Protein AF-0000000085742448 (afdb_homodimer)

pLDDT: mean 96.45, std 6.92, range [28.45, 98.94]

Sequence (992 aa):
MAQSTNNAQYIYDQFNDPERDAFINGTFPEEFAWGCATAAYQVEGGHDADGKGEGAWDTFSHSDGKIFNDHTGDVACDSYNKMDEDVQLLKNLGVSHYRFSLSWARILPTGFVNEVNQAGVQYYHKLLDALAVANIKPMVTIHHFDLPKSLDNLGGWHNELMAVYFNMFADFCFREFGSKVKLWITINEPTVFAIYGYEFGKFPPGWTHLGSGAYRAVCIMLKAHAMAYRTYDTKYRKSQGGLVSIALNSFWDEPKTDSDADKAAAERFQQFELGSVAKPIFVDGDTPDVVKKYVDRKSRQLGLLCSRIPSFNEDERQLLKGTADYFALNYYSTRIVNHKDYDPQSLLVPNIFSDYDLEESWDKNFPRAFSEWLYSAPWGFRKLLNWIKKNYGDVPIYITENGFSEKDGPMRLNDTERVKYYKSHINEMLKARLLDGVNVQGYFAWSLMDNFEWAEGYNERFGLHHVDFNDPERPRRAKASSKVYAKIIKDNGFPAMAQSTNNAQYIYDQFNDPERDAFINGTFPEEFAWGCATAAYQVEGGHDADGKGEGAWDTFSHSDGKIFNDHTGDVACDSYNKMDEDVQLLKNLGVSHYRFSLSWARILPTGFVNEVNQAGVQYYHKLLDALAVANIKPMVTIHHFDLPKSLDNLGGWHNELMAVYFNMFADFCFREFGSKVKLWITINEPTVFAIYGYEFGKFPPGWTHLGSGAYRAVCIMLKAHAMAYRTYDTKYRKSQGGLVSIALNSFWDEPKTDSDADKAAAERFQQFELGSVAKPIFVDGDTPDVVKKYVDRKSRQLGLLCSRIPSFNEDERQLLKGTADYFALNYYSTRIVNHKDYDPQSLLVPNIFSDYDLEESWDKNFPRAFSEWLYSAPWGFRKLLNWIKKNYGDVPIYITENGFSEKDGPMRLNDTERVKYYKSHINEMLKARLLDGVNVQGYFAWSLMDNFEWAEGYNERFGLHHVDFNDPERPRRAKASSKVYAKIIKDNGFPA

Nearest PDB structures (foldseek):
  5cg0-assembly3_E  TM=9.720E-01  e=1.314E-55  Spodoptera frugiperda
  5cg0-assembly3_F  TM=9.675E-01  e=1.320E-53  Spodoptera frugiperda
  3ahv-assembly2_B  TM=9.349E-01  e=2.212E-51  Oryza sativa Japonica Group
  5okb-assembly2_D  TM=9.231E-01  e=4.594E-42  Geobacillus stearothermophilus
  4ze5-assembly1_D  TM=9.164E-01  e=3.005E-41  Geobacillus stearothermophilus

Secondary structure (DSSP, 8-state):
-----SS---SSTT---TTTT----EE--TT-EEEEE--HHHHT--TTSTTPPPBHHHHHHTSTTSSGGG--SSSTT-TTT-HHHHHHHHHHHT-SEEEEE--HHHH-TTSSTTS--HHHHHHHHHHHHHHHHTT-EEEEEEESS--BHHHHHTTGGGSTTHHHHHHHHHHHHHHHHTTT--EEEEEE-HHHHHIIIIIS-SSTT----TTTHHHHHHHHHHHHHHHHHHHHHHHTHHHH--EEEEEEEEEEEEESSS-HHHHHHHHHHHIIIIIHHHHHHHTSSS--HHHHHHHHHHHHHTT-SS-SSPPP-HHHHHHHTT--SSEEEEEEEEEEEEE----GGGSSS--GGGGG-EEEE--TTSPB-SSTT-B--HHHHHHHHHHHHHHH-S--EEEEE----EE--S-----HHHHHHHHHHHHHHHHHHHTS---EEEEEEE-SS----GGGTTSEE--SEEE-TTSTT--EEE-HHHHHHHHHHHHTEE--/-----SS---SSSS---TTTT----EE--TT-EEEEE--HHHHT--TTSTTPPPBHHHHHHTSTTSSGGG--SSSTT-TTT-HHHHHHHHHHHT-SEEEEE--HHHH-TTSSTTS--HHHHHHHHHHHHHHHHTT-EEEEEEESS--BHHHHHTTGGGSTTHHHHHHHHHHHHHHHHTTT--EEEEEE-HHHHHIIIIIS-SSTT----TTTHHHHHHHHHHHHHHHHHHHHHHHTHHHH--EEEEEEEEEEEEESSS-HHHHHHHHHHHIIIIIHHHHHHHTSSS--HHHHHHHHHHHHHTT-SS-SSPPP-HHHHHHHTT--SSEEEEEEEEEEEEE----GGGSSS--GGGGG-EEEE--TTSPB-SSTT-B--HHHHHHHHHHHHHHH-S--EEEEE----EE--S-----HHHHHHHHHHHHHHHHHHHTS---EEEEEEE-SS----GGGTTSEE--SEEE-TTSTT--EEE-HHHHHHHHHHHHTEE--

Foldseek 3Di:
DFDQDPDFDALDPLDDDSVQGGFTFDFDDPQFFEAFEDECLWAAACCPPQQFAHKLQQVQLCDPPLFAVSFGSNCWLNCNVVVLVLLVLRLVLVGQEYEYEADQRLQPVLLAPVRGRVVSLVSVVVNLVSCVVSNHAYAYEHEELMGRVNCLVVVNLLDLCVLVSLLRSLLVCCVSCLLRHAHYAHYEALQVSQCCDQCQQSGPPRHNPFLFRSLSSLLSVLSSLLSNLVSCVPPPCVPRVHFYAHAHEDAQEAFQDPDPQSVVLNVLVRLVRGVQNVCLAQPFNWRDPSLQVLQQVLCVLVVDPDGSRDTDDPVNSVSRYNRGQAHHYAYFYYKYKGAAQARQVVDPTHHPVNSSRIDIDDDPSFDDAPPRVGTQDLSSLLVVLLVCCVPRNQGEYEHAEYWGKHFDDDDDQAPSVRLSRCQSNVSSVVCSCPVVVRNYRYYYYPHQWQTQDRSHGSGIGTHQWYFDPVDPNRDTHGGPSSVSSSVCVVVSHGHD/DFDQDPDFDALDPLDDDSVQGGFTFDFDDPQFFEAFEDECLWAAACCPPQQFAHKLQQVQLCDPPLFAVSFGSNCWLNCNVVVLVLLVLRLVLVGQEYEYEADQRLQPVLLAPVRGRVVSLVSVVVNLVSCVVSNHAYAYEHEELMGRVNCLVVVNLLDLCVLVSLLRSLLVCCVSCLLRHAHYAHYEALQVSQCCDQCQQSGPPRHNPFLFRSLSSLLSVLSSLLSNLVSCVPPPCVPRVHFYAHAHEDAQEAEQDPDPQSVVLNVLVRLVRGVQNVCLAQPFNWRDPSLQVLQQVLCVLVVDPDGSRDTDDPVNSVSRYNRGQAHHYAYFYYKYKGAAQARQVVDPTHHPVNSSRIDIDDDPSFDDAPPRVGTQDLSSLLVVLLVCCVPRNQGEYAHAEYWGKHFDDDDDQAPSVRLSRCQSNVSSVVCSCPVVVRNYRYYYYPHCWQTQDRSHGSGIGTHQWYFDPVDPNRDTHGGPSSVSSSVCVVVSHGHD

Radius of gyration: 32.61 Å; Cα contacts (8 Å, |Δi|>4): 2227; chains: 2; bounding box: 59×101×74 Å

Solvent-accessible surface area (backbone atoms only — not comparable to full-atom values): 49245 Å² total; per-residue (Å²): 127,89,77,81,63,91,79,69,45,54,88,47,87,84,43,72,46,73,83,73,38,43,60,71,60,40,61,61,63,92,81,50,38,37,27,32,18,60,43,32,65,27,27,24,24,52,52,70,45,72,65,23,21,55,29,32,55,59,56,43,27,70,35,86,82,51,14,45,92,54,33,60,45,48,47,46,47,33,34,69,84,33,48,68,60,53,53,47,53,44,56,72,36,57,40,46,29,40,34,37,32,48,50,46,10,32,33,16,30,67,52,41,88,90,44,72,26,62,59,32,49,48,51,52,50,51,51,54,50,52,30,51,74,66,63,28,44,46,30,42,28,54,34,66,85,55,43,15,32,63,45,45,50,33,44,31,55,71,26,74,61,40,25,48,51,46,22,51,50,44,50,51,47,47,70,73,46,24,88,72,37,45,36,38,25,45,40,49,29,53,63,62,47,16,39,31,8,26,24,65,29,58,32,60,88,40,34,36,16,50,48,36,29,27,45,45,23,33,54,36,48,50,50,16,41,19,48,30,39,52,48,40,59,73,72,38,31,89,83,44,65,43,43,44,21,48,31,40,45,44,62,22,53,39,43,66,51,92,45,68,59,13,44,50,28,11,52,49,47,42,34,57,58,37,31,47,69,42,33,18,26,68,69,69,16,43,64,45,65,69,54,52,50,41,38,33,52,51,24,44,72,63,70,42,86,56,49,57,57,76,79,72,52,73,65,49,16,61,51,24,37,64,43,48,70,40,46,30,35,30,43,59,30,43,35,30,18,35,55,36,88,56,64,59,77,78,38,96,68,48,40,63,69,58,51,66,31,46,45,80,48,70,63,89,79,39,54,67,39,56,50,87,84,36,27,55,42,39,63,34,54,28,52,40,50,50,49,47,36,74,75,58,40,85,48,43,27,32,36,55,29,37,55,50,36,36,67,54,69,76,93,66,46,75,40,60,68,45,36,50,48,53,54,44,36,53,44,26,48,46,44,28,34,74,74,69,62,40,44,66,42,32,43,18,39,30,22,58,39,34,34,41,45,69,48,42,13,68,49,45,32,37,29,31,16,48,50,39,84,87,41,96,80,35,56,74,42,74,23,47,35,32,54,51,50,23,48,32,50,76,52,38,46,36,62,125,127,89,76,82,63,91,80,69,44,55,88,46,86,84,43,70,46,74,84,73,37,42,61,72,63,41,62,61,64,93,83,49,38,36,27,33,18,59,44,32,66,27,28,24,23,52,53,71,44,73,65,24,20,56,28,31,55,59,58,42,28,71,35,87,82,51,16,45,91,54,34,60,45,48,47,46,47,33,35,69,83,34,48,68,58,51,53,47,52,43,57,72,37,58,40,45,29,40,34,38,31,48,49,46,11,31,34,16,29,67,52,40,87,91,44,72,26,63,58,31,48,46,51,52,51,50,50,53,49,52,30,52,76,66,64,27,44,46,30,43,27,54,34,66,85,54,44,15,32,63,44,46,52,34,43,31,54,71,27,76,61,41,24,48,51,46,23,52,51,44,50,50,48,46,70,72,46,25,88,74,38,46,35,39,26,44,40,49,30,54,63,62,48,17,39,32,9,26,23,66,29,58,32,60,88,41,35,36,16,48,48,36,29,27,45,45,23,33,54,36,49,50,50,15,41,18,48,32,38,52,49,41,58,73,73,36,31,87,82,45,64,43,42,44,22,47,31,40,44,44,62,21,52,38,42,65,52,92,45,69,58,14,45,49,30,12,52,50,48,43,34,58,58,34,32,47,70,43,32,18,25,70,69,68,16,42,65,44,66,70,54,54,51,40,38,33,52,51,22,43,72,64,68,43,87,55,49,55,56,77,80,71,52,73,66,48,15,60,51,24,36,65,44,47,69,40,46,30,34,31,45,59,30,43,34,30,17,34,54,36,88,56,64,60,74,76,38,97,70,47,41,62,70,56,51,67,31,47,46,80,47,70,62,88,78,38,54,68,41,55,50,89,85,36,27,55,43,39,62,33,54,29,51,42,51,49,50,47,33,73,75,60,41,85,49,45,26,31,35,55,29,36,55,49,36,36,66,56,67,76,94,67,46,76,42,61,69,43,35,50,49,52,54,43,37,52,45,25,48,46,44,28,36,75,74,68,63,39,43,69,43,32,43,16,39,30,23,59,38,32,34,40,46,69,45,43,12,67,50,45,32,36,29,30,16,48,51,39,84,89,41,96,77,35,56,75,43,76,23,48,37,32,54,51,51,22,49,31,50,76,52,39,46,35,62,125

Organism: Holothuria leucospilota (NCBI:txid206669)

InterPro domains:
  IPR001360 Glycoside hydrolase family 1 [PF00232] (26-494)
  IPR001360 Glycoside hydrolase family 1 [PR00131] (323-337)
  IPR001360 Glycoside hydrolase family 1 [PR00131] (397-405)
  IPR001360 Glycoside hydrolase family 1 [PR00131] (415-426)
  IPR001360 Glycoside hydrolase family 1 [PR00131] (437-454)
  IPR001360 Glycoside hydrolase family 1 [PR00131] (461-473)
  IPR001360 Glycoside hydrolase family 1 [PTHR10353] (28-494)
  IPR017853 Glycoside hydrolase superfamily [SSF51445] (27-493)
  IPR018120 Glycoside hydrolase family 1, active site [PS00572] (397-405)
  IPR033132 Glycosyl hydrolases family 1, N-terminal conserved site [PS00653] (32-46)

Structure (mmCIF, N/CA/C/O backbone):
data_AF-0000000085742448-model_v1
#
loop_
_entity.id
_entity.type
_entity.pdbx_description
1 polymer 'Lactase-phlorizin hydrolase'
#
loop_
_atom_site.group_PDB
_atom_site.id
_atom_site.type_symbol
_atom_site.label_atom_id
_atom_site.label_alt_id
_atom_site.label_comp_id
_atom_site.label_asym_id
_atom_site.label_entity_id
_atom_site.label_seq_id
_atom_site.pdbx_PDB_ins_code
_atom_site.Cartn_x
_atom_site.Cartn_y
_atom_site.Cartn_z
_atom_site.occupancy
_atom_site.B_iso_or_equiv
_atom_site.auth_seq_id
_atom_site.auth_comp_id
_atom_site.auth_asym_id
_atom_site.auth_atom_id
_atom_site.pdbx_PDB_model_num
ATOM 1 N N . MET A 1 1 ? 9.523 -52.75 -9.484 1 28.92 1 MET A N 1
ATOM 2 C CA . MET A 1 1 ? 10.945 -53 -9.281 1 28.92 1 MET A CA 1
ATOM 3 C C . MET A 1 1 ? 11.781 -52.312 -10.336 1 28.92 1 MET A C 1
ATOM 5 O O . MET A 1 1 ? 11.461 -52.375 -11.531 1 28.92 1 MET A O 1
ATOM 9 N N . ALA A 1 2 ? 12.594 -51.219 -9.711 1 52.25 2 ALA A N 1
ATOM 10 C CA . ALA A 1 2 ? 13.555 -50.562 -10.578 1 52.25 2 ALA A CA 1
ATOM 11 C C . ALA A 1 2 ? 14.539 -51.531 -11.188 1 52.25 2 ALA A C 1
ATOM 13 O O . ALA A 1 2 ? 15.109 -52.375 -10.477 1 52.25 2 ALA A O 1
ATOM 14 N N . GLN A 1 3 ? 14.352 -52.094 -12.477 1 38.75 3 GLN A N 1
ATOM 15 C CA . GLN A 1 3 ? 15.312 -53 -13.078 1 38.75 3 GLN A CA 1
ATOM 16 C C . GLN A 1 3 ? 16.594 -52.281 -13.492 1 38.75 3 GLN A C 1
ATOM 18 O O . GLN A 1 3 ? 16.531 -51.219 -14.141 1 38.75 3 GLN A O 1
ATOM 23 N N . SER A 1 4 ? 17.656 -52.531 -12.875 1 40.78 4 SER A N 1
ATOM 24 C CA . SER A 1 4 ? 18.984 -51.969 -13.109 1 40.78 4 SER A CA 1
ATOM 25 C C . SER A 1 4 ? 19.594 -52.469 -14.406 1 40.78 4 SER A C 1
ATOM 27 O O . SER A 1 4 ? 19.875 -53.656 -14.531 1 40.78 4 SER A O 1
ATOM 29 N N . THR A 1 5 ? 19.234 -52.156 -15.508 1 43.25 5 THR A N 1
ATOM 30 C CA . THR A 1 5 ? 19.969 -52.625 -16.656 1 43.25 5 THR A CA 1
ATOM 31 C C . THR A 1 5 ? 21.328 -51.938 -16.781 1 43.25 5 THR A C 1
ATOM 33 O O . THR A 1 5 ? 21.469 -50.781 -16.328 1 43.25 5 THR A O 1
ATOM 36 N N . ASN A 1 6 ? 22.469 -52.688 -16.953 1 49.25 6 ASN A N 1
ATOM 37 C CA . ASN A 1 6 ? 23.891 -52.406 -17.172 1 49.25 6 ASN A CA 1
ATOM 38 C C . ASN A 1 6 ? 24.078 -51.188 -18.078 1 49.25 6 ASN A C 1
ATOM 40 O O . ASN A 1 6 ? 25.125 -50.5 -18.016 1 49.25 6 ASN A O 1
ATOM 44 N N . ASN A 1 7 ? 23.391 -51 -19.219 1 60.16 7 ASN A N 1
ATOM 45 C CA . ASN A 1 7 ? 23.656 -49.844 -20.062 1 60.16 7 ASN A CA 1
ATOM 46 C C . ASN A 1 7 ? 22.703 -48.688 -19.766 1 60.16 7 ASN A C 1
ATOM 48 O O . ASN A 1 7 ? 21.656 -48.562 -20.422 1 60.16 7 ASN A O 1
ATOM 52 N N . ALA A 1 8 ? 23.016 -47.812 -18.734 1 72.75 8 ALA A N 1
ATOM 53 C CA . ALA A 1 8 ? 22.156 -46.719 -18.297 1 72.75 8 ALA A CA 1
ATOM 54 C C . ALA A 1 8 ? 21.938 -45.719 -19.422 1 72.75 8 ALA A C 1
ATOM 56 O O . ALA A 1 8 ? 22.875 -45.344 -20.141 1 72.75 8 ALA A O 1
ATOM 57 N N . GLN A 1 9 ? 20.719 -45.438 -19.719 1 87.38 9 GLN A N 1
ATOM 58 C CA . GLN A 1 9 ? 20.328 -44.406 -20.672 1 87.38 9 GLN A CA 1
ATOM 59 C C . GLN A 1 9 ? 20.219 -43.062 -19.984 1 87.38 9 GLN A C 1
ATOM 61 O O . GLN A 1 9 ? 19.766 -42.969 -18.844 1 87.38 9 GLN A O 1
ATOM 66 N N . TYR A 1 10 ? 20.797 -42.094 -20.688 1 92.44 10 TYR A N 1
ATOM 67 C CA . TYR A 1 10 ? 20.75 -40.719 -20.203 1 92.44 10 TYR A CA 1
ATOM 68 C C . TYR A 1 10 ? 20.094 -39.812 -21.234 1 92.44 10 TYR A C 1
ATOM 70 O O . TYR A 1 10 ? 20.297 -39.969 -22.438 1 92.44 10 TYR A O 1
ATOM 78 N N . ILE A 1 11 ? 19.312 -38.906 -20.766 1 93.25 11 ILE A N 1
ATOM 79 C CA . ILE A 1 11 ? 18.656 -37.969 -21.672 1 93.25 11 ILE A CA 1
ATOM 80 C C . ILE A 1 11 ? 19.625 -36.875 -22.062 1 93.25 11 ILE A C 1
ATOM 82 O O . ILE A 1 11 ? 19.672 -36.469 -23.234 1 93.25 11 ILE A O 1
ATOM 86 N N . TYR A 1 12 ? 20.312 -36.344 -21.031 1 93.94 12 TYR A N 1
ATOM 87 C CA . TYR A 1 12 ? 21.328 -35.312 -21.266 1 93.94 12 TYR A CA 1
ATOM 88 C C . TYR A 1 12 ? 22.719 -35.906 -21.234 1 93.94 12 TYR A C 1
ATOM 90 O O . TYR A 1 12 ? 23.016 -36.781 -20.406 1 93.94 12 TYR A O 1
ATOM 98 N N . ASP A 1 13 ? 23.547 -35.344 -22.062 1 91.44 13 ASP A N 1
ATOM 99 C CA . ASP A 1 13 ? 24.922 -35.812 -22.109 1 91.44 13 ASP A CA 1
ATOM 100 C C . ASP A 1 13 ? 25.719 -35.344 -20.891 1 91.44 13 ASP A C 1
ATOM 102 O O . ASP A 1 13 ? 26.641 -36.031 -20.438 1 91.44 13 ASP A O 1
ATOM 106 N N . GLN A 1 14 ? 25.297 -34.281 -20.422 1 91.38 14 GLN A N 1
ATOM 107 C CA . GLN A 1 14 ? 26.078 -33.688 -19.344 1 91.38 14 GLN A CA 1
ATOM 108 C C . GLN A 1 14 ? 25.641 -34.219 -17.984 1 91.38 14 GLN A C 1
ATOM 110 O O . GLN A 1 14 ? 26.297 -33.938 -16.969 1 91.38 14 GLN A O 1
ATOM 115 N N . PHE A 1 15 ? 24.562 -34.969 -17.906 1 92.31 15 PHE A N 1
ATOM 116 C CA . PHE A 1 15 ? 24.078 -35.594 -16.688 1 92.31 15 PHE A CA 1
ATOM 117 C C . PHE A 1 15 ? 24.172 -37.094 -16.781 1 92.31 15 PHE A C 1
ATOM 119 O O . PHE A 1 15 ? 23.203 -37.75 -17.188 1 92.31 15 PHE A O 1
ATOM 126 N N . ASN A 1 16 ? 25.328 -37.688 -16.234 1 91.31 16 ASN A N 1
ATOM 127 C CA . ASN A 1 16 ? 25.562 -39.094 -16.469 1 91.31 16 ASN A CA 1
ATOM 128 C C . ASN A 1 16 ? 25.891 -39.844 -15.156 1 91.31 16 ASN A C 1
ATOM 130 O O . ASN A 1 16 ? 26.547 -40.875 -15.164 1 91.31 16 ASN A O 1
ATOM 134 N N . ASP A 1 17 ? 25.453 -39.281 -14.125 1 91.75 17 ASP A N 1
ATOM 135 C CA . ASP A 1 17 ? 25.578 -40 -12.867 1 91.75 17 ASP A CA 1
ATOM 136 C C . ASP A 1 17 ? 24.672 -41.219 -12.859 1 91.75 17 ASP A C 1
ATOM 138 O O . ASP A 1 17 ? 23.453 -41.094 -12.938 1 91.75 17 ASP A O 1
ATOM 142 N N . PRO A 1 18 ? 25.188 -42.375 -12.742 1 91.19 18 PRO A N 1
ATOM 143 C CA . PRO A 1 18 ? 24.391 -43.594 -12.914 1 91.19 18 PRO A CA 1
ATOM 144 C C . PRO A 1 18 ? 23.328 -43.75 -11.844 1 91.19 18 PRO A C 1
ATOM 146 O O . PRO A 1 18 ? 22.297 -44.406 -12.086 1 91.19 18 PRO A O 1
ATOM 149 N N . GLU A 1 19 ? 23.594 -43.188 -10.75 1 88.31 19 GLU A N 1
ATOM 150 C CA . GLU A 1 19 ? 22.594 -43.312 -9.68 1 88.31 19 GLU A CA 1
ATOM 151 C C . GLU A 1 19 ? 21.578 -42.188 -9.766 1 88.31 19 GLU A C 1
ATOM 153 O O . GLU A 1 19 ? 20.375 -42.406 -9.625 1 88.31 19 GLU A O 1
ATOM 158 N N . ARG A 1 20 ? 22.031 -41.031 -10.125 1 91.88 20 ARG A N 1
ATOM 159 C CA . ARG A 1 20 ? 21.188 -39.844 -10.078 1 91.88 20 ARG A CA 1
ATOM 160 C C . ARG A 1 20 ? 20.453 -39.625 -11.398 1 91.88 20 ARG A C 1
ATOM 162 O O . ARG A 1 20 ? 19.266 -39.312 -11.406 1 91.88 20 ARG A O 1
ATOM 169 N N . ASP A 1 21 ? 21.172 -39.875 -12.539 1 94 21 ASP A N 1
ATOM 170 C CA . ASP A 1 21 ? 20.703 -39.344 -13.82 1 94 21 ASP A CA 1
ATOM 171 C C . ASP A 1 21 ? 20.125 -40.469 -14.688 1 94 21 ASP A C 1
ATOM 173 O O . ASP A 1 21 ? 19.562 -40.219 -15.75 1 94 21 ASP A O 1
ATOM 177 N N . ALA A 1 22 ? 20.25 -41.688 -14.281 1 94.5 22 ALA A N 1
ATOM 178 C CA . ALA A 1 22 ? 19.844 -42.812 -15.117 1 94.5 22 ALA A CA 1
ATOM 179 C C . ALA A 1 22 ? 18.344 -42.781 -15.391 1 94.5 22 ALA A C 1
ATOM 181 O O . ALA A 1 22 ? 17.547 -42.5 -14.484 1 94.5 22 ALA A O 1
ATOM 182 N N . PHE A 1 23 ? 18.031 -43.031 -16.672 1 96.31 23 PHE A N 1
ATOM 183 C CA . PHE A 1 23 ? 16.641 -43.125 -17.109 1 96.31 23 PHE A CA 1
ATOM 184 C C . PHE A 1 23 ? 16.031 -44.469 -16.688 1 96.31 23 PHE A C 1
ATOM 186 O O . PHE A 1 23 ? 16.656 -45.5 -16.875 1 96.31 23 PHE A O 1
ATOM 193 N N . ILE A 1 24 ? 14.836 -44.438 -16.125 1 96.12 24 ILE A N 1
ATOM 194 C CA . ILE A 1 24 ? 14.234 -45.688 -15.711 1 96.12 24 ILE A CA 1
ATOM 195 C C . ILE A 1 24 ? 12.969 -45.969 -16.531 1 96.12 24 ILE A C 1
ATOM 197 O O . ILE A 1 24 ? 12.32 -45.031 -17 1 96.12 24 ILE A O 1
ATOM 201 N N . ASN A 1 25 ? 12.633 -47.219 -16.672 1 96.81 25 ASN A N 1
ATOM 202 C CA . ASN A 1 25 ? 11.352 -47.625 -17.234 1 96.81 25 ASN A CA 1
ATOM 203 C C . ASN A 1 25 ? 10.328 -47.938 -16.141 1 96.81 25 ASN A C 1
ATOM 205 O O . ASN A 1 25 ? 10.68 -48.5 -15.102 1 96.81 25 ASN A O 1
ATOM 209 N N . GLY A 1 26 ? 9.195 -47.438 -16.297 1 97.06 26 GLY A N 1
ATOM 210 C CA . GLY A 1 26 ? 8.102 -47.688 -15.367 1 97.06 26 GLY A CA 1
ATOM 211 C C . GLY A 1 26 ? 6.863 -46.875 -15.695 1 97.06 26 GLY A C 1
ATOM 212 O O . GLY A 1 26 ? 6.871 -46.062 -16.625 1 97.06 26 GLY A O 1
ATOM 213 N N . THR A 1 27 ? 5.82 -47.219 -14.984 1 98 27 THR A N 1
ATOM 214 C CA . THR A 1 27 ? 4.566 -46.5 -15.188 1 98 27 THR A CA 1
ATOM 215 C C . THR A 1 27 ? 4.047 -45.906 -13.883 1 98 27 THR A C 1
ATOM 217 O O . THR A 1 27 ? 4.441 -46.375 -12.797 1 98 27 THR A O 1
ATOM 220 N N . PHE A 1 28 ? 3.303 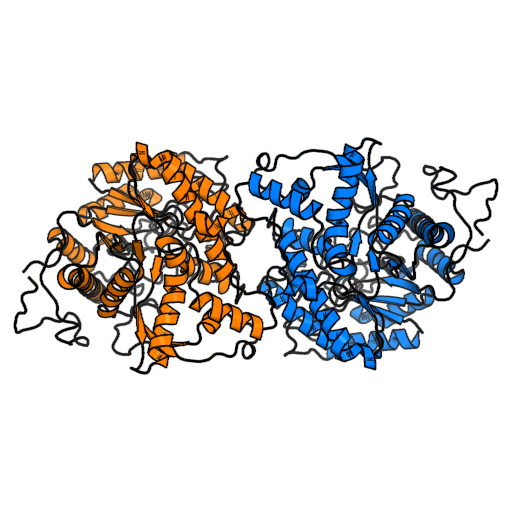-44.938 -14.016 1 98.06 28 PHE A N 1
ATOM 221 C CA . PHE A 1 28 ? 2.623 -44.344 -12.867 1 98.06 28 PHE A CA 1
ATOM 222 C C . PHE A 1 28 ? 1.412 -45.188 -12.469 1 98.06 28 PHE A C 1
ATOM 224 O O . PHE A 1 28 ? 1.023 -46.125 -13.188 1 98.06 28 PHE A O 1
ATOM 231 N N . PRO A 1 29 ? 0.836 -44.906 -11.352 1 95.06 29 PRO A N 1
ATOM 232 C CA . PRO A 1 29 ? -0.371 -45.625 -10.953 1 95.06 29 PRO A CA 1
ATOM 233 C C . PRO A 1 29 ? -1.536 -45.406 -11.914 1 95.06 29 PRO A C 1
ATOM 235 O O . PRO A 1 29 ? -1.583 -44.406 -12.609 1 95.06 29 PRO A O 1
ATOM 238 N N . GLU A 1 30 ? -2.49 -46.344 -12.07 1 89.12 30 GLU A N 1
ATOM 239 C CA . GLU A 1 30 ? -3.598 -46.312 -13.023 1 89.12 30 GLU A CA 1
ATOM 240 C C . GLU A 1 30 ? -4.414 -45.031 -12.891 1 89.12 30 GLU A C 1
ATOM 242 O O . GLU A 1 30 ? -4.875 -44.469 -13.891 1 89.12 30 GLU A O 1
ATOM 247 N N . GLU A 1 31 ? -4.543 -44.344 -11.711 1 91.5 31 GLU A N 1
ATOM 248 C CA . GLU A 1 31 ? -5.391 -43.156 -11.531 1 91.5 31 GLU A CA 1
ATOM 249 C C . GLU A 1 31 ? -4.562 -41.875 -11.523 1 91.5 31 GLU A C 1
ATOM 251 O O . GLU A 1 31 ? -5.012 -40.844 -11.023 1 91.5 31 GLU A O 1
ATOM 256 N N . PHE A 1 32 ? -3.432 -42.031 -12.203 1 97.94 32 PHE A N 1
ATOM 257 C CA . PHE A 1 32 ? -2.572 -40.875 -12.281 1 97.94 32 PHE A CA 1
ATOM 258 C C . PHE A 1 32 ? -3.184 -39.812 -13.195 1 97.94 32 PHE A C 1
ATOM 260 O O . PHE A 1 32 ? -3.648 -40.125 -14.297 1 97.94 32 PHE A O 1
ATOM 267 N N . ALA A 1 33 ? -3.24 -38.562 -12.797 1 98.69 33 ALA A N 1
ATOM 268 C CA . ALA A 1 33 ? -3.826 -37.469 -13.57 1 98.69 33 ALA A CA 1
ATOM 269 C C . ALA A 1 33 ? -2.814 -36.906 -14.555 1 98.69 33 ALA A C 1
ATOM 271 O O . ALA A 1 33 ? -1.787 -36.344 -14.148 1 98.69 33 ALA A O 1
ATOM 272 N N . TRP A 1 34 ? -3.016 -37.062 -15.82 1 98.81 34 TRP A N 1
ATOM 273 C CA . TRP A 1 34 ? -2.236 -36.406 -16.875 1 98.81 34 TRP A CA 1
ATOM 274 C C . TRP A 1 34 ? -2.977 -35.188 -17.438 1 98.81 34 TRP A C 1
ATOM 276 O O . TRP A 1 34 ? -4.109 -35.312 -17.906 1 98.81 34 TRP A O 1
ATOM 286 N N . GLY A 1 35 ? -2.398 -34.031 -17.328 1 98.75 35 GLY A N 1
ATOM 287 C CA . GLY A 1 35 ? -3.115 -32.844 -17.781 1 98.75 35 GLY A CA 1
ATOM 288 C C . GLY A 1 35 ? -2.219 -31.828 -18.469 1 98.75 35 GLY A C 1
ATOM 289 O O . GLY A 1 35 ? -1.017 -32.062 -18.625 1 98.75 35 GLY A O 1
ATOM 290 N N . CYS A 1 36 ? -2.789 -30.812 -18.984 1 98.62 36 CYS A N 1
ATOM 291 C CA . CYS A 1 36 ? -2.172 -29.594 -19.484 1 98.62 36 CYS A CA 1
ATOM 292 C C . CYS A 1 36 ? -2.783 -28.359 -18.812 1 98.62 36 CYS A C 1
ATOM 294 O O . CYS A 1 36 ? -3.914 -28.406 -18.328 1 98.62 36 CYS A O 1
ATOM 296 N N . ALA A 1 37 ? -1.959 -27.312 -18.781 1 98.88 37 ALA A N 1
ATOM 297 C CA . ALA A 1 37 ? -2.418 -26.141 -18.062 1 98.88 37 ALA A CA 1
ATOM 298 C C . ALA A 1 37 ? -2.379 -24.891 -18.938 1 98.88 37 ALA A C 1
ATOM 300 O O . ALA A 1 37 ? -1.562 -24.812 -19.859 1 98.88 37 ALA A O 1
ATOM 301 N N . THR A 1 38 ? -3.26 -24 -18.75 1 98.81 38 THR A N 1
ATOM 302 C CA . THR A 1 38 ? -3.303 -22.641 -19.266 1 98.81 38 THR A CA 1
ATOM 303 C C . THR A 1 38 ? -3.781 -21.656 -18.188 1 98.81 38 THR A C 1
ATOM 305 O O . THR A 1 38 ? -3.998 -22.047 -17.047 1 98.81 38 THR A O 1
ATOM 308 N N . ALA A 1 39 ? -3.848 -20.406 -18.531 1 98.69 39 ALA A N 1
ATOM 309 C CA . ALA A 1 39 ? -4.406 -19.359 -17.688 1 98.69 39 ALA A CA 1
ATOM 310 C C . ALA A 1 39 ? -5.266 -18.391 -18.5 1 98.69 39 ALA A C 1
ATOM 312 O O . ALA A 1 39 ? -4.922 -18.062 -19.641 1 98.69 39 ALA A O 1
ATOM 313 N N . ALA A 1 40 ? -6.293 -17.953 -17.922 1 98.81 40 ALA A N 1
ATOM 314 C CA . ALA A 1 40 ? -7.332 -17.188 -18.609 1 98.81 40 ALA A CA 1
ATOM 315 C C . ALA A 1 40 ? -6.738 -15.992 -19.359 1 98.81 40 ALA A C 1
ATOM 317 O O . ALA A 1 40 ? -6.906 -15.859 -20.562 1 98.81 40 ALA A O 1
ATOM 318 N N . TYR A 1 41 ? -6.031 -15.18 -18.688 1 98.69 41 TYR A N 1
ATOM 319 C CA . TYR A 1 41 ? -5.543 -13.961 -19.312 1 98.69 41 TYR A CA 1
ATOM 320 C C . TYR A 1 41 ? -4.559 -14.273 -20.438 1 98.69 41 TYR A C 1
ATOM 322 O O . TYR A 1 41 ? -4.484 -13.547 -21.422 1 98.69 41 TYR A O 1
ATOM 330 N N . GLN A 1 42 ? -3.867 -15.328 -20.297 1 98.75 42 GLN A N 1
ATOM 331 C CA . GLN A 1 42 ? -2.789 -15.633 -21.234 1 98.75 42 GLN A CA 1
ATOM 332 C C . GLN A 1 42 ? -3.334 -16.234 -22.516 1 98.75 42 GLN A C 1
ATOM 334 O O . GLN A 1 42 ? -2.672 -16.188 -23.562 1 98.75 42 GLN A O 1
ATOM 339 N N . VAL A 1 43 ? -4.613 -16.797 -22.531 1 98.88 43 VAL A N 1
ATOM 340 C CA . VAL A 1 43 ? -5.008 -17.531 -23.719 1 98.88 43 VAL A CA 1
ATOM 341 C C . VAL A 1 43 ? -6.355 -17.031 -24.219 1 98.88 43 VAL A C 1
ATOM 343 O O . VAL A 1 43 ? -6.66 -17.125 -25.422 1 98.88 43 VAL A O 1
ATOM 346 N N . GLU A 1 44 ? -7.219 -16.484 -23.328 1 98.75 44 GLU A N 1
ATOM 347 C CA . GLU A 1 44 ? -8.617 -16.281 -23.688 1 98.75 44 GLU A CA 1
ATOM 348 C C . GLU A 1 44 ? -8.789 -15.102 -24.625 1 98.75 44 GLU A C 1
ATOM 350 O O . GLU A 1 44 ? -9.508 -15.188 -25.609 1 98.75 44 GLU A O 1
ATOM 355 N N . GLY A 1 45 ? -8.094 -14.016 -24.297 1 98.5 45 GLY A N 1
ATOM 356 C CA . GLY A 1 45 ? -8.414 -12.773 -24.984 1 98.5 45 GLY A CA 1
ATOM 357 C C . GLY A 1 45 ? -9.812 -12.266 -24.672 1 98.5 45 GLY A C 1
ATOM 358 O O . GLY A 1 45 ? -10.281 -12.391 -23.531 1 98.5 45 GLY A O 1
ATOM 359 N N . GLY A 1 46 ? -10.469 -11.586 -25.703 1 98.19 46 GLY A N 1
ATOM 360 C CA . GLY A 1 46 ? -11.781 -11.023 -25.438 1 98.19 46 GLY A CA 1
ATOM 361 C C . GLY A 1 46 ? -11.758 -10 -24.312 1 98.19 46 GLY A C 1
ATOM 362 O O . GLY A 1 46 ? -12.609 -10.047 -23.406 1 98.19 46 GLY A O 1
ATOM 363 N N . HIS A 1 47 ? -10.789 -9.086 -24.328 1 97.31 47 HIS A N 1
ATOM 364 C CA . HIS A 1 47 ? -10.531 -8.211 -23.203 1 97.31 47 HIS A CA 1
ATOM 365 C C . HIS A 1 47 ? -11.719 -7.301 -22.922 1 97.31 47 HIS A C 1
ATOM 367 O O . HIS A 1 47 ? -11.898 -6.832 -21.797 1 97.31 47 HIS A O 1
ATOM 373 N N . ASP A 1 48 ? -12.578 -7.078 -23.906 1 96.44 48 ASP A N 1
ATOM 374 C CA . ASP A 1 48 ? -13.766 -6.25 -23.719 1 96.44 48 ASP A CA 1
ATOM 375 C C . ASP A 1 48 ? -15 -6.93 -24.297 1 96.44 48 ASP A C 1
ATOM 377 O O . ASP A 1 48 ? -15.969 -6.258 -24.672 1 96.44 48 ASP A O 1
ATOM 381 N N . ALA A 1 49 ? -14.945 -8.203 -24.406 1 98.19 49 ALA A N 1
ATOM 382 C CA . ALA A 1 49 ? -16.031 -8.945 -25.047 1 98.19 49 ALA A CA 1
ATOM 383 C C . ALA A 1 49 ? -17.125 -9.281 -24.031 1 98.19 49 ALA A C 1
ATOM 385 O O . ALA A 1 49 ? -16.828 -9.609 -22.875 1 98.19 49 ALA A O 1
ATOM 386 N N . ASP A 1 50 ? -18.344 -9.172 -24.438 1 98.44 50 ASP A N 1
ATOM 387 C CA . ASP A 1 50 ? -19.531 -9.75 -23.812 1 98.44 50 ASP A CA 1
ATOM 388 C C . ASP A 1 50 ? -19.656 -9.297 -22.359 1 98.44 50 ASP A C 1
ATOM 390 O O . ASP A 1 50 ? -19.938 -10.102 -21.469 1 98.44 50 ASP A O 1
ATOM 394 N N . GLY A 1 51 ? -19.312 -8.07 -22.062 1 98.38 51 GLY A N 1
ATOM 395 C CA . GLY A 1 51 ? -19.578 -7.477 -20.766 1 98.38 51 GLY A CA 1
ATOM 396 C C . GLY A 1 51 ? -18.438 -7.641 -19.781 1 98.38 51 GLY A C 1
ATOM 397 O O . GLY A 1 51 ? -18.547 -7.242 -18.625 1 98.38 51 GLY A O 1
ATOM 398 N N . LYS A 1 52 ? -17.312 -8.211 -20.25 1 98.69 52 LYS A N 1
ATOM 399 C CA . LYS A 1 52 ? -16.156 -8.336 -19.359 1 98.69 52 LYS A CA 1
ATOM 400 C C . LYS A 1 52 ? -15.711 -6.965 -18.859 1 98.69 52 LYS A C 1
ATOM 402 O O . LYS A 1 52 ? -15.68 -5.996 -19.609 1 98.69 52 LYS A O 1
ATOM 407 N N . GLY A 1 53 ? -15.477 -6.902 -17.484 1 98.62 53 GLY A N 1
ATOM 408 C CA . GLY A 1 53 ? -14.891 -5.688 -16.938 1 98.62 53 GLY A CA 1
ATOM 409 C C . GLY A 1 53 ? -13.406 -5.562 -17.219 1 98.62 53 GLY A C 1
ATOM 410 O O . GLY A 1 53 ? -12.781 -6.5 -17.719 1 98.62 53 GLY A O 1
ATOM 411 N N . GLU A 1 54 ? -12.883 -4.43 -16.922 1 98.31 54 GLU A N 1
ATOM 412 C CA . GLU A 1 54 ? -11.453 -4.195 -17.109 1 98.31 54 GLU A CA 1
ATOM 413 C C . GLU A 1 54 ? -10.633 -4.914 -16.031 1 98.31 54 GLU A C 1
ATOM 415 O O . GLU A 1 54 ? -10.945 -4.84 -14.844 1 98.31 54 GLU A O 1
ATOM 420 N N . GLY A 1 55 ? -9.617 -5.68 -16.484 1 98.06 55 GLY A N 1
ATOM 421 C CA . GLY A 1 55 ? -8.672 -6.285 -15.57 1 98.06 55 GLY A CA 1
ATOM 422 C C . GLY A 1 55 ? -7.434 -5.438 -15.344 1 98.06 55 GLY A C 1
ATOM 423 O O . GLY A 1 55 ? -7.164 -4.508 -16.109 1 98.06 55 GLY A O 1
ATOM 424 N N . ALA A 1 56 ? -6.754 -5.723 -14.258 1 98.31 56 ALA A N 1
ATOM 425 C CA . ALA A 1 56 ? -5.496 -5.035 -13.977 1 98.31 56 ALA A CA 1
ATOM 426 C C . ALA A 1 56 ? -4.488 -5.238 -15.102 1 98.31 56 ALA A C 1
ATOM 428 O O . ALA A 1 56 ? -3.742 -4.32 -15.453 1 98.31 56 ALA A O 1
ATOM 429 N N . TRP A 1 57 ? -4.441 -6.441 -15.711 1 98.5 57 TRP A N 1
ATOM 430 C CA . TRP A 1 57 ? -3.518 -6.73 -16.797 1 98.5 57 TRP A CA 1
ATOM 431 C C . TRP A 1 57 ? -3.943 -6.012 -18.078 1 98.5 57 TRP A C 1
ATOM 433 O O . TRP A 1 57 ? -3.104 -5.66 -18.906 1 98.5 57 TRP A O 1
ATOM 443 N N . ASP A 1 58 ? -5.293 -5.785 -18.234 1 98.25 58 ASP A N 1
ATOM 444 C CA . ASP A 1 58 ? -5.742 -4.984 -19.375 1 98.25 58 ASP A CA 1
ATOM 445 C C . ASP A 1 58 ? -5.133 -3.586 -19.344 1 98.25 58 ASP A C 1
ATOM 447 O O . ASP A 1 58 ? -4.508 -3.148 -20.312 1 98.25 58 ASP A O 1
ATOM 451 N N . THR A 1 59 ? -5.262 -2.959 -18.172 1 97.38 59 THR A N 1
ATOM 452 C CA . THR A 1 59 ? -4.742 -1.606 -18 1 97.38 59 THR A CA 1
ATOM 453 C C . THR A 1 59 ? -3.221 -1.598 -18.094 1 97.38 59 THR A C 1
ATOM 455 O O . THR A 1 59 ? -2.637 -0.731 -18.75 1 97.38 59 THR A O 1
ATOM 458 N N . PHE A 1 60 ? -2.568 -2.504 -17.5 1 98.25 60 PHE A N 1
ATOM 459 C CA . PHE A 1 60 ? -1.114 -2.572 -17.406 1 98.25 60 PHE A CA 1
ATOM 460 C C . PHE A 1 60 ? -0.49 -2.789 -18.781 1 98.25 60 PHE A C 1
ATOM 462 O O . PHE A 1 60 ? 0.502 -2.145 -19.125 1 98.25 60 PHE A O 1
ATOM 469 N N . SER A 1 61 ? -1.062 -3.691 -19.578 1 98.06 61 SER A N 1
ATOM 470 C CA . SER A 1 61 ? -0.492 -4.012 -20.875 1 98.06 61 SER A CA 1
ATOM 471 C C . SER A 1 61 ? -0.694 -2.865 -21.859 1 98.06 61 SER A C 1
ATOM 473 O O . SER A 1 61 ? -0.01 -2.793 -22.891 1 98.06 61 SER A O 1
ATOM 475 N N . HIS A 1 62 ? -1.616 -1.954 -21.578 1 97.5 62 HIS A N 1
ATOM 476 C CA . HIS A 1 62 ? -1.845 -0.799 -22.438 1 97.5 62 HIS A CA 1
ATOM 477 C C . HIS A 1 62 ? -0.972 0.38 -22.031 1 97.5 62 HIS A C 1
ATOM 479 O O . HIS A 1 62 ? -0.98 1.426 -22.672 1 97.5 62 HIS A O 1
ATOM 485 N N . SER A 1 63 ? -0.292 0.23 -20.938 1 95.12 63 SER A N 1
ATOM 486 C CA . SER A 1 63 ? 0.637 1.267 -20.5 1 95.12 63 SER A CA 1
ATOM 487 C C . SER A 1 63 ? 1.966 1.168 -21.234 1 95.12 63 SER A C 1
ATOM 489 O O . SER A 1 63 ? 2.502 0.072 -21.422 1 95.12 63 SER A O 1
ATOM 491 N N . ASP A 1 64 ? 2.541 2.254 -21.516 1 93.19 64 ASP A N 1
ATOM 492 C CA . ASP A 1 64 ? 3.746 2.303 -22.344 1 93.19 64 ASP A CA 1
ATOM 493 C C . ASP A 1 64 ? 4.938 1.699 -21.594 1 93.19 64 ASP A C 1
ATOM 495 O O . ASP A 1 64 ? 5.188 2.029 -20.438 1 93.19 64 ASP A O 1
ATOM 499 N N . GLY A 1 65 ? 5.621 0.775 -22.281 1 94.88 65 GLY A N 1
ATOM 500 C CA . GLY A 1 65 ? 6.906 0.279 -21.812 1 94.88 65 GLY A CA 1
ATOM 501 C C . GLY A 1 65 ? 6.777 -0.815 -20.766 1 94.88 65 GLY A C 1
ATOM 502 O O . GLY A 1 65 ? 7.777 -1.267 -20.203 1 94.88 65 GLY A O 1
ATOM 503 N N . LYS A 1 66 ? 5.617 -1.274 -20.484 1 96 66 LYS A N 1
ATOM 504 C CA . LYS A 1 66 ? 5.422 -2.256 -19.422 1 96 66 LYS A CA 1
ATOM 505 C C . LYS A 1 66 ? 5.562 -3.68 -19.953 1 96 66 LYS A C 1
ATOM 507 O O . LYS A 1 66 ? 5.949 -4.59 -19.219 1 96 66 LYS A O 1
ATOM 512 N N . ILE A 1 67 ? 5.199 -3.902 -21.234 1 98.25 67 ILE A N 1
ATOM 513 C CA . ILE A 1 67 ? 5.242 -5.23 -21.828 1 98.25 67 ILE A CA 1
ATOM 514 C C . ILE A 1 67 ? 6.191 -5.227 -23.031 1 98.25 67 ILE A C 1
ATOM 516 O O . ILE A 1 67 ? 6.266 -4.242 -23.766 1 98.25 67 ILE A O 1
ATOM 520 N N . PHE A 1 68 ? 6.895 -6.324 -23.203 1 97.62 68 PHE A N 1
ATOM 521 C CA . PHE A 1 68 ? 7.77 -6.48 -24.359 1 97.62 68 PHE A CA 1
ATOM 522 C C . PHE A 1 68 ? 7.039 -6.113 -25.641 1 97.62 68 PHE A C 1
ATOM 524 O O . PHE A 1 68 ? 5.941 -6.609 -25.906 1 97.62 68 PHE A O 1
ATOM 531 N N . ASN A 1 69 ? 7.566 -5.109 -26.391 1 97 69 ASN A N 1
ATOM 532 C CA . ASN A 1 69 ? 7.059 -4.652 -27.688 1 97 69 ASN A CA 1
ATOM 533 C C . ASN A 1 69 ? 5.637 -4.113 -27.562 1 97 69 ASN A C 1
ATOM 535 O O . ASN A 1 69 ? 4.863 -4.18 -28.516 1 97 69 ASN A O 1
ATOM 539 N N . ASP A 1 70 ? 5.203 -3.807 -26.359 1 97.5 70 ASP A N 1
ATOM 540 C CA . ASP A 1 70 ? 3.891 -3.229 -26.094 1 97.5 70 ASP A CA 1
ATOM 541 C C . ASP A 1 70 ? 2.771 -4.184 -26.5 1 97.5 70 ASP A C 1
ATOM 543 O O . ASP A 1 70 ? 1.723 -3.748 -26.984 1 97.5 70 ASP A O 1
ATOM 547 N N . HIS A 1 71 ? 3.115 -5.48 -26.406 1 97.75 71 HIS A N 1
ATOM 548 C CA . HIS A 1 71 ? 2.088 -6.492 -26.641 1 97.75 71 HIS A CA 1
ATOM 549 C C . HIS A 1 71 ? 0.967 -6.387 -25.609 1 97.75 71 HIS A C 1
ATOM 551 O O . HIS A 1 71 ? 1.145 -5.773 -24.547 1 97.75 71 HIS A O 1
ATOM 557 N N . THR A 1 72 ? -0.203 -6.895 -25.969 1 98.19 72 THR A N 1
ATOM 558 C CA . THR A 1 72 ? -1.317 -6.977 -25.031 1 98.19 72 THR A CA 1
ATOM 559 C C . THR A 1 72 ? -1.934 -8.375 -25.047 1 98.19 72 THR A C 1
ATOM 561 O O . THR A 1 72 ? -1.638 -9.18 -25.922 1 98.19 72 THR A O 1
ATOM 564 N N . GLY A 1 73 ? -2.693 -8.688 -24.016 1 98.25 73 GLY A N 1
ATOM 565 C CA . GLY A 1 73 ? -3.479 -9.914 -23.984 1 98.25 73 GLY A CA 1
ATOM 566 C C . GLY A 1 73 ? -4.891 -9.734 -24.5 1 98.25 73 GLY A C 1
ATOM 567 O O . GLY A 1 73 ? -5.785 -10.516 -24.172 1 98.25 73 GLY A O 1
ATOM 568 N N . ASP A 1 74 ? -5.156 -8.703 -25.344 1 98.38 74 ASP A N 1
ATOM 569 C CA . ASP A 1 74 ? -6.5 -8.359 -25.797 1 98.38 74 ASP A CA 1
ATOM 570 C C . ASP A 1 74 ? -7.133 -9.516 -26.562 1 98.38 74 ASP A C 1
ATOM 572 O O . ASP A 1 74 ? -8.32 -9.797 -26.406 1 98.38 74 ASP A O 1
ATOM 576 N N . VAL A 1 75 ? -6.281 -10.094 -27.453 1 98.44 75 VAL A N 1
ATOM 577 C CA . VAL A 1 75 ? -6.742 -11.211 -28.266 1 98.44 75 VAL A CA 1
ATOM 578 C C . VAL A 1 75 ? -6.098 -12.508 -27.766 1 98.44 75 VAL A C 1
ATOM 580 O O . VAL A 1 75 ? -6.723 -13.57 -27.797 1 98.44 75 VAL A O 1
ATOM 583 N N . ALA A 1 76 ? -4.785 -12.391 -27.344 1 98.44 76 ALA A N 1
ATOM 584 C CA . ALA A 1 76 ? -3.99 -13.531 -26.891 1 98.44 76 ALA A CA 1
ATOM 585 C C . ALA A 1 76 ? -4.07 -14.68 -27.891 1 98.44 76 ALA A C 1
ATOM 587 O O . ALA A 1 76 ? -3.801 -14.508 -29.078 1 98.44 76 ALA A O 1
ATOM 588 N N . CYS A 1 77 ? -4.477 -15.852 -27.391 1 98.75 77 CYS A N 1
ATOM 589 C CA . CYS A 1 77 ? -4.602 -17 -28.281 1 98.75 77 CYS A CA 1
ATOM 590 C C . CYS A 1 77 ? -6.008 -17.094 -28.859 1 98.75 77 CYS A C 1
ATOM 592 O O . CYS A 1 77 ? -6.293 -17.969 -29.672 1 98.75 77 CYS A O 1
ATOM 594 N N . ASP A 1 78 ? -6.883 -16.266 -28.438 1 98.75 78 ASP A N 1
ATOM 595 C CA . ASP A 1 78 ? -8.273 -16.188 -28.875 1 98.75 78 ASP A CA 1
ATOM 596 C C . ASP A 1 78 ? -9.055 -17.422 -28.438 1 98.75 78 ASP A C 1
ATOM 598 O O . ASP A 1 78 ? -10.016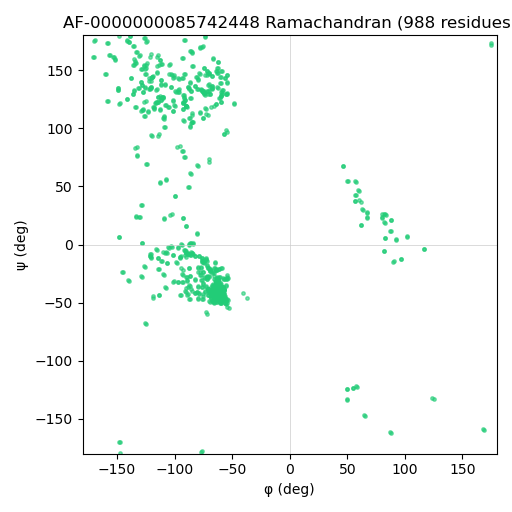 -17.812 -29.109 1 98.75 78 ASP A O 1
ATOM 602 N N . SER A 1 79 ? -8.641 -18.031 -27.375 1 98.81 79 SER A N 1
ATOM 603 C CA . SER A 1 79 ? -9.344 -19.188 -26.859 1 98.81 79 SER A CA 1
ATOM 604 C C . SER A 1 79 ? -10.812 -18.875 -26.594 1 98.81 79 SER A C 1
ATOM 606 O O . SER A 1 79 ? -11.672 -19.75 -26.703 1 98.81 79 SER A O 1
ATOM 608 N N . TYR A 1 80 ? -11.102 -17.609 -26.266 1 98.69 80 TYR A N 1
ATOM 609 C CA . TYR A 1 80 ? -12.469 -17.188 -26 1 98.69 80 TYR A CA 1
ATOM 610 C C . TYR A 1 80 ? -13.383 -17.531 -27.172 1 98.69 80 TYR A C 1
ATOM 612 O O . TYR A 1 80 ? -14.539 -17.922 -26.984 1 98.69 80 TYR A O 1
ATOM 620 N N . ASN A 1 81 ? -12.875 -17.453 -28.391 1 98.31 81 ASN A N 1
ATOM 621 C CA . ASN A 1 81 ? -13.664 -17.719 -29.578 1 98.31 81 ASN A CA 1
ATOM 622 C C . ASN A 1 81 ? -13.297 -19.078 -30.203 1 98.31 81 ASN A C 1
ATOM 624 O O . ASN A 1 81 ? -13.906 -19.484 -31.188 1 98.31 81 ASN A O 1
ATOM 628 N N . LYS A 1 82 ? -12.32 -19.734 -29.609 1 98.62 82 LYS A N 1
ATOM 629 C CA . LYS A 1 82 ? -11.836 -20.969 -30.203 1 98.62 82 LYS A CA 1
ATOM 630 C C . LYS A 1 82 ? -11.812 -22.109 -29.188 1 98.62 82 LYS A C 1
ATOM 632 O O . LYS A 1 82 ? -10.906 -22.938 -29.188 1 98.62 82 LYS A O 1
ATOM 637 N N . MET A 1 83 ? -12.711 -22.062 -28.359 1 98 83 MET A N 1
ATOM 638 C CA . MET A 1 83 ? -12.789 -23.031 -27.25 1 98 83 MET A CA 1
ATOM 639 C C . MET A 1 83 ? -12.852 -24.453 -27.781 1 98 83 MET A C 1
ATOM 641 O O . MET A 1 83 ? -12.148 -25.344 -27.281 1 98 83 MET A O 1
ATOM 645 N N . ASP A 1 84 ? -13.664 -24.688 -28.781 1 98 84 ASP A N 1
ATOM 646 C CA . ASP A 1 84 ? -13.836 -26.031 -29.312 1 98 84 ASP A CA 1
ATOM 647 C C . ASP A 1 84 ? -12.531 -26.562 -29.891 1 98 84 ASP A C 1
ATOM 649 O O . ASP A 1 84 ? -12.203 -27.75 -29.734 1 98 84 ASP A O 1
ATOM 653 N N . GLU A 1 85 ? -11.875 -25.688 -30.531 1 98.44 85 GLU A N 1
ATOM 654 C CA . GLU A 1 85 ? -10.57 -26.078 -31.078 1 98.44 85 GLU A CA 1
ATOM 655 C C . GLU A 1 85 ? -9.602 -26.453 -29.969 1 98.44 85 GLU A C 1
ATOM 657 O O . GLU A 1 85 ? -8.859 -27.438 -30.078 1 98.44 85 GLU A O 1
ATOM 662 N N . ASP A 1 86 ? -9.602 -25.719 -28.953 1 98.81 86 ASP A N 1
ATOM 663 C CA . ASP A 1 86 ? -8.688 -25.969 -27.844 1 98.81 86 ASP A CA 1
ATOM 664 C C . ASP A 1 86 ? -9.031 -27.281 -27.141 1 98.81 86 ASP A C 1
ATOM 666 O O . ASP A 1 86 ? -8.141 -28.031 -26.734 1 98.81 86 ASP A O 1
ATOM 670 N N . VAL A 1 87 ? -10.297 -27.531 -26.953 1 98.81 87 VAL A N 1
ATOM 671 C CA . VAL A 1 87 ? -10.719 -28.797 -26.328 1 98.81 87 VAL A CA 1
ATOM 672 C C . VAL A 1 87 ? -10.312 -29.969 -27.219 1 98.81 87 VAL A C 1
ATOM 674 O O . VAL A 1 87 ? -9.922 -31.016 -26.703 1 98.81 87 VAL A O 1
ATOM 677 N N . GLN A 1 88 ? -10.375 -29.766 -28.531 1 98.62 88 GLN A N 1
ATOM 678 C CA . GLN A 1 88 ? -9.945 -30.828 -29.438 1 98.62 88 GLN A CA 1
ATOM 679 C C . GLN A 1 88 ? -8.453 -31.109 -29.281 1 98.62 88 GLN A C 1
ATOM 681 O O . GLN A 1 88 ? -8.016 -32.25 -29.375 1 98.62 88 GLN A O 1
ATOM 686 N N . LEU A 1 89 ? -7.637 -30.062 -29.078 1 98.81 89 LEU A N 1
ATOM 687 C CA . LEU A 1 89 ? -6.215 -30.25 -28.828 1 98.81 89 LEU A CA 1
ATOM 688 C C . LEU A 1 89 ? -5.996 -31.141 -27.594 1 98.81 89 LEU A C 1
ATOM 690 O O . LEU A 1 89 ? -5.129 -32 -27.609 1 98.81 89 LEU A O 1
ATOM 694 N N . LEU A 1 90 ? -6.762 -30.891 -26.578 1 98.88 90 LEU A N 1
ATOM 695 C CA . LEU A 1 90 ? -6.676 -31.688 -25.344 1 98.88 90 LEU A CA 1
ATOM 696 C C . LEU A 1 90 ? -7.031 -33.156 -25.609 1 98.88 90 LEU A C 1
ATOM 698 O O . LEU A 1 90 ? -6.34 -34.062 -25.141 1 98.88 90 LEU A O 1
ATOM 702 N N . LYS A 1 91 ? -8.055 -33.312 -26.344 1 98.5 91 LYS A N 1
ATOM 703 C CA . LYS A 1 91 ? -8.477 -34.688 -26.703 1 98.5 91 LYS A CA 1
ATOM 704 C C . LYS A 1 91 ? -7.375 -35.406 -27.469 1 98.5 91 LYS A C 1
ATOM 706 O O . LYS A 1 91 ? -7.098 -36.562 -27.203 1 98.5 91 LYS A O 1
ATOM 711 N N . ASN A 1 92 ? -6.82 -34.688 -28.375 1 98.25 92 ASN A N 1
ATOM 712 C CA . ASN A 1 92 ? -5.766 -35.281 -29.188 1 98.25 92 ASN A CA 1
ATOM 713 C C . ASN A 1 92 ? -4.555 -35.656 -28.359 1 98.25 92 ASN A C 1
ATOM 715 O O . ASN A 1 92 ? -3.863 -36.625 -28.656 1 98.25 92 ASN A O 1
ATOM 719 N N . LEU A 1 93 ? -4.277 -34.938 -27.312 1 98.62 93 LEU A N 1
ATOM 720 C CA . LEU A 1 93 ? -3.176 -35.219 -26.406 1 98.62 93 LEU A CA 1
ATOM 721 C C . LEU A 1 93 ? -3.49 -36.469 -25.547 1 98.62 93 LEU A C 1
ATOM 723 O O . LEU A 1 93 ? -2.58 -37.125 -25.047 1 98.62 93 LEU A O 1
ATOM 727 N N . GLY A 1 94 ? -4.762 -36.688 -25.328 1 98.5 94 GLY A N 1
ATOM 728 C CA . GLY A 1 94 ? -5.184 -37.812 -24.5 1 98.5 94 GLY A CA 1
ATOM 729 C C . GLY A 1 94 ? -5.125 -37.531 -23.016 1 98.5 94 GLY A C 1
ATOM 730 O O . GLY A 1 94 ? -4.992 -38.438 -22.188 1 98.5 94 GLY A O 1
ATOM 731 N N . VAL A 1 95 ? -5.242 -36.312 -22.672 1 98.81 95 VAL A N 1
ATOM 732 C CA . VAL A 1 95 ? -5.145 -35.938 -21.266 1 98.81 95 VAL A CA 1
ATOM 733 C C . VAL A 1 95 ? -6.422 -36.344 -20.531 1 98.81 95 VAL A C 1
ATOM 735 O O . VAL A 1 95 ? -7.5 -36.375 -21.125 1 98.81 95 VAL A O 1
ATOM 738 N N . SER A 1 96 ? -6.266 -36.594 -19.266 1 98.69 96 SER A N 1
ATOM 739 C CA . SER A 1 96 ? -7.414 -36.875 -18.406 1 98.69 96 SER A CA 1
ATOM 740 C C . SER A 1 96 ? -7.91 -35.625 -17.703 1 98.69 96 SER A C 1
ATOM 742 O O . SER A 1 96 ? -9.055 -35.562 -17.25 1 98.69 96 SER A O 1
ATOM 744 N N . HIS A 1 97 ? -7.062 -34.594 -17.594 1 98.81 97 HIS A N 1
ATOM 745 C CA . HIS A 1 97 ? -7.379 -33.375 -16.859 1 98.81 97 HIS A CA 1
ATOM 746 C C . HIS A 1 97 ? -6.957 -32.156 -17.641 1 98.81 97 HIS A C 1
ATOM 748 O O . HIS A 1 97 ? -6.051 -32.219 -18.469 1 98.81 97 HIS A O 1
ATOM 754 N N . TYR A 1 98 ? -7.605 -31.016 -17.406 1 98.94 98 TYR A N 1
ATOM 755 C CA . TYR A 1 98 ? -7.238 -29.703 -17.938 1 98.94 98 TYR A CA 1
ATOM 756 C C . TYR A 1 98 ? -7.289 -28.641 -16.844 1 98.94 98 TYR A C 1
ATOM 758 O O . TYR A 1 98 ? -8.32 -28.453 -16.203 1 98.94 98 TYR A O 1
ATOM 766 N N . ARG A 1 99 ? -6.133 -28.031 -16.562 1 98.94 99 ARG A N 1
ATOM 767 C CA . ARG A 1 99 ? -6.078 -26.938 -15.602 1 98.94 99 ARG A CA 1
ATOM 768 C C . ARG A 1 99 ? -6.23 -25.578 -16.297 1 98.94 99 ARG A C 1
ATOM 770 O O . ARG A 1 99 ? -5.422 -25.234 -17.156 1 98.94 99 ARG A O 1
ATOM 777 N N . PHE A 1 100 ? -7.258 -24.891 -15.984 1 98.88 100 PHE A N 1
ATOM 778 C CA . PHE A 1 100 ? -7.457 -23.531 -16.469 1 98.88 100 PHE A CA 1
ATOM 779 C C . PHE A 1 100 ? -7.883 -22.609 -15.336 1 98.88 100 PHE A C 1
ATOM 781 O O . PHE A 1 100 ? -8.117 -23.062 -14.211 1 98.88 100 PHE A O 1
ATOM 788 N N . SER A 1 101 ? -7.801 -21.328 -15.586 1 98.94 101 SER A N 1
ATOM 789 C CA . SER A 1 101 ? -8.219 -20.359 -14.562 1 98.94 101 SER A CA 1
ATOM 790 C C . SER A 1 101 ? -9.438 -19.578 -15.016 1 98.94 101 SER A C 1
ATOM 792 O O . SER A 1 101 ? -9.805 -19.609 -16.188 1 98.94 101 SER A O 1
ATOM 794 N N . LEU A 1 102 ? -10.055 -18.984 -14.07 1 98.88 102 LEU A N 1
ATOM 795 C CA . LEU A 1 102 ? -11.188 -18.109 -14.32 1 98.88 102 LEU A CA 1
ATOM 796 C C . LEU A 1 102 ? -10.734 -16.656 -14.438 1 98.88 102 LEU A C 1
ATOM 798 O O . LEU A 1 102 ? -9.781 -16.25 -13.781 1 98.88 102 LEU A O 1
ATOM 802 N N . SER A 1 103 ? -11.367 -15.961 -15.312 1 98.88 103 SER A N 1
ATOM 803 C CA . SER A 1 103 ? -11.219 -14.516 -15.344 1 98.88 103 SER A CA 1
ATOM 804 C C . SER A 1 103 ? -12.203 -13.828 -14.398 1 98.88 103 SER A C 1
ATOM 806 O O . SER A 1 103 ? -13.406 -13.789 -14.68 1 98.88 103 SER A O 1
ATOM 808 N N . TRP A 1 104 ? -11.672 -13.297 -13.328 1 98.88 104 TRP A N 1
ATOM 809 C CA . TRP A 1 104 ? -12.508 -12.625 -12.336 1 98.88 104 TRP A CA 1
ATOM 810 C C . TRP A 1 104 ? -13.305 -11.492 -12.977 1 98.88 104 TRP A C 1
ATOM 812 O O . TRP A 1 104 ? -14.523 -11.414 -12.812 1 98.88 104 TRP A O 1
ATOM 822 N N . ALA A 1 105 ? -12.766 -10.711 -13.844 1 98.75 105 ALA A N 1
ATOM 823 C CA . ALA A 1 105 ? -13.398 -9.539 -14.445 1 98.75 105 ALA A CA 1
ATOM 824 C C . ALA A 1 105 ? -14.422 -9.953 -15.5 1 98.75 105 ALA A C 1
ATOM 826 O O . ALA A 1 105 ? -15.312 -9.18 -15.844 1 98.75 105 ALA A O 1
ATOM 827 N N . ARG A 1 106 ? -14.211 -11.18 -16.047 1 98.75 106 ARG A N 1
ATOM 828 C CA . ARG A 1 106 ? -15.18 -11.68 -17.031 1 98.75 106 ARG A CA 1
ATOM 829 C C . ARG A 1 106 ? -16.453 -12.148 -16.344 1 98.75 106 ARG A C 1
ATOM 831 O O . ARG A 1 106 ? -17.562 -11.984 -16.875 1 98.75 106 ARG A O 1
ATOM 838 N N . ILE A 1 107 ? -16.328 -12.672 -15.148 1 98.88 107 ILE A N 1
ATOM 839 C CA . ILE A 1 107 ? -17.453 -13.211 -14.391 1 98.88 107 ILE A CA 1
ATOM 840 C C . ILE A 1 107 ? -18.125 -12.102 -13.586 1 98.88 107 ILE A C 1
ATOM 842 O O . ILE A 1 107 ? -19.344 -11.977 -13.562 1 98.88 107 ILE A O 1
ATOM 846 N N . LEU A 1 108 ? -17.281 -11.305 -12.898 1 98.81 108 LEU A N 1
ATOM 847 C CA . LEU A 1 108 ? -17.703 -10.148 -12.117 1 98.81 108 LEU A CA 1
ATOM 848 C C . LEU A 1 108 ? -17.047 -8.875 -12.641 1 98.81 108 LEU A C 1
ATOM 850 O O . LEU A 1 108 ? -15.992 -8.469 -12.148 1 98.81 108 LEU A O 1
ATOM 854 N N . PRO A 1 109 ? -17.719 -8.156 -13.508 1 98.5 109 PRO A N 1
ATOM 855 C CA . PRO A 1 109 ? -17.078 -7.047 -14.219 1 98.5 109 PRO A CA 1
ATOM 856 C C . PRO A 1 109 ? -16.609 -5.934 -13.281 1 98.5 109 PRO A C 1
ATOM 858 O O . PRO A 1 109 ? -15.641 -5.238 -13.578 1 98.5 109 PRO A O 1
ATOM 861 N N . THR A 1 110 ? -17.281 -5.766 -12.117 1 97.44 110 THR A N 1
ATOM 862 C CA . THR A 1 110 ? -16.891 -4.734 -11.156 1 97.44 110 THR A CA 1
ATOM 863 C C . THR A 1 110 ? -16.016 -5.32 -10.055 1 97.44 110 THR A C 1
ATOM 865 O O . THR A 1 110 ? -15.57 -4.602 -9.164 1 97.44 110 THR A O 1
ATOM 868 N N . GLY A 1 111 ? -15.797 -6.598 -10.102 1 97.94 111 GLY A N 1
ATOM 869 C CA . GLY A 1 111 ? -15.031 -7.281 -9.07 1 97.94 111 GLY A CA 1
ATOM 870 C C . GLY A 1 111 ? -15.891 -7.789 -7.922 1 97.94 111 GLY A C 1
ATOM 871 O O . GLY A 1 111 ? -15.453 -8.648 -7.148 1 97.94 111 GLY A O 1
ATOM 872 N N . PHE A 1 112 ? -17.125 -7.285 -7.855 1 97.44 112 PHE A N 1
ATOM 873 C CA . PHE A 1 112 ? -17.984 -7.598 -6.715 1 97.44 112 PHE A CA 1
ATOM 874 C C . PHE A 1 112 ? -19.141 -8.492 -7.137 1 97.44 112 PHE A C 1
ATOM 876 O O . PHE A 1 112 ? -19.547 -8.477 -8.297 1 97.44 112 PHE A O 1
ATOM 883 N N . VAL A 1 113 ? -19.672 -9.242 -6.203 1 96.25 113 VAL A N 1
ATOM 884 C CA . VAL A 1 113 ? -20.625 -10.305 -6.492 1 96.25 113 VAL A CA 1
ATOM 885 C C . VAL A 1 113 ? -22 -9.695 -6.742 1 96.25 113 VAL A C 1
ATOM 887 O O . VAL A 1 113 ? -22.906 -10.383 -7.23 1 96.25 113 VAL A O 1
ATOM 890 N N . ASN A 1 114 ? -22.141 -8.383 -6.457 1 95.06 114 ASN A N 1
ATOM 891 C CA . ASN A 1 114 ? -23.438 -7.758 -6.652 1 95.06 114 ASN A CA 1
ATOM 892 C C . ASN A 1 114 ? -23.734 -7.52 -8.133 1 95.06 114 ASN A C 1
ATOM 894 O O . ASN A 1 114 ? -24.875 -7.27 -8.508 1 95.06 114 ASN A O 1
ATOM 898 N N . GLU A 1 115 ? -22.781 -7.582 -8.961 1 97.06 115 GLU A N 1
ATOM 899 C CA . GLU A 1 115 ? -22.938 -7.477 -10.406 1 97.06 115 GLU A CA 1
ATOM 900 C C . GLU A 1 115 ? -22.312 -8.672 -11.125 1 97.06 115 GLU A C 1
ATOM 902 O O . GLU A 1 115 ? -21.094 -8.781 -11.211 1 97.06 115 GLU A O 1
ATOM 907 N N . VAL A 1 116 ? -23.156 -9.555 -11.719 1 98.56 116 VAL A N 1
ATOM 908 C CA . VAL A 1 116 ? -22.703 -10.773 -12.367 1 98.56 116 VAL A CA 1
ATOM 909 C C . VAL A 1 116 ? -22.891 -10.656 -13.883 1 98.56 116 VAL A C 1
ATOM 911 O O . VAL A 1 116 ? -23.969 -10.25 -14.344 1 98.56 116 VAL A O 1
ATOM 914 N N . ASN A 1 117 ? -21.875 -10.891 -14.641 1 98.75 117 ASN A N 1
ATOM 915 C CA . ASN A 1 117 ? -21.938 -10.984 -16.094 1 98.75 117 ASN A CA 1
ATOM 916 C C . ASN A 1 117 ? -22.281 -12.398 -16.562 1 98.75 117 ASN A C 1
ATOM 918 O O . ASN A 1 117 ? -21.406 -13.25 -16.656 1 98.75 117 ASN A O 1
ATOM 922 N N . GLN A 1 118 ? -23.5 -12.602 -16.938 1 98.69 118 GLN A N 1
ATOM 923 C CA . GLN A 1 118 ? -24.016 -13.938 -17.25 1 98.69 118 GLN A CA 1
ATOM 924 C C . GLN A 1 118 ? -23.297 -14.531 -18.453 1 98.69 118 GLN A C 1
ATOM 926 O O . GLN A 1 118 ? -23.078 -15.742 -18.516 1 98.69 118 GLN A O 1
ATOM 931 N N . ALA A 1 119 ? -22.906 -13.656 -19.359 1 98.75 119 ALA A N 1
ATOM 932 C CA . ALA A 1 119 ? -22.188 -14.156 -20.516 1 98.75 119 ALA A CA 1
ATOM 933 C C . ALA A 1 119 ? -20.844 -14.766 -20.109 1 98.75 119 ALA A C 1
ATOM 935 O O . ALA A 1 119 ? -20.406 -15.773 -20.672 1 98.75 119 ALA A O 1
ATOM 936 N N . GLY A 1 120 ? -20.203 -14.141 -19.188 1 98.69 120 GLY A N 1
ATOM 937 C CA . GLY A 1 120 ? -18.969 -14.688 -18.656 1 98.69 120 GLY A CA 1
ATOM 938 C C . GLY A 1 120 ? -19.156 -16 -17.938 1 98.69 120 GLY A C 1
ATOM 939 O O . GLY A 1 120 ? -18.375 -16.938 -18.109 1 98.69 120 GLY A O 1
ATOM 940 N N . VAL A 1 121 ? -20.172 -16.094 -17.156 1 98.88 121 VAL A N 1
ATOM 941 C CA . VAL A 1 121 ? -20.516 -17.312 -16.453 1 98.88 121 VAL A CA 1
ATOM 942 C C . VAL A 1 121 ? -20.797 -18.438 -17.453 1 98.88 121 VAL A C 1
ATOM 944 O O . VAL A 1 121 ? -20.281 -19.547 -17.297 1 98.88 121 VAL A O 1
ATOM 947 N N . GLN A 1 122 ? -21.547 -18.078 -18.453 1 98.75 122 GLN A N 1
ATOM 948 C CA . GLN A 1 122 ? -21.922 -19.078 -19.453 1 98.75 122 GLN A CA 1
ATOM 949 C C . GLN A 1 122 ? -20.703 -19.562 -20.25 1 98.75 122 GLN A C 1
ATOM 951 O O . GLN A 1 122 ? -20.656 -20.734 -20.641 1 98.75 122 GLN A O 1
ATOM 956 N N . TYR A 1 123 ? -19.812 -18.703 -20.469 1 98.75 123 TYR A N 1
ATOM 957 C CA . TYR A 1 123 ? -18.578 -19.109 -21.156 1 98.75 123 TYR A CA 1
ATOM 958 C C . TYR A 1 123 ? -17.922 -20.281 -20.438 1 98.75 123 TYR A C 1
ATOM 960 O O . TYR A 1 123 ? -17.547 -21.281 -21.062 1 98.75 123 TYR A O 1
ATOM 968 N N . TYR A 1 124 ? -17.812 -20.203 -19.172 1 98.88 124 TYR A N 1
ATOM 969 C CA . TYR A 1 124 ? -17.109 -21.25 -18.422 1 98.88 124 TYR A CA 1
ATOM 970 C C . TYR A 1 124 ? -17.984 -22.484 -18.266 1 98.88 124 TYR A C 1
ATOM 972 O O . TYR A 1 124 ? -17.484 -23.609 -18.219 1 98.88 124 TYR A O 1
ATOM 980 N N . HIS A 1 125 ? -19.328 -22.312 -18.203 1 98.88 125 HIS A N 1
ATOM 981 C CA . HIS A 1 125 ? -20.188 -23.484 -18.281 1 98.88 125 HIS A CA 1
ATOM 982 C C . HIS A 1 125 ? -20 -24.234 -19.578 1 98.88 125 HIS A C 1
ATOM 984 O O . HIS A 1 125 ? -19.953 -25.469 -19.594 1 98.88 125 HIS A O 1
ATOM 990 N N . LYS A 1 126 ? -19.922 -23.469 -20.625 1 98.81 126 LYS A N 1
ATOM 991 C CA . LYS A 1 126 ? -19.703 -24.094 -21.938 1 98.81 126 LYS A CA 1
ATOM 992 C C . LYS A 1 126 ? -18.391 -24.859 -21.969 1 98.81 126 LYS A C 1
ATOM 994 O O . LYS A 1 126 ? -18.312 -25.953 -22.516 1 98.81 126 LYS A O 1
ATOM 999 N N . LEU A 1 127 ? -17.359 -24.266 -21.438 1 98.88 127 LEU A N 1
ATOM 1000 C CA . LEU A 1 127 ? -16.062 -24.938 -21.375 1 98.88 127 LEU A CA 1
ATOM 1001 C C . LEU A 1 127 ? -16.141 -26.203 -20.547 1 98.88 127 LEU A C 1
ATOM 1003 O O . LEU A 1 127 ? -15.648 -27.266 -20.969 1 98.88 127 LEU A O 1
ATOM 1007 N N . LEU A 1 128 ? -16.734 -26.125 -19.375 1 98.94 128 LEU A N 1
ATOM 1008 C CA . LEU A 1 128 ? -16.859 -27.266 -18.484 1 98.94 128 LEU A CA 1
ATOM 1009 C C . LEU A 1 128 ? -17.672 -28.375 -19.141 1 98.94 128 LEU A C 1
ATOM 1011 O O . LEU A 1 128 ? -17.344 -29.562 -19.016 1 98.94 128 LEU A O 1
ATOM 1015 N N . ASP A 1 129 ? -18.719 -28.016 -19.859 1 98.81 129 ASP A N 1
ATOM 1016 C CA . ASP A 1 129 ? -19.547 -29 -20.562 1 98.81 129 ASP A CA 1
ATOM 1017 C C . ASP A 1 129 ? -18.75 -29.656 -21.688 1 98.81 129 ASP A C 1
ATOM 1019 O O . ASP A 1 129 ? -18.844 -30.875 -21.875 1 98.81 129 ASP A O 1
ATOM 1023 N N . ALA A 1 130 ? -18.016 -28.859 -22.422 1 98.81 130 ALA A N 1
ATOM 1024 C CA . ALA A 1 130 ? -17.203 -29.406 -23.5 1 98.81 130 ALA A CA 1
ATOM 1025 C C . ALA A 1 130 ? -16.156 -30.391 -22.969 1 98.81 130 ALA A C 1
ATOM 1027 O O . ALA A 1 130 ? -15.898 -31.422 -23.594 1 98.81 130 ALA A O 1
ATOM 1028 N N . LEU A 1 131 ? -15.562 -30.078 -21.859 1 98.88 131 LEU A N 1
ATOM 1029 C CA . LEU A 1 131 ? -14.602 -30.969 -21.234 1 98.88 131 LEU A CA 1
ATOM 1030 C C . LEU A 1 131 ? -15.266 -32.281 -20.797 1 98.88 131 LEU A C 1
ATOM 1032 O O . LEU A 1 131 ? -14.703 -33.344 -20.953 1 98.88 131 LEU A O 1
ATOM 1036 N N . ALA A 1 132 ? -16.453 -32.125 -20.219 1 98.69 132 ALA A N 1
ATOM 1037 C CA . ALA A 1 132 ? -17.188 -33.312 -19.781 1 98.69 132 ALA A CA 1
ATOM 1038 C C . ALA A 1 132 ? -17.484 -34.25 -20.953 1 98.69 132 ALA A C 1
ATOM 1040 O O . ALA A 1 132 ? -17.328 -35.469 -20.844 1 98.69 132 ALA A O 1
ATOM 1041 N N . VAL A 1 133 ? -17.875 -33.625 -22.047 1 98.38 133 VAL A N 1
ATOM 1042 C CA . VAL A 1 133 ? -18.172 -34.406 -23.25 1 98.38 133 VAL A CA 1
ATOM 1043 C C . VAL A 1 133 ? -16.906 -35.125 -23.734 1 98.38 133 VAL A C 1
ATOM 1045 O O . VAL A 1 133 ? -16.969 -36.25 -24.219 1 98.38 133 VAL A O 1
ATOM 1048 N N . ALA A 1 134 ? -15.805 -34.531 -23.516 1 98.56 134 ALA A N 1
ATOM 1049 C CA . ALA A 1 134 ? -14.523 -35.062 -23.953 1 98.56 134 ALA A CA 1
ATOM 1050 C C . ALA A 1 134 ? -13.945 -36 -22.891 1 98.56 134 ALA A C 1
ATOM 1052 O O . ALA A 1 134 ? -12.867 -36.562 -23.078 1 98.56 134 ALA A O 1
ATOM 1053 N N . ASN A 1 135 ? -14.609 -36.188 -21.797 1 98.06 135 ASN A N 1
ATOM 1054 C CA . ASN A 1 135 ? -14.164 -37 -20.672 1 98.06 135 ASN A CA 1
ATOM 1055 C C . ASN A 1 135 ? -12.859 -36.5 -20.078 1 98.06 135 ASN A C 1
ATOM 1057 O O . ASN A 1 135 ? -11.938 -37.25 -19.812 1 98.06 135 ASN A O 1
ATOM 1061 N N . ILE A 1 136 ? -12.734 -35.219 -20.031 1 98.81 136 ILE A N 1
ATOM 1062 C CA . ILE A 1 136 ? -11.609 -34.531 -19.406 1 98.81 136 ILE A CA 1
ATOM 1063 C C . ILE A 1 136 ? -12.07 -33.812 -18.125 1 98.81 136 ILE A C 1
ATOM 1065 O O . ILE A 1 136 ? -13.055 -33.094 -18.141 1 98.81 136 ILE A O 1
ATOM 1069 N N . LYS A 1 137 ? -11.414 -34.062 -17.016 1 98.75 137 LYS A N 1
ATOM 1070 C CA . LYS A 1 137 ? -11.766 -33.469 -15.727 1 98.75 137 LYS A CA 1
ATOM 1071 C C . LYS A 1 137 ? -11.102 -32.094 -15.555 1 98.75 137 LYS A C 1
ATOM 1073 O O . LYS A 1 137 ? -9.906 -31.953 -15.836 1 98.75 137 LYS A O 1
ATOM 1078 N N . PRO A 1 138 ? -11.891 -31.141 -15.141 1 98.88 138 PRO A N 1
ATOM 1079 C CA . PRO A 1 138 ? -11.312 -29.812 -14.961 1 98.88 138 PRO A CA 1
ATOM 1080 C C . PRO A 1 138 ? -10.594 -29.656 -13.617 1 98.88 138 PRO A C 1
ATOM 1082 O O . PRO A 1 138 ? -11.039 -30.203 -12.609 1 98.88 138 PRO A O 1
ATOM 1085 N N . MET A 1 139 ? -9.445 -29.062 -13.617 1 98.94 139 MET A N 1
ATOM 1086 C CA . MET A 1 139 ? -8.828 -28.391 -12.477 1 98.94 139 MET A CA 1
ATOM 1087 C C . MET A 1 139 ? -8.906 -26.875 -12.617 1 98.94 139 MET A C 1
ATOM 1089 O O . MET A 1 139 ? -8.336 -26.312 -13.555 1 98.94 139 MET A O 1
ATOM 1093 N N . VAL A 1 140 ? -9.594 -26.203 -11.688 1 98.94 140 VAL A N 1
ATOM 1094 C CA . VAL A 1 140 ? -9.914 -24.797 -11.922 1 98.94 140 VAL A CA 1
ATOM 1095 C C . VAL A 1 140 ? -9.18 -23.922 -10.914 1 98.94 140 VAL A C 1
ATOM 1097 O O . VAL A 1 140 ? -9.273 -24.141 -9.703 1 98.94 140 VAL A O 1
ATOM 1100 N N . THR A 1 141 ? -8.391 -23 -11.414 1 98.94 141 THR A N 1
ATOM 1101 C CA . THR A 1 141 ? -7.758 -21.969 -10.609 1 98.94 141 THR A CA 1
ATOM 1102 C C . THR A 1 141 ? -8.625 -20.719 -10.555 1 98.94 141 THR A C 1
ATOM 1104 O O . THR A 1 141 ? -8.969 -20.156 -11.602 1 98.94 141 THR A O 1
ATOM 1107 N N . ILE A 1 142 ? -8.875 -20.25 -9.367 1 98.94 142 ILE A N 1
ATOM 1108 C CA . ILE A 1 142 ? -9.82 -19.156 -9.195 1 98.94 142 ILE A CA 1
ATOM 1109 C C . ILE A 1 142 ? -9.117 -17.812 -9.469 1 98.94 142 ILE A C 1
ATOM 1111 O O . ILE A 1 142 ? -9.68 -16.938 -10.125 1 98.94 142 ILE A O 1
ATOM 1115 N N . HIS A 1 143 ? -7.934 -17.703 -8.992 1 98.69 143 HIS A N 1
ATOM 1116 C CA . HIS A 1 143 ? -7.152 -16.5 -9.25 1 98.69 143 HIS A CA 1
ATOM 1117 C C . HIS A 1 143 ? -5.777 -16.844 -9.812 1 98.69 143 HIS A C 1
ATOM 1119 O O . HIS A 1 143 ? -4.965 -17.484 -9.133 1 98.69 143 HIS A O 1
ATOM 1125 N N . HIS A 1 144 ? -5.523 -16.422 -11.023 1 98.62 144 HIS A N 1
ATOM 1126 C CA . HIS A 1 144 ? -4.242 -16.609 -11.688 1 98.62 144 HIS A CA 1
ATOM 1127 C C . HIS A 1 144 ? -3.668 -15.273 -12.164 1 98.62 144 HIS A C 1
ATOM 1129 O O . HIS A 1 144 ? -3.504 -15.062 -13.367 1 98.62 144 HIS A O 1
ATOM 1135 N N . PHE A 1 145 ? -3.219 -14.328 -11.273 1 97.88 145 PHE A N 1
ATOM 1136 C CA . PHE A 1 145 ? -2.406 -13.125 -11.414 1 97.88 145 PHE A CA 1
ATOM 1137 C C . PHE A 1 145 ? -3.256 -11.953 -11.891 1 97.88 145 PHE A C 1
ATOM 1139 O O . PHE A 1 145 ? -2.781 -10.82 -11.938 1 97.88 145 PHE A O 1
ATOM 1146 N N . ASP A 1 146 ? -4.539 -12.117 -12.227 1 97.75 146 ASP A N 1
ATOM 1147 C CA . ASP A 1 146 ? -5.297 -11.031 -12.844 1 97.75 146 ASP A CA 1
ATOM 1148 C C . ASP A 1 146 ? -6.477 -10.617 -11.969 1 97.75 146 ASP A C 1
ATOM 1150 O O . ASP A 1 146 ? -7.402 -11.406 -11.75 1 97.75 146 ASP A O 1
ATOM 1154 N N . LEU A 1 147 ? -6.445 -9.398 -11.508 1 98.38 147 LEU A N 1
ATOM 1155 C CA . LEU A 1 147 ? -7.508 -8.82 -10.695 1 98.38 147 LEU A CA 1
ATOM 1156 C C . LEU A 1 147 ? -8.375 -7.875 -11.523 1 98.38 147 LEU A C 1
ATOM 1158 O O . LEU A 1 147 ? -7.879 -7.227 -12.445 1 98.38 147 LEU A O 1
ATOM 1162 N N . PRO A 1 148 ? -9.727 -7.824 -11.164 1 98.56 148 PRO A N 1
ATOM 1163 C CA . PRO A 1 148 ? -10.453 -6.664 -11.68 1 98.56 148 PRO A CA 1
ATOM 1164 C C . PRO A 1 148 ? -9.797 -5.34 -11.312 1 98.56 148 PRO A C 1
ATOM 1166 O O . PRO A 1 148 ? -9.312 -5.18 -10.188 1 98.56 148 PRO A O 1
ATOM 1169 N N . LYS A 1 149 ? -9.781 -4.414 -12.266 1 98.25 149 LYS A N 1
ATOM 1170 C CA . LYS A 1 149 ? -9.117 -3.129 -12.055 1 98.25 149 LYS A CA 1
ATOM 1171 C C . LYS A 1 149 ? -9.734 -2.379 -10.875 1 98.25 149 LYS A C 1
ATOM 1173 O O . LYS A 1 149 ? -9.031 -1.689 -10.133 1 98.25 149 LYS A O 1
ATOM 1178 N N . SER A 1 150 ? -11.039 -2.506 -10.641 1 97.44 150 SER A N 1
ATOM 1179 C CA . SER A 1 150 ? -11.734 -1.842 -9.539 1 97.44 150 SER A CA 1
ATOM 1180 C C . SER A 1 150 ? -11.18 -2.279 -8.188 1 97.44 150 SER A C 1
ATOM 1182 O O . SER A 1 150 ? -11.031 -1.462 -7.277 1 97.44 150 SER A O 1
ATOM 1184 N N . LEU A 1 151 ? -10.852 -3.576 -8.047 1 98 151 LEU A N 1
ATOM 1185 C CA . LEU A 1 151 ? -10.273 -4.094 -6.809 1 98 151 LEU A CA 1
ATOM 1186 C C . LEU A 1 151 ? -8.797 -3.711 -6.691 1 98 151 LEU A C 1
ATOM 1188 O O . LEU A 1 151 ? -8.312 -3.43 -5.598 1 98 151 LEU A O 1
ATOM 1192 N N . ASP A 1 152 ? -8.156 -3.734 -7.871 1 97.88 152 ASP A N 1
ATOM 1193 C CA . ASP A 1 152 ? -6.773 -3.264 -7.922 1 97.88 152 ASP A CA 1
ATOM 1194 C C . ASP A 1 152 ? -6.668 -1.82 -7.438 1 97.88 152 ASP A C 1
ATOM 1196 O O . ASP A 1 152 ? -5.723 -1.464 -6.727 1 97.88 152 ASP A O 1
ATOM 1200 N N . ASN A 1 153 ? -7.637 -0.974 -7.719 1 96.62 153 ASN A N 1
ATOM 1201 C CA . ASN A 1 153 ? -7.68 0.433 -7.336 1 96.62 153 ASN A CA 1
ATOM 1202 C C . ASN A 1 153 ? -7.855 0.598 -5.828 1 96.62 153 ASN A C 1
ATOM 1204 O O . ASN A 1 153 ? -7.48 1.627 -5.266 1 96.62 153 ASN A O 1
ATOM 1208 N N . LEU A 1 154 ? -8.367 -0.403 -5.227 1 97 154 LEU A N 1
ATOM 1209 C CA . LEU A 1 154 ? -8.602 -0.354 -3.787 1 97 154 LEU A CA 1
ATOM 1210 C C . LEU A 1 154 ? -7.355 -0.791 -3.023 1 97 154 LEU A C 1
ATOM 1212 O O . LEU A 1 154 ? -7.375 -0.888 -1.794 1 97 154 LEU A O 1
ATOM 1216 N N . GLY A 1 155 ? -6.293 -1.114 -3.725 1 96.62 155 GLY A N 1
ATOM 1217 C CA . GLY A 1 155 ? -5.051 -1.533 -3.092 1 96.62 155 GLY A CA 1
ATOM 1218 C C . GLY A 1 155 ? -4.66 -2.959 -3.436 1 96.62 155 GLY A C 1
ATOM 1219 O O . GLY A 1 155 ? -3.578 -3.416 -3.061 1 96.62 155 GLY A O 1
ATOM 1220 N N . GLY A 1 156 ? -5.547 -3.662 -4.195 1 97.62 156 GLY A N 1
ATOM 1221 C CA . GLY A 1 156 ? -5.254 -5.051 -4.516 1 97.62 156 GLY A CA 1
ATOM 1222 C C . GLY A 1 156 ? -4.879 -5.875 -3.301 1 97.62 156 GLY A C 1
ATOM 1223 O O . GLY A 1 156 ? -5.527 -5.785 -2.256 1 97.62 156 GLY A O 1
ATOM 1224 N N . TRP A 1 157 ? -3.842 -6.621 -3.416 1 98.12 157 TRP A N 1
ATOM 1225 C CA . TRP A 1 157 ? -3.479 -7.57 -2.369 1 98.12 157 TRP A CA 1
ATOM 1226 C C . TRP A 1 157 ? -2.756 -6.871 -1.224 1 98.12 157 TRP A C 1
ATOM 1228 O O . TRP A 1 157 ? -2.221 -7.523 -0.326 1 98.12 157 TRP A O 1
ATOM 1238 N N . HIS A 1 158 ? -2.721 -5.551 -1.195 1 96.69 158 HIS A N 1
ATOM 1239 C CA . HIS A 1 158 ? -2.281 -4.793 -0.028 1 96.69 158 HIS A CA 1
ATOM 1240 C C . HIS A 1 158 ? -3.467 -4.371 0.833 1 96.69 158 HIS A C 1
ATOM 1242 O O . HIS A 1 158 ? -3.285 -3.842 1.932 1 96.69 158 HIS A O 1
ATOM 1248 N N . ASN A 1 159 ? -4.637 -4.539 0.338 1 95.88 159 ASN A N 1
ATOM 1249 C CA . ASN A 1 159 ? -5.871 -4.27 1.068 1 95.88 159 ASN A CA 1
ATOM 1250 C C . ASN A 1 159 ? -6.359 -5.508 1.816 1 95.88 159 ASN A C 1
ATOM 1252 O O . ASN A 1 159 ? -6.746 -6.5 1.196 1 95.88 159 ASN A O 1
ATOM 1256 N N . GLU A 1 160 ? -6.457 -5.438 3.109 1 95.5 160 GLU A N 1
ATOM 1257 C CA . GLU A 1 160 ? -6.859 -6.574 3.932 1 95.5 160 GLU A CA 1
ATOM 1258 C C . GLU A 1 160 ? -8.227 -7.105 3.51 1 95.5 160 GLU A C 1
ATOM 1260 O O . GLU A 1 160 ? -8.492 -8.305 3.609 1 95.5 160 GLU A O 1
ATOM 1265 N N . LEU A 1 161 ? -9.078 -6.289 3.004 1 95.94 161 LEU A N 1
ATOM 1266 C CA . LEU A 1 161 ? -10.43 -6.672 2.631 1 95.94 161 LEU A CA 1
ATOM 1267 C C . LEU A 1 161 ? -10.43 -7.539 1.377 1 95.94 161 LEU A C 1
ATOM 1269 O O . LEU A 1 161 ? -11.43 -8.18 1.055 1 95.94 161 LEU A O 1
ATOM 1273 N N . MET A 1 162 ? -9.289 -7.586 0.724 1 97.5 162 MET A N 1
ATOM 1274 C CA . MET A 1 162 ? -9.203 -8.445 -0.452 1 97.5 162 MET A CA 1
ATOM 1275 C C . MET A 1 162 ? -9.422 -9.906 -0.077 1 97.5 162 MET A C 1
ATOM 1277 O O . MET A 1 162 ? -9.945 -10.688 -0.877 1 97.5 162 MET A O 1
ATOM 1281 N N . ALA A 1 163 ? -9.016 -10.297 1.153 1 97.88 163 ALA A N 1
ATOM 1282 C CA . ALA A 1 163 ? -9.281 -11.664 1.608 1 97.88 163 ALA A CA 1
ATOM 1283 C C . ALA A 1 163 ? -10.781 -11.961 1.602 1 97.88 163 ALA A C 1
ATOM 1285 O O . ALA A 1 163 ? -11.203 -13.039 1.187 1 97.88 163 ALA A O 1
ATOM 1286 N N . VAL A 1 164 ? -11.547 -10.961 1.962 1 97.19 164 VAL A N 1
ATOM 1287 C CA . VAL A 1 164 ? -13 -11.102 2.029 1 97.19 164 VAL A CA 1
ATOM 1288 C C . VAL A 1 164 ? -13.586 -11.086 0.62 1 97.19 164 VAL A C 1
ATOM 1290 O O . VAL A 1 164 ? -14.422 -11.93 0.28 1 97.19 164 VAL A O 1
ATOM 1293 N N . TYR A 1 165 ? -13.141 -10.109 -0.204 1 97.56 165 TYR A N 1
ATOM 1294 C CA . TYR A 1 165 ? -13.648 -10 -1.566 1 97.56 165 TYR A CA 1
ATOM 1295 C C . TYR A 1 165 ? -13.336 -11.258 -2.367 1 97.56 165 TYR A C 1
ATOM 1297 O O . TYR A 1 165 ? -14.18 -11.75 -3.121 1 97.56 165 TYR A O 1
ATOM 1305 N N . PHE A 1 166 ? -12.156 -11.797 -2.15 1 98.75 166 PHE A N 1
ATOM 1306 C CA . PHE A 1 166 ? -11.781 -13.023 -2.848 1 98.75 166 PHE A CA 1
ATOM 1307 C C . PHE A 1 166 ? -12.641 -14.195 -2.381 1 98.75 166 PHE A C 1
ATOM 1309 O O . PHE A 1 166 ? -13.078 -15.016 -3.193 1 98.75 166 PHE A O 1
ATOM 1316 N N . ASN A 1 167 ? -12.82 -14.297 -1.092 1 98.75 167 ASN A N 1
ATOM 1317 C CA . ASN A 1 167 ? -13.672 -15.359 -0.573 1 98.75 167 ASN A CA 1
ATOM 1318 C C . ASN A 1 167 ? -15.078 -15.289 -1.166 1 98.75 167 ASN A C 1
ATOM 1320 O O . ASN A 1 167 ? -15.68 -16.312 -1.466 1 98.75 167 ASN A O 1
ATOM 1324 N N . MET A 1 168 ? -15.578 -14.062 -1.33 1 98.44 168 MET A N 1
ATOM 1325 C CA . MET A 1 168 ? -16.891 -13.898 -1.93 1 98.44 168 MET A CA 1
ATOM 1326 C C . MET A 1 168 ? -16.906 -14.383 -3.375 1 98.44 168 MET A C 1
ATOM 1328 O O . MET A 1 168 ? -17.859 -15.023 -3.814 1 98.44 168 MET A O 1
ATOM 1332 N N . PHE A 1 169 ? -15.875 -14.055 -4.051 1 98.88 169 PHE A N 1
ATOM 1333 C CA . PHE A 1 169 ? -15.758 -14.508 -5.43 1 98.88 169 PHE A CA 1
ATOM 1334 C C . PHE A 1 169 ? -15.617 -16.031 -5.488 1 98.88 169 PHE A C 1
ATOM 1336 O O . PHE A 1 169 ? -16.281 -16.688 -6.297 1 98.88 169 PHE A O 1
ATOM 1343 N N . ALA A 1 170 ? -14.75 -16.594 -4.633 1 98.94 170 ALA A N 1
ATOM 1344 C CA . ALA A 1 170 ? -14.586 -18.047 -4.57 1 98.94 170 ALA A CA 1
ATOM 1345 C C . ALA A 1 170 ? -15.906 -18.734 -4.238 1 98.94 170 ALA A C 1
ATOM 1347 O O . ALA A 1 170 ? -16.266 -19.75 -4.852 1 98.94 170 ALA A O 1
ATOM 1348 N N . ASP A 1 171 ? -16.625 -18.188 -3.27 1 98.88 171 ASP A N 1
ATOM 1349 C CA . ASP A 1 171 ? -17.938 -18.719 -2.883 1 98.88 171 ASP A CA 1
ATOM 1350 C C . ASP A 1 171 ? -18.891 -18.766 -4.078 1 98.88 171 ASP A C 1
ATOM 1352 O O . ASP A 1 171 ? -19.578 -19.766 -4.293 1 98.88 171 ASP A O 1
ATOM 1356 N N . PHE A 1 172 ? -18.906 -17.672 -4.812 1 98.88 172 PHE A N 1
ATOM 1357 C CA . PHE A 1 172 ? -19.719 -17.625 -6.023 1 98.88 172 PHE A CA 1
ATOM 1358 C C . PHE A 1 172 ? -19.328 -18.734 -6.992 1 98.88 172 PHE A C 1
ATOM 1360 O O . PHE A 1 172 ? -20.188 -19.438 -7.527 1 98.88 172 PHE A O 1
ATOM 1367 N N . CYS A 1 173 ? -18.016 -18.922 -7.242 1 98.94 173 CYS A N 1
ATOM 1368 C CA . CYS A 1 173 ? -17.5 -19.906 -8.188 1 98.94 173 CYS A CA 1
ATOM 1369 C C . CYS A 1 173 ? -17.859 -21.328 -7.734 1 98.94 173 CYS A C 1
ATOM 1371 O O . CYS A 1 173 ? -18.25 -22.156 -8.547 1 98.94 173 CYS A O 1
ATOM 1373 N N . PHE A 1 174 ? -17.688 -21.625 -6.43 1 98.94 174 PHE A N 1
ATOM 1374 C CA . PHE A 1 174 ? -18.031 -22.938 -5.895 1 98.94 174 PHE A CA 1
ATOM 1375 C C . PHE A 1 174 ? -19.516 -23.234 -6.129 1 98.94 174 PHE A C 1
ATOM 1377 O O . PHE A 1 174 ? -19.875 -24.328 -6.566 1 98.94 174 PHE A O 1
ATOM 1384 N N . ARG A 1 175 ? -20.297 -22.203 -5.82 1 98.75 175 ARG A N 1
ATOM 1385 C CA . ARG A 1 175 ? -21.734 -22.375 -5.984 1 98.75 175 ARG A CA 1
ATOM 1386 C C . ARG A 1 175 ? -22.094 -22.609 -7.449 1 98.75 175 ARG A C 1
ATOM 1388 O O . ARG A 1 175 ? -22.906 -23.484 -7.766 1 98.75 175 ARG A O 1
ATOM 1395 N N . GLU A 1 176 ? -21.5 -21.891 -8.281 1 98.69 176 GLU A N 1
ATOM 1396 C CA . GLU A 1 176 ? -21.875 -21.859 -9.695 1 98.69 176 GLU A CA 1
ATOM 1397 C C . GLU A 1 176 ? -21.328 -23.062 -10.438 1 98.69 176 GLU A C 1
ATOM 1399 O O . GLU A 1 176 ? -22.016 -23.641 -11.281 1 98.69 176 GLU A O 1
ATOM 1404 N N . PHE A 1 177 ? -20.094 -23.438 -10.18 1 98.81 177 PHE A N 1
ATOM 1405 C CA . PHE A 1 177 ? -19.406 -24.375 -11.039 1 98.81 177 PHE A CA 1
ATOM 1406 C C . PHE A 1 177 ? -19.094 -25.672 -10.289 1 98.81 177 PHE A C 1
ATOM 1408 O O . PHE A 1 177 ? -18.688 -26.672 -10.891 1 98.81 177 PHE A O 1
ATOM 1415 N N . GLY A 1 178 ? -19.359 -25.812 -9.016 1 98.44 178 GLY A N 1
ATOM 1416 C CA . GLY A 1 178 ? -18.828 -26.844 -8.141 1 98.44 178 GLY A CA 1
ATOM 1417 C C . GLY A 1 178 ? -19.406 -28.219 -8.422 1 98.44 178 GLY A C 1
ATOM 1418 O O . GLY A 1 178 ? -18.828 -29.234 -8.023 1 98.44 178 GLY A O 1
ATOM 1419 N N . SER A 1 179 ? -20.531 -28.266 -9.062 1 97.75 179 SER A N 1
ATOM 1420 C CA . SER A 1 179 ? -21.078 -29.562 -9.422 1 97.75 179 SER A CA 1
ATOM 1421 C C . SER A 1 179 ? -20.234 -30.25 -10.5 1 97.75 179 SER A C 1
ATOM 1423 O O . SER A 1 179 ? -20.25 -31.469 -10.617 1 97.75 179 SER A O 1
ATOM 1425 N N . LYS A 1 180 ? -19.438 -29.453 -11.258 1 98.38 180 LYS A N 1
ATOM 1426 C CA . LYS A 1 180 ? -18.672 -29.969 -12.383 1 98.38 180 LYS A CA 1
ATOM 1427 C C . LYS A 1 180 ? -17.172 -29.953 -12.086 1 98.38 180 LYS A C 1
ATOM 1429 O O . LYS A 1 180 ? -16.391 -30.594 -12.789 1 98.38 180 LYS A O 1
ATOM 1434 N N . VAL A 1 181 ? -16.766 -29.281 -11.102 1 98.69 181 VAL A N 1
ATOM 1435 C CA . VAL A 1 181 ? -15.352 -29.109 -10.789 1 98.69 181 VAL A CA 1
ATOM 1436 C C . VAL A 1 181 ? -15.016 -29.844 -9.5 1 98.69 181 VAL A C 1
ATOM 1438 O O . VAL A 1 181 ? -15.594 -29.578 -8.445 1 98.69 181 VAL A O 1
ATOM 1441 N N . LYS A 1 182 ? -14.023 -30.734 -9.57 1 97.56 182 LYS A N 1
ATOM 1442 C CA . LYS A 1 182 ? -13.695 -31.531 -8.398 1 97.56 182 LYS A CA 1
ATOM 1443 C C . LYS A 1 182 ? -12.297 -31.203 -7.875 1 97.56 182 LYS A C 1
ATOM 1445 O O . LYS A 1 182 ? -11.938 -31.594 -6.762 1 97.56 182 LYS A O 1
ATOM 1450 N N . LEU A 1 183 ? -11.492 -30.469 -8.633 1 98.81 183 LEU A N 1
ATOM 1451 C CA . LEU A 1 183 ? -10.188 -29.984 -8.211 1 98.81 183 LEU A CA 1
ATOM 1452 C C . LEU A 1 183 ? -10.102 -28.469 -8.32 1 98.81 183 LEU A C 1
ATOM 1454 O O . LEU A 1 183 ? -10.133 -27.922 -9.43 1 98.81 183 LEU A O 1
ATOM 1458 N N . TRP A 1 184 ? -9.969 -27.812 -7.152 1 98.94 184 TRP A N 1
ATOM 1459 C CA . TRP A 1 184 ? -9.891 -26.359 -7.102 1 98.94 184 TRP A CA 1
ATOM 1460 C C . TRP A 1 184 ? -8.5 -25.906 -6.656 1 98.94 184 TRP A C 1
ATOM 1462 O O . TRP A 1 184 ? -7.906 -26.5 -5.758 1 98.94 184 TRP A O 1
ATOM 1472 N N . ILE A 1 185 ? -8.023 -24.922 -7.316 1 98.94 185 ILE A N 1
ATOM 1473 C CA . ILE A 1 185 ? -6.887 -24.125 -6.859 1 98.94 185 ILE A CA 1
ATOM 1474 C C . ILE A 1 185 ? -7.336 -22.688 -6.594 1 98.94 185 ILE A C 1
ATOM 1476 O O . ILE A 1 185 ? -7.887 -22.031 -7.484 1 98.94 185 ILE A O 1
ATOM 1480 N N . THR A 1 186 ? -7.152 -22.188 -5.402 1 98.94 186 THR A N 1
ATOM 1481 C CA . THR A 1 186 ? -7.621 -20.844 -5.074 1 98.94 186 THR A CA 1
ATOM 1482 C C . THR A 1 186 ? -6.75 -19.781 -5.754 1 98.94 186 THR A C 1
ATOM 1484 O O . THR A 1 186 ? -7.234 -19.016 -6.59 1 98.94 186 THR A O 1
ATOM 1487 N N . ILE A 1 187 ? -5.48 -19.859 -5.438 1 98.94 187 ILE A N 1
ATOM 1488 C CA . ILE A 1 187 ? -4.551 -18.844 -5.926 1 98.94 187 ILE A CA 1
ATOM 1489 C C . ILE A 1 187 ? -3.32 -19.516 -6.527 1 98.94 187 ILE A C 1
ATOM 1491 O O . ILE A 1 187 ? -2.789 -20.484 -5.961 1 98.94 187 ILE A O 1
ATOM 1495 N N . ASN A 1 188 ? -2.945 -18.984 -7.707 1 98.88 188 ASN A N 1
ATOM 1496 C CA . ASN A 1 188 ? -1.739 -19.484 -8.359 1 98.88 188 ASN A CA 1
ATOM 1497 C C . ASN A 1 188 ? -0.507 -18.688 -7.945 1 98.88 188 ASN A C 1
ATOM 1499 O O . ASN A 1 188 ? -0.476 -17.453 -8.094 1 98.88 188 ASN A O 1
ATOM 1503 N N . GLU A 1 189 ? 0.537 -19.297 -7.418 1 98.81 189 GLU A N 1
ATOM 1504 C CA . GLU A 1 189 ? 1.873 -18.766 -7.16 1 98.81 189 GLU A CA 1
ATOM 1505 C C . GLU A 1 189 ? 1.806 -17.406 -6.484 1 98.81 189 GLU A C 1
ATOM 1507 O O . GLU A 1 189 ? 2.322 -16.422 -7.016 1 98.81 189 GLU A O 1
ATOM 1512 N N . PRO A 1 190 ? 1.34 -17.328 -5.242 1 98.69 190 PRO A N 1
ATOM 1513 C CA . PRO A 1 190 ? 1.187 -16.047 -4.559 1 98.69 190 PRO A CA 1
ATOM 1514 C C . PRO A 1 190 ? 2.506 -15.297 -4.422 1 98.69 190 PRO A C 1
ATOM 1516 O O . PRO A 1 190 ? 2.541 -14.07 -4.582 1 98.69 190 PRO A O 1
ATOM 1519 N N . THR A 1 191 ? 3.617 -16 -4.211 1 98.38 191 THR A N 1
ATOM 1520 C CA . THR A 1 191 ? 4.906 -15.352 -3.994 1 98.38 191 THR A CA 1
ATOM 1521 C C . THR A 1 191 ? 5.414 -14.719 -5.285 1 98.38 191 THR A C 1
ATOM 1523 O O . THR A 1 191 ? 5.91 -13.586 -5.277 1 98.38 191 THR A O 1
ATOM 1526 N N . VAL A 1 192 ? 5.293 -15.422 -6.375 1 98.19 192 VAL A N 1
ATOM 1527 C CA . VAL A 1 192 ? 5.758 -14.922 -7.664 1 98.19 192 VAL A CA 1
ATOM 1528 C C . VAL A 1 192 ? 4.992 -13.656 -8.031 1 98.19 192 VAL A C 1
ATOM 1530 O O . VAL A 1 192 ? 5.594 -12.633 -8.383 1 98.19 192 VAL A O 1
ATOM 1533 N N . PHE A 1 193 ? 3.699 -13.734 -7.898 1 98.25 193 PHE A N 1
ATOM 1534 C CA . PHE A 1 193 ? 2.859 -12.586 -8.227 1 98.25 193 PHE A CA 1
ATOM 1535 C C . PHE A 1 193 ? 3.193 -11.398 -7.328 1 98.25 193 PHE A C 1
ATOM 1537 O O . PHE A 1 193 ? 3.279 -10.266 -7.805 1 98.25 193 PHE A O 1
ATOM 1544 N N . ALA A 1 194 ? 3.396 -11.648 -6.066 1 98.56 194 ALA A N 1
ATOM 1545 C CA . ALA A 1 194 ? 3.695 -10.594 -5.102 1 98.56 194 ALA A CA 1
ATOM 1546 C C . ALA A 1 194 ? 5.035 -9.938 -5.41 1 98.56 194 ALA A C 1
ATOM 1548 O O . ALA A 1 194 ? 5.156 -8.711 -5.355 1 98.56 194 ALA A O 1
ATOM 1549 N N . ILE A 1 195 ? 6.055 -10.711 -5.715 1 98.12 195 ILE A N 1
ATOM 1550 C CA . ILE A 1 195 ? 7.395 -10.203 -5.977 1 98.12 195 ILE A CA 1
ATOM 1551 C C . ILE A 1 195 ? 7.379 -9.32 -7.227 1 98.12 195 ILE A C 1
ATOM 1553 O O . ILE A 1 195 ? 7.895 -8.203 -7.215 1 98.12 195 ILE A O 1
ATOM 1557 N N . TYR A 1 196 ? 6.715 -9.758 -8.266 1 98.06 196 TYR A N 1
ATOM 1558 C CA . TYR A 1 196 ? 6.75 -9.039 -9.531 1 98.06 196 TYR A CA 1
ATOM 1559 C C . TYR A 1 196 ? 5.762 -7.883 -9.531 1 98.06 196 TYR A C 1
ATOM 1561 O O . TYR A 1 196 ? 5.984 -6.867 -10.195 1 98.06 196 TYR A O 1
ATOM 1569 N N . GLY A 1 197 ? 4.672 -8.023 -8.789 1 98.25 197 GLY A N 1
ATOM 1570 C CA . GLY A 1 197 ? 3.631 -7.012 -8.836 1 98.25 197 GLY A CA 1
ATOM 1571 C C . GLY A 1 197 ? 3.783 -5.949 -7.762 1 98.25 197 GLY A C 1
ATOM 1572 O O . GLY A 1 197 ? 3.455 -4.781 -7.984 1 98.25 197 GLY A O 1
ATOM 1573 N N . TYR A 1 198 ? 4.32 -6.305 -6.566 1 98 198 TYR A N 1
ATOM 1574 C CA . TYR A 1 198 ? 4.266 -5.414 -5.414 1 98 198 TYR A CA 1
ATOM 1575 C C . TYR A 1 198 ? 5.664 -5.082 -4.91 1 98 198 TYR A C 1
ATOM 1577 O O . TYR A 1 198 ? 5.832 -4.242 -4.023 1 98 198 TYR A O 1
ATOM 1585 N N . GLU A 1 199 ? 6.707 -5.727 -5.43 1 97.44 199 GLU A N 1
ATOM 1586 C CA . GLU A 1 199 ? 8.086 -5.508 -5.008 1 97.44 199 GLU A CA 1
ATOM 1587 C C . GLU A 1 199 ? 8.914 -4.879 -6.125 1 97.44 199 GLU A C 1
ATOM 1589 O O . GLU A 1 199 ? 9.57 -3.859 -5.914 1 97.44 199 GLU A O 1
ATOM 1594 N N . PHE A 1 200 ? 8.742 -5.395 -7.379 1 96.94 200 PHE A N 1
ATOM 1595 C CA . PHE A 1 200 ? 9.648 -4.965 -8.438 1 96.94 200 PHE A CA 1
ATOM 1596 C C . PHE A 1 200 ? 8.883 -4.309 -9.578 1 96.94 200 PHE A C 1
ATOM 1598 O O . PHE A 1 200 ? 9.484 -3.764 -10.508 1 96.94 200 PHE A O 1
ATOM 1605 N N . GLY A 1 201 ? 7.578 -4.398 -9.617 1 97.25 201 GLY A N 1
ATOM 1606 C CA . GLY A 1 201 ? 6.727 -3.602 -10.492 1 97.25 201 GLY A CA 1
ATOM 1607 C C . GLY A 1 201 ? 6.66 -4.137 -11.906 1 97.25 201 GLY A C 1
ATOM 1608 O O . GLY A 1 201 ? 6.352 -3.393 -12.844 1 97.25 201 GLY A O 1
ATOM 1609 N N . LYS A 1 202 ? 6.938 -5.43 -12.07 1 97.5 202 LYS A N 1
ATOM 1610 C CA . LYS A 1 202 ? 6.922 -6.039 -13.391 1 97.5 202 LYS A CA 1
ATOM 1611 C C . LYS A 1 202 ? 5.52 -6.504 -13.766 1 97.5 202 LYS A C 1
ATOM 1613 O O . LYS A 1 202 ? 5.211 -6.672 -14.953 1 97.5 202 LYS A O 1
ATOM 1618 N N . PHE A 1 203 ? 4.695 -6.82 -12.805 1 98.38 203 PHE A N 1
ATOM 1619 C CA . PHE A 1 203 ? 3.289 -7.176 -12.953 1 98.38 203 PHE A CA 1
ATOM 1620 C C . PHE A 1 203 ? 2.393 -6.109 -12.344 1 98.38 203 PHE A C 1
ATOM 1622 O O . PHE A 1 203 ? 2.869 -5.23 -11.625 1 98.38 203 PHE A O 1
ATOM 1629 N N . PRO A 1 204 ? 1.121 -6.09 -12.789 1 97.75 204 PRO A N 1
ATOM 1630 C CA . PRO A 1 204 ? 0.222 -5.18 -12.07 1 97.75 204 PRO A CA 1
ATOM 1631 C C . PRO A 1 204 ? 0.2 -5.434 -10.57 1 97.75 204 PRO A C 1
ATOM 1633 O O . PRO A 1 204 ? 0.373 -6.57 -10.125 1 97.75 204 PRO A O 1
ATOM 1636 N N . PRO A 1 205 ? 0.053 -4.379 -9.891 1 96.62 205 PRO A N 1
ATOM 1637 C CA . PRO A 1 205 ? -0.229 -2.986 -10.25 1 96.62 205 PRO A CA 1
ATOM 1638 C C . PRO A 1 205 ? 1.026 -2.211 -10.641 1 96.62 205 PRO A C 1
ATOM 1640 O O . PRO A 1 205 ? 0.952 -1.015 -10.93 1 96.62 205 PRO A O 1
ATOM 1643 N N . GLY A 1 206 ? 2.152 -2.855 -10.617 1 97.25 206 GLY A N 1
ATOM 1644 C CA . GLY A 1 206 ? 3.383 -2.199 -11.031 1 97.25 206 GLY A CA 1
ATOM 1645 C C . GLY A 1 206 ? 4.078 -1.469 -9.898 1 97.25 206 GLY A C 1
ATOM 1646 O O . GLY A 1 206 ? 4.848 -0.538 -10.133 1 97.25 206 GLY A O 1
ATOM 1647 N N . TRP A 1 207 ? 3.791 -1.828 -8.695 1 97 207 TRP A N 1
ATOM 1648 C CA . TRP A 1 207 ? 4.328 -1.125 -7.531 1 97 207 TRP A CA 1
ATOM 1649 C C . TRP A 1 207 ? 5.758 -1.566 -7.242 1 97 207 TRP A C 1
ATOM 1651 O O . TRP A 1 207 ? 6.109 -2.729 -7.453 1 97 207 TRP A O 1
ATOM 1661 N N . THR A 1 208 ? 6.586 -0.65 -6.844 1 96.81 208 THR A N 1
ATOM 1662 C CA . THR A 1 208 ? 7.973 -0.911 -6.473 1 96.81 208 THR A CA 1
ATOM 1663 C C . THR A 1 208 ? 8.188 -0.674 -4.98 1 96.81 208 THR A C 1
ATOM 1665 O O . THR A 1 208 ? 9.094 0.059 -4.586 1 96.81 208 THR A O 1
ATOM 1668 N N . HIS A 1 209 ? 7.355 -1.317 -4.191 1 96.25 209 HIS A N 1
ATOM 1669 C CA . HIS A 1 209 ? 7.453 -1.22 -2.74 1 96.25 209 HIS A CA 1
ATOM 1670 C C . HIS A 1 209 ? 8.555 -2.131 -2.201 1 96.25 209 HIS A C 1
ATOM 1672 O O . HIS A 1 209 ? 8.273 -3.053 -1.429 1 96.25 209 HIS A O 1
ATOM 1678 N N . LEU A 1 210 ? 9.781 -1.823 -2.494 1 95.12 210 LEU A N 1
ATOM 1679 C CA . LEU A 1 210 ? 10.961 -2.646 -2.229 1 95.12 210 LEU A CA 1
ATOM 1680 C C . LEU A 1 210 ? 11.102 -2.92 -0.735 1 95.12 210 LEU A C 1
ATOM 1682 O O . LEU A 1 210 ? 10.961 -2.01 0.084 1 95.12 210 LEU A O 1
ATOM 1686 N N . GLY A 1 211 ? 11.234 -4.164 -0.439 1 92.69 211 GLY A N 1
ATOM 1687 C CA . GLY A 1 211 ? 11.57 -4.574 0.917 1 92.69 211 GLY A CA 1
ATOM 1688 C C . GLY A 1 211 ? 10.359 -4.965 1.738 1 92.69 211 GLY A C 1
ATOM 1689 O O . GLY A 1 211 ? 10.492 -5.559 2.812 1 92.69 211 GLY A O 1
ATOM 1690 N N . SER A 1 212 ? 9.156 -4.637 1.226 1 92.38 212 SER A N 1
ATOM 1691 C CA . SER A 1 212 ? 8.008 -4.965 2.062 1 92.38 212 SER A CA 1
ATOM 1692 C C . SER A 1 212 ? 6.809 -5.379 1.219 1 92.38 212 SER A C 1
ATOM 1694 O O . SER A 1 212 ? 5.895 -6.043 1.712 1 92.38 212 SER A O 1
ATOM 1696 N N . GLY A 1 213 ? 6.723 -4.988 0.01 1 96.44 213 GLY A N 1
ATOM 1697 C CA . GLY A 1 213 ? 5.539 -5.168 -0.812 1 96.44 213 GLY A CA 1
ATOM 1698 C C . GLY A 1 213 ? 5.129 -6.621 -0.958 1 96.44 213 GLY A C 1
ATOM 1699 O O . GLY A 1 213 ? 3.949 -6.957 -0.825 1 96.44 213 GLY A O 1
ATOM 1700 N N . ALA A 1 214 ? 6.086 -7.453 -1.179 1 97.88 214 ALA A N 1
ATOM 1701 C CA . ALA A 1 214 ? 5.781 -8.859 -1.401 1 97.88 214 ALA A CA 1
ATOM 1702 C C . ALA A 1 214 ? 5.301 -9.531 -0.117 1 97.88 214 ALA A C 1
ATOM 1704 O O . ALA A 1 214 ? 4.375 -10.344 -0.142 1 97.88 214 ALA A O 1
ATOM 1705 N N . TYR A 1 215 ? 5.906 -9.203 1.026 1 97.75 215 TYR A N 1
ATOM 1706 C CA . TYR A 1 215 ? 5.555 -9.82 2.301 1 97.75 215 TYR A CA 1
ATOM 1707 C C . TYR A 1 215 ? 4.086 -9.578 2.633 1 97.75 215 TYR A C 1
ATOM 1709 O O . TYR A 1 215 ? 3.365 -10.516 2.998 1 97.75 215 TYR A O 1
ATOM 1717 N N . ARG A 1 216 ? 3.67 -8.391 2.471 1 96.56 216 ARG A N 1
ATOM 1718 C CA . ARG A 1 216 ? 2.295 -8.039 2.807 1 96.56 216 ARG A CA 1
ATOM 1719 C C . ARG A 1 216 ? 1.31 -8.727 1.867 1 96.56 216 ARG A C 1
ATOM 1721 O O . ARG A 1 216 ? 0.31 -9.297 2.314 1 96.56 216 ARG A O 1
ATOM 1728 N N . ALA A 1 217 ? 1.563 -8.648 0.614 1 98.44 217 ALA A N 1
ATOM 1729 C CA . ALA A 1 217 ? 0.672 -9.242 -0.377 1 98.44 217 ALA A CA 1
ATOM 1730 C C . ALA A 1 217 ? 0.51 -10.742 -0.14 1 98.44 217 ALA A C 1
ATOM 1732 O O . ALA A 1 217 ? -0.605 -11.266 -0.176 1 98.44 217 ALA A O 1
ATOM 1733 N N . VAL A 1 218 ? 1.599 -11.445 0.122 1 98.75 218 VAL A N 1
ATOM 1734 C CA . VAL A 1 218 ? 1.558 -12.883 0.337 1 98.75 218 VAL A CA 1
ATOM 1735 C C . VAL A 1 218 ? 0.72 -13.203 1.573 1 98.75 218 VAL A C 1
ATOM 1737 O O . VAL A 1 218 ? -0.101 -14.125 1.557 1 98.75 218 VAL A O 1
ATOM 1740 N N . CYS A 1 219 ? 0.928 -12.445 2.596 1 98.19 219 CYS A N 1
ATOM 1741 C CA . CYS A 1 219 ? 0.188 -12.664 3.832 1 98.19 219 CYS A CA 1
ATOM 1742 C C . CYS A 1 219 ? -1.314 -12.578 3.594 1 98.19 219 CYS A C 1
ATOM 1744 O O . CYS A 1 219 ? -2.072 -13.438 4.051 1 98.19 219 CYS A O 1
ATOM 1746 N N . ILE A 1 220 ? -1.729 -11.602 2.869 1 98.19 220 ILE A N 1
ATOM 1747 C CA . ILE A 1 220 ? -3.152 -11.391 2.629 1 98.19 220 ILE A CA 1
ATOM 1748 C C . ILE A 1 220 ? -3.68 -12.461 1.676 1 98.19 220 ILE A C 1
ATOM 1750 O O . ILE A 1 220 ? -4.785 -12.969 1.86 1 98.19 220 ILE A O 1
ATOM 1754 N N . MET A 1 221 ? -2.891 -12.867 0.705 1 98.88 221 MET A N 1
ATOM 1755 C CA . MET A 1 221 ? -3.303 -13.93 -0.205 1 98.88 221 MET A CA 1
ATOM 1756 C C . MET A 1 221 ? -3.467 -15.25 0.541 1 98.88 221 MET A C 1
ATOM 1758 O O . MET A 1 221 ? -4.371 -16.031 0.238 1 98.88 221 MET A O 1
ATOM 1762 N N . LEU A 1 222 ? -2.588 -15.508 1.505 1 98.88 222 LEU A N 1
ATOM 1763 C CA . LEU A 1 222 ? -2.719 -16.734 2.293 1 98.88 222 LEU A CA 1
ATOM 1764 C C . LEU A 1 222 ? -4.012 -16.719 3.102 1 98.88 222 LEU A C 1
ATOM 1766 O O . LEU A 1 222 ? -4.699 -17.734 3.195 1 98.88 222 LEU A O 1
ATOM 1770 N N . LYS A 1 223 ? -4.332 -15.57 3.67 1 98.75 223 LYS A N 1
ATOM 1771 C CA . LYS A 1 223 ? -5.594 -15.453 4.395 1 98.75 223 LYS A CA 1
ATOM 1772 C C . LYS A 1 223 ? -6.785 -15.641 3.459 1 98.75 223 LYS A C 1
ATOM 1774 O O . LYS A 1 223 ? -7.766 -16.297 3.818 1 98.75 223 LYS A O 1
ATOM 1779 N N . ALA A 1 224 ? -6.695 -15.047 2.291 1 98.88 224 ALA A N 1
ATOM 1780 C CA . ALA A 1 224 ? -7.742 -15.188 1.283 1 98.88 224 ALA A CA 1
ATOM 1781 C C . ALA A 1 224 ? -7.938 -16.656 0.896 1 98.88 224 ALA A C 1
ATOM 1783 O O . ALA A 1 224 ? -9.07 -17.141 0.828 1 98.88 224 ALA A O 1
ATOM 1784 N N . HIS A 1 225 ? -6.836 -17.328 0.647 1 98.94 225 HIS A N 1
ATOM 1785 C CA . HIS A 1 225 ? -6.871 -18.75 0.359 1 98.94 225 HIS A CA 1
ATOM 1786 C C . HIS A 1 225 ? -7.582 -19.516 1.469 1 98.94 225 HIS A C 1
ATOM 1788 O O . HIS A 1 225 ? -8.477 -20.328 1.198 1 98.94 225 HIS A O 1
ATOM 1794 N N . ALA A 1 226 ? -7.164 -19.266 2.656 1 98.94 226 ALA A N 1
ATOM 1795 C CA . ALA A 1 226 ? -7.691 -20 3.797 1 98.94 226 ALA A CA 1
ATOM 1796 C C . ALA A 1 226 ? -9.188 -19.766 3.961 1 98.94 226 ALA A C 1
ATOM 1798 O O . ALA A 1 226 ? -9.945 -20.703 4.246 1 98.94 226 ALA A O 1
ATOM 1799 N N . MET A 1 227 ? -9.625 -18.531 3.805 1 98.88 227 MET A N 1
ATOM 1800 C CA . MET A 1 227 ? -11.047 -18.234 3.902 1 98.88 227 MET A CA 1
ATOM 1801 C C . MET A 1 227 ? -11.836 -18.984 2.836 1 98.88 227 MET A C 1
ATOM 1803 O O . MET A 1 227 ? -12.891 -19.547 3.123 1 98.88 227 MET A O 1
ATOM 1807 N N . ALA A 1 228 ? -11.344 -18.984 1.627 1 98.94 228 ALA A N 1
ATOM 1808 C CA . ALA A 1 228 ? -12.008 -19.688 0.534 1 98.94 228 ALA A CA 1
ATOM 1809 C C . ALA A 1 228 ? -12.078 -21.188 0.811 1 98.94 228 ALA A C 1
ATOM 1811 O O . ALA A 1 228 ? -13.117 -21.812 0.6 1 98.94 228 ALA A O 1
ATOM 1812 N N . TYR A 1 229 ? -10.969 -21.766 1.266 1 98.94 229 TYR A N 1
ATOM 1813 C CA . TYR A 1 229 ? -10.938 -23.188 1.615 1 98.94 229 TYR A CA 1
ATOM 1814 C C . TYR A 1 229 ? -12.008 -23.516 2.648 1 98.94 229 TYR A C 1
ATOM 1816 O O . TYR A 1 229 ? -12.758 -24.484 2.49 1 98.94 229 TYR A O 1
ATOM 1824 N N . ARG A 1 230 ? -12.055 -22.719 3.74 1 98.88 230 ARG A N 1
ATOM 1825 C CA . ARG A 1 230 ? -13.016 -22.969 4.816 1 98.88 230 ARG A CA 1
ATOM 1826 C C . ARG A 1 230 ? -14.445 -22.828 4.309 1 98.88 230 ARG A C 1
ATOM 1828 O O . ARG A 1 230 ? -15.328 -23.578 4.73 1 98.88 230 ARG A O 1
ATOM 1835 N N . THR A 1 231 ? -14.648 -21.891 3.424 1 98.88 231 THR A N 1
ATOM 1836 C CA . THR A 1 231 ? -15.961 -21.734 2.814 1 98.88 231 THR A CA 1
ATOM 1837 C C . THR A 1 231 ? -16.359 -22.984 2.043 1 98.88 231 THR A C 1
ATOM 1839 O O . THR A 1 231 ? -17.469 -23.5 2.207 1 98.88 231 THR A O 1
ATOM 1842 N N . TYR A 1 232 ? -15.484 -23.5 1.229 1 98.94 232 TYR A N 1
ATOM 1843 C CA . TYR A 1 232 ? -15.797 -24.734 0.498 1 98.94 232 TYR A CA 1
ATOM 1844 C C . TYR A 1 232 ? -16.047 -25.891 1.457 1 98.94 232 TYR A C 1
ATOM 1846 O O . TYR A 1 232 ? -17 -26.641 1.284 1 98.94 232 TYR A O 1
ATOM 1854 N N . ASP A 1 233 ? -15.203 -26.016 2.408 1 98.75 233 ASP A N 1
ATOM 1855 C CA . ASP A 1 233 ? -15.242 -27.125 3.357 1 98.75 233 ASP A CA 1
ATOM 1856 C C . ASP A 1 233 ? -16.562 -27.156 4.121 1 98.75 233 ASP A C 1
ATOM 1858 O O . ASP A 1 233 ? -17.125 -28.219 4.352 1 98.75 233 ASP A O 1
ATOM 1862 N N . THR A 1 234 ? -17.016 -26 4.457 1 98.44 234 THR A N 1
ATOM 1863 C CA . THR A 1 234 ? -18.203 -25.922 5.305 1 98.44 234 THR A CA 1
ATOM 1864 C C . THR A 1 234 ? -19.469 -25.953 4.461 1 98.44 234 THR A C 1
ATOM 1866 O O . THR A 1 234 ? -20.453 -26.594 4.84 1 98.44 234 THR A O 1
ATOM 1869 N N . LYS A 1 235 ? -19.422 -25.375 3.326 1 98.62 235 LYS A N 1
ATOM 1870 C CA . LYS A 1 235 ? -20.656 -25.156 2.598 1 98.62 235 LYS A CA 1
ATOM 1871 C C . LYS A 1 235 ? -20.844 -26.203 1.499 1 98.62 235 LYS A C 1
ATOM 1873 O O . LYS A 1 235 ? -21.969 -26.562 1.161 1 98.62 235 LYS A O 1
ATOM 1878 N N . TYR A 1 236 ? -19.75 -26.656 0.949 1 98.75 236 TYR A N 1
ATOM 1879 C CA . TYR A 1 236 ? -19.938 -27.328 -0.335 1 98.75 236 TYR A CA 1
ATOM 1880 C C . TYR A 1 236 ? -19.312 -28.719 -0.313 1 98.75 236 TYR A C 1
ATOM 1882 O O . TYR A 1 236 ? -19.656 -29.578 -1.145 1 98.75 236 TYR A O 1
ATOM 1890 N N . ARG A 1 237 ? -18.422 -29.062 0.57 1 98.12 237 ARG A N 1
ATOM 1891 C CA . ARG A 1 237 ? -17.672 -30.312 0.573 1 98.12 237 ARG A CA 1
ATOM 1892 C C . ARG A 1 237 ? -18.609 -31.516 0.55 1 98.12 237 ARG A C 1
ATOM 1894 O O . ARG A 1 237 ? -18.438 -32.438 -0.249 1 98.12 237 ARG A O 1
ATOM 1901 N N . LYS A 1 238 ? -19.562 -31.5 1.366 1 97.94 238 LYS A N 1
ATOM 1902 C CA . LYS A 1 238 ? -20.469 -32.656 1.516 1 97.94 238 LYS A CA 1
ATOM 1903 C C . LYS A 1 238 ? -21.266 -32.906 0.234 1 97.94 238 LYS A C 1
ATOM 1905 O O . LYS A 1 238 ? -21.438 -34.031 -0.184 1 97.94 238 LYS A O 1
ATOM 1910 N N . SER A 1 239 ? -21.672 -31.828 -0.417 1 98.38 239 SER A N 1
ATOM 1911 C CA . SER A 1 239 ? -22.578 -31.969 -1.561 1 98.38 239 SER A CA 1
ATOM 1912 C C . SER A 1 239 ? -21.797 -32.125 -2.859 1 98.38 239 SER A C 1
ATOM 1914 O O . SER A 1 239 ? -22.25 -32.812 -3.787 1 98.38 239 SER A O 1
ATOM 1916 N N . GLN A 1 240 ? -20.547 -31.562 -2.941 1 98.31 240 GLN A N 1
ATOM 1917 C CA . GLN A 1 240 ? -19.859 -31.5 -4.223 1 98.31 240 GLN A CA 1
ATOM 1918 C C . GLN A 1 240 ? -18.672 -32.438 -4.254 1 98.31 240 GLN A C 1
ATOM 1920 O O . GLN A 1 240 ? -18.219 -32.844 -5.328 1 98.31 240 GLN A O 1
ATOM 1925 N N . GLY A 1 241 ? -18.125 -32.75 -3.107 1 98.12 241 GLY A N 1
ATOM 1926 C CA . GLY A 1 241 ? -17.062 -33.75 -3.004 1 98.12 241 GLY A CA 1
ATOM 1927 C C . GLY A 1 241 ? -15.773 -33.312 -3.668 1 98.12 241 GLY A C 1
ATOM 1928 O O . GLY A 1 241 ? -14.984 -34.125 -4.125 1 98.12 241 GLY A O 1
ATOM 1929 N N . GLY A 1 242 ? -15.547 -32.062 -3.838 1 98.38 242 GLY A N 1
ATOM 1930 C CA . GLY A 1 242 ? -14.336 -31.547 -4.461 1 98.38 242 GLY A CA 1
ATOM 1931 C C . GLY A 1 242 ? -13.188 -31.391 -3.484 1 98.38 242 GLY A C 1
ATOM 1932 O O . GLY A 1 242 ? -13.352 -31.578 -2.279 1 98.38 242 GLY A O 1
ATOM 1933 N N . LEU A 1 243 ? -11.984 -31.219 -4.02 1 98.81 243 LEU A N 1
ATOM 1934 C CA . LEU A 1 243 ? -10.758 -30.922 -3.283 1 98.81 243 LEU A CA 1
ATOM 1935 C C . LEU A 1 243 ? -10.273 -29.516 -3.588 1 98.81 243 LEU A C 1
ATOM 1937 O O . LEU A 1 243 ? -10.422 -29.031 -4.711 1 98.81 243 LEU A O 1
ATOM 1941 N N . VAL A 1 244 ? -9.758 -28.844 -2.568 1 98.88 244 VAL A N 1
ATOM 1942 C CA . VAL A 1 244 ? -9.32 -27.453 -2.709 1 98.88 244 VAL A CA 1
ATOM 1943 C C . VAL A 1 244 ? -7.871 -27.328 -2.236 1 98.88 244 VAL A C 1
ATOM 1945 O O . VAL A 1 244 ? -7.484 -27.922 -1.225 1 98.88 244 VAL A O 1
ATOM 1948 N N . SER A 1 245 ? -7.086 -26.641 -2.992 1 98.88 245 SER A N 1
ATOM 1949 C CA . SER A 1 245 ? -5.719 -26.328 -2.59 1 98.88 245 SER A CA 1
ATOM 1950 C C . SER A 1 245 ? -5.273 -24.969 -3.141 1 98.88 245 SER A C 1
ATOM 1952 O O . SER A 1 245 ? -6.105 -24.125 -3.482 1 98.88 245 SER A O 1
ATOM 1954 N N . ILE A 1 246 ? -4.023 -24.672 -3.029 1 98.94 246 ILE A N 1
ATOM 1955 C CA . ILE A 1 246 ? -3.311 -23.516 -3.539 1 98.94 246 ILE A CA 1
ATOM 1956 C C . ILE A 1 246 ? -2.078 -23.953 -4.32 1 98.94 246 ILE A C 1
ATOM 1958 O O . ILE A 1 246 ? -1.391 -24.906 -3.92 1 98.94 246 ILE A O 1
ATOM 1962 N N . ALA A 1 247 ? -1.835 -23.328 -5.457 1 98.94 247 ALA A N 1
ATOM 1963 C CA . ALA A 1 247 ? -0.679 -23.75 -6.246 1 98.94 247 ALA A CA 1
ATOM 1964 C C . ALA A 1 247 ? 0.57 -22.969 -5.844 1 98.94 247 ALA A C 1
ATOM 1966 O O . ALA A 1 247 ? 0.626 -21.75 -5.996 1 98.94 247 ALA A O 1
ATOM 1967 N N . LEU A 1 248 ? 1.548 -23.703 -5.375 1 98.81 248 LEU A N 1
ATOM 1968 C CA . LEU A 1 248 ? 2.795 -23.094 -4.914 1 98.81 248 LEU A CA 1
ATOM 1969 C C . LEU A 1 248 ? 3.906 -23.312 -5.938 1 98.81 248 LEU A C 1
ATOM 1971 O O . LEU A 1 248 ? 3.816 -24.203 -6.785 1 98.81 248 LEU A O 1
ATOM 1975 N N . ASN A 1 249 ? 4.875 -22.406 -5.914 1 98.25 249 ASN A N 1
ATOM 1976 C CA . ASN A 1 249 ? 6.031 -22.516 -6.797 1 98.25 249 ASN A CA 1
ATOM 1977 C C . ASN A 1 249 ? 7.332 -22.656 -6.004 1 98.25 249 ASN A C 1
ATOM 1979 O O . ASN A 1 249 ? 7.457 -22.094 -4.914 1 98.25 249 ASN A O 1
ATOM 1983 N N . SER A 1 250 ? 8.227 -23.422 -6.555 1 97.62 250 SER A N 1
ATOM 1984 C CA . SER A 1 250 ? 9.555 -23.484 -5.949 1 97.62 250 SER A CA 1
ATOM 1985 C C . SER A 1 250 ? 10.586 -24.016 -6.941 1 97.62 250 SER A C 1
ATOM 1987 O O . SER A 1 250 ? 10.273 -24.859 -7.785 1 97.62 250 SER A O 1
ATOM 1989 N N . PHE A 1 251 ? 11.758 -23.516 -6.809 1 97.38 251 PHE A N 1
ATOM 1990 C CA . PHE A 1 251 ? 12.93 -24.188 -7.352 1 97.38 251 PHE A CA 1
ATOM 1991 C C . PHE A 1 251 ? 13.484 -25.219 -6.359 1 97.38 251 PHE A C 1
ATOM 1993 O O . PHE A 1 251 ? 13.016 -25.297 -5.219 1 97.38 251 PHE A O 1
ATOM 2000 N N . TRP A 1 252 ? 14.312 -26 -6.879 1 98.5 252 TRP A N 1
ATOM 2001 C CA . TRP A 1 252 ? 15.219 -26.688 -5.957 1 98.5 252 TRP A CA 1
ATOM 2002 C C . TRP A 1 252 ? 16.469 -25.844 -5.703 1 98.5 252 TRP A C 1
ATOM 2004 O O . TRP A 1 252 ? 17.047 -25.281 -6.633 1 98.5 252 TRP A O 1
ATOM 2014 N N . ASP A 1 253 ? 16.844 -25.766 -4.453 1 98.25 253 ASP A N 1
ATOM 2015 C CA . ASP A 1 253 ? 18.016 -24.984 -4.047 1 98.25 253 ASP A CA 1
ATOM 2016 C C . ASP A 1 253 ? 19.172 -25.906 -3.629 1 98.25 253 ASP A C 1
ATOM 2018 O O . ASP A 1 253 ? 19.203 -26.391 -2.496 1 98.25 253 ASP A O 1
ATOM 2022 N N . GLU A 1 254 ? 20.109 -26.078 -4.516 1 98.25 254 GLU A N 1
ATOM 2023 C CA . GLU A 1 254 ? 21.25 -26.969 -4.293 1 98.25 254 GLU A CA 1
ATOM 2024 C C . GLU A 1 254 ? 22.438 -26.219 -3.693 1 98.25 254 GLU A C 1
ATOM 2026 O O . GLU A 1 254 ? 22.891 -25.219 -4.25 1 98.25 254 GLU A O 1
ATOM 2031 N N . PRO A 1 255 ? 22.953 -26.734 -2.553 1 98.5 255 PRO A N 1
ATOM 2032 C CA . PRO A 1 255 ? 24.141 -26.062 -2.029 1 98.5 255 PRO A CA 1
ATOM 2033 C C . PRO A 1 255 ? 25.312 -26.078 -3.008 1 98.5 255 PRO A C 1
ATOM 2035 O O . PRO A 1 255 ? 25.578 -27.109 -3.641 1 98.5 255 PRO A O 1
ATOM 2038 N N . LYS A 1 256 ? 25.969 -25.031 -3.094 1 98.12 256 LYS A N 1
ATOM 2039 C CA . LYS A 1 256 ? 27.109 -24.922 -4.004 1 98.12 256 LYS A CA 1
ATOM 2040 C C . LYS A 1 256 ? 28.25 -25.844 -3.582 1 98.12 256 LYS A C 1
ATOM 2042 O O . LYS A 1 256 ? 28.922 -26.438 -4.43 1 98.12 256 LYS A O 1
ATOM 2047 N N . THR A 1 257 ? 28.562 -25.875 -2.285 1 98.12 257 THR A N 1
ATOM 2048 C CA . THR A 1 257 ? 29.594 -26.75 -1.712 1 98.12 257 THR A CA 1
ATOM 2049 C C . THR A 1 257 ? 29.016 -27.578 -0.566 1 98.12 257 THR A C 1
ATOM 2051 O O . THR A 1 257 ? 27.844 -27.422 -0.207 1 98.12 257 THR A O 1
ATOM 2054 N N . ASP A 1 258 ? 29.828 -28.422 -0.004 1 97.56 258 ASP A N 1
ATOM 2055 C CA . ASP A 1 258 ? 29.406 -29.281 1.096 1 97.56 258 ASP A CA 1
ATOM 2056 C C . ASP A 1 258 ? 29.641 -28.609 2.445 1 97.56 258 ASP A C 1
ATOM 2058 O O . ASP A 1 258 ? 29.531 -29.25 3.492 1 97.56 258 ASP A O 1
ATOM 2062 N N . SER A 1 259 ? 29.859 -27.297 2.402 1 98.12 259 SER A N 1
ATOM 2063 C CA . SER A 1 259 ? 30.047 -26.578 3.662 1 98.12 259 SER A CA 1
ATOM 2064 C C . SER A 1 259 ? 28.734 -26.469 4.422 1 98.12 259 SER A C 1
ATOM 2066 O O . SER A 1 259 ? 27.656 -26.406 3.812 1 98.12 259 SER A O 1
ATOM 2068 N N . ASP A 1 260 ? 28.828 -26.438 5.703 1 98.25 260 ASP A N 1
ATOM 2069 C CA . ASP A 1 260 ? 27.641 -26.266 6.535 1 98.25 260 ASP A CA 1
ATOM 2070 C C . ASP A 1 260 ? 26.922 -24.953 6.219 1 98.25 260 ASP A C 1
ATOM 2072 O O . ASP A 1 260 ? 25.688 -24.891 6.254 1 98.25 260 ASP A O 1
ATOM 2076 N N . ALA A 1 261 ? 27.688 -23.953 5.945 1 98.06 261 ALA A N 1
ATOM 2077 C CA . ALA A 1 261 ? 27.141 -22.641 5.637 1 98.06 261 ALA A CA 1
ATOM 2078 C C . ALA A 1 261 ? 26.281 -22.688 4.367 1 98.06 261 ALA A C 1
ATOM 2080 O O . ALA A 1 261 ? 25.188 -22.141 4.328 1 98.06 261 ALA A O 1
ATOM 2081 N N . ASP A 1 262 ? 26.781 -23.344 3.336 1 98.5 262 ASP A N 1
ATOM 2082 C CA . ASP A 1 262 ? 26.047 -23.438 2.072 1 98.5 262 ASP A CA 1
ATOM 2083 C C . ASP A 1 262 ? 24.828 -24.328 2.209 1 98.5 262 ASP A C 1
ATOM 2085 O O . ASP A 1 262 ? 23.781 -24.062 1.62 1 98.5 262 ASP A O 1
ATOM 2089 N N . LYS A 1 263 ? 24.969 -25.391 2.949 1 98.56 263 LYS A N 1
ATOM 2090 C CA . LYS A 1 263 ? 23.828 -26.266 3.199 1 98.56 263 LYS A CA 1
ATOM 2091 C C . LYS A 1 263 ? 22.719 -25.516 3.949 1 98.56 263 LYS A C 1
ATOM 2093 O O . LYS A 1 263 ? 21.547 -25.641 3.605 1 98.56 263 LYS A O 1
ATOM 2098 N N . ALA A 1 264 ? 23.156 -24.766 4.926 1 98.31 264 ALA A N 1
ATOM 2099 C CA . ALA A 1 264 ? 22.203 -23.984 5.695 1 98.31 264 ALA A CA 1
ATOM 2100 C C . ALA A 1 264 ? 21.547 -22.906 4.824 1 98.31 264 ALA A C 1
ATOM 2102 O O . ALA A 1 264 ? 20.344 -22.641 4.961 1 98.31 264 ALA A O 1
ATOM 2103 N N . ALA A 1 265 ? 22.312 -22.266 3.965 1 98.5 265 ALA A N 1
ATOM 2104 C CA . ALA A 1 265 ? 21.797 -21.25 3.064 1 98.5 265 ALA A CA 1
ATOM 2105 C C . ALA A 1 265 ? 20.781 -21.844 2.096 1 98.5 265 ALA A C 1
ATOM 2107 O O . ALA A 1 265 ? 19.75 -21.234 1.812 1 98.5 265 ALA A O 1
ATOM 2108 N N . ALA A 1 266 ? 21.062 -22.984 1.556 1 98.62 266 ALA A N 1
ATOM 2109 C CA . ALA A 1 266 ? 20.141 -23.656 0.638 1 98.62 266 ALA A CA 1
ATOM 2110 C C . ALA A 1 266 ? 18.828 -23.984 1.328 1 98.62 266 ALA A C 1
ATOM 2112 O O . ALA A 1 266 ? 17.75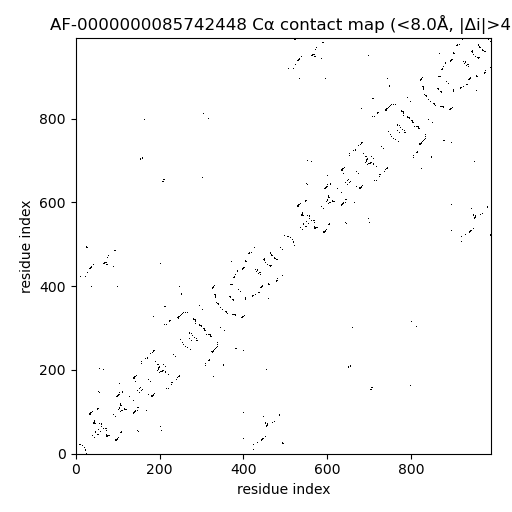 -23.766 0.769 1 98.62 266 ALA A O 1
ATOM 2113 N N . GLU A 1 267 ? 18.938 -24.5 2.52 1 98.5 267 GLU A N 1
ATOM 2114 C CA . GLU A 1 267 ? 17.734 -24.812 3.287 1 98.5 267 GLU A CA 1
ATOM 2115 C C . GLU A 1 267 ? 16.953 -23.531 3.609 1 98.5 267 GLU A C 1
ATOM 2117 O O . GLU A 1 267 ? 15.719 -23.516 3.525 1 98.5 267 GLU A O 1
ATOM 2122 N N . ARG A 1 268 ? 17.641 -22.516 4 1 98.19 268 ARG A N 1
ATOM 2123 C CA . ARG A 1 268 ? 17.016 -21.219 4.285 1 98.19 268 ARG A CA 1
ATOM 2124 C C . ARG A 1 268 ? 16.266 -20.688 3.066 1 98.19 268 ARG A C 1
ATOM 2126 O O . ARG A 1 268 ? 15.133 -20.234 3.18 1 98.19 268 ARG A O 1
ATOM 2133 N N . PHE A 1 269 ? 16.906 -20.797 1.973 1 98.31 269 PHE A N 1
ATOM 2134 C CA . PHE A 1 269 ? 16.266 -20.328 0.743 1 98.31 269 PHE A CA 1
ATOM 2135 C C . PHE A 1 269 ? 15.016 -21.141 0.445 1 98.31 269 PHE A C 1
ATOM 2137 O O . PHE A 1 269 ? 13.984 -20.594 0.044 1 98.31 269 PHE A O 1
ATOM 2144 N N . GLN A 1 270 ? 15.078 -22.453 0.63 1 98.56 270 GLN A N 1
ATOM 2145 C CA . GLN A 1 270 ? 13.914 -23.312 0.422 1 98.56 270 GLN A CA 1
ATOM 2146 C C . GLN A 1 270 ? 12.766 -22.906 1.338 1 98.56 270 GLN A C 1
ATOM 2148 O O . GLN A 1 270 ? 11.602 -22.938 0.93 1 98.56 270 GLN A O 1
ATOM 2153 N N . GLN A 1 271 ? 13.117 -22.5 2.533 1 98.5 271 GLN A N 1
ATOM 2154 C CA . GLN A 1 271 ? 12.109 -22.062 3.492 1 98.5 271 GLN A CA 1
ATOM 2155 C C . GLN A 1 271 ? 11.508 -20.719 3.08 1 98.5 271 GLN A C 1
ATOM 2157 O O . GLN A 1 271 ? 10.305 -20.5 3.248 1 98.5 271 GLN A O 1
ATOM 2162 N N . PHE A 1 272 ? 12.312 -19.828 2.553 1 97.94 272 PHE A N 1
ATOM 2163 C CA . PHE A 1 272 ? 11.805 -18.547 2.061 1 97.94 272 PHE A CA 1
ATOM 2164 C C . PHE A 1 272 ? 10.906 -18.766 0.849 1 97.94 272 PHE A C 1
ATOM 2166 O O . PHE A 1 272 ? 9.812 -18.203 0.781 1 97.94 272 PHE A O 1
ATOM 2173 N N . GLU A 1 273 ? 11.32 -19.625 -0.066 1 97.5 273 GLU A N 1
ATOM 2174 C CA . GLU A 1 273 ? 10.664 -19.75 -1.363 1 97.5 273 GLU A CA 1
ATOM 2175 C C . GLU A 1 273 ? 9.398 -20.609 -1.258 1 97.5 273 GLU A C 1
ATOM 2177 O O . GLU A 1 273 ? 8.391 -20.312 -1.902 1 97.5 273 GLU A O 1
ATOM 2182 N N . LEU A 1 274 ? 9.477 -21.688 -0.494 1 98.69 274 LEU A N 1
ATOM 2183 C CA . LEU A 1 274 ? 8.359 -22.609 -0.43 1 98.69 274 LEU A CA 1
ATOM 2184 C C . LEU A 1 274 ? 7.809 -22.703 0.989 1 98.69 274 LEU A C 1
ATOM 2186 O O . LEU A 1 274 ? 6.594 -22.656 1.191 1 98.69 274 LEU A O 1
ATOM 2190 N N . GLY A 1 275 ? 8.68 -22.812 1.976 1 98.69 275 GLY A N 1
ATOM 2191 C CA . GLY A 1 275 ? 8.25 -22.984 3.355 1 98.69 275 GLY A CA 1
ATOM 2192 C C . GLY A 1 275 ? 7.371 -21.844 3.848 1 98.69 275 GLY A C 1
ATOM 2193 O O . GLY A 1 275 ? 6.426 -22.078 4.605 1 98.69 275 GLY A O 1
ATOM 2194 N N . SER A 1 276 ? 7.664 -20.656 3.432 1 98.38 276 SER A N 1
ATOM 2195 C CA . SER A 1 276 ? 6.977 -19.469 3.93 1 98.38 276 SER A CA 1
ATOM 2196 C C . SER A 1 276 ? 5.504 -19.469 3.529 1 98.38 276 SER A C 1
ATOM 2198 O O . SER A 1 276 ? 4.684 -18.797 4.156 1 98.38 276 SER A O 1
ATOM 2200 N N . VAL A 1 277 ? 5.137 -20.234 2.494 1 98.69 277 VAL A N 1
ATOM 2201 C CA . VAL A 1 277 ? 3.746 -20.281 2.051 1 98.69 277 VAL A CA 1
ATOM 2202 C C . VAL A 1 277 ? 3.164 -21.672 2.305 1 98.69 277 VAL A C 1
ATOM 2204 O O . VAL A 1 277 ? 1.945 -21.828 2.41 1 98.69 277 VAL A O 1
ATOM 2207 N N . ALA A 1 278 ? 4.004 -22.703 2.455 1 98.88 278 ALA A N 1
ATOM 2208 C CA . ALA A 1 278 ? 3.535 -24.078 2.658 1 98.88 278 ALA A CA 1
ATOM 2209 C C . ALA A 1 278 ? 3.336 -24.375 4.141 1 98.88 278 ALA A C 1
ATOM 2211 O O . ALA A 1 278 ? 2.324 -24.953 4.531 1 98.88 278 ALA A O 1
ATOM 2212 N N . LYS A 1 279 ? 4.242 -23.969 4.984 1 98.81 279 LYS A N 1
ATOM 2213 C CA . LYS A 1 279 ? 4.191 -24.312 6.398 1 98.81 279 LYS A CA 1
ATOM 2214 C C . LYS A 1 279 ? 2.932 -23.766 7.059 1 98.81 279 LYS A C 1
ATOM 2216 O O . LYS A 1 279 ? 2.295 -24.438 7.867 1 98.81 279 LYS A O 1
ATOM 2221 N N . PRO A 1 280 ? 2.566 -22.453 6.797 1 98.81 280 PRO A N 1
ATOM 2222 C CA . PRO A 1 280 ? 1.335 -21.953 7.402 1 98.81 280 PRO A CA 1
ATOM 2223 C C . PRO A 1 280 ? 0.119 -22.812 7.09 1 98.81 280 PRO A C 1
ATOM 2225 O O . PRO A 1 280 ? -0.818 -22.891 7.891 1 98.81 280 PRO A O 1
ATOM 2228 N N . ILE A 1 281 ? 0.146 -23.516 5.988 1 98.88 281 ILE A N 1
ATOM 2229 C CA . ILE A 1 281 ? -1.008 -24.266 5.516 1 98.88 281 ILE A CA 1
ATOM 2230 C C . ILE A 1 281 ? -0.909 -25.719 5.996 1 98.88 281 ILE A C 1
ATOM 2232 O O . ILE A 1 281 ? -1.883 -26.281 6.508 1 98.88 281 ILE A O 1
ATOM 2236 N N . PHE A 1 282 ? 0.262 -26.375 5.926 1 98.69 282 PHE A N 1
ATOM 2237 C CA . PHE A 1 282 ? 0.387 -27.828 6.043 1 98.69 282 PHE A CA 1
ATOM 2238 C C . PHE A 1 282 ? 0.871 -28.219 7.434 1 98.69 282 PHE A C 1
ATOM 2240 O O . PHE A 1 282 ? 0.855 -29.391 7.793 1 98.69 282 PHE A O 1
ATOM 2247 N N . VAL A 1 283 ? 1.294 -27.234 8.266 1 98.38 283 VAL A N 1
ATOM 2248 C CA . VAL A 1 283 ? 1.911 -27.641 9.523 1 98.38 283 VAL A CA 1
ATOM 2249 C C . VAL A 1 283 ? 1.197 -26.984 10.695 1 98.38 283 VAL A C 1
ATOM 2251 O O . VAL A 1 283 ? 0.433 -27.625 11.414 1 98.38 283 VAL A O 1
ATOM 2254 N N . ASP A 1 284 ? 1.325 -25.516 10.852 1 98 284 ASP A N 1
ATOM 2255 C CA . ASP A 1 284 ? 0.868 -25.016 12.141 1 98 284 ASP A CA 1
ATOM 2256 C C . ASP A 1 284 ? 0.283 -23.609 12.008 1 98 284 ASP A C 1
ATOM 2258 O O . ASP A 1 284 ? 0.034 -22.938 13.016 1 98 284 ASP A O 1
ATOM 2262 N N . GLY A 1 285 ? 0.169 -23.141 10.805 1 98.44 285 GLY A N 1
ATOM 2263 C CA . GLY A 1 285 ? -0.487 -21.859 10.586 1 98.44 285 GLY A CA 1
ATOM 2264 C C . GLY A 1 285 ? 0.464 -20.672 10.68 1 98.44 285 GLY A C 1
ATOM 2265 O O . GLY A 1 285 ? 0.035 -19.516 10.633 1 98.44 285 GLY A O 1
ATOM 2266 N N . ASP A 1 286 ? 1.74 -20.938 10.703 1 98.38 286 ASP A N 1
ATOM 2267 C CA . ASP A 1 286 ? 2.67 -19.828 10.922 1 98.38 286 ASP A CA 1
ATOM 2268 C C . ASP A 1 286 ? 3.842 -19.906 9.945 1 98.38 286 ASP A C 1
ATOM 2270 O O . ASP A 1 286 ? 4.078 -20.938 9.32 1 98.38 286 ASP A O 1
ATOM 2274 N N . THR A 1 287 ? 4.5 -18.75 9.758 1 98.06 287 THR A N 1
ATOM 2275 C CA . THR A 1 287 ? 5.703 -18.625 8.938 1 98.06 287 THR A CA 1
ATOM 2276 C C . THR A 1 287 ? 6.871 -19.375 9.586 1 98.06 287 THR A C 1
ATOM 2278 O O . THR A 1 287 ? 6.996 -19.391 10.812 1 98.06 287 THR A O 1
ATOM 2281 N N . PRO A 1 288 ? 7.758 -19.984 8.828 1 98.56 288 PRO A N 1
ATOM 2282 C CA . PRO A 1 288 ? 8.914 -20.672 9.406 1 98.56 288 PRO A CA 1
ATOM 2283 C C . PRO A 1 288 ? 9.766 -19.75 10.289 1 98.56 288 PRO A C 1
ATOM 2285 O O . PRO A 1 288 ? 9.984 -18.594 9.945 1 98.56 288 PRO A O 1
ATOM 2288 N N . ASP A 1 289 ? 10.281 -20.297 11.352 1 98.12 289 ASP A N 1
ATOM 2289 C CA . ASP A 1 289 ? 11.055 -19.531 12.32 1 98.12 289 ASP A CA 1
ATOM 2290 C C . ASP A 1 289 ? 12.281 -18.891 11.664 1 98.12 289 ASP A C 1
ATOM 2292 O O . ASP A 1 289 ? 12.625 -17.75 11.961 1 98.12 289 ASP A O 1
ATOM 2296 N N . VAL A 1 290 ? 12.914 -19.641 10.82 1 98.25 290 VAL A N 1
ATOM 2297 C CA . VAL A 1 290 ? 14.125 -19.141 10.188 1 98.25 290 VAL A CA 1
ATOM 2298 C C . VAL A 1 290 ? 13.805 -17.906 9.344 1 98.25 290 VAL A C 1
ATOM 2300 O O . VAL A 1 290 ? 14.586 -16.938 9.312 1 98.25 290 VAL A O 1
ATOM 2303 N N . VAL A 1 291 ? 12.68 -17.891 8.648 1 98.31 291 VAL A N 1
ATOM 2304 C CA . VAL A 1 291 ? 12.266 -16.75 7.82 1 98.31 291 VAL A CA 1
ATOM 2305 C C . VAL A 1 291 ? 11.969 -15.547 8.711 1 98.31 291 VAL A C 1
ATOM 2307 O O . VAL A 1 291 ? 12.469 -14.453 8.453 1 98.31 291 VAL A O 1
ATOM 2310 N N . LYS A 1 292 ? 11.164 -15.719 9.766 1 97.75 292 LYS A N 1
ATOM 2311 C CA . LYS A 1 292 ? 10.836 -14.641 10.703 1 97.75 292 LYS A CA 1
ATOM 2312 C C . LYS A 1 292 ? 12.102 -14.055 11.328 1 97.75 292 LYS A C 1
ATOM 2314 O O . LYS A 1 292 ? 12.242 -12.836 11.414 1 97.75 292 LYS A O 1
ATOM 2319 N N . LYS A 1 293 ? 12.992 -14.969 11.742 1 97.69 293 LYS A N 1
ATOM 2320 C CA . LYS A 1 293 ? 14.219 -14.562 12.422 1 97.69 293 LYS A CA 1
ATOM 2321 C C . LYS A 1 293 ? 15.078 -13.68 11.531 1 97.69 293 LYS A C 1
ATOM 2323 O O . LYS A 1 293 ? 15.562 -12.625 11.953 1 97.69 293 LYS A O 1
ATOM 2328 N N . TYR A 1 294 ? 15.297 -14.062 10.312 1 97.31 294 TYR A N 1
ATOM 2329 C CA . TYR A 1 294 ? 16.172 -13.328 9.406 1 97.31 294 TYR A CA 1
ATOM 2330 C C . TYR A 1 294 ? 15.562 -11.984 9.023 1 97.31 294 TYR A C 1
ATOM 2332 O O . TYR A 1 294 ? 16.25 -10.961 9.031 1 97.31 294 TYR A O 1
ATOM 2340 N N . VAL A 1 295 ? 14.281 -11.93 8.734 1 97.31 295 VAL A N 1
ATOM 2341 C CA . VAL A 1 295 ? 13.648 -10.68 8.328 1 97.31 295 VAL A CA 1
ATOM 2342 C C . VAL A 1 295 ? 13.562 -9.734 9.523 1 97.31 295 VAL A C 1
ATOM 2344 O O . VAL A 1 295 ? 13.75 -8.523 9.383 1 97.31 295 VAL A O 1
ATOM 2347 N N . ASP A 1 296 ? 13.273 -10.297 10.695 1 97.19 296 ASP A N 1
ATOM 2348 C CA . ASP A 1 296 ? 13.242 -9.484 11.906 1 97.19 296 ASP A CA 1
ATOM 2349 C C . ASP A 1 296 ? 14.609 -8.852 12.18 1 97.19 296 ASP A C 1
ATOM 2351 O O . ASP A 1 296 ? 14.695 -7.66 12.477 1 97.19 296 ASP A O 1
ATOM 2355 N N . ARG A 1 297 ? 15.641 -9.703 12.094 1 96.75 297 ARG A N 1
ATOM 2356 C CA . ARG A 1 297 ? 17 -9.203 12.32 1 96.75 297 ARG A CA 1
ATOM 2357 C C . ARG A 1 297 ? 17.328 -8.094 11.328 1 96.75 297 ARG A C 1
ATOM 2359 O O . ARG A 1 297 ? 17.875 -7.055 11.719 1 96.75 297 ARG A O 1
ATOM 2366 N N . LYS A 1 298 ? 17.062 -8.336 10.062 1 96.44 298 LYS A N 1
ATOM 2367 C CA . LYS A 1 298 ? 17.328 -7.336 9.031 1 96.44 298 LYS A CA 1
ATOM 2368 C C . LYS A 1 298 ? 16.5 -6.078 9.25 1 96.44 298 LYS A C 1
ATOM 2370 O O . LYS A 1 298 ? 16.984 -4.965 9.016 1 96.44 298 LYS A O 1
ATOM 2375 N N . SER A 1 299 ? 15.266 -6.215 9.664 1 96.5 299 SER A N 1
ATOM 2376 C CA . SER A 1 299 ? 14.398 -5.082 9.969 1 96.5 299 SER A CA 1
ATOM 2377 C C . SER A 1 299 ? 14.977 -4.234 11.102 1 96.5 299 SER A C 1
ATOM 2379 O O . SER A 1 299 ? 15.008 -3.006 11 1 96.5 299 SER A O 1
ATOM 2381 N N . ARG A 1 300 ? 15.461 -4.863 12.133 1 95.88 300 ARG A N 1
ATOM 2382 C CA . ARG A 1 300 ? 16.047 -4.16 13.266 1 95.88 300 ARG A CA 1
ATOM 2383 C C . ARG A 1 300 ? 17.344 -3.443 12.859 1 95.88 300 ARG A C 1
ATOM 2385 O O . ARG A 1 300 ? 17.609 -2.33 13.312 1 95.88 300 ARG A O 1
ATOM 2392 N N . GLN A 1 301 ? 18.094 -4.137 12.008 1 95.75 301 GLN A N 1
ATOM 2393 C CA . GLN A 1 301 ? 19.312 -3.518 11.508 1 95.75 301 GLN A CA 1
ATOM 2394 C C . GLN A 1 301 ? 19.016 -2.234 10.742 1 95.75 301 GLN A C 1
ATOM 2396 O O . GLN A 1 301 ? 19.812 -1.307 10.727 1 95.75 301 GLN A O 1
ATOM 2401 N N . LEU A 1 302 ? 17.844 -2.178 10.172 1 95.12 302 LEU A N 1
ATOM 2402 C CA . LEU A 1 302 ? 17.438 -1.012 9.398 1 95.12 302 LEU A CA 1
ATOM 2403 C C . LEU A 1 302 ? 16.844 0.06 10.305 1 95.12 302 LEU A C 1
ATOM 2405 O O . LEU A 1 302 ? 16.469 1.137 9.836 1 95.12 302 LEU A O 1
ATOM 2409 N N . GLY A 1 303 ? 16.641 -0.223 11.586 1 94.69 303 GLY A N 1
ATOM 2410 C CA . GLY A 1 303 ? 16.156 0.756 12.547 1 94.69 303 GLY A CA 1
ATOM 2411 C C . GLY A 1 303 ? 14.688 0.604 12.867 1 94.69 303 GLY A C 1
ATOM 2412 O O . GLY A 1 303 ? 14.109 1.424 13.586 1 94.69 303 GLY A O 1
ATOM 2413 N N . LEU A 1 304 ? 14.062 -0.451 12.359 1 95.69 304 LEU A N 1
ATOM 2414 C CA . LEU A 1 304 ? 12.641 -0.671 12.625 1 95.69 304 LEU A CA 1
ATOM 2415 C C . LEU A 1 304 ? 12.445 -1.39 13.953 1 95.69 304 LEU A C 1
ATOM 2417 O O . LEU A 1 304 ? 13.328 -2.113 14.414 1 95.69 304 LEU A O 1
ATOM 2421 N N . LEU A 1 305 ? 11.25 -1.151 14.539 1 94.75 305 LEU A N 1
ATOM 2422 C CA . LEU A 1 305 ? 10.914 -1.793 15.812 1 94.75 305 LEU A CA 1
ATOM 2423 C C . LEU A 1 305 ? 9.961 -2.963 15.594 1 94.75 305 LEU A C 1
ATOM 2425 O O . LEU A 1 305 ? 9.555 -3.627 16.547 1 94.75 305 LEU A O 1
ATOM 2429 N N . CYS A 1 306 ? 9.594 -3.143 14.359 1 93.44 306 CYS A N 1
ATOM 2430 C CA . CYS A 1 306 ? 8.781 -4.293 13.977 1 93.44 306 CYS A CA 1
ATOM 2431 C C . CYS A 1 306 ? 9.344 -4.965 12.727 1 93.44 306 CYS A C 1
ATOM 2433 O O . CYS A 1 306 ? 10.109 -4.352 11.977 1 93.44 306 CYS A O 1
ATOM 2435 N N . SER A 1 307 ? 9.008 -6.223 12.594 1 96.19 307 SER A N 1
ATOM 2436 C CA . SER A 1 307 ? 9.422 -6.957 11.398 1 96.19 307 SER A CA 1
ATOM 2437 C C . SER A 1 307 ? 8.672 -6.473 10.164 1 96.19 307 SER A C 1
ATOM 2439 O O . SER A 1 307 ? 7.512 -6.066 10.258 1 96.19 307 SER A O 1
ATOM 2441 N N . ARG A 1 308 ? 9.328 -6.508 9.016 1 95.88 308 ARG A N 1
ATOM 2442 C CA . ARG A 1 308 ? 8.688 -6.164 7.75 1 95.88 308 ARG A CA 1
ATOM 2443 C C . ARG A 1 308 ? 7.773 -7.289 7.273 1 95.88 308 ARG A C 1
ATOM 2445 O O . ARG A 1 308 ? 6.945 -7.086 6.383 1 95.88 308 ARG A O 1
ATOM 2452 N N . ILE A 1 309 ? 7.859 -8.477 7.801 1 96.19 309 ILE A N 1
ATOM 2453 C CA . ILE A 1 309 ? 6.902 -9.547 7.551 1 96.19 309 ILE A CA 1
ATOM 2454 C C . ILE A 1 309 ? 5.777 -9.484 8.578 1 96.19 309 ILE A C 1
ATOM 2456 O O . ILE A 1 309 ? 6.02 -9.602 9.781 1 96.19 309 ILE A O 1
ATOM 2460 N N . PRO A 1 310 ? 4.578 -9.297 8.133 1 94.06 310 PRO A N 1
ATOM 2461 C CA . PRO A 1 310 ? 3.473 -9.305 9.094 1 94.06 310 PRO A CA 1
ATOM 2462 C C . PRO A 1 310 ? 3.354 -10.633 9.836 1 94.06 310 PRO A C 1
ATOM 2464 O O . PRO A 1 310 ? 3.561 -11.695 9.25 1 94.06 310 PRO A O 1
ATOM 2467 N N . SER A 1 311 ? 2.994 -10.602 11.07 1 94.25 311 SER A N 1
ATOM 2468 C CA . SER A 1 311 ? 2.756 -11.805 11.859 1 94.25 311 SER A CA 1
ATOM 2469 C C . SER A 1 311 ? 1.294 -12.234 11.789 1 94.25 311 SER A C 1
ATOM 2471 O O . SER A 1 311 ? 0.4 -11.391 11.68 1 94.25 311 SER A O 1
ATOM 2473 N N . PHE A 1 312 ? 1.082 -13.539 11.828 1 96.94 312 PHE A N 1
ATOM 2474 C CA . PHE A 1 312 ? -0.268 -14.062 11.992 1 96.94 312 PHE A CA 1
ATOM 2475 C C . PHE A 1 312 ? -0.648 -14.148 13.461 1 96.94 312 PHE A C 1
ATOM 2477 O O . PHE A 1 312 ? 0.099 -14.695 14.273 1 96.94 312 PHE A O 1
ATOM 2484 N N . ASN A 1 313 ? -1.796 -13.531 13.812 1 95.25 313 ASN A N 1
ATOM 2485 C CA . ASN A 1 313 ? -2.289 -13.727 15.172 1 95.25 313 ASN A CA 1
ATOM 2486 C C . ASN A 1 313 ? -2.883 -15.117 15.359 1 95.25 313 ASN A C 1
ATOM 2488 O O . ASN A 1 313 ? -2.906 -15.914 14.422 1 95.25 313 ASN A O 1
ATOM 2492 N N . GLU A 1 314 ? -3.338 -15.461 16.5 1 97.25 314 GLU A N 1
ATOM 2493 C CA . GLU A 1 314 ? -3.791 -16.812 16.812 1 97.25 314 GLU A CA 1
ATOM 2494 C C . GLU A 1 314 ? -5 -17.203 15.969 1 97.25 314 GLU A C 1
ATOM 2496 O O . GLU A 1 314 ? -5.082 -18.328 15.477 1 97.25 314 GLU A O 1
ATOM 2501 N N . ASP A 1 315 ? -5.918 -16.281 15.758 1 97.31 315 ASP A N 1
ATOM 2502 C CA . ASP A 1 315 ? -7.098 -16.547 14.938 1 97.31 315 ASP A CA 1
ATOM 2503 C C . ASP A 1 315 ? -6.703 -16.812 13.492 1 97.31 315 ASP A C 1
ATOM 2505 O O . ASP A 1 315 ? -7.262 -17.703 12.844 1 97.31 315 ASP A O 1
ATOM 2509 N N . GLU A 1 316 ? -5.77 -16.094 13.055 1 97.75 316 GLU A N 1
ATOM 2510 C CA . GLU A 1 316 ? -5.293 -16.266 11.688 1 97.75 316 GLU A CA 1
ATOM 2511 C C . GLU A 1 316 ? -4.547 -17.578 11.516 1 97.75 316 GLU A C 1
ATOM 2513 O O . GLU A 1 316 ? -4.691 -18.266 10.492 1 97.75 316 GLU A O 1
ATOM 2518 N N . ARG A 1 317 ? -3.754 -17.938 12.469 1 98.56 317 ARG A N 1
ATOM 2519 C CA . ARG A 1 317 ? -3.043 -19.219 12.43 1 98.56 317 ARG A CA 1
ATOM 2520 C C . ARG A 1 317 ? -4.02 -20.391 12.367 1 98.56 317 ARG A C 1
ATOM 2522 O O . ARG A 1 317 ? -3.818 -21.328 11.602 1 98.56 317 ARG A O 1
ATOM 2529 N N . GLN A 1 318 ? -5.066 -20.281 13.156 1 98.5 318 GLN A N 1
ATOM 2530 C CA . GLN A 1 318 ? -6.086 -21.328 13.164 1 98.5 318 GLN A CA 1
ATOM 2531 C C . GLN A 1 318 ? -6.832 -21.375 11.828 1 98.5 318 GLN A C 1
ATOM 2533 O O . GLN A 1 318 ? -7.18 -22.453 11.344 1 98.5 318 GLN A O 1
ATOM 2538 N N . LEU A 1 319 ? -7.012 -20.219 11.281 1 98.44 319 LEU A N 1
ATOM 2539 C CA . LEU A 1 319 ? -7.652 -20.141 9.969 1 98.44 319 LEU A CA 1
ATOM 2540 C C . LEU A 1 319 ? -6.812 -20.844 8.914 1 98.44 319 LEU A C 1
ATOM 2542 O O . LEU A 1 319 ? -7.344 -21.562 8.062 1 98.44 319 LEU A O 1
ATOM 2546 N N . LEU A 1 320 ? -5.508 -20.703 8.953 1 98.75 320 LEU A N 1
ATOM 2547 C CA . LEU A 1 320 ? -4.586 -21.125 7.906 1 98.75 320 LEU A CA 1
ATOM 2548 C C . LEU A 1 320 ? -4.316 -22.625 7.992 1 98.75 320 LEU A C 1
ATOM 2550 O O . LEU A 1 320 ? -4.246 -23.312 6.969 1 98.75 320 LEU A O 1
ATOM 2554 N N . LYS A 1 321 ? -4.254 -23.141 9.164 1 98.69 321 LYS A N 1
ATOM 2555 C CA . LYS A 1 321 ? -3.783 -24.5 9.414 1 98.69 321 LYS A CA 1
ATOM 2556 C C . LYS A 1 321 ? -4.703 -25.531 8.766 1 98.69 321 LYS A C 1
ATOM 2558 O O . LYS A 1 321 ? -5.906 -25.547 9.031 1 98.69 321 LYS A O 1
ATOM 2563 N N . GLY A 1 322 ? -4.109 -26.344 7.859 1 98.62 322 GLY A N 1
ATOM 2564 C CA . GLY A 1 322 ? -4.824 -27.469 7.301 1 98.62 322 GLY A CA 1
ATOM 2565 C C . GLY A 1 322 ? -5.719 -27.109 6.133 1 98.62 322 GLY A C 1
ATOM 2566 O O . GLY A 1 322 ? -6.676 -27.812 5.824 1 98.62 322 GLY A O 1
ATOM 2567 N N . THR A 1 323 ? -5.395 -26.031 5.438 1 98.81 323 THR A N 1
ATOM 2568 C CA . THR A 1 323 ? -6.32 -25.516 4.43 1 98.81 323 THR A CA 1
ATOM 2569 C C . THR A 1 323 ? -5.902 -25.969 3.035 1 98.81 323 THR A C 1
ATOM 2571 O O . THR A 1 323 ? -5.941 -25.188 2.084 1 98.81 323 THR A O 1
ATOM 2574 N N . ALA A 1 324 ? -5.5 -27.172 2.854 1 98.81 324 ALA A N 1
ATOM 2575 C CA . ALA A 1 324 ? -5.219 -27.75 1.54 1 98.81 324 ALA A CA 1
ATOM 2576 C C . ALA A 1 324 ? -5.492 -29.25 1.529 1 98.81 324 ALA A C 1
ATOM 2578 O O . ALA A 1 324 ? -5.082 -29.969 2.445 1 98.81 324 ALA A O 1
ATOM 2579 N N . ASP A 1 325 ? -6.176 -29.719 0.532 1 98.75 325 ASP A N 1
ATOM 2580 C CA . ASP A 1 325 ? -6.496 -31.141 0.393 1 98.75 325 ASP A CA 1
ATOM 2581 C C . ASP A 1 325 ? -5.387 -31.891 -0.349 1 98.75 325 ASP A C 1
ATOM 2583 O O . ASP A 1 325 ? -5.301 -33.125 -0.279 1 98.75 325 ASP A O 1
ATOM 2587 N N . TYR A 1 326 ? -4.602 -31.234 -1.053 1 98.75 326 TYR A N 1
ATOM 2588 C CA . TYR A 1 326 ? -3.449 -31.75 -1.783 1 98.75 326 TYR A CA 1
ATOM 2589 C C . TYR A 1 326 ? -2.391 -30.672 -1.969 1 98.75 326 TYR A C 1
ATOM 2591 O O . TYR A 1 326 ? -2.639 -29.5 -1.694 1 98.75 326 TYR A O 1
ATOM 2599 N N . PHE A 1 327 ? -1.154 -31.062 -2.26 1 98.88 327 PHE A N 1
ATOM 2600 C CA . PHE A 1 327 ? -0.048 -30.156 -2.537 1 98.88 327 PHE A CA 1
ATOM 2601 C C . PHE A 1 327 ? 0.07 -29.875 -4.031 1 98.88 327 PHE A C 1
ATOM 2603 O O . PHE A 1 327 ? 0.436 -30.781 -4.801 1 98.88 327 PHE A O 1
ATOM 2610 N N . ALA A 1 328 ? -0.315 -28.688 -4.48 1 98.88 328 ALA A N 1
ATOM 2611 C CA . ALA A 1 328 ? -0.145 -28.297 -5.875 1 98.88 328 ALA A CA 1
ATOM 2612 C C . ALA A 1 328 ? 1.18 -27.562 -6.086 1 98.88 328 ALA A C 1
ATOM 2614 O O . ALA A 1 328 ? 1.434 -26.531 -5.457 1 98.88 328 ALA A O 1
ATOM 2615 N N . LEU A 1 329 ? 2.023 -28.094 -6.973 1 98.88 329 LEU A N 1
ATOM 2616 C CA . LEU A 1 329 ? 3.381 -27.578 -7.121 1 98.88 329 LEU A CA 1
ATOM 2617 C C . LEU A 1 329 ? 3.664 -27.188 -8.57 1 98.88 329 LEU A C 1
ATOM 2619 O O . LEU A 1 329 ? 3.432 -27.984 -9.484 1 98.88 329 LEU A O 1
ATOM 2623 N N . ASN A 1 330 ? 4.035 -25.969 -8.773 1 98.88 330 ASN A N 1
ATOM 2624 C CA . ASN A 1 330 ? 4.672 -25.547 -10.016 1 98.88 330 ASN A CA 1
ATOM 2625 C C . ASN A 1 330 ? 6.191 -25.609 -9.914 1 98.88 330 ASN A C 1
ATOM 2627 O O . ASN A 1 330 ? 6.785 -24.969 -9.039 1 98.88 330 ASN A O 1
ATOM 2631 N N . TYR A 1 331 ? 6.855 -26.359 -10.781 1 98.62 331 TYR A N 1
ATOM 2632 C CA . TYR A 1 331 ? 8.305 -26.547 -10.75 1 98.62 331 TYR A CA 1
ATOM 2633 C C . TYR A 1 331 ? 8.914 -26.281 -12.125 1 98.62 331 TYR A C 1
ATOM 2635 O O . TYR A 1 331 ? 8.398 -26.75 -13.141 1 98.62 331 TYR A O 1
ATOM 2643 N N . TYR A 1 332 ? 10.156 -25.578 -12.086 1 97.62 332 TYR A N 1
ATOM 2644 C CA . TYR A 1 332 ? 10.734 -25.266 -13.391 1 97.62 332 TYR A CA 1
ATOM 2645 C C . TYR A 1 332 ? 12.242 -25.453 -13.383 1 97.62 332 TYR A C 1
ATOM 2647 O O . TYR A 1 332 ? 12.844 -25.781 -14.414 1 97.62 332 TYR A O 1
ATOM 2655 N N . SER A 1 333 ? 12.875 -25.234 -12.203 1 97.81 333 SER A N 1
ATOM 2656 C CA . SER A 1 333 ? 14.328 -25.156 -12.312 1 97.81 333 SER A CA 1
ATOM 2657 C C . SER A 1 333 ? 15 -25.438 -10.969 1 97.81 333 SER A C 1
ATOM 2659 O O . SER A 1 333 ? 14.32 -25.688 -9.969 1 97.81 333 SER A O 1
ATOM 2661 N N . THR A 1 334 ? 16.359 -25.516 -11.07 1 97.25 334 THR A N 1
ATOM 2662 C CA . THR A 1 334 ? 17.234 -25.656 -9.914 1 97.25 334 THR A CA 1
ATOM 2663 C C . THR A 1 334 ? 18.219 -24.5 -9.828 1 97.25 334 THR A C 1
ATOM 2665 O O . THR A 1 334 ? 18.719 -24.031 -10.852 1 97.25 334 THR A O 1
ATOM 2668 N N . ARG A 1 335 ? 18.438 -24.141 -8.578 1 96.75 335 ARG A N 1
ATOM 2669 C CA . ARG A 1 335 ? 19.438 -23.094 -8.312 1 96.75 335 ARG A CA 1
ATOM 2670 C C . ARG A 1 335 ? 20.609 -23.656 -7.508 1 96.75 335 ARG A C 1
ATOM 2672 O O . ARG A 1 335 ? 20.438 -24.594 -6.73 1 96.75 335 ARG A O 1
ATOM 2679 N N . ILE A 1 336 ? 21.766 -23.016 -7.828 1 98.12 336 ILE A N 1
ATOM 2680 C CA . ILE A 1 336 ? 22.922 -23.234 -6.973 1 98.12 336 ILE A CA 1
ATOM 2681 C C . ILE A 1 336 ? 23.047 -22.109 -5.953 1 98.12 336 ILE A C 1
ATOM 2683 O O . ILE A 1 336 ? 22.969 -20.922 -6.316 1 98.12 336 ILE A O 1
ATOM 2687 N N . VAL A 1 337 ? 23.234 -22.484 -4.605 1 98.25 337 VAL A N 1
ATOM 2688 C CA . VAL A 1 337 ? 23.109 -21.484 -3.549 1 98.25 337 VAL A CA 1
ATOM 2689 C C . VAL A 1 337 ? 24.359 -21.5 -2.67 1 98.25 337 VAL A C 1
ATOM 2691 O O . VAL A 1 337 ? 24.828 -22.578 -2.277 1 98.25 337 VAL A O 1
ATOM 2694 N N . ASN A 1 338 ? 24.938 -20.406 -2.408 1 98.19 338 ASN A N 1
ATOM 2695 C CA . ASN A 1 338 ? 25.953 -20.266 -1.378 1 98.19 338 ASN A CA 1
ATOM 2696 C C . ASN A 1 338 ? 25.594 -19.172 -0.379 1 98.19 338 ASN A C 1
ATOM 2698 O O . ASN A 1 338 ? 24.812 -18.266 -0.702 1 98.19 338 ASN A O 1
ATOM 2702 N N . HIS A 1 339 ? 26.094 -19.344 0.838 1 97.88 339 HIS A N 1
ATOM 2703 C CA . HIS A 1 339 ? 25.828 -18.359 1.878 1 97.88 339 HIS A CA 1
ATOM 2704 C C . HIS A 1 339 ? 26.547 -17.047 1.573 1 97.88 339 HIS A C 1
ATOM 2706 O O . HIS A 1 339 ? 27.688 -17.047 1.111 1 97.88 339 HIS A O 1
ATOM 2712 N N . LYS A 1 340 ? 25.906 -15.969 1.729 1 96.44 340 LYS A N 1
ATOM 2713 C CA . LYS A 1 340 ? 26.484 -14.625 1.666 1 96.44 340 LYS A CA 1
ATOM 2714 C C . LYS A 1 340 ? 25.75 -13.672 2.607 1 96.44 340 LYS A C 1
ATOM 2716 O O . LYS A 1 340 ? 24.531 -13.492 2.488 1 96.44 340 LYS A O 1
ATOM 2721 N N . ASP A 1 341 ? 26.453 -13.094 3.527 1 92.56 341 ASP A N 1
ATOM 2722 C CA . ASP A 1 341 ? 25.859 -12.109 4.426 1 92.56 341 ASP A CA 1
ATOM 2723 C C . ASP A 1 341 ? 25.656 -10.773 3.721 1 92.56 341 ASP A C 1
ATOM 2725 O O . ASP A 1 341 ? 26.578 -10.273 3.055 1 92.56 341 ASP A O 1
ATOM 2729 N N . TYR A 1 342 ? 24.5 -10.266 3.857 1 91.56 342 TYR A N 1
ATOM 2730 C CA . TYR A 1 342 ? 24.203 -8.953 3.309 1 91.56 342 TYR A CA 1
ATOM 2731 C C . TYR A 1 342 ? 23.875 -7.961 4.418 1 91.56 342 TYR A C 1
ATOM 2733 O O . TYR A 1 342 ? 22.984 -8.211 5.242 1 91.56 342 TYR A O 1
ATOM 2741 N N . ASP A 1 343 ? 24.641 -6.91 4.473 1 90.69 343 ASP A N 1
ATOM 2742 C CA . ASP A 1 343 ? 24.266 -5.785 5.324 1 90.69 343 ASP A CA 1
ATOM 2743 C C . ASP A 1 343 ? 23.172 -4.941 4.672 1 90.69 343 ASP A C 1
ATOM 2745 O O . ASP A 1 343 ? 23.406 -4.266 3.674 1 90.69 343 ASP A O 1
ATOM 2749 N N . PRO A 1 344 ? 22 -4.973 5.301 1 87.25 344 PRO A N 1
ATOM 2750 C CA . PRO A 1 344 ? 20.922 -4.219 4.652 1 87.25 344 PRO A CA 1
ATOM 2751 C C . PRO A 1 344 ? 21.203 -2.719 4.594 1 87.25 344 PRO A C 1
ATOM 2753 O O . PRO A 1 344 ? 20.656 -2.018 3.734 1 87.25 344 PRO A O 1
ATOM 2756 N N . GLN A 1 345 ? 22.031 -2.254 5.422 1 87.12 345 GLN A N 1
ATOM 2757 C CA . GLN A 1 345 ? 22.344 -0.831 5.453 1 87.12 345 GLN A CA 1
ATOM 2758 C C . GLN A 1 345 ? 23.266 -0.449 4.297 1 87.12 345 GLN A C 1
ATOM 2760 O O . GLN A 1 345 ? 23.453 0.736 4.016 1 87.12 345 GLN A O 1
ATOM 2765 N N . SER A 1 346 ? 23.812 -1.487 3.713 1 88.25 346 SER A N 1
ATOM 2766 C CA . SER A 1 346 ? 24.703 -1.228 2.586 1 88.25 346 SER A CA 1
ATOM 2767 C C . SER A 1 346 ? 23.906 -0.871 1.33 1 88.25 346 SER A C 1
ATOM 2769 O O . SER A 1 346 ? 24.469 -0.36 0.361 1 88.25 346 SER A O 1
ATOM 2771 N N . LEU A 1 347 ? 22.625 -1.078 1.402 1 86.94 347 LEU A N 1
ATOM 2772 C CA . LEU A 1 347 ? 21.734 -0.728 0.299 1 86.94 347 LEU A CA 1
ATOM 2773 C C . LEU A 1 347 ? 20.969 0.562 0.599 1 86.94 347 LEU A C 1
ATOM 2775 O O . LEU A 1 347 ? 20.578 0.8 1.739 1 86.94 347 LEU A O 1
ATOM 2779 N N . LEU A 1 348 ? 20.922 1.406 -0.397 1 87.31 348 LEU A N 1
ATOM 2780 C CA . LEU A 1 348 ? 20.109 2.607 -0.234 1 87.31 348 LEU A CA 1
ATOM 2781 C C . LEU A 1 348 ? 18.656 2.248 0.044 1 87.31 348 LEU A C 1
ATOM 2783 O O . LEU A 1 348 ? 18.016 2.846 0.914 1 87.31 348 LEU A O 1
ATOM 2787 N N . VAL A 1 349 ? 18.156 1.237 -0.736 1 91.75 349 VAL A N 1
ATOM 2788 C CA . VAL A 1 349 ? 16.812 0.694 -0.566 1 91.75 349 VAL A CA 1
ATOM 2789 C C . VAL A 1 349 ? 16.875 -0.828 -0.459 1 91.75 349 VAL A C 1
ATOM 2791 O O . VAL A 1 349 ? 17.234 -1.509 -1.423 1 91.75 349 VAL A O 1
ATOM 2794 N N . PRO A 1 350 ? 16.5 -1.289 0.694 1 92.19 350 PRO A N 1
ATOM 2795 C CA . PRO A 1 350 ? 16.516 -2.748 0.826 1 92.19 350 PRO A CA 1
ATOM 2796 C C . PRO A 1 350 ? 15.422 -3.424 0.006 1 92.19 350 PRO A C 1
ATOM 2798 O O . PRO A 1 350 ? 14.391 -2.812 -0.271 1 92.19 350 PRO A O 1
ATOM 2801 N N . ASN A 1 351 ? 15.719 -4.613 -0.503 1 90.75 351 ASN A N 1
ATOM 2802 C CA . ASN A 1 351 ? 14.711 -5.453 -1.137 1 90.75 351 ASN A CA 1
ATOM 2803 C C . ASN A 1 351 ? 14.633 -6.828 -0.482 1 90.75 351 ASN A C 1
ATOM 2805 O O . ASN A 1 351 ? 15.477 -7.176 0.347 1 90.75 351 ASN A O 1
ATOM 2809 N N . ILE A 1 352 ? 13.719 -7.645 -0.867 1 93 352 ILE A N 1
ATOM 2810 C CA . ILE A 1 352 ? 13.438 -8.891 -0.159 1 93 352 ILE A CA 1
ATOM 2811 C C . ILE A 1 352 ? 14.57 -9.891 -0.4 1 93 352 ILE A C 1
ATOM 2813 O O . ILE A 1 352 ? 14.859 -10.727 0.457 1 93 352 ILE A O 1
ATOM 2817 N N . PHE A 1 353 ? 15.273 -9.852 -1.487 1 93.12 353 PHE A N 1
ATOM 2818 C CA . PHE A 1 353 ? 16.297 -10.828 -1.819 1 93.12 353 PHE A CA 1
ATOM 2819 C C . PHE A 1 353 ? 17.516 -10.672 -0.907 1 93.12 353 PHE A C 1
ATOM 2821 O O . PHE A 1 353 ? 18.203 -11.656 -0.613 1 93.12 353 PHE A O 1
ATOM 2828 N N . SER A 1 354 ? 17.719 -9.445 -0.441 1 92.12 354 SER A N 1
ATOM 2829 C CA . SER A 1 354 ? 18.828 -9.211 0.479 1 92.12 354 SER A CA 1
ATOM 2830 C C . SER A 1 354 ? 18.531 -9.812 1.854 1 92.12 354 SER A C 1
ATOM 2832 O O . SER A 1 354 ? 19.453 -9.977 2.664 1 92.12 354 SER A O 1
ATOM 2834 N N . ASP A 1 355 ? 17.312 -10.148 2.066 1 95.5 355 ASP A N 1
ATOM 2835 C CA . ASP A 1 355 ? 16.922 -10.703 3.361 1 95.5 355 ASP A CA 1
ATOM 2836 C C . ASP A 1 355 ? 17.359 -12.164 3.48 1 95.5 355 ASP A C 1
ATOM 2838 O O . ASP A 1 355 ? 17.453 -12.695 4.586 1 95.5 355 ASP A O 1
ATOM 2842 N N . TYR A 1 356 ? 17.625 -12.797 2.346 1 95.88 356 TYR A N 1
ATOM 2843 C CA . TYR A 1 356 ? 17.828 -14.242 2.338 1 95.88 356 TYR A CA 1
ATOM 2844 C C . TYR A 1 356 ? 19.234 -14.594 2.809 1 95.88 356 TYR A C 1
ATOM 2846 O O . TYR A 1 356 ? 19.5 -15.727 3.209 1 95.88 356 TYR A O 1
ATOM 2854 N N . ASP A 1 357 ? 20.219 -13.633 2.693 1 96.06 357 ASP A N 1
ATOM 2855 C CA . ASP A 1 357 ? 21.625 -13.836 3.037 1 96.06 357 ASP A CA 1
ATOM 2856 C C . ASP A 1 357 ? 22.219 -14.992 2.252 1 96.06 357 ASP A C 1
ATOM 2858 O O . ASP A 1 357 ? 22.812 -15.906 2.834 1 96.06 357 ASP A O 1
ATOM 2862 N N . LEU A 1 358 ? 22.078 -14.898 0.948 1 97.25 358 LEU A N 1
ATOM 2863 C CA . LEU A 1 358 ? 22.609 -15.922 0.051 1 97.25 358 LEU A CA 1
ATOM 2864 C C . LEU A 1 358 ? 22.859 -15.344 -1.343 1 97.25 358 LEU A C 1
ATOM 2866 O O . LEU A 1 358 ? 22.469 -14.211 -1.626 1 97.25 358 LEU A O 1
ATOM 2870 N N . GLU A 1 359 ? 23.609 -16.031 -2.074 1 96.75 359 GLU A N 1
ATOM 2871 C CA . GLU A 1 359 ? 23.797 -15.758 -3.496 1 96.75 359 GLU A CA 1
ATOM 2872 C C . GLU A 1 359 ? 23.375 -16.953 -4.348 1 96.75 359 GLU A C 1
ATOM 2874 O O . GLU A 1 359 ? 23.656 -18.094 -3.998 1 96.75 359 GLU A O 1
ATOM 2879 N N . GLU A 1 360 ? 22.656 -16.656 -5.406 1 96 360 GLU A N 1
ATOM 2880 C CA . GLU A 1 360 ? 22.219 -17.672 -6.352 1 96 360 GLU A CA 1
ATOM 2881 C C . GLU A 1 360 ? 23.109 -17.688 -7.594 1 96 360 GLU A C 1
ATOM 2883 O O . GLU A 1 360 ? 23.562 -16.641 -8.055 1 96 360 GLU A O 1
ATOM 2888 N N . SER A 1 361 ? 23.297 -18.875 -8.078 1 95.56 361 SER A N 1
ATOM 2889 C CA . SER A 1 361 ? 23.984 -19.047 -9.352 1 95.56 361 SER A CA 1
ATOM 2890 C C . SER A 1 361 ? 23.453 -20.281 -10.094 1 95.56 361 SER A C 1
ATOM 2892 O O . SER A 1 361 ? 22.422 -20.844 -9.711 1 95.56 361 SER A O 1
ATOM 2894 N N . TRP A 1 362 ? 23.969 -20.531 -11.219 1 92.88 362 TRP A N 1
ATOM 2895 C CA . TRP A 1 362 ? 23.641 -21.719 -12.008 1 92.88 362 TRP A CA 1
ATOM 2896 C C . TRP A 1 362 ? 24.906 -22.469 -12.422 1 92.88 362 TRP A C 1
ATOM 2898 O O . TRP A 1 362 ? 25.969 -21.875 -12.555 1 92.88 362 TRP A O 1
ATOM 2908 N N . ASP A 1 363 ? 24.656 -23.734 -12.555 1 93 363 ASP A N 1
ATOM 2909 C CA . ASP A 1 363 ? 25.719 -24.547 -13.141 1 93 363 ASP A CA 1
ATOM 2910 C C . ASP A 1 363 ? 25.781 -24.359 -14.656 1 93 363 ASP A C 1
ATOM 2912 O O . ASP A 1 363 ? 24.75 -24.406 -15.336 1 93 363 ASP A O 1
ATOM 2916 N N . LYS A 1 364 ? 26.984 -24.141 -15.188 1 91.44 364 LYS A N 1
ATOM 2917 C CA . LYS A 1 364 ? 27.172 -23.875 -16.609 1 91.44 364 LYS A CA 1
ATOM 2918 C C . LYS A 1 364 ? 26.688 -25.062 -17.453 1 91.44 364 LYS A C 1
ATOM 2920 O O . LYS A 1 364 ? 26.391 -24.906 -18.641 1 91.44 364 LYS A O 1
ATOM 2925 N N . ASN A 1 365 ? 26.609 -26.203 -16.859 1 92.62 365 ASN A N 1
ATOM 2926 C CA . ASN A 1 365 ? 26.203 -27.406 -17.562 1 92.62 365 ASN A CA 1
ATOM 2927 C C . ASN A 1 365 ? 24.688 -27.516 -17.672 1 92.62 365 ASN A C 1
ATOM 2929 O O . ASN A 1 365 ? 24.172 -28.344 -18.438 1 92.62 365 ASN A O 1
ATOM 2933 N N . PHE A 1 366 ? 23.922 -26.703 -17 1 95.31 366 PHE A N 1
ATOM 2934 C CA . PHE A 1 366 ? 22.469 -26.734 -17.094 1 95.31 366 PHE A CA 1
ATOM 2935 C C . PHE A 1 366 ? 22.016 -26.156 -18.422 1 95.31 366 PHE A C 1
ATOM 2937 O O . PHE A 1 366 ? 22.266 -25 -18.734 1 95.31 366 PHE A O 1
ATOM 2944 N N . PRO A 1 367 ? 21.344 -27 -19.281 1 96.38 367 PRO A N 1
ATOM 2945 C CA . PRO A 1 367 ? 20.734 -26.375 -20.453 1 96.38 367 PRO A CA 1
ATOM 2946 C C . PRO A 1 367 ? 19.797 -25.219 -20.094 1 96.38 367 PRO A C 1
ATOM 2948 O O . PRO A 1 367 ? 18.938 -25.375 -19.234 1 96.38 367 PRO A O 1
ATOM 2951 N N . ARG A 1 368 ? 19.984 -24.109 -20.75 1 94.94 368 ARG A N 1
ATOM 2952 C CA . ARG A 1 368 ? 19.219 -22.906 -20.438 1 94.94 368 ARG A CA 1
ATOM 2953 C C . ARG A 1 368 ? 18.062 -22.734 -21.422 1 94.94 368 ARG A C 1
ATOM 2955 O O . ARG A 1 368 ? 18.25 -22.844 -22.625 1 94.94 368 ARG A O 1
ATOM 2962 N N . ALA A 1 369 ? 16.859 -22.469 -20.922 1 97.19 369 ALA A N 1
ATOM 2963 C CA . ALA A 1 369 ? 15.711 -22.094 -21.75 1 97.19 369 ALA A CA 1
ATOM 2964 C C . ALA A 1 369 ? 15.812 -20.641 -22.203 1 97.19 369 ALA A C 1
ATOM 2966 O O . ALA A 1 369 ? 16.859 -20.016 -22.031 1 97.19 369 ALA A O 1
ATOM 2967 N N . PHE A 1 370 ? 14.789 -20.219 -22.938 1 96.31 370 PHE A N 1
ATOM 2968 C CA . PHE A 1 370 ? 14.805 -18.812 -23.344 1 96.31 370 PHE A CA 1
ATOM 2969 C C . PHE A 1 370 ? 14.492 -17.891 -22.172 1 96.31 370 PHE A C 1
ATOM 2971 O O . PHE A 1 370 ? 15.047 -16.797 -22.078 1 96.31 370 PHE A O 1
ATOM 2978 N N . SER A 1 371 ? 13.531 -18.312 -21.344 1 96.62 371 SER A N 1
ATOM 2979 C CA . SER A 1 371 ? 13.336 -17.562 -20.094 1 96.62 371 SER A CA 1
ATOM 2980 C C . SER A 1 371 ? 14.609 -17.562 -19.25 1 96.62 371 SER A C 1
ATOM 2982 O O . SER A 1 371 ? 15.133 -18.625 -18.906 1 96.62 371 SER A O 1
ATOM 2984 N N . GLU A 1 372 ? 15.078 -16.469 -18.812 1 93.06 372 GLU A N 1
ATOM 2985 C CA . GLU A 1 372 ? 16.391 -16.312 -18.188 1 93.06 372 GLU A CA 1
ATOM 2986 C C . GLU A 1 372 ? 16.453 -17.047 -16.859 1 93.06 372 GLU A C 1
ATOM 2988 O O . GLU A 1 372 ? 17.531 -17.469 -16.438 1 93.06 372 GLU A O 1
ATOM 2993 N N . TRP A 1 373 ? 15.352 -17.25 -16.281 1 94.44 373 TRP A N 1
ATOM 2994 C CA . TRP A 1 373 ? 15.305 -17.859 -14.961 1 94.44 373 TRP A CA 1
ATOM 2995 C C . TRP A 1 373 ? 15.203 -19.375 -15.078 1 94.44 373 TRP A C 1
ATOM 2997 O O . TRP A 1 373 ? 15.242 -20.094 -14.062 1 94.44 373 TRP A O 1
ATOM 3007 N N . LEU A 1 374 ? 15.062 -20.016 -16.219 1 97.69 374 LEU A N 1
ATOM 3008 C CA . LEU A 1 374 ? 14.711 -21.422 -16.406 1 97.69 374 LEU A CA 1
ATOM 3009 C C . LEU A 1 374 ? 15.906 -22.203 -16.922 1 97.69 374 LEU A C 1
ATOM 3011 O O . LEU A 1 374 ? 16.281 -22.062 -18.094 1 97.69 374 LEU A O 1
ATOM 3015 N N . TYR A 1 375 ? 16.469 -23.094 -16.062 1 97.12 375 TYR A N 1
ATOM 3016 C CA . TYR A 1 375 ? 17.562 -24 -16.359 1 97.12 375 TYR A CA 1
ATOM 3017 C C . TYR A 1 375 ? 17.156 -25.453 -16.109 1 97.12 375 TYR A C 1
ATOM 3019 O O . TYR A 1 375 ? 16.547 -25.766 -15.078 1 97.12 375 TYR A O 1
ATOM 3027 N N . SER A 1 376 ? 17.484 -26.312 -17.062 1 97.12 376 SER A N 1
ATOM 3028 C CA . SER A 1 376 ? 17.062 -27.703 -16.969 1 97.12 376 SER A CA 1
ATOM 3029 C C . SER A 1 376 ? 18.047 -28.531 -16.141 1 97.12 376 SER A C 1
ATOM 3031 O O . SER A 1 376 ? 19.141 -28.859 -16.609 1 97.12 376 SER A O 1
ATOM 3033 N N . ALA A 1 377 ? 17.656 -28.812 -14.977 1 96 377 ALA A N 1
ATOM 3034 C CA . ALA A 1 377 ? 18.328 -29.75 -14.078 1 96 377 ALA A CA 1
ATOM 3035 C C . ALA A 1 377 ? 17.344 -30.719 -13.445 1 96 377 ALA A C 1
ATOM 3037 O O . ALA A 1 377 ? 16.984 -30.562 -12.273 1 96 377 ALA A O 1
ATOM 3038 N N . PRO A 1 378 ? 17 -31.797 -14.141 1 97.19 378 PRO A N 1
ATOM 3039 C CA . PRO A 1 378 ? 15.859 -32.625 -13.766 1 97.19 378 PRO A CA 1
ATOM 3040 C C . PRO A 1 378 ? 16.031 -33.281 -12.383 1 97.19 378 PRO A C 1
ATOM 3042 O O . PRO A 1 378 ? 15.047 -33.469 -11.664 1 97.19 378 PRO A O 1
ATOM 3045 N N . TRP A 1 379 ? 17.297 -33.562 -11.977 1 97.25 379 TRP A N 1
ATOM 3046 C CA . TRP A 1 379 ? 17.547 -34.219 -10.695 1 97.25 379 TRP A CA 1
ATOM 3047 C C . TRP A 1 379 ? 17.062 -33.375 -9.539 1 97.25 379 TRP A C 1
ATOM 3049 O O . TRP A 1 379 ? 16.719 -33.875 -8.477 1 97.25 379 TRP A O 1
ATOM 3059 N N . GLY A 1 380 ? 17.078 -32.062 -9.688 1 98.19 380 GLY A N 1
ATOM 3060 C CA . GLY A 1 380 ? 16.578 -31.156 -8.656 1 98.19 380 GLY A CA 1
ATOM 3061 C C . GLY A 1 380 ? 15.086 -31.344 -8.398 1 98.19 380 GLY A C 1
ATOM 3062 O O . GLY A 1 380 ? 14.625 -31.125 -7.273 1 98.19 380 GLY A O 1
ATOM 3063 N N . PHE A 1 381 ? 14.359 -31.766 -9.43 1 98.69 381 PHE A N 1
ATOM 3064 C CA . PHE A 1 381 ? 12.922 -32 -9.297 1 98.69 381 PHE A CA 1
ATOM 3065 C C . PHE A 1 381 ? 12.648 -33.125 -8.305 1 98.69 381 PHE A C 1
ATOM 3067 O O . PHE A 1 381 ? 11.805 -32.969 -7.418 1 98.69 381 PHE A O 1
ATOM 3074 N N . ARG A 1 382 ? 13.305 -34.188 -8.414 1 98.69 382 ARG A N 1
ATOM 3075 C CA . ARG A 1 382 ? 13.156 -35.312 -7.496 1 98.69 382 ARG A CA 1
ATOM 3076 C C . ARG A 1 382 ? 13.562 -34.938 -6.082 1 98.69 382 ARG A C 1
ATOM 3078 O O . ARG A 1 382 ? 12.906 -35.312 -5.113 1 98.69 382 ARG A O 1
ATOM 3085 N N . LYS A 1 383 ? 14.625 -34.156 -5.98 1 98.62 383 LYS A N 1
ATOM 3086 C CA . LYS A 1 383 ? 15.078 -33.688 -4.672 1 98.62 383 LYS A CA 1
ATOM 3087 C C . LYS A 1 383 ? 14.023 -32.812 -3.99 1 98.62 383 LYS A C 1
ATOM 3089 O O . LYS A 1 383 ? 13.789 -32.938 -2.785 1 98.62 383 LYS A O 1
ATOM 3094 N N . LEU A 1 384 ? 13.391 -31.953 -4.734 1 98.88 384 LEU A N 1
ATOM 3095 C CA . LEU A 1 384 ? 12.352 -31.094 -4.164 1 98.88 384 LEU A CA 1
ATOM 3096 C C . LEU A 1 384 ? 11.156 -31.938 -3.711 1 98.88 384 LEU A C 1
ATOM 3098 O O . LEU A 1 384 ? 10.586 -31.672 -2.648 1 98.88 384 LEU A O 1
ATOM 3102 N N . LEU A 1 385 ? 10.766 -32.906 -4.523 1 98.88 385 LEU A N 1
ATOM 3103 C CA . LEU A 1 385 ? 9.648 -33.781 -4.16 1 98.88 385 LEU A CA 1
ATOM 3104 C C . LEU A 1 385 ? 9.938 -34.531 -2.865 1 98.88 385 LEU A C 1
ATOM 3106 O O . LEU A 1 385 ? 9.055 -34.656 -2.012 1 98.88 385 LEU A O 1
ATOM 3110 N N . ASN A 1 386 ? 11.125 -34.969 -2.73 1 98.81 386 ASN A N 1
ATOM 3111 C CA . ASN A 1 386 ? 11.516 -35.625 -1.493 1 98.81 386 ASN A CA 1
ATOM 3112 C C . ASN A 1 386 ? 11.523 -34.656 -0.315 1 98.81 386 ASN A C 1
ATOM 3114 O O . ASN A 1 386 ? 11.148 -35.031 0.8 1 98.81 386 ASN A O 1
ATOM 3118 N N . TRP A 1 387 ? 11.992 -33.438 -0.551 1 98.75 387 TRP A N 1
ATOM 3119 C CA . TRP A 1 387 ? 11.984 -32.406 0.48 1 98.75 387 TRP A CA 1
ATOM 3120 C C . TRP A 1 387 ? 10.562 -32.156 0.965 1 98.75 387 TRP A C 1
ATOM 3122 O O . TRP A 1 387 ? 10.328 -32 2.168 1 98.75 387 TRP A O 1
ATOM 3132 N N . ILE A 1 388 ? 9.594 -32.094 0.06 1 98.88 388 ILE A N 1
ATOM 3133 C CA . ILE A 1 388 ? 8.188 -31.859 0.392 1 98.88 388 ILE A CA 1
ATOM 3134 C C . ILE A 1 388 ? 7.656 -33.031 1.23 1 98.88 388 ILE A C 1
ATOM 3136 O O . ILE A 1 388 ? 6.992 -32.812 2.246 1 98.88 388 ILE A O 1
ATOM 3140 N N . LYS A 1 389 ? 7.977 -34.25 0.82 1 98.62 389 LYS A N 1
ATOM 3141 C CA . LYS A 1 389 ? 7.559 -35.406 1.595 1 98.62 389 LYS A CA 1
ATOM 3142 C C . LYS A 1 389 ? 8.133 -35.375 3.006 1 98.62 389 LYS A C 1
ATOM 3144 O O . LYS A 1 389 ? 7.426 -35.625 3.982 1 98.62 389 LYS A O 1
ATOM 3149 N N . LYS A 1 390 ? 9.367 -35.031 3.104 1 98.31 390 LYS A N 1
ATOM 3150 C CA . LYS A 1 390 ? 10.055 -35 4.391 1 98.31 390 LYS A CA 1
ATOM 3151 C C . LYS A 1 390 ? 9.438 -33.938 5.305 1 98.31 390 LYS A C 1
ATOM 3153 O O . LYS A 1 390 ? 9.289 -34.156 6.508 1 98.31 390 LYS A O 1
ATOM 3158 N N . ASN A 1 391 ? 9.07 -32.812 4.75 1 98 391 ASN A N 1
ATOM 3159 C CA . ASN A 1 391 ? 8.664 -31.672 5.57 1 98 391 ASN A CA 1
ATOM 3160 C C . ASN A 1 391 ? 7.156 -31.656 5.789 1 98 391 ASN A C 1
ATOM 3162 O O . ASN A 1 391 ? 6.68 -31.094 6.781 1 98 391 ASN A O 1
ATOM 3166 N N . TYR A 1 392 ? 6.379 -32.25 4.875 1 98.12 392 TYR A N 1
ATOM 3167 C CA . TYR A 1 392 ? 4.934 -32.062 4.957 1 98.12 392 TYR A CA 1
ATOM 3168 C C . TYR A 1 392 ? 4.219 -33.438 4.93 1 98.12 392 TYR A C 1
ATOM 3170 O O . TYR A 1 392 ? 2.986 -33.469 4.914 1 98.12 392 TYR A O 1
ATOM 3178 N N . GLY A 1 393 ? 4.965 -34.562 4.875 1 97.12 393 GLY A N 1
ATOM 3179 C CA . GLY A 1 393 ? 4.395 -35.906 4.973 1 97.12 393 GLY A CA 1
ATOM 3180 C C . GLY A 1 393 ? 3.939 -36.469 3.635 1 97.12 393 GLY A C 1
ATOM 3181 O O . GLY A 1 393 ? 4.418 -36.031 2.584 1 97.12 393 GLY A O 1
ATOM 3182 N N . ASP A 1 394 ? 3.092 -37.469 3.693 1 97.38 394 ASP A N 1
ATOM 3183 C CA . ASP A 1 394 ? 2.652 -38.156 2.496 1 97.38 394 ASP A CA 1
ATOM 3184 C C . ASP A 1 394 ? 1.436 -37.5 1.87 1 97.38 394 ASP A C 1
ATOM 3186 O O . ASP A 1 394 ? 0.438 -38.156 1.572 1 97.38 394 ASP A O 1
ATOM 3190 N N . VAL A 1 395 ? 1.542 -36.219 1.705 1 97.62 395 VAL A N 1
ATOM 3191 C CA . VAL A 1 395 ? 0.465 -35.438 1.093 1 97.62 395 VAL A CA 1
ATOM 3192 C C . VAL A 1 395 ? 0.38 -35.781 -0.397 1 97.62 395 VAL A C 1
ATOM 3194 O O . VAL A 1 395 ? 1.405 -35.969 -1.056 1 97.62 395 VAL A O 1
ATOM 3197 N N . PRO A 1 396 ? -0.84 -35.938 -0.938 1 98.44 396 PRO A N 1
ATOM 3198 C CA . PRO A 1 396 ? -0.923 -36.062 -2.395 1 98.44 396 PRO A CA 1
ATOM 3199 C C . PRO A 1 396 ? -0.367 -34.844 -3.117 1 98.44 396 PRO A C 1
ATOM 3201 O O . PRO A 1 396 ? -0.675 -33.688 -2.742 1 98.44 396 PRO A O 1
ATOM 3204 N N . ILE A 1 397 ? 0.481 -35.094 -4.094 1 98.81 397 ILE A N 1
ATOM 3205 C CA . ILE A 1 397 ? 1.118 -34 -4.812 1 98.81 397 ILE A CA 1
ATOM 3206 C C . ILE A 1 397 ? 0.652 -34 -6.266 1 98.81 397 ILE A C 1
ATOM 3208 O O . ILE A 1 397 ? 0.663 -35.031 -6.93 1 98.81 397 ILE A O 1
ATOM 3212 N N . TYR A 1 398 ? 0.16 -32.875 -6.754 1 98.88 398 TYR A N 1
ATOM 3213 C CA . TYR A 1 398 ? -0.06 -32.625 -8.172 1 98.88 398 TYR A CA 1
ATOM 3214 C C . TYR A 1 398 ? 0.96 -31.625 -8.711 1 98.88 398 TYR A C 1
ATOM 3216 O O . TYR A 1 398 ? 1.1 -30.531 -8.172 1 98.88 398 TYR A O 1
ATOM 3224 N N . ILE A 1 399 ? 1.734 -32.031 -9.68 1 98.94 399 ILE A N 1
ATOM 3225 C CA . ILE A 1 399 ? 2.541 -31.062 -10.414 1 98.94 399 ILE A CA 1
ATOM 3226 C C . ILE A 1 399 ? 1.652 -30.281 -11.375 1 98.94 399 ILE A C 1
ATOM 3228 O O . ILE A 1 399 ? 1.218 -30.797 -12.398 1 98.94 399 ILE A O 1
ATOM 3232 N N . THR A 1 400 ? 1.447 -28.984 -11.023 1 98.88 400 THR A N 1
ATOM 3233 C CA . THR A 1 400 ? 0.388 -28.266 -11.711 1 98.88 400 THR A CA 1
ATOM 3234 C C . THR A 1 400 ? 0.962 -27.406 -12.844 1 98.88 400 THR A C 1
ATOM 3236 O O . THR A 1 400 ? 0.219 -26.922 -13.695 1 98.88 400 THR A O 1
ATOM 3239 N N . GLU A 1 401 ? 2.256 -27.188 -12.844 1 98.75 401 GLU A N 1
ATOM 3240 C CA . GLU A 1 401 ? 2.953 -26.578 -13.969 1 98.75 401 GLU A CA 1
ATOM 3241 C C . GLU A 1 401 ? 4.383 -27.094 -14.078 1 98.75 401 GLU A C 1
ATOM 3243 O O . GLU A 1 401 ? 5.082 -27.234 -13.07 1 98.75 401 GLU A O 1
ATOM 3248 N N . ASN A 1 402 ? 4.828 -27.422 -15.156 1 98.75 402 ASN A N 1
ATOM 3249 C CA . ASN A 1 402 ? 6.18 -27.797 -15.555 1 98.75 402 ASN A CA 1
ATOM 3250 C C . ASN A 1 402 ? 6.391 -27.625 -17.062 1 98.75 402 ASN A C 1
ATOM 3252 O O . ASN A 1 402 ? 5.57 -28.078 -17.859 1 98.75 402 ASN A O 1
ATOM 3256 N N . GLY A 1 403 ? 7.344 -26.875 -17.453 1 98.12 403 GLY A N 1
ATOM 3257 C CA . GLY A 1 403 ? 7.512 -26.625 -18.875 1 98.12 403 GLY A CA 1
ATOM 3258 C C . GLY A 1 403 ? 8.82 -25.938 -19.203 1 98.12 403 GLY A C 1
ATOM 3259 O O . GLY A 1 403 ? 9.594 -25.609 -18.312 1 98.12 403 GLY A O 1
ATOM 3260 N N . PHE A 1 404 ? 9.07 -25.766 -20.453 1 98.12 404 PHE A N 1
ATOM 3261 C CA . PHE A 1 404 ? 10.328 -25.266 -21 1 98.12 404 PHE A CA 1
ATOM 3262 C C . PHE A 1 404 ? 10.07 -24.234 -22.094 1 98.12 404 PHE A C 1
ATOM 3264 O O . PHE A 1 404 ? 9.32 -24.516 -23.047 1 98.12 404 PHE A O 1
ATOM 3271 N N . SER A 1 405 ? 10.734 -23.094 -21.969 1 97.44 405 SER A N 1
ATOM 3272 C CA . SER A 1 405 ? 10.469 -22.016 -22.922 1 97.44 405 SER A CA 1
ATOM 3273 C C . SER A 1 405 ? 11.492 -22 -24.062 1 97.44 405 SER A C 1
ATOM 3275 O O . SER A 1 405 ? 12.664 -22.312 -23.844 1 97.44 405 SER A O 1
ATOM 3277 N N . GLU A 1 406 ? 11.031 -21.688 -25.203 1 95.88 406 GLU A N 1
ATOM 3278 C CA . GLU A 1 406 ? 11.867 -21.422 -26.375 1 95.88 406 GLU A CA 1
ATOM 3279 C C . GLU A 1 406 ? 11.609 -20.016 -26.906 1 95.88 406 GLU A C 1
ATOM 3281 O O . GLU A 1 406 ? 10.625 -19.375 -26.531 1 95.88 406 GLU A O 1
ATOM 3286 N N . LYS A 1 407 ? 12.508 -19.5 -27.688 1 93.75 407 LYS A N 1
ATOM 3287 C CA . LYS A 1 407 ? 12.375 -18.156 -28.234 1 93.75 407 LYS A CA 1
ATOM 3288 C C . LYS A 1 407 ? 11.289 -18.109 -29.312 1 93.75 407 LYS A C 1
ATOM 3290 O O . LYS A 1 407 ? 11.125 -19.062 -30.078 1 93.75 407 LYS A O 1
ATOM 3295 N N . ASP A 1 408 ? 10.633 -16.953 -29.312 1 88.81 408 ASP A N 1
ATOM 3296 C CA . ASP A 1 408 ? 9.742 -16.734 -30.438 1 88.81 408 ASP A CA 1
ATOM 3297 C C . ASP A 1 408 ? 10.516 -16.656 -31.75 1 88.81 408 ASP A C 1
ATOM 3299 O O . ASP A 1 408 ? 11.688 -16.266 -31.766 1 88.81 408 ASP A O 1
ATOM 3303 N N . GLY A 1 409 ? 9.953 -17.062 -32.844 1 79.5 409 GLY A N 1
ATOM 3304 C CA . GLY A 1 409 ? 10.633 -17.062 -34.125 1 79.5 409 GLY A CA 1
ATOM 3305 C C . GLY A 1 409 ? 9.883 -17.828 -35.188 1 79.5 409 GLY A C 1
ATOM 3306 O O . GLY A 1 409 ? 8.672 -18.047 -35.062 1 79.5 409 GLY A O 1
ATOM 3307 N N . PRO A 1 410 ? 10.781 -18.141 -36.125 1 79.56 410 PRO A N 1
ATOM 3308 C CA . PRO A 1 410 ? 10.148 -18.906 -37.188 1 79.56 410 PRO A CA 1
ATOM 3309 C C . PRO A 1 410 ? 9.516 -20.203 -36.688 1 79.56 410 PRO A C 1
ATOM 3311 O O . PRO A 1 410 ? 9.906 -20.734 -35.656 1 79.56 410 PRO A O 1
ATOM 3314 N N . MET A 1 411 ? 8.531 -20.531 -37.344 1 79.94 411 MET A N 1
ATOM 3315 C CA . MET A 1 411 ? 7.805 -21.734 -36.969 1 79.94 411 MET A CA 1
ATOM 3316 C C . MET A 1 411 ? 8.742 -22.938 -36.906 1 79.94 411 MET A C 1
ATOM 3318 O O . MET A 1 411 ? 9.344 -23.312 -37.906 1 79.94 411 MET A O 1
ATOM 3322 N N . ARG A 1 412 ? 9.156 -23.203 -35.75 1 79.19 412 ARG A N 1
ATOM 3323 C CA . ARG A 1 412 ? 9.922 -24.406 -35.469 1 79.19 412 ARG A CA 1
ATOM 3324 C C . ARG A 1 412 ? 9.102 -25.406 -34.656 1 79.19 412 ARG A C 1
ATOM 3326 O O . ARG A 1 412 ? 8.859 -25.188 -33.469 1 79.19 412 ARG A O 1
ATOM 3333 N N . LEU A 1 413 ? 8.711 -26.453 -35.281 1 94.06 413 LEU A N 1
ATOM 3334 C CA . LEU A 1 413 ? 7.82 -27.406 -34.625 1 94.06 413 LEU A CA 1
ATOM 3335 C C . LEU A 1 413 ? 8.617 -28.547 -34 1 94.06 413 LEU A C 1
ATOM 3337 O O . LEU A 1 413 ? 8.078 -29.328 -33.219 1 94.06 413 LEU A O 1
ATOM 3341 N N . ASN A 1 414 ? 9.906 -28.641 -34.312 1 95.12 414 ASN A N 1
ATOM 3342 C CA . ASN A 1 414 ? 10.766 -29.656 -33.688 1 95.12 414 ASN A CA 1
ATOM 3343 C C . ASN A 1 414 ? 11.469 -29.109 -32.469 1 95.12 414 ASN A C 1
ATOM 3345 O O . ASN A 1 414 ? 12.68 -28.875 -32.5 1 95.12 414 ASN A O 1
ATOM 3349 N N . ASP A 1 415 ? 10.805 -29.078 -31.438 1 95.94 415 ASP A N 1
ATOM 3350 C CA . ASP A 1 415 ? 11.297 -28.5 -30.203 1 95.94 415 ASP A CA 1
ATOM 3351 C C . ASP A 1 415 ? 12 -29.547 -29.344 1 95.94 415 ASP A C 1
ATOM 3353 O O . ASP A 1 415 ? 11.562 -29.828 -28.219 1 95.94 415 ASP A O 1
ATOM 3357 N N . THR A 1 416 ? 13.164 -29.953 -29.656 1 95.75 416 THR A N 1
ATOM 3358 C CA . THR A 1 416 ? 13.922 -31.062 -29.109 1 95.75 416 THR A CA 1
ATOM 3359 C C . THR A 1 416 ? 14.281 -30.797 -27.641 1 95.75 416 THR A C 1
ATOM 3361 O O . THR A 1 416 ? 14.305 -31.719 -26.828 1 95.75 416 THR A O 1
ATOM 3364 N N . GLU A 1 417 ? 14.617 -29.562 -27.344 1 96.12 417 GLU A N 1
ATOM 3365 C CA . GLU A 1 417 ? 15 -29.25 -25.969 1 96.12 417 GLU A CA 1
ATOM 3366 C C . GLU A 1 417 ? 13.805 -29.391 -25.016 1 96.12 417 GLU A C 1
ATOM 3368 O O . GLU A 1 417 ? 13.961 -29.828 -23.875 1 96.12 417 GLU A O 1
ATOM 3373 N N . ARG A 1 418 ? 12.664 -29 -25.5 1 97.62 418 ARG A N 1
ATOM 3374 C CA . ARG A 1 418 ? 11.461 -29.156 -24.688 1 97.62 418 ARG A CA 1
ATOM 3375 C C . ARG A 1 418 ? 11.133 -30.641 -24.5 1 97.62 418 ARG A C 1
ATOM 3377 O O . ARG A 1 418 ? 10.703 -31.047 -23.422 1 97.62 418 ARG A O 1
ATOM 3384 N N . VAL A 1 419 ? 11.336 -31.422 -25.531 1 98.12 419 VAL A N 1
ATOM 3385 C CA . VAL A 1 419 ? 11.141 -32.875 -25.438 1 98.12 419 VAL A CA 1
ATOM 3386 C C . VAL A 1 419 ? 12.047 -33.438 -24.359 1 98.12 419 VAL A C 1
ATOM 3388 O O . VAL A 1 419 ? 11.594 -34.219 -23.516 1 98.12 419 VAL A O 1
ATOM 3391 N N . LYS A 1 420 ? 13.289 -33.062 -24.391 1 98.06 420 LYS A N 1
ATOM 3392 C CA . LYS A 1 420 ? 14.242 -33.531 -23.375 1 98.06 420 LYS A CA 1
ATOM 3393 C C . LYS A 1 420 ? 13.805 -33.125 -21.984 1 98.06 420 LYS A C 1
ATOM 3395 O O . LYS A 1 420 ? 13.906 -33.938 -21.031 1 98.06 420 LYS A O 1
ATOM 3400 N N . TYR A 1 421 ? 13.367 -31.922 -21.891 1 98.38 421 TYR A N 1
ATOM 3401 C CA . TYR A 1 421 ? 12.938 -31.406 -20.594 1 98.38 421 TYR A CA 1
ATOM 3402 C C . TYR A 1 421 ? 11.781 -32.219 -20.031 1 98.38 421 TYR A C 1
ATOM 3404 O O . TYR A 1 421 ? 11.844 -32.688 -18.891 1 98.38 421 TYR A O 1
ATOM 3412 N N . TYR A 1 422 ? 10.727 -32.469 -20.812 1 98.62 422 TYR A N 1
ATOM 3413 C CA . TYR A 1 422 ? 9.578 -33.219 -20.344 1 98.62 422 TYR A CA 1
ATOM 3414 C C . TYR A 1 422 ? 9.969 -34.656 -19.984 1 98.62 422 TYR A C 1
ATOM 3416 O O . TYR A 1 422 ? 9.617 -35.156 -18.906 1 98.62 422 TYR A O 1
ATOM 3424 N N . LYS A 1 423 ? 10.727 -35.281 -20.812 1 98.31 423 LYS A N 1
ATOM 3425 C CA . LYS A 1 423 ? 11.117 -36.656 -20.578 1 98.31 423 LYS A CA 1
ATOM 3426 C C . LYS A 1 423 ? 11.922 -36.812 -19.281 1 98.31 423 LYS A C 1
ATOM 3428 O O . LYS A 1 423 ? 11.664 -37.688 -18.469 1 98.31 423 LYS A O 1
ATOM 3433 N N . SER A 1 424 ? 12.875 -35.969 -19.156 1 98 424 SER A N 1
ATOM 3434 C CA . SER A 1 424 ? 13.781 -36.062 -18.016 1 98 424 SER A CA 1
ATOM 3435 C C . SER A 1 424 ? 13.062 -35.719 -16.719 1 98 424 SER A C 1
ATOM 3437 O O . SER A 1 424 ? 13.203 -36.438 -15.719 1 98 424 SER A O 1
ATOM 3439 N N . HIS A 1 425 ? 12.297 -34.656 -16.672 1 98.62 425 HIS A N 1
ATOM 3440 C CA . HIS A 1 425 ? 11.625 -34.25 -15.453 1 98.62 425 HIS A CA 1
ATOM 3441 C C . HIS A 1 425 ? 10.523 -35.219 -15.078 1 98.62 425 HIS A C 1
ATOM 3443 O O . HIS A 1 425 ? 10.352 -35.562 -13.898 1 98.62 425 HIS A O 1
ATOM 3449 N N . ILE A 1 426 ? 9.773 -35.719 -16.047 1 98.81 426 ILE A N 1
ATOM 3450 C CA . ILE A 1 426 ? 8.742 -36.688 -15.758 1 98.81 426 ILE A CA 1
ATOM 3451 C C . ILE A 1 426 ? 9.391 -38 -15.25 1 98.81 426 ILE A C 1
ATOM 3453 O O . ILE A 1 426 ? 8.852 -38.656 -14.375 1 98.81 426 ILE A O 1
ATOM 3457 N N . ASN A 1 427 ? 10.539 -38.312 -15.812 1 98.38 427 ASN A N 1
ATOM 3458 C CA . ASN A 1 427 ? 11.234 -39.5 -15.336 1 98.38 427 ASN A CA 1
ATOM 3459 C C . ASN A 1 427 ? 11.711 -39.344 -13.898 1 98.38 427 ASN A C 1
ATOM 3461 O O . ASN A 1 427 ? 11.688 -40.281 -13.117 1 98.38 427 ASN A O 1
ATOM 3465 N N . GLU A 1 428 ? 12.195 -38.156 -13.555 1 98.56 428 GLU A N 1
ATOM 3466 C CA . GLU A 1 428 ? 12.578 -37.875 -12.164 1 98.56 428 GLU A CA 1
ATOM 3467 C C . GLU A 1 428 ? 11.375 -37.969 -11.234 1 98.56 428 GLU A C 1
ATOM 3469 O O . GLU A 1 428 ? 11.492 -38.406 -10.094 1 98.56 428 GLU A O 1
ATOM 3474 N N . MET A 1 429 ? 10.242 -37.531 -11.695 1 98.75 429 MET A N 1
ATOM 3475 C CA . MET A 1 429 ? 9.008 -37.656 -10.93 1 98.75 429 MET A CA 1
ATOM 3476 C C . MET A 1 429 ? 8.656 -39.156 -10.758 1 98.75 429 MET A C 1
ATOM 3478 O O . MET A 1 429 ? 8.203 -39.562 -9.688 1 98.75 429 MET A O 1
ATOM 3482 N N . LEU A 1 430 ? 8.859 -39.906 -11.805 1 98.44 430 LEU A N 1
ATOM 3483 C CA . LEU A 1 430 ? 8.633 -41.344 -11.742 1 98.44 430 LEU A CA 1
ATOM 3484 C C . LEU A 1 430 ? 9.539 -42 -10.703 1 98.44 430 LEU A C 1
ATOM 3486 O O . LEU A 1 430 ? 9.086 -42.812 -9.914 1 98.44 430 LEU A O 1
ATOM 3490 N N . LYS A 1 431 ? 10.797 -41.656 -10.727 1 98.19 431 LYS A N 1
ATOM 3491 C CA . LYS A 1 431 ? 11.734 -42.156 -9.734 1 98.19 431 LYS A CA 1
ATOM 3492 C C . LYS A 1 431 ? 11.289 -41.781 -8.32 1 98.19 431 LYS A C 1
ATOM 3494 O O . LYS A 1 431 ? 11.367 -42.594 -7.406 1 98.19 431 LYS A O 1
ATOM 3499 N N . ALA A 1 432 ? 10.859 -40.531 -8.125 1 98.56 432 ALA A N 1
ATOM 3500 C CA . ALA A 1 432 ? 10.375 -40.125 -6.812 1 98.56 432 ALA A CA 1
ATOM 3501 C C . ALA A 1 432 ? 9.211 -40.969 -6.344 1 98.56 432 ALA A C 1
ATOM 3503 O O . ALA A 1 432 ? 9.133 -41.344 -5.168 1 98.56 432 ALA A O 1
ATOM 3504 N N . ARG A 1 433 ? 8.32 -41.25 -7.293 1 98 433 ARG A N 1
ATOM 3505 C CA . ARG A 1 433 ? 7.141 -42.062 -6.965 1 98 433 ARG A CA 1
ATOM 3506 C C . ARG A 1 433 ? 7.527 -43.5 -6.672 1 98 433 ARG A C 1
ATOM 3508 O O . ARG A 1 433 ? 7.109 -44.062 -5.66 1 98 433 ARG A O 1
ATOM 3515 N N . LEU A 1 434 ? 8.312 -44.156 -7.5 1 96.88 434 LEU A N 1
ATOM 3516 C CA . LEU A 1 434 ? 8.555 -45.594 -7.465 1 96.88 434 LEU A CA 1
ATOM 3517 C C . LEU A 1 434 ? 9.68 -45.938 -6.492 1 96.88 434 LEU A C 1
ATOM 3519 O O . LEU A 1 434 ? 9.641 -46.969 -5.832 1 96.88 434 LEU A O 1
ATOM 3523 N N . LEU A 1 435 ? 10.688 -45.094 -6.469 1 97.31 435 LEU A N 1
ATOM 3524 C CA . LEU A 1 435 ? 11.883 -45.438 -5.703 1 97.31 435 LEU A CA 1
ATOM 3525 C C . LEU A 1 435 ? 11.844 -44.781 -4.328 1 97.31 435 LEU A C 1
ATOM 3527 O O . LEU A 1 435 ? 12.383 -45.312 -3.357 1 97.31 435 LEU A O 1
ATOM 3531 N N . ASP A 1 436 ? 11.25 -43.594 -4.207 1 97.88 436 ASP A N 1
ATOM 3532 C CA . ASP A 1 436 ? 11.305 -42.844 -2.957 1 97.88 436 ASP A CA 1
ATOM 3533 C C . ASP A 1 436 ? 9.961 -42.875 -2.234 1 97.88 436 ASP A C 1
ATOM 3535 O O . ASP A 1 436 ? 9.867 -42.469 -1.078 1 97.88 436 ASP A O 1
ATOM 3539 N N . GLY A 1 437 ? 8.906 -43.25 -2.908 1 98.06 437 GLY A N 1
ATOM 3540 C CA . GLY A 1 437 ? 7.602 -43.375 -2.279 1 98.06 437 GLY A CA 1
ATOM 3541 C C . GLY A 1 437 ? 6.863 -42.062 -2.176 1 98.06 437 GLY A C 1
ATOM 3542 O O . GLY A 1 437 ? 6 -41.875 -1.312 1 98.06 437 GLY A O 1
ATOM 3543 N N . VAL A 1 438 ? 7.25 -41.062 -2.965 1 98.62 438 VAL A N 1
ATOM 3544 C CA . VAL A 1 438 ? 6.555 -39.781 -2.971 1 98.62 438 VAL A CA 1
ATOM 3545 C C . VAL A 1 438 ? 5.156 -39.969 -3.559 1 98.62 438 VAL A C 1
ATOM 3547 O O . VAL A 1 438 ? 4.977 -40.656 -4.562 1 98.62 438 VAL A O 1
ATOM 3550 N N . ASN A 1 439 ? 4.145 -39.375 -2.959 1 98.38 439 ASN A N 1
ATOM 3551 C CA . ASN A 1 439 ? 2.744 -39.531 -3.332 1 98.38 439 ASN A CA 1
ATOM 3552 C C . ASN A 1 439 ? 2.346 -38.562 -4.441 1 98.38 439 ASN A C 1
ATOM 3554 O O . ASN A 1 439 ? 1.428 -37.75 -4.273 1 98.38 439 ASN A O 1
ATOM 3558 N N . VAL A 1 440 ? 2.982 -38.688 -5.555 1 98.44 440 VAL A N 1
ATOM 3559 C CA . VAL A 1 440 ? 2.619 -37.875 -6.703 1 98.44 440 VAL A CA 1
ATOM 3560 C C . VAL A 1 440 ? 1.391 -38.469 -7.395 1 98.44 440 VAL A C 1
ATOM 3562 O O . VAL A 1 440 ? 1.342 -39.656 -7.664 1 98.44 440 VAL A O 1
ATOM 3565 N N . GLN A 1 441 ? 0.403 -37.531 -7.719 1 98.38 441 GLN A N 1
ATOM 3566 C CA . GLN A 1 441 ? -0.887 -38 -8.211 1 98.38 441 GLN A CA 1
ATOM 3567 C C . GLN A 1 441 ? -1.19 -37.438 -9.594 1 98.38 441 GLN A C 1
ATOM 3569 O O . GLN A 1 441 ? -2.088 -37.938 -10.281 1 98.38 441 GLN A O 1
ATOM 3574 N N . GLY A 1 442 ? -0.415 -36.531 -10.016 1 98.75 442 GLY A N 1
ATOM 3575 C CA . GLY A 1 442 ? -0.728 -35.969 -11.312 1 98.75 442 GLY A CA 1
ATOM 3576 C C . GLY A 1 442 ? 0.363 -35.062 -11.844 1 98.75 442 GLY A C 1
ATOM 3577 O O . GLY A 1 442 ? 1.237 -34.625 -11.094 1 98.75 442 GLY A O 1
ATOM 3578 N N . TYR A 1 443 ? 0.352 -34.812 -13.109 1 98.88 443 TYR A N 1
ATOM 3579 C CA . TYR A 1 443 ? 1.298 -33.969 -13.828 1 98.88 443 TYR A CA 1
ATOM 3580 C C . TYR A 1 443 ? 0.59 -33.156 -14.906 1 98.88 443 TYR A C 1
ATOM 3582 O O . TYR A 1 443 ? -0.129 -33.688 -15.742 1 98.88 443 TYR A O 1
ATOM 3590 N N . PHE A 1 444 ? 0.759 -31.859 -14.867 1 98.94 444 PHE A N 1
ATOM 3591 C CA . PHE A 1 444 ? 0.188 -30.938 -15.844 1 98.94 444 PHE A CA 1
ATOM 3592 C C . PHE A 1 444 ? 1.286 -30.188 -16.594 1 98.94 444 PHE A C 1
ATOM 3594 O O . PHE A 1 444 ? 2.057 -29.438 -15.992 1 98.94 444 PHE A O 1
ATOM 3601 N N . ALA A 1 445 ? 1.34 -30.391 -17.859 1 98.88 445 ALA A N 1
ATOM 3602 C CA . ALA A 1 445 ? 2.316 -29.703 -18.703 1 98.88 445 ALA A CA 1
ATOM 3603 C C . ALA A 1 445 ? 1.94 -28.234 -18.891 1 98.88 445 ALA A C 1
ATOM 3605 O O . ALA A 1 445 ? 0.763 -27.906 -19.047 1 98.88 445 ALA A O 1
ATOM 3606 N N . TRP A 1 446 ? 2.902 -27.406 -18.656 1 98.69 446 TRP A N 1
ATOM 3607 C CA . TRP A 1 446 ? 2.807 -26.016 -19.078 1 98.69 446 TRP A CA 1
ATOM 3608 C C . TRP A 1 446 ? 3.6 -25.766 -20.359 1 98.69 446 TRP A C 1
ATOM 3610 O O . TRP A 1 446 ? 4.816 -25.953 -20.375 1 98.69 446 TRP A O 1
ATOM 3620 N N . SER A 1 447 ? 2.883 -25.406 -21.5 1 98.5 447 SER A N 1
ATOM 3621 C CA . SER A 1 447 ? 1.451 -25.125 -21.531 1 98.5 447 SER A CA 1
ATOM 3622 C C . SER A 1 447 ? 0.787 -25.781 -22.75 1 98.5 447 SER A C 1
ATOM 3624 O O . SER A 1 447 ? 1.466 -26.344 -23.594 1 98.5 447 SER A O 1
ATOM 3626 N N . LEU A 1 448 ? -0.498 -25.75 -22.766 1 98.88 448 LEU A N 1
ATOM 3627 C CA . LEU A 1 448 ? -1.235 -26.359 -23.875 1 98.88 448 LEU A CA 1
ATOM 3628 C C . LEU A 1 448 ? -0.806 -25.766 -25.203 1 98.88 448 LEU A C 1
ATOM 3630 O O . LEU A 1 448 ? -0.659 -26.484 -26.188 1 98.88 448 LEU A O 1
ATOM 3634 N N . MET A 1 449 ? -0.552 -24.469 -25.234 1 98.62 449 MET A N 1
ATOM 3635 C CA . MET A 1 449 ? -0.189 -23.766 -26.453 1 98.62 449 MET A CA 1
ATOM 3636 C C . MET A 1 449 ? 0.677 -22.547 -26.141 1 98.62 449 MET A C 1
ATOM 3638 O O . MET A 1 449 ? 0.741 -22.094 -25 1 98.62 449 MET A O 1
ATOM 3642 N N . ASP A 1 450 ? 1.385 -22.109 -27.188 1 97.81 450 ASP A N 1
ATOM 3643 C CA . ASP A 1 450 ? 2.053 -20.828 -27.016 1 97.81 450 ASP A CA 1
ATOM 3644 C C . ASP A 1 450 ? 1.057 -19.734 -26.609 1 97.81 450 ASP A C 1
ATOM 3646 O O . ASP A 1 450 ? -0.045 -19.672 -27.156 1 97.81 450 ASP A O 1
ATOM 3650 N N . ASN A 1 451 ? 1.381 -19 -25.547 1 98.19 451 ASN A N 1
ATOM 3651 C CA . ASN A 1 451 ? 0.44 -18 -25.062 1 98.19 451 ASN A CA 1
ATOM 3652 C C . ASN A 1 451 ? 1.154 -16.719 -24.641 1 98.19 451 ASN A C 1
ATOM 3654 O O . ASN A 1 451 ? 2.361 -16.594 -24.844 1 98.19 451 ASN A O 1
ATOM 3658 N N . PHE A 1 452 ? 0.394 -15.68 -24.281 1 98.25 452 PHE A N 1
ATOM 3659 C CA . PHE A 1 452 ? 0.911 -14.43 -23.734 1 98.25 452 PHE A CA 1
ATOM 3660 C C . PHE A 1 452 ? 1.681 -14.688 -22.438 1 98.25 452 PHE A C 1
ATOM 3662 O O . PHE A 1 452 ? 1.166 -15.328 -21.516 1 98.25 452 PHE A O 1
ATOM 3669 N N . GLU A 1 453 ? 2.932 -14.281 -22.406 1 98 453 GLU A N 1
ATOM 3670 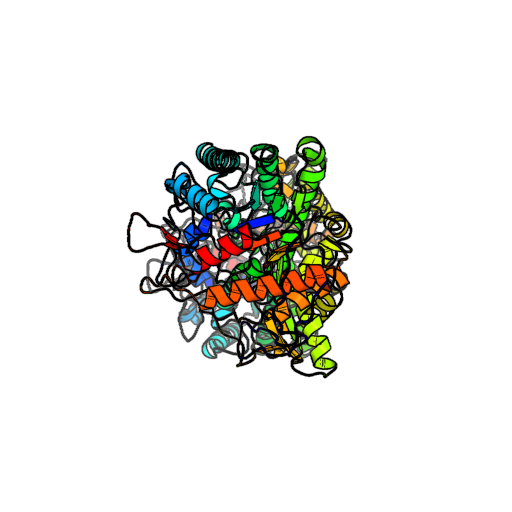C CA . GLU A 1 453 ? 3.793 -14.594 -21.266 1 98 453 GLU A CA 1
ATOM 3671 C C . GLU A 1 453 ? 4.051 -13.359 -20.406 1 98 453 GLU A C 1
ATOM 3673 O O . GLU A 1 453 ? 5.203 -12.984 -20.172 1 98 453 GLU A O 1
ATOM 3678 N N . TRP A 1 454 ? 2.971 -12.719 -19.953 1 97.62 454 TRP A N 1
ATOM 3679 C CA . TRP A 1 454 ? 3.002 -11.625 -18.984 1 97.62 454 TRP A CA 1
ATOM 3680 C C . TRP A 1 454 ? 3.91 -10.5 -19.453 1 97.62 454 TRP A C 1
ATOM 3682 O O . TRP A 1 454 ? 3.674 -9.914 -20.516 1 97.62 454 TRP A O 1
ATOM 3692 N N . ALA A 1 455 ? 4.926 -10.086 -18.688 1 97.75 455 ALA A N 1
ATOM 3693 C CA . ALA A 1 455 ? 5.754 -8.938 -19.047 1 97.75 455 ALA A CA 1
ATOM 3694 C C . ALA A 1 455 ? 6.539 -9.203 -20.328 1 97.75 455 ALA A C 1
ATOM 3696 O O . ALA A 1 455 ? 6.965 -8.266 -21.016 1 97.75 455 ALA A O 1
ATOM 3697 N N . GLU A 1 456 ? 6.617 -10.477 -20.734 1 97.94 456 GLU A N 1
ATOM 3698 C CA . GLU A 1 456 ? 7.422 -10.836 -21.891 1 97.94 456 GLU A CA 1
ATOM 3699 C C . GLU A 1 456 ? 6.574 -10.875 -23.172 1 97.94 456 GLU A C 1
ATOM 3701 O O . GLU A 1 456 ? 7.082 -11.172 -24.25 1 97.94 456 GLU A O 1
ATOM 3706 N N . GLY A 1 457 ? 5.328 -10.594 -23.047 1 97.69 457 GLY A N 1
ATOM 3707 C CA . GLY A 1 457 ? 4.453 -10.609 -24.219 1 97.69 457 GLY A CA 1
ATOM 3708 C C . GLY A 1 457 ? 4.438 -11.953 -24.922 1 97.69 457 GLY A C 1
ATOM 3709 O O . GLY A 1 457 ? 4.199 -12.992 -24.297 1 97.69 457 GLY A O 1
ATOM 3710 N N . TYR A 1 458 ? 4.773 -11.906 -26.156 1 97.25 458 TYR A N 1
ATOM 3711 C CA . TYR A 1 458 ? 4.773 -13.125 -26.938 1 97.25 458 TYR A CA 1
ATOM 3712 C C . TYR A 1 458 ? 6.195 -13.562 -27.266 1 97.25 458 TYR A C 1
ATOM 3714 O O . TYR A 1 458 ? 6.418 -14.344 -28.203 1 97.25 458 TYR A O 1
ATOM 3722 N N . ASN A 1 459 ? 7.125 -13.117 -26.484 1 96.56 459 ASN A N 1
ATOM 3723 C CA . ASN A 1 459 ? 8.547 -13.336 -26.75 1 96.56 459 ASN A CA 1
ATOM 3724 C C . ASN A 1 459 ? 8.969 -14.75 -26.375 1 96.56 459 ASN A C 1
ATOM 3726 O O . ASN A 1 459 ? 9.977 -15.258 -26.891 1 96.56 459 ASN A O 1
ATOM 3730 N N . GLU A 1 460 ? 8.289 -15.375 -25.453 1 96.75 460 GLU A N 1
ATOM 3731 C CA . GLU A 1 460 ? 8.617 -16.703 -24.953 1 96.75 460 GLU A CA 1
ATOM 3732 C C . GLU A 1 460 ? 7.516 -17.703 -25.281 1 96.75 460 GLU A C 1
ATOM 3734 O O . GLU A 1 460 ? 6.332 -17.422 -25.109 1 96.75 460 GLU A O 1
ATOM 3739 N N . ARG A 1 461 ? 7.98 -18.875 -25.797 1 96.56 461 ARG A N 1
ATOM 3740 C CA . ARG A 1 461 ? 7.047 -19.922 -26.234 1 96.56 461 ARG A CA 1
ATOM 3741 C C . ARG A 1 461 ? 7.137 -21.141 -25.344 1 96.56 461 ARG A C 1
ATOM 3743 O O . ARG A 1 461 ? 8.156 -21.844 -25.328 1 96.56 461 ARG A O 1
ATOM 3750 N N . PHE A 1 462 ? 6.047 -21.438 -24.641 1 97.5 462 PHE A N 1
ATOM 3751 C CA . PHE A 1 462 ? 6.016 -22.562 -23.734 1 97.5 462 PHE A CA 1
ATOM 3752 C C . PHE A 1 462 ? 5.141 -23.688 -24.281 1 97.5 462 PHE A C 1
ATOM 3754 O O . PHE A 1 462 ? 5.16 -24.812 -23.766 1 97.5 462 PHE A O 1
ATOM 3761 N N . GLY A 1 463 ? 4.469 -23.438 -25.328 1 97.94 463 GLY A N 1
ATOM 3762 C CA . GLY A 1 463 ? 3.33 -24.266 -25.688 1 97.94 463 GLY A CA 1
ATOM 3763 C C . GLY A 1 463 ? 3.732 -25.578 -26.312 1 97.94 463 GLY A C 1
ATOM 3764 O O . GLY A 1 463 ? 4.691 -25.641 -27.094 1 97.94 463 GLY A O 1
ATOM 3765 N N . LEU A 1 464 ? 2.912 -26.641 -26.047 1 98.56 464 LEU A N 1
ATOM 3766 C CA . LEU A 1 464 ? 2.953 -27.891 -26.781 1 98.56 464 LEU A CA 1
ATOM 3767 C C . LEU A 1 464 ? 2.463 -27.703 -28.219 1 98.56 464 LEU A C 1
ATOM 3769 O O . LEU A 1 464 ? 2.746 -28.516 -29.078 1 98.56 464 LEU A O 1
ATOM 3773 N N . HIS A 1 465 ? 1.715 -26.703 -28.453 1 98.31 465 HIS A N 1
ATOM 3774 C CA . HIS A 1 465 ? 1.225 -26.312 -29.766 1 98.31 465 HIS A CA 1
ATOM 3775 C C . HIS A 1 465 ? 1.67 -24.891 -30.125 1 98.31 465 HIS A C 1
ATOM 3777 O O . HIS A 1 465 ? 1.588 -23.984 -29.281 1 98.31 465 HIS A O 1
ATOM 3783 N N . HIS A 1 466 ? 2.146 -24.703 -31.344 1 97.56 466 HIS A N 1
ATOM 3784 C CA . HIS A 1 466 ? 2.51 -23.391 -31.844 1 97.56 466 HIS A CA 1
ATOM 3785 C C . HIS A 1 466 ? 1.271 -22.562 -32.188 1 97.56 466 HIS A C 1
ATOM 3787 O O . HIS A 1 466 ? 0.32 -23.078 -32.781 1 97.56 466 HIS A O 1
ATOM 3793 N N . VAL A 1 467 ? 1.24 -21.359 -31.734 1 97.56 467 VAL A N 1
ATOM 3794 C CA . VAL A 1 467 ? 0.221 -20.406 -32.156 1 97.56 467 VAL A CA 1
ATOM 3795 C C . VAL A 1 467 ? 0.859 -19.297 -32.969 1 97.56 467 VAL A C 1
ATOM 3797 O O . VAL A 1 467 ? 1.863 -18.703 -32.594 1 97.56 467 VAL A O 1
ATOM 3800 N N . ASP A 1 468 ? 0.315 -19.047 -34.156 1 96.19 468 ASP A N 1
ATOM 3801 C CA . ASP A 1 468 ? 0.796 -17.953 -35 1 96.19 468 ASP A CA 1
ATOM 3802 C C . ASP A 1 468 ? 0.133 -16.641 -34.594 1 96.19 468 ASP A C 1
ATOM 3804 O O . ASP A 1 468 ? -0.973 -16.344 -35.062 1 96.19 468 ASP A O 1
ATOM 3808 N N . PHE A 1 469 ? 0.866 -15.789 -33.938 1 95.88 469 PHE A N 1
ATOM 3809 C CA . PHE A 1 469 ? 0.308 -14.547 -33.406 1 95.88 469 PHE A CA 1
ATOM 3810 C C . PHE A 1 469 ? 0.298 -13.461 -34.469 1 95.88 469 PHE A C 1
ATOM 3812 O O . PHE A 1 469 ? -0.315 -12.406 -34.312 1 95.88 469 PHE A O 1
ATOM 3819 N N . ASN A 1 470 ? 0.91 -13.727 -35.625 1 93.5 470 ASN A N 1
ATOM 3820 C CA . ASN A 1 470 ? 0.888 -12.797 -36.719 1 93.5 470 ASN A CA 1
ATOM 3821 C C . ASN A 1 470 ? -0.304 -13.055 -37.656 1 93.5 470 ASN A C 1
ATOM 3823 O O . ASN A 1 470 ? -0.561 -12.281 -38.562 1 93.5 470 ASN A O 1
ATOM 3827 N N . ASP A 1 471 ? -0.954 -14.125 -37.438 1 95.56 471 ASP A N 1
ATOM 3828 C CA . ASP A 1 471 ? -2.176 -14.484 -38.156 1 95.56 471 ASP A CA 1
ATOM 3829 C C . ASP A 1 471 ? -3.412 -14.195 -37.281 1 95.56 471 ASP A C 1
ATOM 3831 O O . ASP A 1 471 ? -3.559 -14.734 -36.188 1 95.56 471 ASP A O 1
ATOM 3835 N N . PRO A 1 472 ? -4.348 -13.391 -37.812 1 95.88 472 PRO A N 1
ATOM 3836 C CA . PRO A 1 472 ? -5.535 -13.047 -37.031 1 95.88 472 PRO A CA 1
ATOM 3837 C C . PRO A 1 472 ? -6.363 -14.273 -36.625 1 95.88 472 PRO A C 1
ATOM 3839 O O . PRO A 1 472 ? -7.125 -14.227 -35.656 1 95.88 472 PRO A O 1
ATOM 3842 N N . GLU A 1 473 ? -6.188 -15.375 -37.312 1 96.81 473 GLU A N 1
ATOM 3843 C CA . GLU A 1 473 ? -6.953 -16.578 -37.031 1 96.81 473 GLU A CA 1
ATOM 3844 C C . GLU A 1 473 ? -6.254 -17.422 -35.969 1 96.81 473 GLU A C 1
ATOM 3846 O O . GLU A 1 473 ? -6.824 -18.391 -35.469 1 96.81 473 GLU A O 1
ATOM 3851 N N . ARG A 1 474 ? -5.086 -17.141 -35.562 1 97.56 474 ARG A N 1
ATOM 3852 C CA . ARG A 1 474 ? -4.328 -17.812 -34.5 1 97.56 474 ARG A CA 1
ATOM 3853 C C . ARG A 1 474 ? -4.312 -19.328 -34.719 1 97.56 474 ARG A C 1
ATOM 3855 O O . ARG A 1 474 ? -4.629 -20.094 -33.812 1 97.56 474 ARG A O 1
ATOM 3862 N N . PRO A 1 475 ? -3.881 -19.781 -35.875 1 97.44 475 PRO A N 1
ATOM 3863 C CA . PRO A 1 475 ? -3.863 -21.234 -36.094 1 97.44 475 PRO A CA 1
ATOM 3864 C C . PRO A 1 475 ? -2.922 -21.953 -35.094 1 97.44 475 PRO A C 1
ATOM 3866 O O . PRO A 1 475 ? -1.872 -21.406 -34.75 1 97.44 475 PRO A O 1
ATOM 3869 N N . ARG A 1 476 ? -3.277 -23.172 -34.719 1 97.5 476 ARG A N 1
ATOM 3870 C CA . ARG A 1 476 ? -2.51 -24.031 -33.812 1 97.5 476 ARG A CA 1
ATOM 3871 C C . ARG A 1 476 ? -1.871 -25.188 -34.562 1 97.5 476 ARG A C 1
ATOM 3873 O O . ARG A 1 476 ? -2.502 -25.797 -35.438 1 97.5 476 ARG A O 1
ATOM 3880 N N . ARG A 1 477 ? -0.612 -25.469 -34.219 1 97.5 477 ARG A N 1
ATOM 3881 C CA . ARG A 1 477 ? 0.107 -26.594 -34.812 1 97.5 477 ARG A CA 1
ATOM 3882 C C . ARG A 1 477 ? 0.855 -27.375 -33.75 1 97.5 477 ARG A C 1
ATOM 3884 O O . ARG A 1 477 ? 1.548 -26.797 -32.906 1 97.5 477 ARG A O 1
ATOM 3891 N N . ALA A 1 478 ? 0.721 -28.688 -33.75 1 98 478 ALA A N 1
ATOM 3892 C CA . ALA A 1 478 ? 1.375 -29.547 -32.781 1 98 478 ALA A CA 1
ATOM 3893 C C . ALA A 1 478 ? 2.889 -29.547 -32.969 1 98 478 ALA A C 1
ATOM 3895 O O . ALA A 1 478 ? 3.377 -29.656 -34.094 1 98 478 ALA A O 1
ATOM 3896 N N . LYS A 1 479 ? 3.59 -29.422 -31.891 1 97.88 479 LYS A N 1
ATOM 3897 C CA . LYS A 1 479 ? 5.043 -29.562 -31.906 1 97.88 479 LYS A CA 1
ATOM 3898 C C . LYS A 1 479 ? 5.469 -31 -31.625 1 97.88 479 LYS A C 1
ATOM 3900 O O . LYS A 1 479 ? 4.625 -31.859 -31.359 1 97.88 479 LYS A O 1
ATOM 3905 N N . ALA A 1 480 ? 6.754 -31.25 -31.703 1 98.12 480 ALA A N 1
ATOM 3906 C CA . ALA A 1 480 ? 7.289 -32.562 -31.375 1 98.12 480 ALA A CA 1
ATOM 3907 C C . ALA A 1 480 ? 7.008 -32.938 -29.922 1 98.12 480 ALA A C 1
ATOM 3909 O O . ALA A 1 480 ? 6.727 -34.094 -29.609 1 98.12 480 ALA A O 1
ATOM 3910 N N . SER A 1 481 ? 7.09 -32 -29.07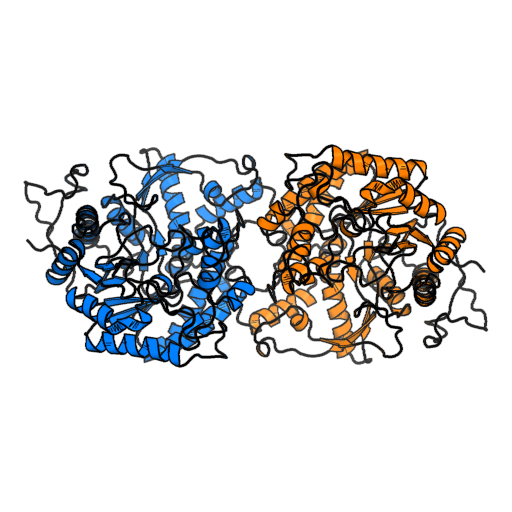8 1 98.44 481 SER A N 1
ATOM 3911 C CA . SER A 1 481 ? 6.836 -32.25 -27.672 1 98.44 481 SER A CA 1
ATOM 3912 C C . SER A 1 481 ? 5.395 -32.688 -27.422 1 98.44 481 SER A C 1
ATOM 3914 O O . SER A 1 481 ? 5.121 -33.469 -26.516 1 98.44 481 SER A O 1
ATOM 3916 N N . SER A 1 482 ? 4.5 -32.156 -28.234 1 98.69 482 SER A N 1
ATOM 3917 C CA . SER A 1 482 ? 3.107 -32.562 -28.141 1 98.69 482 SER A CA 1
ATOM 3918 C C . SER A 1 482 ? 2.971 -34.062 -28.391 1 98.69 482 SER A C 1
ATOM 3920 O O . SER A 1 482 ? 2.295 -34.781 -27.641 1 98.69 482 SER A O 1
ATOM 3922 N N . LYS A 1 483 ? 3.615 -34.531 -29.344 1 98.38 483 LYS A N 1
ATOM 3923 C CA . LYS A 1 483 ? 3.568 -35.969 -29.703 1 98.38 483 LYS A CA 1
ATOM 3924 C C . LYS A 1 483 ? 4.215 -36.812 -28.625 1 98.38 483 LYS A C 1
ATOM 3926 O O . LYS A 1 483 ? 3.689 -37.875 -28.266 1 98.38 483 LYS A O 1
ATOM 3931 N N . VAL A 1 484 ? 5.258 -36.344 -28.188 1 98.56 484 VAL A N 1
ATOM 3932 C CA . VAL A 1 484 ? 5.984 -37.094 -27.172 1 98.56 484 VAL A CA 1
ATOM 3933 C C . VAL A 1 484 ? 5.164 -37.156 -25.891 1 98.56 484 VAL A C 1
ATOM 3935 O O . VAL A 1 484 ? 5.062 -38.188 -25.234 1 98.56 484 VAL A O 1
ATOM 3938 N N . TYR A 1 485 ? 4.633 -36.062 -25.484 1 98.75 485 TYR A N 1
ATOM 3939 C CA . TYR A 1 485 ? 3.809 -36 -24.281 1 98.75 485 TYR A CA 1
ATOM 3940 C C . TYR A 1 485 ? 2.592 -36.906 -24.406 1 98.75 485 TYR A C 1
ATOM 3942 O O . TYR A 1 485 ? 2.248 -37.625 -23.469 1 98.75 485 TYR A O 1
ATOM 3950 N N . ALA A 1 486 ? 1.971 -36.875 -25.531 1 98.81 486 ALA A N 1
ATOM 3951 C CA . ALA A 1 486 ? 0.832 -37.75 -25.797 1 98.81 486 ALA A CA 1
ATOM 3952 C C . ALA A 1 486 ? 1.221 -39.219 -25.641 1 98.81 486 ALA A C 1
ATOM 3954 O O . ALA A 1 486 ? 0.446 -40 -25.109 1 98.81 486 ALA A O 1
ATOM 3955 N N . LYS A 1 487 ? 2.355 -39.562 -26.125 1 98.69 487 LYS A N 1
ATOM 3956 C CA . LYS A 1 487 ? 2.832 -40.938 -25.984 1 98.69 487 LYS A CA 1
ATOM 3957 C C . LYS A 1 487 ? 3.062 -41.312 -24.531 1 98.69 487 LYS A C 1
ATOM 3959 O O . LYS A 1 487 ? 2.721 -42.406 -24.094 1 98.69 487 LYS A O 1
ATOM 3964 N N . ILE A 1 488 ? 3.666 -40.406 -23.781 1 98.69 488 ILE A N 1
ATOM 3965 C CA . ILE A 1 488 ? 3.906 -40.625 -22.359 1 98.69 488 ILE A CA 1
ATOM 3966 C C . ILE A 1 488 ? 2.578 -40.875 -21.641 1 98.69 488 ILE A C 1
ATOM 3968 O O . ILE A 1 488 ? 2.484 -41.75 -20.781 1 98.69 488 ILE A O 1
ATOM 3972 N N . ILE A 1 489 ? 1.561 -40.094 -22.031 1 98.69 489 ILE A N 1
ATOM 3973 C CA . ILE A 1 489 ? 0.235 -40.25 -21.438 1 98.69 489 ILE A CA 1
ATOM 3974 C C . ILE A 1 489 ? -0.347 -41.625 -21.781 1 98.69 489 ILE A C 1
ATOM 3976 O O . ILE A 1 489 ? -0.818 -42.344 -20.906 1 98.69 489 ILE A O 1
ATOM 3980 N N . LYS A 1 490 ? -0.287 -41.906 -23.016 1 98.12 490 LYS A N 1
ATOM 3981 C CA . LYS A 1 490 ? -0.83 -43.188 -23.5 1 98.12 490 LYS A CA 1
ATOM 3982 C C . LYS A 1 490 ? -0.173 -44.344 -22.797 1 98.12 490 LYS A C 1
ATOM 3984 O O . LYS A 1 490 ? -0.844 -45.312 -22.438 1 98.12 490 LYS A O 1
ATOM 3989 N N . ASP A 1 491 ? 1.112 -44.219 -22.578 1 98.12 491 ASP A N 1
ATOM 3990 C CA . ASP A 1 491 ? 1.899 -45.312 -22 1 98.12 491 ASP A CA 1
ATOM 3991 C C . ASP A 1 491 ? 1.857 -45.25 -20.469 1 98.12 491 ASP A C 1
ATOM 3993 O O . ASP A 1 491 ? 2.359 -46.156 -19.797 1 98.12 491 ASP A O 1
ATOM 3997 N N . ASN A 1 492 ? 1.301 -44.188 -19.938 1 98.44 492 ASN A N 1
ATOM 3998 C CA . ASN A 1 492 ? 1.271 -43.969 -18.5 1 98.44 492 ASN A CA 1
ATOM 3999 C C . ASN A 1 492 ? 2.674 -43.969 -17.891 1 98.44 492 ASN A C 1
ATOM 4001 O O . ASN A 1 492 ? 2.922 -44.625 -16.891 1 98.44 492 ASN A O 1
ATOM 4005 N N . GLY A 1 493 ? 3.594 -43.312 -18.594 1 98.06 493 GLY A N 1
ATOM 4006 C CA . GLY A 1 493 ? 4.988 -43.25 -18.188 1 98.06 493 GLY A CA 1
ATOM 4007 C C . GLY A 1 493 ? 5.941 -43.75 -19.25 1 98.06 493 GLY A C 1
ATOM 4008 O O . GLY A 1 493 ? 5.895 -43.312 -20.406 1 98.06 493 GLY A O 1
ATOM 4009 N N . PHE A 1 494 ? 6.805 -44.562 -18.812 1 97.5 494 PHE A N 1
ATOM 4010 C CA . PHE A 1 494 ? 7.84 -45.094 -19.703 1 97.5 494 PHE A CA 1
ATOM 4011 C C . PHE A 1 494 ? 7.965 -46.594 -19.562 1 97.5 494 PHE A C 1
ATOM 4013 O O . PHE A 1 494 ? 8.977 -47.094 -19.078 1 97.5 494 PHE A O 1
ATOM 4020 N N . PRO A 1 495 ? 7.027 -47.281 -20.156 1 95.38 495 PRO A N 1
ATOM 4021 C CA . PRO A 1 495 ? 7.141 -48.719 -20.078 1 95.38 495 PRO A CA 1
ATOM 4022 C C . PRO A 1 495 ? 8.352 -49.281 -20.828 1 95.38 495 PRO A C 1
ATOM 4024 O O . PRO A 1 495 ? 8.859 -48.625 -21.734 1 95.38 495 PRO A O 1
ATOM 4027 N N . ALA A 1 496 ? 8.781 -50.469 -20.5 1 90.19 496 ALA A N 1
ATOM 4028 C CA . ALA A 1 496 ? 9.93 -51.125 -21.141 1 90.19 496 ALA A CA 1
ATOM 4029 C C . ALA A 1 496 ? 9.633 -51.469 -22.594 1 90.19 496 ALA A C 1
ATOM 4031 O O . ALA A 1 496 ? 8.492 -51.75 -22.938 1 90.19 496 ALA A O 1
ATOM 4032 N N . MET B 1 1 ? -8.648 40.125 35.406 1 28.45 1 MET B N 1
ATOM 4033 C CA . MET B 1 1 ? -10.047 40.125 35.812 1 28.45 1 MET B CA 1
ATOM 4034 C C . MET B 1 1 ? -10.961 40.469 34.656 1 28.45 1 MET B C 1
ATOM 4036 O O . MET B 1 1 ? -10.711 41.438 33.938 1 28.45 1 MET B O 1
ATOM 4040 N N . ALA B 1 2 ? -11.719 39.25 34.219 1 53.16 2 ALA B N 1
ATOM 4041 C CA . ALA B 1 2 ? -12.727 39.469 33.188 1 53.16 2 ALA B CA 1
ATOM 4042 C C . ALA B 1 2 ? -13.758 40.5 33.625 1 53.16 2 ALA B C 1
ATOM 4044 O O . ALA B 1 2 ? -14.32 40.406 34.719 1 53.16 2 ALA B O 1
ATOM 4045 N N . GLN B 1 3 ? -13.633 41.906 33.25 1 38.91 3 GLN B N 1
ATOM 4046 C CA . GLN B 1 3 ? -14.641 42.875 33.656 1 38.91 3 GLN B CA 1
ATOM 4047 C C . GLN B 1 3 ? -15.93 42.688 32.844 1 38.91 3 GLN B C 1
ATOM 4049 O O . GLN B 1 3 ? -15.891 42.594 31.609 1 38.91 3 GLN B O 1
ATOM 4054 N N . SER B 1 4 ? -16.953 42.281 33.438 1 41.03 4 SER B N 1
ATOM 4055 C CA . SER B 1 4 ? -18.281 42.062 32.875 1 41.03 4 SER B CA 1
ATOM 4056 C C . SER B 1 4 ? -18.953 43.375 32.531 1 41.03 4 SER B C 1
ATOM 4058 O O . SER B 1 4 ? -19.25 44.188 33.438 1 41.03 4 SER B O 1
ATOM 4060 N N . THR B 1 5 ? -18.672 44.094 31.594 1 42.72 5 THR B N 1
ATOM 4061 C CA . THR B 1 5 ? -19.469 45.281 31.312 1 42.72 5 THR B CA 1
ATOM 4062 C C . THR B 1 5 ? -20.844 44.875 30.75 1 42.72 5 THR B C 1
ATOM 4064 O O . THR B 1 5 ? -20.984 43.844 30.125 1 42.72 5 THR B O 1
ATOM 4067 N N . ASN B 1 6 ? -22 45.469 31.281 1 48.94 6 ASN B N 1
ATOM 4068 C CA . ASN B 1 6 ? -23.422 45.406 31.016 1 48.94 6 ASN B CA 1
ATOM 4069 C C . ASN B 1 6 ? -23.719 45.375 29.531 1 48.94 6 ASN B C 1
ATOM 4071 O O . ASN B 1 6 ? -24.781 44.906 29.109 1 48.94 6 ASN B O 1
ATOM 4075 N N . ASN B 1 7 ? -23.062 46.156 28.609 1 60.59 7 ASN B N 1
ATOM 4076 C CA . ASN B 1 7 ? -23.406 46.094 27.203 1 60.59 7 ASN B CA 1
ATOM 4077 C C . ASN B 1 7 ? -22.469 45.188 26.422 1 60.59 7 ASN B C 1
ATOM 4079 O O . ASN B 1 7 ? -21.469 45.625 25.859 1 60.59 7 ASN B O 1
ATOM 4083 N N . ALA B 1 8 ? -22.734 43.812 26.406 1 73.81 8 ALA B N 1
ATOM 4084 C CA . ALA B 1 8 ? -21.875 42.812 25.781 1 73.81 8 ALA B CA 1
ATOM 4085 C C . ALA B 1 8 ? -21.734 43.062 24.281 1 73.81 8 ALA B C 1
ATOM 4087 O O . ALA B 1 8 ? -22.719 43.375 23.594 1 73.81 8 ALA B O 1
ATOM 4088 N N . GLN B 1 9 ? -20.562 43.156 23.828 1 87.44 9 GLN B N 1
ATOM 4089 C CA . GLN B 1 9 ? -20.25 43.25 22.406 1 87.44 9 GLN B CA 1
ATOM 4090 C C . GLN B 1 9 ? -20.109 41.875 21.766 1 87.44 9 GLN B C 1
ATOM 4092 O O . GLN B 1 9 ? -19.578 40.969 22.375 1 87.44 9 GLN B O 1
ATOM 4097 N N . TYR B 1 10 ? -20.766 41.812 20.625 1 92.88 10 TYR B N 1
ATOM 4098 C CA . TYR B 1 10 ? -20.719 40.562 19.859 1 92.88 10 TYR B CA 1
ATOM 4099 C C . TYR B 1 10 ? -20.125 40.812 18.469 1 92.88 10 TYR B C 1
ATOM 4101 O O . TYR B 1 10 ? -20.406 41.844 17.844 1 92.88 10 TYR B O 1
ATOM 4109 N N . ILE B 1 11 ? -19.328 39.875 18.031 1 93.12 11 ILE B N 1
ATOM 4110 C CA . ILE B 1 11 ? -18.734 40 16.703 1 93.12 11 ILE B CA 1
ATOM 4111 C C . ILE B 1 11 ? -19.75 39.594 15.641 1 93.12 11 ILE B C 1
ATOM 4113 O O . ILE B 1 11 ? -19.859 40.219 14.594 1 93.12 11 ILE B O 1
ATOM 4117 N N . TYR B 1 12 ? -20.391 38.438 15.938 1 93.88 12 TYR B N 1
ATOM 4118 C CA . TYR B 1 12 ? -21.453 37.969 15.062 1 93.88 12 TYR B CA 1
ATOM 4119 C C . TYR B 1 12 ? -22.828 38.25 15.648 1 93.88 12 TYR B C 1
ATOM 4121 O O . TYR B 1 12 ? -23.031 38.125 16.859 1 93.88 12 TYR B O 1
ATOM 4129 N N . ASP B 1 13 ? -23.703 38.531 14.695 1 91.31 13 ASP B N 1
ATOM 4130 C CA . ASP B 1 13 ? -25.062 38.812 15.141 1 91.31 13 ASP B CA 1
ATOM 4131 C C . ASP B 1 13 ? -25.797 37.562 15.578 1 91.31 13 ASP B C 1
ATOM 4133 O O . ASP B 1 13 ? -26.641 37.594 16.469 1 91.31 13 ASP B O 1
ATOM 4137 N N . GLN B 1 14 ? -25.391 36.562 14.977 1 91.5 14 GLN B N 1
ATOM 4138 C CA . GLN B 1 14 ? -26.109 35.312 15.211 1 91.5 14 GLN B CA 1
ATOM 4139 C C . GLN B 1 14 ? -25.578 34.594 16.453 1 91.5 14 GLN B C 1
ATOM 4141 O O . GLN B 1 14 ? -26.188 33.625 16.922 1 91.5 14 GLN B O 1
ATOM 4146 N N . PHE B 1 15 ? -24.5 35.031 17.016 1 92.31 15 PHE B N 1
ATOM 4147 C CA . PHE B 1 15 ? -23.922 34.5 18.25 1 92.31 15 PHE B CA 1
ATOM 4148 C C . PHE B 1 15 ? -23.969 35.531 19.375 1 92.31 15 PHE B C 1
ATOM 4150 O O . PHE B 1 15 ? -23.016 36.281 19.562 1 92.31 15 PHE B O 1
ATOM 4157 N N . ASN B 1 16 ? -25.094 35.438 20.203 1 90.75 16 ASN B N 1
ATOM 4158 C CA . ASN B 1 16 ? -25.312 36.531 21.172 1 90.75 16 ASN B CA 1
ATOM 4159 C C . ASN B 1 16 ? -25.562 35.969 22.578 1 90.75 16 ASN B C 1
ATOM 4161 O O . ASN B 1 16 ? -26.203 36.625 23.391 1 90.75 16 ASN B O 1
ATOM 4165 N N . ASP B 1 17 ? -25.094 34.812 22.781 1 91.62 17 ASP B N 1
ATOM 4166 C CA . ASP B 1 17 ? -25.109 34.312 24.156 1 91.62 17 ASP B CA 1
ATOM 4167 C C . ASP B 1 17 ? -24.188 35.125 25.062 1 91.62 17 ASP B C 1
ATOM 4169 O O . ASP B 1 17 ? -22.969 35.125 24.844 1 91.62 17 ASP B O 1
ATOM 4173 N N . PRO B 1 18 ? -24.656 35.75 26.062 1 91.19 18 PRO B N 1
ATOM 4174 C CA . PRO B 1 18 ? -23.844 36.656 26.844 1 91.19 18 PRO B CA 1
ATOM 4175 C C . PRO B 1 18 ? -22.719 35.969 27.594 1 91.19 18 PRO B C 1
ATOM 4177 O O . PRO B 1 18 ? -21.703 36.594 27.906 1 91.19 18 PRO B O 1
ATOM 4180 N N . GLU B 1 19 ? -22.906 34.75 27.844 1 88.38 19 GLU B N 1
ATOM 4181 C CA . GLU B 1 19 ? -21.859 34.031 28.547 1 88.38 19 GLU B CA 1
ATOM 4182 C C . GLU B 1 19 ? -20.875 33.406 27.562 1 88.38 19 GLU B C 1
ATOM 4184 O O . GLU B 1 19 ? -19.656 33.469 27.766 1 88.38 19 GLU B O 1
ATOM 4189 N N . ARG B 1 20 ? -21.391 32.938 26.484 1 91.69 20 ARG B N 1
ATOM 4190 C CA . ARG B 1 20 ? -20.578 32.156 25.547 1 91.69 20 ARG B CA 1
ATOM 4191 C C . ARG B 1 20 ? -19.922 33.062 24.516 1 91.69 20 ARG B C 1
ATOM 4193 O O . ARG B 1 20 ? -18.75 32.906 24.188 1 91.69 20 ARG B O 1
ATOM 4200 N N . ASP B 1 21 ? -20.703 34.094 24.016 1 93.94 21 ASP B N 1
ATOM 4201 C CA . ASP B 1 21 ? -20.328 34.75 22.781 1 93.94 21 ASP B CA 1
ATOM 4202 C C . ASP B 1 21 ? -19.781 36.156 23.062 1 93.94 21 ASP B C 1
ATOM 4204 O O . ASP B 1 21 ? -19.281 36.812 22.156 1 93.94 21 ASP B O 1
ATOM 4208 N N . ALA B 1 22 ? -19.844 36.625 24.281 1 94.31 22 ALA B N 1
ATOM 4209 C CA . ALA B 1 22 ? -19.453 37.969 24.609 1 94.31 22 ALA B CA 1
ATOM 4210 C C . ALA B 1 22 ? -17.969 38.219 24.328 1 94.31 22 ALA B C 1
ATOM 4212 O O . ALA B 1 22 ? -17.125 37.375 24.625 1 94.31 22 ALA B O 1
ATOM 4213 N N . PHE B 1 23 ? -17.719 39.375 23.703 1 96.25 23 PHE B N 1
ATOM 4214 C CA . PHE B 1 23 ? -16.359 39.812 23.438 1 96.25 23 PHE B CA 1
ATOM 4215 C C . PHE B 1 23 ? -15.703 40.344 24.703 1 96.25 23 PHE B C 1
ATOM 4217 O O . PHE B 1 23 ? -16.297 41.125 25.438 1 96.25 23 PHE B O 1
ATOM 4224 N N . ILE B 1 24 ? -14.461 39.875 24.969 1 96.12 24 ILE B N 1
ATOM 4225 C CA . ILE B 1 24 ? -13.812 40.375 26.172 1 96.12 24 ILE B CA 1
ATOM 4226 C C . ILE B 1 24 ? -12.586 41.219 25.797 1 96.12 24 ILE B C 1
ATOM 4228 O O . ILE B 1 24 ? -11.984 41 24.734 1 96.12 24 ILE B O 1
ATOM 4232 N N . ASN B 1 25 ? -12.227 42.125 26.656 1 96.81 25 ASN B N 1
ATOM 4233 C CA . ASN B 1 25 ? -10.961 42.844 26.547 1 96.81 25 ASN B CA 1
ATOM 4234 C C . ASN B 1 25 ? -9.875 42.219 27.406 1 96.81 25 ASN B C 1
ATOM 4236 O O . ASN B 1 25 ? -10.156 41.75 28.516 1 96.81 25 ASN B O 1
ATOM 4240 N N . GLY B 1 26 ? -8.766 42.062 26.875 1 97.06 26 GLY B N 1
ATOM 4241 C CA . GLY B 1 26 ? -7.617 41.531 27.578 1 97.06 26 GLY B CA 1
ATOM 4242 C C . GLY B 1 26 ? -6.414 41.312 26.688 1 97.06 26 GLY B C 1
ATOM 4243 O O . GLY B 1 26 ? -6.492 41.5 25.469 1 97.06 26 GLY B O 1
ATOM 4244 N N . THR B 1 27 ? -5.332 40.969 27.344 1 98 27 THR B N 1
ATOM 4245 C CA . THR B 1 27 ? -4.105 40.75 26.594 1 98 27 THR B CA 1
ATOM 4246 C C . THR B 1 27 ? -3.531 39.375 26.938 1 98 27 THR B C 1
ATOM 4248 O O . THR B 1 27 ? -3.852 38.781 27.969 1 98 27 THR B O 1
ATOM 4251 N N . PHE B 1 28 ? -2.822 38.875 26.031 1 98.06 28 PHE B N 1
ATOM 4252 C CA . PHE B 1 28 ? -2.094 37.625 26.266 1 98.06 28 PHE B CA 1
ATOM 4253 C C . PHE B 1 28 ? -0.842 37.875 27.094 1 98.06 28 PHE B C 1
ATOM 4255 O O . PHE B 1 28 ? -0.471 39.031 27.328 1 98.06 28 PHE B O 1
ATOM 4262 N N . PRO B 1 29 ? -0.207 36.875 27.562 1 95.06 29 PRO B N 1
ATOM 4263 C CA . PRO B 1 29 ? 1.037 37.062 28.312 1 95.06 29 PRO B CA 1
ATOM 4264 C C . PRO B 1 29 ? 2.141 37.688 27.469 1 95.06 29 PRO B C 1
ATOM 4266 O O . PRO B 1 29 ? 2.123 37.594 26.234 1 95.06 29 PRO B O 1
ATOM 4269 N N . GLU B 1 30 ? 3.111 38.438 28.031 1 88.75 30 GLU B N 1
ATOM 4270 C CA . GLU B 1 30 ? 4.164 39.188 27.344 1 88.75 30 GLU B CA 1
ATOM 4271 C C . GLU B 1 30 ? 4.949 38.281 26.391 1 88.75 30 GLU B C 1
ATOM 4273 O O . GLU B 1 30 ? 5.332 38.719 25.297 1 88.75 30 GLU B O 1
ATOM 4278 N N . GLU B 1 31 ? 5.133 36.938 26.562 1 91.5 31 GLU B N 1
ATOM 4279 C CA . GLU B 1 31 ? 5.953 36.094 25.719 1 91.5 31 GLU B CA 1
ATOM 4280 C C . GLU B 1 31 ? 5.086 35.25 24.781 1 91.5 31 GLU B C 1
ATOM 4282 O O . GLU B 1 31 ? 5.535 34.219 24.266 1 91.5 31 GLU B O 1
ATOM 4287 N N . PHE B 1 32 ? 3.93 35.812 24.547 1 97.94 32 PHE B N 1
ATOM 4288 C CA . PHE B 1 32 ? 3.033 35.125 23.641 1 97.94 32 PHE B CA 1
ATOM 4289 C C . PHE B 1 32 ? 3.564 35.188 22.219 1 97.94 32 PHE B C 1
ATOM 4291 O O . PHE B 1 32 ? 3.98 36.219 21.734 1 97.94 32 PHE B O 1
ATOM 4298 N N . ALA B 1 33 ? 3.611 34.094 21.5 1 98.69 33 ALA B N 1
ATOM 4299 C CA . ALA B 1 33 ? 4.125 34 20.141 1 98.69 33 ALA B CA 1
ATOM 4300 C C . ALA B 1 33 ? 3.049 34.375 19.125 1 98.69 33 ALA B C 1
ATOM 4302 O O . ALA B 1 33 ? 2.031 33.688 19 1 98.69 33 ALA B O 1
ATOM 4303 N N . TRP B 1 34 ? 3.178 35.469 18.438 1 98.81 34 TRP B N 1
ATOM 4304 C CA . TRP B 1 34 ? 2.324 35.844 17.312 1 98.81 34 TRP B CA 1
ATOM 4305 C C . TRP B 1 34 ? 3 35.562 15.984 1 98.81 34 TRP B C 1
ATOM 4307 O O . TRP B 1 34 ? 4.109 36.031 15.719 1 98.81 34 TRP B O 1
ATOM 4317 N N . GLY B 1 35 ? 2.395 34.719 15.18 1 98.75 35 GLY B N 1
ATOM 4318 C CA . GLY B 1 35 ? 3.055 34.344 13.938 1 98.75 35 GLY B CA 1
ATOM 4319 C C . GLY B 1 35 ? 2.094 34.219 12.773 1 98.75 35 GLY B C 1
ATOM 4320 O O . GLY B 1 35 ? 0.892 34.438 12.922 1 98.75 35 GLY B O 1
ATOM 4321 N N . CYS B 1 36 ? 2.609 33.969 11.633 1 98.62 36 CYS B N 1
ATOM 4322 C CA . CYS B 1 36 ? 1.932 33.562 10.406 1 98.62 36 CYS B CA 1
ATOM 4323 C C . CYS B 1 36 ? 2.549 32.281 9.836 1 98.62 36 CYS B C 1
ATOM 4325 O O . CYS B 1 36 ? 3.705 31.984 10.125 1 98.62 36 CYS B O 1
ATOM 4327 N N . ALA B 1 37 ? 1.697 31.594 9.086 1 98.88 37 ALA B N 1
ATOM 4328 C CA . ALA B 1 37 ? 2.168 30.297 8.609 1 98.88 37 ALA B CA 1
ATOM 4329 C C . ALA B 1 37 ? 2.049 30.188 7.094 1 98.88 37 ALA B C 1
ATOM 4331 O O . ALA B 1 37 ? 1.181 30.828 6.488 1 98.88 37 ALA B O 1
ATOM 4332 N N . THR B 1 38 ? 2.92 29.5 6.473 1 98.81 38 THR B N 1
ATOM 4333 C CA . THR B 1 38 ? 2.9 29.031 5.086 1 98.81 38 THR B CA 1
ATOM 4334 C C . THR B 1 38 ? 3.41 27.609 4.98 1 98.81 38 THR B C 1
ATOM 4336 O O . THR B 1 38 ? 3.693 26.969 5.996 1 98.81 38 THR B O 1
ATOM 4339 N N . ALA B 1 39 ? 3.422 27.078 3.797 1 98.75 39 ALA B N 1
ATOM 4340 C CA . ALA B 1 39 ? 3.996 25.766 3.484 1 98.75 39 ALA B CA 1
ATOM 4341 C C . ALA B 1 39 ? 4.781 25.812 2.178 1 98.75 39 ALA B C 1
ATOM 4343 O O . ALA B 1 39 ? 4.371 26.469 1.221 1 98.75 39 ALA B O 1
ATOM 4344 N N . ALA B 1 40 ? 5.832 25.109 2.137 1 98.81 40 ALA B N 1
ATOM 4345 C CA . ALA B 1 40 ? 6.809 25.203 1.055 1 98.81 40 ALA B CA 1
ATOM 4346 C C . ALA B 1 40 ? 6.145 25 -0.303 1 98.81 40 ALA B C 1
ATOM 4348 O O . ALA B 1 40 ? 6.246 25.859 -1.185 1 98.81 40 ALA B O 1
ATOM 4349 N N . TYR B 1 41 ? 5.453 23.953 -0.479 1 98.69 41 TYR B N 1
ATOM 4350 C CA . TYR B 1 41 ? 4.898 23.656 -1.796 1 98.69 41 TYR B CA 1
ATOM 4351 C C . TYR B 1 41 ? 3.861 24.688 -2.199 1 98.69 41 TYR B C 1
ATOM 4353 O O . TYR B 1 41 ? 3.703 24.984 -3.385 1 98.69 41 TYR B O 1
ATOM 4361 N N . GLN B 1 42 ? 3.207 25.234 -1.257 1 98.69 42 GLN B N 1
ATOM 4362 C CA . GLN B 1 42 ? 2.088 26.125 -1.546 1 98.69 42 GLN B CA 1
ATOM 4363 C C . GLN B 1 42 ? 2.576 27.516 -1.925 1 98.69 42 GLN B C 1
ATOM 4365 O O . GLN B 1 42 ? 1.853 28.281 -2.57 1 98.69 42 GLN B O 1
ATOM 4370 N N . VAL B 1 43 ? 3.869 27.906 -1.564 1 98.88 43 VAL B N 1
ATOM 4371 C CA . VAL B 1 43 ? 4.215 29.312 -1.771 1 98.88 43 VAL B CA 1
ATOM 4372 C C . VAL B 1 43 ? 5.516 29.406 -2.562 1 98.88 43 VAL B C 1
ATOM 4374 O O . VAL B 1 43 ? 5.754 30.406 -3.258 1 98.88 43 VAL B O 1
ATOM 4377 N N . GLU B 1 44 ? 6.41 28.406 -2.465 1 98.75 44 GLU B N 1
ATOM 4378 C CA . GLU B 1 44 ? 7.785 28.594 -2.918 1 98.75 44 GLU B CA 1
ATOM 4379 C C . GLU B 1 44 ? 7.871 28.562 -4.441 1 98.75 44 GLU B C 1
ATOM 4381 O O . GLU B 1 44 ? 8.547 29.406 -5.043 1 98.75 44 GLU B O 1
ATOM 4386 N N . GLY B 1 45 ? 7.16 27.625 -5.039 1 98.5 45 GLY B N 1
ATOM 4387 C CA . GLY B 1 45 ? 7.414 27.375 -6.449 1 98.5 45 GLY B CA 1
ATOM 4388 C C . GLY B 1 45 ? 8.812 26.844 -6.723 1 98.5 45 GLY B C 1
ATOM 4389 O O . GLY B 1 45 ? 9.344 26.062 -5.941 1 98.5 45 GLY B O 1
ATOM 4390 N N . GLY B 1 46 ? 9.383 27.234 -7.938 1 98.12 46 GLY B N 1
ATOM 4391 C CA . GLY B 1 46 ? 10.688 26.688 -8.281 1 98.12 46 GLY B CA 1
ATOM 4392 C C . GLY B 1 46 ? 10.703 25.172 -8.352 1 98.12 46 GLY B C 1
ATOM 4393 O O . GLY B 1 46 ? 11.594 24.531 -7.793 1 98.12 46 GLY B O 1
ATOM 4394 N N . HIS B 1 47 ? 9.711 24.594 -9.031 1 97.31 47 HIS B N 1
ATOM 4395 C CA . HIS B 1 47 ? 9.492 23.156 -8.977 1 97.31 47 HIS B CA 1
ATOM 4396 C C . HIS B 1 47 ? 10.664 22.391 -9.578 1 97.31 47 HIS B C 1
ATOM 4398 O O . HIS B 1 47 ? 10.891 21.234 -9.242 1 97.31 47 HIS B O 1
ATOM 4404 N N . ASP B 1 48 ? 11.453 23.047 -10.414 1 96.44 48 ASP B N 1
ATOM 4405 C CA . ASP B 1 48 ? 12.625 22.406 -11.008 1 96.44 48 ASP B CA 1
ATOM 4406 C C . ASP B 1 48 ? 13.852 23.328 -10.922 1 96.44 48 ASP B C 1
ATOM 4408 O O . ASP B 1 48 ? 14.773 23.219 -11.727 1 96.44 48 ASP B O 1
ATOM 4412 N N . ALA B 1 49 ? 13.828 24.203 -9.992 1 98.19 49 ALA B N 1
ATOM 4413 C CA . ALA B 1 49 ? 14.898 25.188 -9.867 1 98.19 49 ALA B CA 1
ATOM 4414 C C . ALA B 1 49 ? 16.062 24.641 -9.039 1 98.19 49 ALA B C 1
ATOM 4416 O O . ALA B 1 49 ? 15.844 23.953 -8.047 1 98.19 49 ALA B O 1
ATOM 4417 N N . ASP B 1 50 ? 17.266 24.922 -9.453 1 98.44 50 ASP B N 1
ATOM 4418 C CA . ASP B 1 50 ? 18.5 24.828 -8.672 1 98.44 50 ASP B CA 1
ATOM 4419 C C . ASP B 1 50 ? 18.688 23.422 -8.117 1 98.44 50 ASP B C 1
ATOM 4421 O O . ASP B 1 50 ? 19.047 23.25 -6.945 1 98.44 50 ASP B O 1
ATOM 4425 N N . GLY B 1 51 ? 18.328 22.422 -8.859 1 98.31 51 GLY B N 1
ATOM 4426 C CA . GLY B 1 51 ? 18.656 21.047 -8.516 1 98.31 51 GLY B CA 1
ATOM 4427 C C . GLY B 1 51 ? 17.578 20.359 -7.707 1 98.31 51 GLY B C 1
ATOM 4428 O O . GLY B 1 51 ? 17.734 19.203 -7.285 1 98.31 51 GLY B O 1
ATOM 4429 N N . LYS B 1 52 ? 16.438 21.047 -7.48 1 98.69 52 LYS B N 1
ATOM 4430 C CA . LYS B 1 52 ? 15.328 20.406 -6.77 1 98.69 52 LYS B CA 1
ATOM 4431 C C . LYS B 1 52 ? 14.875 19.141 -7.484 1 98.69 52 LYS B C 1
ATOM 4433 O O . LYS B 1 52 ? 14.773 19.125 -8.711 1 98.69 52 LYS B O 1
ATOM 4438 N N . GLY B 1 53 ? 14.711 18.031 -6.656 1 98.62 53 GLY B N 1
ATOM 4439 C CA . GLY B 1 53 ? 14.125 16.828 -7.223 1 98.62 53 GLY B CA 1
ATOM 4440 C C . GLY B 1 53 ? 12.625 16.922 -7.414 1 98.62 53 GLY B C 1
ATOM 4441 O O . GLY B 1 53 ? 12 17.891 -6.961 1 98.62 53 GLY B O 1
ATOM 4442 N N . GLU B 1 54 ? 12.094 15.977 -8.078 1 98.31 54 GLU B N 1
ATOM 4443 C CA . GLU B 1 54 ? 10.648 15.938 -8.297 1 98.31 54 GLU B CA 1
ATOM 4444 C C . GLU B 1 54 ? 9.906 15.539 -7.023 1 98.31 54 GLU B C 1
ATOM 4446 O O . GLU B 1 54 ? 10.289 14.586 -6.352 1 98.31 54 GLU B O 1
ATOM 4451 N N . GLY B 1 55 ? 8.898 16.344 -6.656 1 98 55 GLY B N 1
ATOM 4452 C CA . GLY B 1 55 ? 8.023 15.992 -5.555 1 98 55 GLY B CA 1
ATOM 4453 C C . GLY B 1 55 ? 6.773 15.25 -6 1 98 55 GLY B C 1
ATOM 4454 O O . GLY B 1 55 ? 6.441 15.25 -7.188 1 98 55 GLY B O 1
ATOM 4455 N N . ALA B 1 56 ? 6.16 14.578 -5.055 1 98.25 56 ALA B N 1
ATOM 4456 C CA . ALA B 1 56 ? 4.902 13.891 -5.34 1 98.25 56 ALA B CA 1
ATOM 4457 C C . ALA B 1 56 ? 3.842 14.867 -5.84 1 98.25 56 ALA B C 1
ATOM 4459 O O . ALA B 1 56 ? 3.051 14.531 -6.723 1 98.25 56 ALA B O 1
ATOM 4460 N N . TRP B 1 57 ? 3.793 16.094 -5.285 1 98.5 57 TRP B N 1
ATOM 4461 C CA . TRP B 1 57 ? 2.818 17.094 -5.699 1 98.5 57 TRP B CA 1
ATOM 4462 C C . TRP B 1 57 ? 3.152 17.641 -7.082 1 98.5 57 TRP B C 1
ATOM 4464 O O . TRP B 1 57 ? 2.258 18.031 -7.836 1 98.5 57 TRP B O 1
ATOM 4474 N N . ASP B 1 58 ? 4.48 17.656 -7.441 1 98.19 58 ASP B N 1
ATOM 4475 C CA . ASP B 1 58 ? 4.848 18.047 -8.797 1 98.19 58 ASP B CA 1
ATOM 4476 C C . ASP B 1 58 ? 4.203 17.125 -9.828 1 98.19 58 ASP B C 1
ATOM 4478 O O . ASP B 1 58 ? 3.521 17.578 -10.742 1 98.19 58 ASP B O 1
ATOM 4482 N N . THR B 1 59 ? 4.387 15.82 -9.578 1 97.38 59 THR B N 1
ATOM 4483 C CA . THR B 1 59 ? 3.842 14.828 -10.492 1 97.38 59 THR B CA 1
ATOM 4484 C C . THR B 1 59 ? 2.316 14.844 -10.477 1 97.38 59 THR B C 1
ATOM 4486 O O . THR B 1 59 ? 1.676 14.789 -11.531 1 97.38 59 THR B O 1
ATOM 4489 N N . PHE B 1 60 ? 1.721 14.938 -9.359 1 98.25 60 PHE B N 1
ATOM 4490 C CA . PHE B 1 60 ? 0.277 14.867 -9.172 1 98.25 60 PHE B CA 1
ATOM 4491 C C . PHE B 1 60 ? -0.418 16.047 -9.836 1 98.25 60 PHE B C 1
ATOM 4493 O O . PHE B 1 60 ? -1.44 15.883 -10.5 1 98.25 60 PHE B O 1
ATOM 4500 N N . SER B 1 61 ? 0.128 17.25 -9.672 1 98.06 61 SER B N 1
ATOM 4501 C CA . SER B 1 61 ? -0.506 18.453 -10.211 1 98.06 61 SER B CA 1
ATOM 4502 C C . SER B 1 61 ? -0.386 18.5 -11.734 1 98.06 61 SER B C 1
ATOM 4504 O O . SER B 1 61 ? -1.13 19.219 -12.398 1 98.06 61 SER B O 1
ATOM 4506 N N . HIS B 1 62 ? 0.527 17.734 -12.312 1 97.5 62 HIS B N 1
ATOM 4507 C CA . HIS B 1 62 ? 0.679 17.672 -13.758 1 97.5 62 HIS B CA 1
ATOM 4508 C C . HIS B 1 62 ? -0.202 16.578 -14.367 1 97.5 62 HIS B C 1
ATOM 4510 O O . HIS B 1 62 ? -0.261 16.438 -15.586 1 97.5 62 HIS B O 1
ATOM 4516 N N . SER B 1 63 ? -0.814 15.797 -13.523 1 95.06 63 SER B N 1
ATOM 4517 C CA . SER B 1 63 ? -1.745 14.781 -14 1 95.06 63 SER B CA 1
ATOM 4518 C C . SER B 1 63 ? -3.109 15.383 -14.312 1 95.06 63 SER B C 1
ATOM 4520 O O . SER B 1 63 ? -3.621 16.203 -13.555 1 95.06 63 SER B O 1
ATOM 4522 N N . ASP B 1 64 ? -3.736 14.898 -15.289 1 93.06 64 ASP B N 1
ATOM 4523 C CA . ASP B 1 64 ? -4.988 15.469 -15.773 1 93.06 64 ASP B CA 1
ATOM 4524 C C . ASP B 1 64 ? -6.117 15.242 -14.773 1 93.06 64 ASP B C 1
ATOM 4526 O O . ASP B 1 64 ? -6.301 14.133 -14.273 1 93.06 64 ASP B O 1
ATOM 4530 N N . GLY B 1 65 ? -6.82 16.344 -14.445 1 94.88 65 GLY B N 1
ATOM 4531 C CA . GLY B 1 65 ? -8.062 16.25 -13.688 1 94.88 65 GLY B CA 1
ATOM 4532 C C . GLY B 1 65 ? -7.844 16.141 -12.195 1 94.88 65 GLY B C 1
ATOM 4533 O O . GLY B 1 65 ? -8.797 15.945 -11.43 1 94.88 65 GLY B O 1
ATOM 4534 N N . LYS B 1 66 ? -6.664 16.25 -11.727 1 95.88 66 LYS B N 1
ATOM 4535 C CA . LYS B 1 66 ? -6.379 16.047 -10.305 1 95.88 66 LYS B CA 1
ATOM 4536 C C . LYS B 1 66 ? -6.516 17.359 -9.531 1 95.88 66 LYS B C 1
ATOM 4538 O O . LYS B 1 66 ? -6.832 17.344 -8.336 1 95.88 66 LYS B O 1
ATOM 4543 N N . ILE B 1 67 ? -6.223 18.5 -10.18 1 98.19 67 ILE B N 1
ATOM 4544 C CA . ILE B 1 67 ? -6.262 19.797 -9.523 1 98.19 67 ILE B CA 1
ATOM 4545 C C . ILE B 1 67 ? -7.277 20.703 -10.227 1 98.19 67 ILE B C 1
ATOM 4547 O O . ILE B 1 67 ? -7.422 20.641 -11.453 1 98.19 67 ILE B O 1
ATOM 4551 N N . PHE B 1 68 ? -7.949 21.5 -9.453 1 97.62 68 PHE B N 1
ATOM 4552 C CA . PHE B 1 68 ? -8.883 22.469 -10.016 1 97.62 68 PHE B CA 1
ATOM 4553 C C . PHE B 1 68 ? -8.234 23.25 -11.148 1 97.62 68 PHE B C 1
ATOM 4555 O O . PHE B 1 68 ? -7.145 23.797 -10.992 1 97.62 68 PHE B O 1
ATOM 4562 N N . ASN B 1 69 ? -8.828 23.188 -12.367 1 97 69 ASN B N 1
ATOM 4563 C CA . ASN B 1 69 ? -8.406 23.906 -13.562 1 97 69 ASN B CA 1
ATOM 4564 C C . ASN B 1 69 ? -6.996 23.5 -13.984 1 97 69 ASN B C 1
ATOM 4566 O O . ASN B 1 69 ? -6.277 24.312 -14.586 1 97 69 ASN B O 1
ATOM 4570 N N . ASP B 1 70 ? -6.504 22.391 -13.477 1 97.5 70 ASP B N 1
ATOM 4571 C CA . ASP B 1 70 ? -5.195 21.844 -13.828 1 97.5 70 ASP B CA 1
ATOM 4572 C C . ASP B 1 70 ? -4.078 22.812 -13.422 1 97.5 70 ASP B C 1
ATOM 4574 O O . ASP B 1 70 ? -3.072 22.938 -14.125 1 97.5 70 ASP B O 1
ATOM 4578 N N . HIS B 1 71 ? -4.371 23.562 -12.336 1 97.75 71 HIS B N 1
ATOM 4579 C CA . HIS B 1 71 ? -3.332 24.406 -11.766 1 97.75 71 HIS B CA 1
ATOM 4580 C C . HIS B 1 71 ? -2.16 23.578 -11.258 1 97.75 71 HIS B C 1
ATOM 4582 O O . HIS B 1 71 ? -2.293 22.359 -11.047 1 97.75 71 HIS B O 1
ATOM 4588 N N . THR B 1 72 ? -0.997 24.188 -11.164 1 98.19 72 THR B N 1
ATOM 4589 C CA . THR B 1 72 ? 0.17 23.547 -10.57 1 98.19 72 THR B CA 1
ATOM 4590 C C . THR B 1 72 ? 0.821 24.453 -9.531 1 98.19 72 THR B C 1
ATOM 4592 O O . THR B 1 72 ? 0.494 25.641 -9.445 1 98.19 72 THR B O 1
ATOM 4595 N N . GLY B 1 73 ? 1.648 23.891 -8.688 1 98.19 73 GLY B N 1
ATOM 4596 C CA . GLY B 1 73 ? 2.465 24.656 -7.754 1 98.19 73 GLY B CA 1
ATOM 4597 C C . GLY B 1 73 ? 3.842 24.984 -8.297 1 98.19 73 GLY B C 1
ATOM 4598 O O . GLY B 1 73 ? 4.773 25.25 -7.531 1 98.19 73 GLY B O 1
ATOM 4599 N N . ASP B 1 74 ? 4.023 24.984 -9.648 1 98.38 74 ASP B N 1
ATOM 4600 C CA . ASP B 1 74 ? 5.332 25.156 -10.281 1 98.38 74 ASP B CA 1
ATOM 4601 C C . ASP B 1 74 ? 5.953 26.484 -9.898 1 98.38 74 ASP B C 1
ATOM 4603 O O . ASP B 1 74 ? 7.156 26.578 -9.648 1 98.38 74 ASP B O 1
ATOM 4607 N N . VAL B 1 75 ? 5.078 27.516 -9.953 1 98.44 75 VAL B N 1
ATOM 4608 C CA . VAL B 1 75 ? 5.523 28.875 -9.625 1 98.44 75 VAL B CA 1
ATOM 4609 C C . VAL B 1 75 ? 4.941 29.297 -8.281 1 98.44 75 VAL B C 1
ATOM 4611 O O . VAL B 1 75 ? 5.594 30 -7.512 1 98.44 75 VAL B O 1
ATOM 4614 N N . ALA B 1 76 ? 3.646 28.859 -8.023 1 98.44 76 ALA B N 1
ATOM 4615 C CA . ALA B 1 76 ? 2.91 29.203 -6.809 1 98.44 76 ALA B CA 1
ATOM 4616 C C . ALA B 1 76 ? 2.961 30.703 -6.547 1 98.44 76 ALA B C 1
ATOM 4618 O O . ALA B 1 76 ? 2.619 31.5 -7.422 1 98.44 76 ALA B O 1
ATOM 4619 N N . CYS B 1 77 ? 3.43 31.062 -5.352 1 98.75 77 CYS B N 1
ATOM 4620 C CA . CYS B 1 77 ? 3.531 32.5 -5.035 1 98.75 77 CYS B CA 1
ATOM 4621 C C . CYS B 1 77 ? 4.902 33.031 -5.41 1 98.75 77 CYS B C 1
ATOM 4623 O O . CYS B 1 77 ? 5.168 34.219 -5.25 1 98.75 77 CYS B O 1
ATOM 4625 N N . ASP B 1 78 ? 5.773 32.188 -5.836 1 98.75 78 ASP B N 1
ATOM 4626 C CA . ASP B 1 78 ? 7.137 32.531 -6.25 1 98.75 78 ASP B CA 1
ATOM 4627 C C . ASP B 1 78 ? 7.973 33 -5.062 1 98.75 78 ASP B C 1
ATOM 4629 O O . ASP B 1 78 ? 8.906 33.781 -5.23 1 98.75 78 ASP B O 1
ATOM 4633 N N . SER B 1 79 ? 7.641 32.531 -3.9 1 98.81 79 SER B N 1
ATOM 4634 C CA . SER B 1 79 ? 8.406 32.906 -2.711 1 98.81 79 SER B CA 1
ATOM 4635 C C . SER B 1 79 ? 9.875 32.531 -2.865 1 98.81 79 SER B C 1
ATOM 4637 O O . SER B 1 79 ? 10.75 33.188 -2.303 1 98.81 79 SER B O 1
ATOM 4639 N N . TYR B 1 80 ? 10.148 31.484 -3.652 1 98.69 80 TYR B N 1
ATOM 4640 C CA . TYR B 1 80 ? 11.523 31.047 -3.887 1 98.69 80 TYR B CA 1
ATOM 4641 C C . TYR B 1 80 ? 12.367 32.188 -4.41 1 98.69 80 TYR B C 1
ATOM 4643 O O . TYR B 1 80 ? 13.547 32.312 -4.055 1 98.69 80 TYR B O 1
ATOM 4651 N N . ASN B 1 81 ? 11.797 33.062 -5.215 1 98.25 81 ASN B N 1
ATOM 4652 C CA . ASN B 1 81 ? 12.523 34.188 -5.801 1 98.25 81 ASN B CA 1
ATOM 4653 C C . ASN B 1 81 ? 12.164 35.5 -5.129 1 98.25 81 ASN B C 1
ATOM 4655 O O . ASN B 1 81 ? 12.727 36.562 -5.457 1 98.25 81 ASN B O 1
ATOM 4659 N N . LYS B 1 82 ? 11.234 35.438 -4.184 1 98.62 82 LYS B N 1
ATOM 4660 C CA . LYS B 1 82 ? 10.75 36.688 -3.57 1 98.62 82 LYS B CA 1
ATOM 4661 C C . LYS B 1 82 ? 10.812 36.594 -2.049 1 98.62 82 LYS B C 1
ATOM 4663 O O . LYS B 1 82 ? 9.93 37.094 -1.355 1 98.62 82 LYS B O 1
ATOM 4668 N N . MET B 1 83 ? 11.758 35.938 -1.606 1 98 83 MET B N 1
ATOM 4669 C CA . MET B 1 83 ? 11.93 35.719 -0.178 1 98 83 MET B CA 1
ATOM 4670 C C . MET B 1 83 ? 12 37.031 0.597 1 98 83 MET B C 1
ATOM 4672 O O . MET B 1 83 ? 11.359 37.156 1.636 1 98 83 MET B O 1
ATOM 4676 N N . ASP B 1 84 ? 12.766 37.969 0.113 1 98 84 ASP B N 1
ATOM 4677 C CA . ASP B 1 84 ? 12.945 39.25 0.805 1 98 84 ASP B CA 1
ATOM 4678 C C . ASP B 1 84 ? 11.625 40 0.927 1 98 84 ASP B C 1
ATOM 4680 O O . ASP B 1 84 ? 11.336 40.594 1.963 1 98 84 ASP B O 1
ATOM 4684 N N . GLU B 1 85 ? 10.898 39.906 -0.112 1 98.44 85 GLU B N 1
ATOM 4685 C CA . GLU B 1 85 ? 9.586 40.531 -0.086 1 98.44 85 GLU B CA 1
ATOM 4686 C C . GLU B 1 85 ? 8.68 39.906 0.962 1 98.44 85 GLU B C 1
ATOM 4688 O O . GLU B 1 85 ? 7.965 40.594 1.685 1 98.44 85 GLU B O 1
ATOM 4693 N N . ASP B 1 86 ? 8.727 38.656 1.023 1 98.81 86 ASP B N 1
ATOM 4694 C CA . ASP B 1 86 ? 7.879 37.938 1.967 1 98.81 86 ASP B CA 1
ATOM 4695 C C . ASP B 1 86 ? 8.297 38.219 3.408 1 98.81 86 ASP B C 1
ATOM 4697 O O . ASP B 1 86 ? 7.449 38.344 4.293 1 98.81 86 ASP B O 1
ATOM 4701 N N . VAL B 1 87 ? 9.578 38.25 3.652 1 98.81 87 VAL B N 1
ATOM 4702 C CA . VAL B 1 87 ? 10.07 38.594 4.988 1 98.81 87 VAL B CA 1
ATOM 4703 C C . VAL B 1 87 ? 9.641 40 5.367 1 98.81 87 VAL B C 1
ATOM 4705 O O . VAL B 1 87 ? 9.305 40.281 6.527 1 98.81 87 VAL B O 1
ATOM 4708 N N . GLN B 1 88 ? 9.633 40.906 4.383 1 98.62 88 GLN B N 1
ATOM 4709 C CA . GLN B 1 88 ? 9.18 42.25 4.641 1 98.62 88 GLN B CA 1
ATOM 4710 C C . GLN B 1 88 ? 7.703 42.281 5.043 1 98.62 88 GLN B C 1
ATOM 4712 O O . GLN B 1 88 ? 7.297 43.062 5.895 1 98.62 88 GLN B O 1
ATOM 4717 N N . LEU B 1 89 ? 6.875 41.438 4.406 1 98.81 89 LEU B N 1
ATOM 4718 C CA . LEU B 1 89 ? 5.473 41.312 4.797 1 98.81 89 LEU B CA 1
ATOM 4719 C C . LEU B 1 89 ? 5.348 40.938 6.266 1 98.81 89 LEU B C 1
ATOM 4721 O O . LEU B 1 89 ? 4.504 41.469 6.984 1 98.81 89 LEU B O 1
ATOM 4725 N N . LEU B 1 90 ? 6.168 40 6.684 1 98.88 90 LEU B N 1
ATOM 4726 C CA . LEU B 1 90 ? 6.168 39.531 8.07 1 98.88 90 LEU B CA 1
ATOM 4727 C C . LEU B 1 90 ? 6.547 40.688 9.016 1 98.88 90 LEU B C 1
ATOM 4729 O O . LEU B 1 90 ? 5.906 40.875 10.055 1 98.88 90 LEU B O 1
ATOM 4733 N N . LYS B 1 91 ? 7.531 41.375 8.641 1 98.44 91 LYS B N 1
ATOM 4734 C CA . LYS B 1 91 ? 7.969 42.531 9.438 1 98.44 91 LYS B CA 1
ATOM 4735 C C . LYS B 1 91 ? 6.852 43.562 9.586 1 98.44 91 LYS B C 1
ATOM 4737 O O . LYS B 1 91 ? 6.625 44.094 10.672 1 98.44 91 LYS B O 1
ATOM 4742 N N . ASN B 1 92 ? 6.227 43.781 8.484 1 98.25 92 ASN B N 1
ATOM 4743 C CA . ASN B 1 92 ? 5.148 44.75 8.484 1 98.25 92 ASN B CA 1
ATOM 4744 C C . ASN B 1 92 ? 3.992 44.312 9.375 1 98.25 92 ASN B C 1
ATOM 4746 O O . ASN B 1 92 ? 3.316 45.156 9.977 1 98.25 92 ASN B O 1
ATOM 4750 N N . LEU B 1 93 ? 3.744 43.062 9.484 1 98.62 93 LEU B N 1
ATOM 4751 C CA . LEU B 1 93 ? 2.701 42.5 10.344 1 98.62 93 LEU B CA 1
ATOM 4752 C C . LEU B 1 93 ? 3.096 42.625 11.812 1 98.62 93 LEU B C 1
ATOM 4754 O O . LEU B 1 93 ? 2.23 42.656 12.695 1 98.62 93 LEU B O 1
ATOM 4758 N N . GLY B 1 94 ? 4.387 42.656 12.078 1 98.5 94 GLY B N 1
ATOM 4759 C CA . GLY B 1 94 ? 4.879 42.719 13.445 1 98.5 94 GLY B CA 1
ATOM 4760 C C . GLY B 1 94 ? 4.891 41.375 14.156 1 98.5 94 GLY B C 1
ATOM 4761 O O . GLY B 1 94 ? 4.824 41.312 15.383 1 98.5 94 GLY B O 1
ATOM 4762 N N . VAL B 1 95 ? 4.992 40.344 13.414 1 98.81 95 VAL B N 1
ATOM 4763 C CA . VAL B 1 95 ? 4.965 39.031 14.023 1 98.81 95 VAL B CA 1
ATOM 4764 C C . VAL B 1 95 ? 6.289 38.75 14.734 1 98.81 95 VAL B C 1
ATOM 4766 O O . VAL B 1 95 ? 7.336 39.25 14.328 1 98.81 95 VAL B O 1
ATOM 4769 N N . SER B 1 96 ? 6.215 37.938 15.742 1 98.69 96 SER B N 1
ATOM 4770 C CA . SER B 1 96 ? 7.418 37.469 16.438 1 98.69 96 SER B CA 1
ATOM 4771 C C . SER B 1 96 ? 7.918 36.156 15.867 1 98.69 96 SER B C 1
ATOM 4773 O O . SER B 1 96 ? 9.078 35.781 16.047 1 98.69 96 SER B O 1
ATOM 4775 N N . HIS B 1 97 ? 7.051 35.375 15.195 1 98.81 97 HIS B N 1
ATOM 4776 C CA . HIS B 1 97 ? 7.379 34.062 14.695 1 98.81 97 HIS B CA 1
ATOM 4777 C C . HIS B 1 97 ? 6.883 33.875 13.266 1 98.81 97 HIS B C 1
ATOM 4779 O O . HIS B 1 97 ? 5.93 34.531 12.844 1 98.81 97 HIS B O 1
ATOM 4785 N N . TYR B 1 98 ? 7.512 33 12.5 1 98.94 98 TYR B N 1
ATOM 4786 C CA . TYR B 1 98 ? 7.082 32.562 11.18 1 98.94 98 TYR B CA 1
ATOM 4787 C C . TYR B 1 98 ? 7.164 31.062 11.039 1 98.94 98 TYR B C 1
ATOM 4789 O O . TYR B 1 98 ? 8.227 30.469 11.25 1 98.94 98 TYR B O 1
ATOM 4797 N N . ARG B 1 99 ? 6.012 30.422 10.805 1 98.94 99 ARG B N 1
ATOM 4798 C CA . ARG B 1 99 ? 5.98 28.984 10.57 1 98.94 99 ARG B CA 1
ATOM 4799 C C . ARG B 1 99 ? 6.059 28.672 9.078 1 98.94 99 ARG B C 1
ATOM 4801 O O . ARG B 1 99 ? 5.195 29.094 8.305 1 98.94 99 ARG B O 1
ATOM 4808 N N . PHE B 1 100 ? 7.082 28.031 8.672 1 98.88 100 PHE B N 1
ATOM 4809 C CA . PHE B 1 100 ? 7.215 27.547 7.301 1 98.88 100 PHE B CA 1
ATOM 4810 C C . PHE B 1 100 ? 7.68 26.094 7.277 1 98.88 100 PHE B C 1
ATOM 4812 O O . PHE B 1 100 ? 7.977 25.516 8.328 1 98.88 100 PHE B O 1
ATOM 4819 N N . SER B 1 101 ? 7.555 25.484 6.137 1 98.94 101 SER B N 1
ATOM 4820 C CA . SER B 1 101 ? 7.996 24.094 6.012 1 98.94 101 SER B CA 1
ATOM 4821 C C . SER B 1 101 ? 9.164 23.969 5.039 1 98.94 101 SER B C 1
ATOM 4823 O O . SER B 1 101 ? 9.469 24.906 4.301 1 98.94 101 SER B O 1
ATOM 4825 N N . LEU B 1 102 ? 9.828 22.891 5.156 1 98.88 102 LEU B N 1
ATOM 4826 C CA . LEU B 1 102 ? 10.93 22.562 4.25 1 98.88 102 LEU B CA 1
ATOM 4827 C C . LEU B 1 102 ? 10.43 21.719 3.082 1 98.88 102 LEU B C 1
ATOM 4829 O O . LEU B 1 102 ? 9.5 20.922 3.234 1 98.88 102 LEU B O 1
ATOM 4833 N N . SER B 1 103 ? 10.992 21.969 1.954 1 98.88 103 SER B N 1
ATOM 4834 C CA . SER B 1 103 ? 10.797 21.062 0.821 1 98.88 103 SER B CA 1
ATOM 4835 C C . SER B 1 103 ? 11.812 19.938 0.831 1 98.88 103 SER B C 1
ATOM 4837 O O . SER B 1 103 ? 13 20.156 0.556 1 98.88 103 SER B O 1
ATOM 4839 N N . TRP B 1 104 ? 11.328 18.75 1.128 1 98.88 104 TRP B N 1
ATOM 4840 C CA . TRP B 1 104 ? 12.195 17.578 1.182 1 98.88 104 TRP B CA 1
ATOM 4841 C C . TRP B 1 104 ? 12.922 17.391 -0.144 1 98.88 104 TRP B C 1
ATOM 4843 O O . TRP B 1 104 ? 14.148 17.25 -0.172 1 98.88 104 TRP B O 1
ATOM 4853 N N . ALA B 1 105 ? 12.312 17.547 -1.266 1 98.69 105 ALA B N 1
ATOM 4854 C CA . ALA B 1 105 ? 12.875 17.297 -2.592 1 98.69 105 ALA B CA 1
ATOM 4855 C C . ALA B 1 105 ? 13.844 18.406 -2.996 1 98.69 105 ALA B C 1
ATOM 4857 O O . ALA B 1 105 ? 14.703 18.203 -3.861 1 98.69 105 ALA B O 1
ATOM 4858 N N . ARG B 1 106 ? 13.648 19.609 -2.379 1 98.75 106 ARG B N 1
ATOM 4859 C CA . ARG B 1 106 ? 14.57 20.703 -2.664 1 98.75 106 ARG B CA 1
ATOM 4860 C C . ARG B 1 106 ? 15.898 20.484 -1.94 1 98.75 106 ARG B C 1
ATOM 4862 O O . ARG B 1 106 ? 16.953 20.828 -2.469 1 98.75 106 ARG B O 1
ATOM 4869 N N . ILE B 1 107 ? 15.859 19.891 -0.77 1 98.88 107 ILE B N 1
ATOM 4870 C CA . ILE B 1 107 ? 17.031 19.672 0.059 1 98.88 107 ILE B CA 1
ATOM 4871 C C . ILE B 1 107 ? 17.719 18.359 -0.334 1 98.88 107 ILE B C 1
ATOM 4873 O O . ILE B 1 107 ? 18.938 18.312 -0.481 1 98.88 107 ILE B O 1
ATOM 4877 N N . LEU B 1 108 ? 16.906 17.312 -0.472 1 98.81 108 LEU B N 1
ATOM 4878 C CA . LEU B 1 108 ? 17.328 15.984 -0.902 1 98.81 108 LEU B CA 1
ATOM 4879 C C . LEU B 1 108 ? 16.625 15.57 -2.184 1 98.81 108 LEU B C 1
ATOM 4881 O O . LEU B 1 108 ? 15.586 14.898 -2.131 1 98.81 108 LEU B O 1
ATOM 4885 N N . PRO B 1 109 ? 17.203 15.812 -3.316 1 98.44 109 PRO B N 1
ATOM 4886 C CA . PRO B 1 109 ? 16.5 15.641 -4.59 1 98.44 109 PRO B CA 1
ATOM 4887 C C . PRO B 1 109 ? 16.062 14.195 -4.832 1 98.44 109 PRO B C 1
ATOM 4889 O O . PRO B 1 109 ? 15.055 13.953 -5.5 1 98.44 109 PRO B O 1
ATOM 4892 N N . THR B 1 110 ? 16.797 13.211 -4.273 1 97.38 110 THR B N 1
ATOM 4893 C CA . THR B 1 110 ? 16.438 11.805 -4.449 1 97.38 110 THR B CA 1
ATOM 4894 C C . THR B 1 110 ? 15.633 11.305 -3.252 1 97.38 110 THR B C 1
ATOM 4896 O O . THR B 1 110 ? 15.211 10.148 -3.225 1 97.38 110 THR B O 1
ATOM 4899 N N . GLY B 1 111 ? 15.445 12.133 -2.27 1 97.94 111 GLY B N 1
ATOM 4900 C CA . GLY B 1 111 ? 14.758 11.75 -1.052 1 97.94 111 GLY B CA 1
ATOM 4901 C C . GLY B 1 111 ? 15.688 11.203 0.016 1 97.94 111 GLY B C 1
ATOM 4902 O O . GLY B 1 111 ? 15.312 11.117 1.188 1 97.94 111 GLY B O 1
ATOM 4903 N N . PHE B 1 112 ? 16.922 10.875 -0.395 1 97.38 112 PHE B N 1
ATOM 4904 C CA . PHE B 1 112 ? 17.844 10.211 0.52 1 97.38 112 PHE B CA 1
ATOM 4905 C C . PHE B 1 112 ? 19 11.133 0.881 1 97.38 112 PHE B C 1
ATOM 4907 O O . PHE B 1 112 ? 19.359 12.023 0.111 1 97.38 112 PHE B O 1
ATOM 4914 N N . VAL B 1 113 ? 19.609 10.891 2.02 1 96.12 113 VAL B N 1
ATOM 4915 C CA . VAL B 1 113 ? 20.578 11.812 2.607 1 96.12 113 VAL B CA 1
ATOM 4916 C C . VAL B 1 113 ? 21.922 11.656 1.904 1 96.12 113 VAL B C 1
ATOM 4918 O O . VAL B 1 113 ? 22.812 12.492 2.074 1 96.12 113 VAL B O 1
ATOM 4921 N N . ASN B 1 114 ? 22.031 10.602 1.06 1 94.88 114 ASN B N 1
ATOM 4922 C CA . ASN B 1 114 ? 23.297 10.398 0.376 1 94.88 114 ASN B CA 1
ATOM 4923 C C . ASN B 1 114 ? 23.5 11.398 -0.757 1 94.88 114 ASN B C 1
ATOM 4925 O O . ASN B 1 114 ? 24.609 11.562 -1.258 1 94.88 114 ASN B O 1
ATOM 4929 N N . GLU B 1 115 ? 22.5 12.062 -1.171 1 97 115 GLU B N 1
ATOM 4930 C CA . GLU B 1 115 ? 22.578 13.117 -2.176 1 97 115 GLU B CA 1
ATOM 4931 C C . GLU B 1 115 ? 21.953 14.406 -1.667 1 97 115 GLU B C 1
ATOM 4933 O O . GLU B 1 115 ? 20.719 14.516 -1.575 1 97 115 GLU B O 1
ATOM 4938 N N . VAL B 1 116 ? 22.766 15.445 -1.4 1 98.56 116 VAL B N 1
ATOM 4939 C CA . VAL B 1 116 ? 22.312 16.703 -0.84 1 98.56 116 VAL B CA 1
ATOM 4940 C C . VAL B 1 116 ? 22.422 17.812 -1.893 1 98.56 116 VAL B C 1
ATOM 4942 O O . VAL B 1 116 ? 23.453 17.938 -2.561 1 98.56 116 VAL B O 1
ATOM 4945 N N . ASN B 1 117 ? 21.375 18.531 -2.139 1 98.75 117 ASN B N 1
ATOM 4946 C CA . ASN B 1 117 ? 21.344 19.719 -2.986 1 98.75 117 ASN B CA 1
ATOM 4947 C C . ASN B 1 117 ? 21.703 20.969 -2.199 1 98.75 117 ASN B C 1
ATOM 4949 O O . ASN B 1 117 ? 20.844 21.562 -1.551 1 98.75 117 ASN B O 1
ATOM 4953 N N . GLN B 1 118 ? 22.922 21.422 -2.35 1 98.69 118 GLN B N 1
ATOM 4954 C CA . GLN B 1 118 ? 23.438 22.516 -1.545 1 98.69 118 GLN B CA 1
ATOM 4955 C C . GLN B 1 118 ? 22.672 23.812 -1.807 1 98.69 118 GLN B C 1
ATOM 4957 O O . GLN B 1 118 ? 22.484 24.625 -0.9 1 98.69 118 GLN B O 1
ATOM 4962 N N . ALA B 1 119 ? 22.219 23.953 -3.02 1 98.75 119 ALA B N 1
ATOM 4963 C CA . ALA B 1 119 ? 21.438 25.156 -3.326 1 98.75 119 ALA B CA 1
ATOM 4964 C C . ALA B 1 119 ? 20.141 25.188 -2.525 1 98.75 119 ALA B C 1
ATOM 4966 O O . ALA B 1 119 ? 19.703 26.25 -2.074 1 98.75 119 ALA B O 1
ATOM 4967 N N . GLY B 1 120 ? 19.547 24.062 -2.395 1 98.69 120 GLY B N 1
ATOM 4968 C CA . GLY B 1 120 ? 18.344 23.953 -1.569 1 98.69 120 GLY B CA 1
ATOM 4969 C C . GLY B 1 120 ? 18.609 24.234 -0.102 1 98.69 120 GLY B C 1
ATOM 4970 O O . GLY B 1 120 ? 17.844 24.938 0.548 1 98.69 120 GLY B O 1
ATOM 4971 N N . VAL B 1 121 ? 19.672 23.719 0.395 1 98.88 121 VAL B N 1
ATOM 4972 C CA . VAL B 1 121 ? 20.078 23.953 1.777 1 98.88 121 VAL B CA 1
ATOM 4973 C C . VAL B 1 121 ? 20.328 25.438 1.998 1 98.88 121 VAL B C 1
ATOM 4975 O O . VAL B 1 121 ? 19.875 26.016 2.982 1 98.88 121 VAL B O 1
ATOM 4978 N N . GLN B 1 122 ? 21.016 26.016 1.049 1 98.75 122 GLN B N 1
ATOM 4979 C CA . GLN B 1 122 ? 21.375 27.422 1.166 1 98.75 122 GLN B CA 1
ATOM 4980 C C . GLN B 1 122 ? 20.125 28.312 1.118 1 98.75 122 GLN B C 1
ATOM 4982 O O . GLN B 1 122 ? 20.078 29.359 1.773 1 98.75 122 GLN B O 1
ATOM 4987 N N . TYR B 1 123 ? 19.188 27.922 0.358 1 98.75 123 TYR B N 1
ATOM 4988 C CA . TYR B 1 123 ? 17.922 28.672 0.312 1 98.75 123 TYR B CA 1
ATOM 4989 C C . TYR B 1 123 ? 17.344 28.844 1.707 1 98.75 123 TYR B C 1
ATOM 4991 O O . TYR B 1 123 ? 16.953 29.938 2.104 1 98.75 123 TYR B O 1
ATOM 4999 N N . TYR B 1 124 ? 17.297 27.797 2.451 1 98.88 124 TYR B N 1
ATOM 5000 C CA . TYR B 1 124 ? 16.672 27.859 3.77 1 98.88 124 TYR B CA 1
ATOM 5001 C C . TYR B 1 124 ? 17.594 28.547 4.773 1 98.88 124 TYR B C 1
ATOM 5003 O O . TYR B 1 124 ? 17.125 29.219 5.699 1 98.88 124 TYR B O 1
ATOM 5011 N N . HIS B 1 125 ? 18.938 28.438 4.602 1 98.88 125 HIS B N 1
ATOM 5012 C CA . HIS B 1 125 ? 19.828 29.25 5.422 1 98.88 125 HIS B CA 1
ATOM 5013 C C . HIS B 1 125 ? 19.578 30.734 5.191 1 98.88 125 HIS B C 1
ATOM 5015 O O . HIS B 1 125 ? 19.562 31.516 6.145 1 98.88 125 HIS B O 1
ATOM 5021 N N . LYS B 1 126 ? 19.422 31.062 3.939 1 98.81 126 LYS B N 1
ATOM 5022 C CA . LYS B 1 126 ? 19.156 32.469 3.613 1 98.81 126 LYS B CA 1
ATOM 5023 C C . LYS B 1 126 ? 17.859 32.938 4.254 1 98.81 126 LYS B C 1
ATOM 5025 O O . LYS B 1 126 ? 17.781 34.062 4.762 1 98.81 126 LYS B O 1
ATOM 5030 N N . LEU B 1 127 ? 16.844 32.125 4.191 1 98.88 127 LEU B N 1
ATOM 5031 C CA . LEU B 1 127 ? 15.57 32.469 4.816 1 98.88 127 LEU B CA 1
ATOM 5032 C C . LEU B 1 127 ? 15.727 32.625 6.324 1 98.88 127 LEU B C 1
ATOM 5034 O O . LEU B 1 127 ? 15.242 33.594 6.902 1 98.88 127 LEU B O 1
ATOM 5038 N N . LEU B 1 128 ? 16.391 31.688 6.957 1 98.94 128 LEU B N 1
ATOM 5039 C CA . LEU B 1 128 ? 16.594 31.719 8.398 1 98.94 128 LEU B CA 1
ATOM 5040 C C . LEU B 1 128 ? 17.391 32.938 8.805 1 98.94 128 LEU B C 1
ATOM 5042 O O . LEU B 1 128 ? 17.094 33.594 9.82 1 98.94 128 LEU B O 1
ATOM 5046 N N . ASP B 1 129 ? 18.391 33.312 8.016 1 98.81 129 ASP B N 1
ATOM 5047 C CA . ASP B 1 129 ? 19.188 34.5 8.281 1 98.81 129 ASP B CA 1
ATOM 5048 C C . ASP B 1 129 ? 18.359 35.75 8.141 1 98.81 129 ASP B C 1
ATOM 5050 O O . ASP B 1 129 ? 18.469 36.688 8.953 1 98.81 129 ASP B O 1
ATOM 5054 N N . ALA B 1 130 ? 17.562 35.812 7.098 1 98.81 130 ALA B N 1
ATOM 5055 C CA . ALA B 1 130 ? 16.703 36.969 6.879 1 98.81 130 ALA B CA 1
ATOM 5056 C C . ALA B 1 130 ? 15.719 37.125 8.039 1 98.81 130 ALA B C 1
ATOM 5058 O O . ALA B 1 130 ? 15.445 38.25 8.453 1 98.81 130 ALA B O 1
ATOM 5059 N N . LEU B 1 131 ? 15.18 36.062 8.523 1 98.88 131 LEU B N 1
ATOM 5060 C CA . LEU B 1 131 ? 14.273 36.125 9.664 1 98.88 131 LEU B CA 1
ATOM 5061 C C . LEU B 1 131 ? 15 36.625 10.914 1 98.88 131 LEU B C 1
ATOM 5063 O O . LEU B 1 131 ? 14.453 37.406 11.68 1 98.88 131 LEU B O 1
ATOM 5067 N N . ALA B 1 132 ? 16.219 36.125 11.102 1 98.69 132 ALA B N 1
ATOM 5068 C CA . ALA B 1 132 ? 17 36.531 12.258 1 98.69 132 ALA B CA 1
ATOM 5069 C C . ALA B 1 132 ? 17.25 38.062 12.227 1 98.69 132 ALA B C 1
ATOM 5071 O O . ALA B 1 132 ? 17.141 38.719 13.25 1 98.69 132 ALA B O 1
ATOM 5072 N N . VAL B 1 133 ? 17.578 38.531 11.031 1 98.38 133 VAL B N 1
ATOM 5073 C CA . VAL B 1 133 ? 17.828 39.969 10.859 1 98.38 133 VAL B CA 1
ATOM 5074 C C . VAL B 1 133 ? 16.547 40.75 11.18 1 98.38 133 VAL B C 1
ATOM 5076 O O . VAL B 1 133 ? 16.609 41.844 11.734 1 98.38 133 VAL B O 1
ATOM 5079 N N . ALA B 1 134 ? 15.438 40.156 10.906 1 98.56 134 ALA B N 1
ATOM 5080 C CA . ALA B 1 134 ? 14.148 40.812 11.125 1 98.56 134 ALA B CA 1
ATOM 5081 C C . ALA B 1 134 ? 13.656 40.562 12.555 1 98.56 134 ALA B C 1
ATOM 5083 O O . ALA B 1 134 ? 12.586 41.031 12.938 1 98.56 134 ALA B O 1
ATOM 5084 N N . ASN B 1 135 ? 14.391 39.844 13.359 1 98.06 135 ASN B N 1
ATOM 5085 C CA . ASN B 1 135 ? 14.031 39.5 14.727 1 98.06 135 ASN B CA 1
ATOM 5086 C C . ASN B 1 135 ? 12.75 38.656 14.766 1 98.06 135 ASN B C 1
ATOM 5088 O O . ASN B 1 135 ? 11.859 38.938 15.578 1 98.06 135 ASN B O 1
ATOM 5092 N N . ILE B 1 136 ? 12.594 37.812 13.82 1 98.81 136 ILE B N 1
ATOM 5093 C CA . ILE B 1 136 ? 11.484 36.875 13.734 1 98.81 136 ILE B CA 1
ATOM 5094 C C . ILE B 1 136 ? 12 35.438 13.977 1 98.81 136 ILE B C 1
ATOM 5096 O O . ILE B 1 136 ? 12.969 35 13.336 1 98.81 136 ILE B O 1
ATOM 5100 N N . LYS B 1 137 ? 11.414 34.719 14.914 1 98.75 137 LYS B N 1
ATOM 5101 C CA . LYS B 1 137 ? 11.82 33.344 15.234 1 98.75 137 LYS B CA 1
ATOM 5102 C C . LYS B 1 137 ? 11.133 32.344 14.328 1 98.75 137 LYS B C 1
ATOM 5104 O O . LYS B 1 137 ? 9.922 32.438 14.094 1 98.75 137 LYS B O 1
ATOM 5109 N N . PRO B 1 138 ? 11.914 31.438 13.797 1 98.88 138 PRO B N 1
ATOM 5110 C CA . PRO B 1 138 ? 11.312 30.438 12.914 1 98.88 138 PRO B CA 1
ATOM 5111 C C . PRO B 1 138 ? 10.672 29.281 13.68 1 98.88 138 PRO B C 1
ATOM 5113 O O . PRO B 1 138 ? 11.188 28.859 14.711 1 98.88 138 PRO B O 1
ATOM 5116 N N . MET B 1 139 ? 9.508 28.875 13.281 1 98.94 139 MET B N 1
ATOM 5117 C CA . MET B 1 139 ? 8.938 27.547 13.523 1 98.94 139 MET B CA 1
ATOM 5118 C C . MET B 1 139 ? 8.961 26.703 12.258 1 98.94 139 MET B C 1
ATOM 5120 O O . MET B 1 139 ? 8.328 27.062 11.258 1 98.94 139 MET B O 1
ATOM 5124 N N . VAL B 1 140 ? 9.68 25.578 12.273 1 98.94 140 VAL B N 1
ATOM 5125 C CA . VAL B 1 140 ? 9.953 24.891 11.023 1 98.94 140 VAL B CA 1
ATOM 5126 C C . VAL B 1 140 ? 9.258 23.531 11.016 1 98.94 140 VAL B C 1
ATOM 5128 O O . VAL B 1 140 ? 9.43 22.734 11.945 1 98.94 140 VAL B O 1
ATOM 5131 N N . THR B 1 141 ? 8.422 23.328 10.023 1 98.94 141 THR B N 1
ATOM 5132 C CA . THR B 1 141 ? 7.805 22.031 9.773 1 98.94 141 THR B CA 1
ATOM 5133 C C . THR B 1 141 ? 8.641 21.219 8.781 1 98.94 141 THR B C 1
ATOM 5135 O O . THR B 1 141 ? 8.914 21.672 7.668 1 98.94 141 THR B O 1
ATOM 5138 N N . ILE B 1 142 ? 8.945 20.016 9.148 1 98.94 142 ILE B N 1
ATOM 5139 C CA . ILE B 1 142 ? 9.867 19.203 8.359 1 98.94 142 ILE B CA 1
ATOM 5140 C C . ILE B 1 142 ? 9.117 18.562 7.195 1 98.94 142 ILE B C 1
ATOM 5142 O O . ILE B 1 142 ? 9.617 18.516 6.07 1 98.94 142 ILE B O 1
ATOM 5146 N N . HIS B 1 143 ? 7.953 18.094 7.465 1 98.69 143 HIS B N 1
ATOM 5147 C CA . HIS B 1 143 ? 7.125 17.5 6.414 1 98.69 143 HIS B CA 1
ATOM 5148 C C . HIS B 1 143 ? 5.73 18.125 6.402 1 98.69 143 HIS B C 1
ATOM 5150 O O . HIS B 1 143 ? 4.977 17.984 7.367 1 98.69 143 HIS B O 1
ATOM 5156 N N . HIS B 1 144 ? 5.402 18.797 5.332 1 98.62 144 HIS B N 1
ATOM 5157 C CA . HIS B 1 144 ? 4.09 19.391 5.129 1 98.62 144 HIS B CA 1
ATOM 5158 C C . HIS B 1 144 ? 3.451 18.906 3.834 1 98.62 144 HIS B C 1
ATOM 5160 O O . HIS B 1 144 ? 3.219 19.703 2.916 1 98.62 144 HIS B O 1
ATOM 5166 N N . PHE B 1 145 ? 3.025 17.609 3.689 1 97.88 145 PHE B N 1
ATOM 5167 C CA . PHE B 1 145 ? 2.172 16.938 2.715 1 97.88 145 PHE B CA 1
ATOM 5168 C C . PHE B 1 145 ? 2.959 16.578 1.457 1 97.88 145 PHE B C 1
ATOM 5170 O O . PHE B 1 145 ? 2.447 15.898 0.568 1 97.88 145 PHE B O 1
ATOM 5177 N N . ASP B 1 146 ? 4.227 16.984 1.307 1 97.69 146 ASP B N 1
ATOM 5178 C CA . ASP B 1 146 ? 4.926 16.781 0.039 1 97.69 146 ASP B CA 1
ATOM 5179 C C . ASP B 1 146 ? 6.141 15.875 0.212 1 97.69 146 ASP B C 1
ATOM 5181 O O . ASP B 1 146 ? 7.086 16.219 0.924 1 97.69 146 ASP B O 1
ATOM 5185 N N . LEU B 1 147 ? 6.109 14.758 -0.464 1 98.31 147 LEU B N 1
ATOM 5186 C CA . LEU B 1 147 ? 7.199 13.789 -0.46 1 98.31 147 LEU B CA 1
ATOM 5187 C C . LEU B 1 147 ? 7.988 13.859 -1.764 1 98.31 147 LEU B C 1
ATOM 5189 O O . LEU B 1 147 ? 7.426 14.148 -2.82 1 98.31 147 LEU B O 1
ATOM 5193 N N . PRO B 1 148 ? 9.359 13.586 -1.651 1 98.56 148 PRO B N 1
ATOM 5194 C CA . PRO B 1 148 ? 10.023 13.266 -2.914 1 98.56 148 PRO B CA 1
ATOM 5195 C C . PRO B 1 148 ? 9.352 12.125 -3.67 1 98.56 148 PRO B C 1
ATOM 5197 O O . PRO B 1 148 ? 8.922 11.148 -3.059 1 98.56 148 PRO B O 1
ATOM 5200 N N . LYS B 1 149 ? 9.258 12.273 -4.988 1 98.19 149 LYS B N 1
ATOM 5201 C CA . LYS B 1 149 ? 8.57 11.281 -5.812 1 98.19 149 LYS B CA 1
ATOM 5202 C C . LYS B 1 149 ? 9.234 9.914 -5.684 1 98.19 149 LYS B C 1
ATOM 5204 O O . LYS B 1 149 ? 8.547 8.883 -5.715 1 98.19 149 LYS B O 1
ATOM 5209 N N . SER B 1 150 ? 10.555 9.844 -5.512 1 97.38 150 SER B N 1
ATOM 5210 C CA . SER B 1 150 ? 11.289 8.594 -5.371 1 97.38 150 SER B CA 1
ATOM 5211 C C . SER B 1 150 ? 10.82 7.809 -4.148 1 97.38 150 SER B C 1
ATOM 5213 O O . SER B 1 150 ? 10.695 6.582 -4.199 1 97.38 150 SER B O 1
ATOM 5215 N N . LEU B 1 151 ? 10.531 8.508 -3.033 1 98 151 LEU B N 1
ATOM 5216 C CA . LEU B 1 151 ? 10.039 7.863 -1.82 1 98 151 LEU B CA 1
ATOM 5217 C C . LEU B 1 151 ? 8.57 7.492 -1.962 1 98 151 LEU B C 1
ATOM 5219 O O . LEU B 1 151 ? 8.133 6.457 -1.458 1 98 151 LEU B O 1
ATOM 5223 N N . ASP B 1 152 ? 7.859 8.406 -2.658 1 97.81 152 ASP B N 1
ATOM 5224 C CA . ASP B 1 152 ? 6.465 8.109 -2.975 1 97.81 152 ASP B CA 1
ATOM 5225 C C . ASP B 1 152 ? 6.348 6.816 -3.779 1 97.81 152 ASP B C 1
ATOM 5227 O O . ASP B 1 152 ? 5.438 6.016 -3.555 1 97.81 152 ASP B O 1
ATOM 5231 N N . ASN B 1 153 ? 7.277 6.531 -4.668 1 96.56 153 ASN B N 1
ATOM 5232 C CA . ASN B 1 153 ? 7.297 5.344 -5.516 1 96.56 153 ASN B CA 1
ATOM 5233 C C . ASN B 1 153 ? 7.555 4.078 -4.703 1 96.56 153 ASN B C 1
ATOM 5235 O O . ASN B 1 153 ? 7.184 2.98 -5.121 1 96.56 153 ASN B O 1
ATOM 5239 N N . LEU B 1 154 ? 8.141 4.254 -3.58 1 97 154 LEU B N 1
ATOM 5240 C CA . LEU B 1 154 ? 8.453 3.113 -2.725 1 97 154 LEU B CA 1
ATOM 5241 C C . LEU B 1 154 ? 7.266 2.764 -1.832 1 97 154 LEU B C 1
ATOM 5243 O O . LEU B 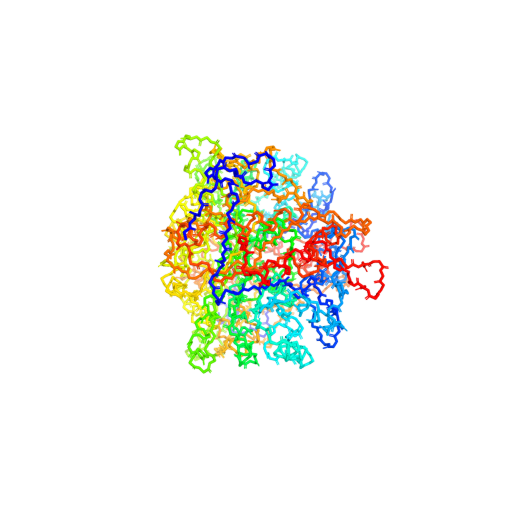1 154 ? 7.363 1.877 -0.981 1 97 154 LEU B O 1
ATOM 5247 N N . GLY B 1 155 ? 6.172 3.484 -1.966 1 96.62 155 GLY B N 1
ATOM 5248 C CA . GLY B 1 155 ? 4.98 3.223 -1.172 1 96.62 155 GLY B CA 1
ATOM 5249 C C . GLY B 1 155 ? 4.605 4.375 -0.262 1 96.62 155 GLY B C 1
ATOM 5250 O O . GLY B 1 155 ? 3.562 4.344 0.393 1 96.62 155 GLY B O 1
ATOM 5251 N N . GLY B 1 156 ? 5.457 5.441 -0.247 1 97.62 156 GLY B N 1
ATOM 5252 C CA . GLY B 1 156 ? 5.176 6.559 0.641 1 97.62 156 GLY B CA 1
ATOM 5253 C C . GLY B 1 156 ? 4.895 6.129 2.068 1 97.62 156 GLY B C 1
ATOM 5254 O O . GLY B 1 156 ? 5.598 5.281 2.619 1 97.62 156 GLY B O 1
ATOM 5255 N N . TRP B 1 157 ? 3.879 6.656 2.635 1 98.19 157 TRP B N 1
ATOM 5256 C CA . TRP B 1 157 ? 3.609 6.441 4.055 1 98.19 157 TRP B CA 1
ATOM 5257 C C . TRP B 1 157 ? 2.943 5.09 4.281 1 98.19 157 TRP B C 1
ATOM 5259 O O . TRP B 1 157 ? 2.496 4.789 5.391 1 98.19 157 TRP B O 1
ATOM 5269 N N . HIS B 1 158 ? 2.855 4.242 3.281 1 96.75 158 HIS B N 1
ATOM 5270 C CA . HIS B 1 158 ? 2.463 2.85 3.465 1 96.75 158 HIS B CA 1
ATOM 5271 C C . HIS B 1 158 ? 3.684 1.946 3.607 1 96.75 158 HIS B C 1
ATOM 5273 O O . HIS B 1 158 ? 3.551 0.758 3.908 1 96.75 158 HIS B O 1
ATOM 5279 N N . ASN B 1 159 ? 4.832 2.463 3.348 1 95.94 159 ASN B N 1
ATOM 5280 C CA . ASN B 1 159 ? 6.098 1.76 3.527 1 95.94 159 ASN B CA 1
ATOM 5281 C C . ASN B 1 159 ? 6.66 1.974 4.93 1 95.94 159 ASN B C 1
ATOM 5283 O O . ASN B 1 159 ? 7.035 3.092 5.289 1 95.94 159 ASN B O 1
ATOM 5287 N N . GLU B 1 160 ? 6.828 0.928 5.688 1 95.5 160 GLU B N 1
ATOM 5288 C CA . GLU B 1 160 ? 7.309 1.017 7.062 1 95.5 160 GLU B CA 1
ATOM 5289 C C . GLU B 1 160 ? 8.664 1.711 7.129 1 95.5 160 GLU B C 1
ATOM 5291 O O . GLU B 1 160 ? 8.969 2.396 8.109 1 95.5 160 GLU B O 1
ATOM 5296 N N . LEU B 1 161 ? 9.453 1.613 6.133 1 95.94 161 LEU B N 1
ATOM 5297 C CA . LEU B 1 161 ? 10.805 2.178 6.117 1 95.94 161 LEU B CA 1
ATOM 5298 C C . LEU B 1 161 ? 10.75 3.697 6.004 1 95.94 161 LEU B C 1
ATOM 5300 O O . LEU B 1 161 ? 11.758 4.375 6.238 1 95.94 161 LEU B O 1
ATOM 5304 N N . MET B 1 162 ? 9.586 4.207 5.695 1 97.44 162 MET B N 1
ATOM 5305 C CA . MET B 1 162 ? 9.453 5.66 5.629 1 97.44 162 MET B CA 1
ATOM 5306 C C . MET B 1 162 ? 9.734 6.293 6.984 1 97.44 162 MET B C 1
ATOM 5308 O O . MET B 1 162 ? 10.234 7.418 7.055 1 97.44 162 MET B O 1
ATOM 5312 N N . ALA B 1 163 ? 9.414 5.574 8.094 1 97.88 163 ALA B N 1
ATOM 5313 C CA . ALA B 1 163 ? 9.742 6.09 9.422 1 97.88 163 ALA B CA 1
ATOM 5314 C C . ALA B 1 163 ? 11.242 6.32 9.555 1 97.88 163 ALA B C 1
ATOM 5316 O O . ALA B 1 163 ? 11.672 7.336 10.117 1 97.88 163 ALA B O 1
ATOM 5317 N N . VAL B 1 164 ? 12 5.434 8.953 1 97.12 164 VAL B N 1
ATOM 5318 C CA . VAL B 1 164 ? 13.461 5.512 9.023 1 97.12 164 VAL B CA 1
ATOM 5319 C C . VAL B 1 164 ? 13.961 6.605 8.086 1 97.12 164 VAL B C 1
ATOM 5321 O O . VAL B 1 164 ? 14.805 7.422 8.477 1 97.12 164 VAL B O 1
ATOM 5324 N N . TYR B 1 165 ? 13.438 6.613 6.836 1 97.5 165 TYR B N 1
ATOM 5325 C CA . TYR B 1 165 ? 13.867 7.613 5.863 1 97.5 165 TYR B CA 1
ATOM 5326 C C . TYR B 1 165 ? 13.539 9.023 6.352 1 97.5 165 TYR B C 1
ATOM 5328 O O . TYR B 1 165 ? 14.352 9.938 6.203 1 97.5 165 TYR B O 1
ATOM 5336 N N . PHE B 1 166 ? 12.398 9.156 6.977 1 98.75 166 PHE B N 1
ATOM 5337 C CA . PHE B 1 166 ? 12.023 10.469 7.508 1 98.75 166 PHE B CA 1
ATOM 5338 C C . PHE B 1 166 ? 12.938 10.867 8.656 1 98.75 166 PHE B C 1
ATOM 5340 O O . PHE B 1 166 ? 13.344 12.023 8.758 1 98.75 166 PHE B O 1
ATOM 5347 N N . ASN B 1 167 ? 13.188 9.938 9.539 1 98.69 167 ASN B N 1
ATOM 5348 C CA . ASN B 1 167 ? 14.102 10.234 10.641 1 98.69 167 ASN B CA 1
ATOM 5349 C C . ASN B 1 167 ? 15.469 10.688 10.133 1 98.69 167 ASN B C 1
ATOM 5351 O O . ASN B 1 167 ? 16.078 11.586 10.711 1 98.69 167 ASN B O 1
ATOM 5355 N N . MET B 1 168 ? 15.922 10.055 9.047 1 98.38 168 MET B N 1
ATOM 5356 C CA . MET B 1 168 ? 17.203 10.445 8.469 1 98.38 168 MET B CA 1
ATOM 5357 C C . MET B 1 168 ? 17.141 11.875 7.934 1 98.38 168 MET B C 1
ATOM 5359 O O . MET B 1 168 ? 18.094 12.648 8.102 1 98.38 168 MET B O 1
ATOM 5363 N N . PHE B 1 169 ? 16.062 12.172 7.316 1 98.88 169 PHE B N 1
ATOM 5364 C CA . PHE B 1 169 ? 15.875 13.523 6.812 1 98.88 169 PHE B CA 1
ATOM 5365 C C . PHE B 1 169 ? 15.781 14.523 7.957 1 98.88 169 PHE B C 1
ATOM 5367 O O . PHE B 1 169 ? 16.406 15.586 7.922 1 98.88 169 PHE B O 1
ATOM 5374 N N . ALA B 1 170 ? 14.977 14.203 8.984 1 98.94 170 ALA B N 1
ATOM 5375 C CA . ALA B 1 170 ? 14.852 15.062 10.156 1 98.94 170 ALA B CA 1
ATOM 5376 C C . ALA B 1 170 ? 16.203 15.273 10.828 1 98.94 170 ALA B C 1
ATOM 5378 O O . ALA B 1 170 ? 16.562 16.406 11.203 1 98.94 170 ALA B O 1
ATOM 5379 N N . ASP B 1 171 ? 16.984 14.195 10.977 1 98.88 171 ASP B N 1
ATOM 5380 C CA . ASP B 1 171 ? 18.312 14.266 11.555 1 98.88 171 ASP B CA 1
ATOM 5381 C C . ASP B 1 171 ? 19.203 15.242 10.781 1 98.88 171 ASP B C 1
ATOM 5383 O O . ASP B 1 171 ? 19.906 16.062 11.383 1 98.88 171 ASP B O 1
ATOM 5387 N N . PHE B 1 172 ? 19.141 15.133 9.477 1 98.88 172 PHE B N 1
ATOM 5388 C CA . PHE B 1 172 ? 19.891 16.062 8.625 1 98.88 172 PHE B CA 1
ATOM 5389 C C . PHE B 1 172 ? 19.469 17.5 8.898 1 98.88 172 PHE B C 1
ATOM 5391 O O . PHE B 1 172 ? 20.312 18.375 9.055 1 98.88 172 PHE B O 1
ATOM 5398 N N . CYS B 1 173 ? 18.141 17.766 8.969 1 98.94 173 CYS B N 1
ATOM 5399 C CA . CYS B 1 173 ? 17.609 19.109 9.164 1 98.94 173 CYS B CA 1
ATOM 5400 C C . CYS B 1 173 ? 18.016 19.672 10.523 1 98.94 173 CYS B C 1
ATOM 5402 O O . CYS B 1 173 ? 18.391 20.828 10.633 1 98.94 173 CYS B O 1
ATOM 5404 N N . PHE B 1 174 ? 17.938 18.844 11.586 1 98.94 174 PHE B N 1
ATOM 5405 C CA . PHE B 1 174 ? 18.344 19.266 12.922 1 98.94 174 PHE B CA 1
ATOM 5406 C C . PHE B 1 174 ? 19.812 19.672 12.922 1 98.94 174 PHE B C 1
ATOM 5408 O O . PHE B 1 174 ? 20.172 20.719 13.469 1 98.94 174 PHE B O 1
ATOM 5415 N N . ARG B 1 175 ? 20.594 18.812 12.266 1 98.75 175 ARG B N 1
ATOM 5416 C CA . ARG B 1 175 ? 22.031 19.078 12.219 1 98.75 175 ARG B CA 1
ATOM 5417 C C . ARG B 1 175 ? 22.297 20.375 11.453 1 98.75 175 ARG B C 1
ATOM 5419 O O . ARG B 1 175 ? 23.109 21.203 11.891 1 98.75 175 ARG B O 1
ATOM 5426 N N . GLU B 1 176 ? 21.641 20.547 10.406 1 98.69 176 GLU B N 1
ATOM 5427 C CA . GLU B 1 176 ? 21.938 21.625 9.477 1 98.69 176 GLU B CA 1
ATOM 5428 C C . GLU B 1 176 ? 21.375 22.969 9.977 1 98.69 176 GLU B C 1
ATOM 5430 O O . GLU B 1 176 ? 22.031 24 9.844 1 98.69 176 GLU B O 1
ATOM 5435 N N . PHE B 1 177 ? 20.172 22.953 10.5 1 98.81 177 PHE B N 1
ATOM 5436 C CA . PHE B 1 177 ? 19.453 24.203 10.727 1 98.81 177 PHE B CA 1
ATOM 5437 C C . PHE B 1 177 ? 19.219 24.422 12.219 1 98.81 177 PHE B C 1
ATOM 5439 O O . PHE B 1 177 ? 18.828 25.516 12.633 1 98.81 177 PHE B O 1
ATOM 5446 N N . GLY B 1 178 ? 19.562 23.531 13.109 1 98.44 178 GLY B N 1
ATOM 5447 C CA . GLY B 1 178 ? 19.125 23.5 14.492 1 98.44 178 GLY B CA 1
ATOM 5448 C C . GLY B 1 178 ? 19.719 24.594 15.344 1 98.44 178 GLY B C 1
ATOM 5449 O O . GLY B 1 178 ? 19.188 24.922 16.406 1 98.44 178 GLY B O 1
ATOM 5450 N N . SER B 1 179 ? 20.797 25.156 14.922 1 97.69 179 SER B N 1
ATOM 5451 C CA . SER B 1 179 ? 21.359 26.266 15.672 1 97.69 179 SER B CA 1
ATOM 5452 C C . SER B 1 179 ? 20.484 27.516 15.562 1 97.69 179 SER B C 1
ATOM 5454 O O . SER B 1 179 ? 20.516 28.375 16.438 1 97.69 179 SER B O 1
ATOM 5456 N N . LYS B 1 180 ? 19.609 27.578 14.516 1 98.38 180 LYS B N 1
ATOM 5457 C CA . LYS B 1 180 ? 18.797 28.766 14.25 1 98.38 180 LYS B CA 1
ATOM 5458 C C . LYS B 1 180 ? 17.312 28.469 14.508 1 98.38 180 LYS B C 1
ATOM 5460 O O . LYS B 1 180 ? 16.516 29.406 14.586 1 98.38 180 LYS B O 1
ATOM 5465 N N . VAL B 1 181 ? 16.953 27.281 14.625 1 98.69 181 VAL B N 1
ATOM 5466 C CA . VAL B 1 181 ? 15.555 26.891 14.766 1 98.69 181 VAL B CA 1
ATOM 5467 C C . VAL B 1 181 ? 15.312 26.344 16.172 1 98.69 181 VAL B C 1
ATOM 5469 O O . VAL B 1 181 ? 15.945 25.375 16.594 1 98.69 181 VAL B O 1
ATOM 5472 N N . LYS B 1 182 ? 14.344 26.938 16.875 1 97.44 182 LYS B N 1
ATOM 5473 C CA . LYS B 1 182 ? 14.102 26.516 18.25 1 97.44 182 LYS B CA 1
ATOM 5474 C C . LYS B 1 182 ? 12.727 25.875 18.391 1 97.44 182 LYS B C 1
ATOM 5476 O O . LYS B 1 182 ? 12.438 25.234 19.422 1 97.44 182 LYS B O 1
ATOM 5481 N N . LEU B 1 183 ? 11.859 25.969 17.406 1 98.81 183 LEU B N 1
ATOM 5482 C CA . LEU B 1 183 ? 10.562 25.297 17.375 1 98.81 183 LEU B CA 1
ATOM 5483 C C . LEU B 1 183 ? 10.438 24.422 16.125 1 98.81 183 LEU B C 1
ATOM 5485 O O . LEU B 1 183 ? 10.391 24.938 15 1 98.81 183 LEU B O 1
ATOM 5489 N N . TRP B 1 184 ? 10.359 23.109 16.359 1 98.94 184 TRP B N 1
ATOM 5490 C CA . TRP B 1 184 ? 10.242 22.141 15.258 1 98.94 184 TRP B CA 1
ATOM 5491 C C . TRP B 1 184 ? 8.867 21.484 15.266 1 98.94 184 TRP B C 1
ATOM 5493 O O . TRP B 1 184 ? 8.336 21.141 16.328 1 98.94 184 TRP B O 1
ATOM 5503 N N . ILE B 1 185 ? 8.328 21.344 14.117 1 98.94 185 ILE B N 1
ATOM 5504 C CA . ILE B 1 185 ? 7.199 20.469 13.852 1 98.94 185 ILE B CA 1
ATOM 5505 C C . ILE B 1 185 ? 7.625 19.359 12.875 1 98.94 185 ILE B C 1
ATOM 5507 O O . ILE B 1 185 ? 8.109 19.656 11.781 1 98.94 185 ILE B O 1
ATOM 5511 N N . THR B 1 186 ? 7.488 18.125 13.25 1 98.94 186 THR B N 1
ATOM 5512 C CA . THR B 1 186 ? 7.934 17.031 12.391 1 98.94 186 THR B CA 1
ATOM 5513 C C . THR B 1 186 ? 7 16.875 11.188 1 98.94 186 THR B C 1
ATOM 5515 O O . THR B 1 186 ? 7.414 17.062 10.047 1 98.94 186 THR B O 1
ATOM 5518 N N . ILE B 1 187 ? 5.754 16.625 11.516 1 98.94 187 ILE B N 1
ATOM 5519 C CA . ILE B 1 187 ? 4.77 16.344 10.477 1 98.94 187 ILE B CA 1
ATOM 5520 C C . ILE B 1 187 ? 3.529 17.203 10.688 1 98.94 187 ILE B C 1
ATOM 5522 O O . ILE B 1 187 ? 3.057 17.359 11.82 1 98.94 187 ILE B O 1
ATOM 5526 N N . ASN B 1 188 ? 3.078 17.781 9.555 1 98.88 188 ASN B N 1
ATOM 5527 C CA . ASN B 1 188 ? 1.851 18.562 9.602 1 98.88 188 ASN B CA 1
ATOM 5528 C C . ASN B 1 188 ? 0.624 17.703 9.312 1 98.88 188 ASN B C 1
ATOM 5530 O O . ASN B 1 188 ? 0.553 17.047 8.273 1 98.88 188 ASN B O 1
ATOM 5534 N N . GLU B 1 189 ? -0.372 17.656 10.18 1 98.75 189 GLU B N 1
ATOM 5535 C CA . GLU B 1 189 ? -1.704 17.094 10.008 1 98.75 189 GLU B CA 1
ATOM 5536 C C . GLU B 1 189 ? -1.632 15.703 9.367 1 98.75 189 GLU B C 1
ATOM 5538 O O . GLU B 1 189 ? -2.203 15.477 8.297 1 98.75 189 GLU B O 1
ATOM 5543 N N . PRO B 1 190 ? -1.096 14.703 10.07 1 98.69 190 PRO B N 1
ATOM 5544 C CA . PRO B 1 190 ? -0.938 13.367 9.492 1 98.69 190 PRO B CA 1
ATOM 5545 C C . PRO B 1 190 ? -2.268 12.75 9.07 1 98.69 190 PRO B C 1
ATOM 5547 O O . PRO B 1 190 ? -2.344 12.102 8.023 1 98.69 190 PRO B O 1
ATOM 5550 N N . THR B 1 191 ? -3.346 13 9.812 1 98.38 191 THR B N 1
ATOM 5551 C CA . THR B 1 191 ? -4.637 12.391 9.516 1 98.38 191 THR B CA 1
ATOM 5552 C C . THR B 1 191 ? -5.234 12.977 8.242 1 98.38 191 THR B C 1
ATOM 5554 O O . THR B 1 191 ? -5.754 12.242 7.398 1 98.38 191 THR B O 1
ATOM 5557 N N . VAL B 1 192 ? -5.16 14.273 8.094 1 98.19 192 VAL B N 1
ATOM 5558 C CA . VAL B 1 192 ? -5.711 14.938 6.922 1 98.19 192 VAL B CA 1
ATOM 5559 C C . VAL B 1 192 ? -4.996 14.445 5.664 1 98.19 192 VAL B C 1
ATOM 5561 O O . VAL B 1 192 ? -5.641 14.055 4.688 1 98.19 192 VAL B O 1
ATOM 5564 N N . PHE B 1 193 ? -3.699 14.43 5.734 1 98.25 193 PHE B N 1
ATOM 5565 C CA . PHE B 1 193 ? -2.91 13.977 4.594 1 98.25 193 PHE B CA 1
ATOM 5566 C C . PHE B 1 193 ? -3.227 12.523 4.258 1 98.25 193 PHE B C 1
ATOM 5568 O O . PHE B 1 193 ? -3.369 12.172 3.084 1 98.25 193 PHE B O 1
ATOM 5575 N N . ALA B 1 194 ? -3.344 11.703 5.254 1 98.56 194 ALA B N 1
ATOM 5576 C CA . ALA B 1 194 ? -3.615 10.281 5.059 1 98.56 194 ALA B CA 1
ATOM 5577 C C . ALA B 1 194 ? -4.988 10.062 4.426 1 98.56 194 ALA B C 1
ATOM 5579 O O . ALA B 1 194 ? -5.137 9.25 3.516 1 98.56 194 ALA B O 1
ATOM 5580 N N . ILE B 1 195 ? -6.008 10.766 4.902 1 98.19 195 ILE B N 1
ATOM 5581 C CA . ILE B 1 195 ? -7.371 10.609 4.414 1 98.19 195 ILE B CA 1
ATOM 5582 C C . ILE B 1 195 ? -7.449 11.023 2.947 1 98.19 195 ILE B C 1
ATOM 5584 O O . ILE B 1 195 ? -8 10.289 2.119 1 98.19 195 ILE B O 1
ATOM 5588 N N . TYR B 1 196 ? -6.832 12.117 2.594 1 98.12 196 TYR B N 1
ATOM 5589 C CA . TYR B 1 196 ? -6.957 12.641 1.239 1 98.12 196 TYR B CA 1
ATOM 5590 C C . TYR B 1 196 ? -6.004 11.93 0.288 1 98.12 196 TYR B C 1
ATOM 5592 O O . TYR B 1 196 ? -6.293 11.789 -0.902 1 98.12 196 TYR B O 1
ATOM 5600 N N . GLY B 1 197 ? -4.871 11.484 0.8 1 98.25 197 GLY B N 1
ATOM 5601 C CA . GLY B 1 197 ? -3.861 10.906 -0.075 1 98.25 197 GLY B CA 1
ATOM 5602 C C . GLY B 1 197 ? -3.98 9.398 -0.212 1 98.25 197 GLY B C 1
ATOM 5603 O O . GLY B 1 197 ? -3.689 8.844 -1.272 1 98.25 197 GLY B O 1
ATOM 5604 N N . TYR B 1 198 ? -4.441 8.68 0.845 1 98.06 198 TYR B N 1
ATOM 5605 C CA . TYR B 1 198 ? -4.344 7.223 0.88 1 98.06 198 TYR B CA 1
ATOM 5606 C C . TYR B 1 198 ? -5.723 6.586 1.018 1 98.06 198 TYR B C 1
ATOM 5608 O O . TYR B 1 198 ? -5.863 5.363 0.938 1 98.06 198 TYR B O 1
ATOM 5616 N N . GLU B 1 199 ? -6.773 7.367 1.252 1 97.5 199 GLU B N 1
ATOM 5617 C CA . GLU B 1 199 ? -8.133 6.867 1.429 1 97.5 199 GLU B CA 1
ATOM 5618 C C . GLU B 1 199 ? -9.039 7.316 0.283 1 97.5 199 GLU B C 1
ATOM 5620 O O . GLU B 1 199 ? -9.719 6.492 -0.337 1 97.5 199 GLU B O 1
ATOM 5625 N N . PHE B 1 200 ? -8.922 8.617 -0.117 1 97 200 PHE B N 1
ATOM 5626 C CA . PHE B 1 200 ? -9.898 9.141 -1.066 1 97 200 PHE B CA 1
ATOM 5627 C C . PHE B 1 200 ? -9.211 9.633 -2.334 1 97 200 PHE B C 1
ATOM 5629 O O . PHE B 1 200 ? -9.875 9.984 -3.309 1 97 200 PHE B O 1
ATOM 5636 N N . GLY B 1 201 ? -7.914 9.75 -2.373 1 97.31 201 GLY B N 1
ATOM 5637 C CA . GLY B 1 201 ? -7.137 9.945 -3.586 1 97.31 201 GLY B CA 1
ATOM 5638 C C . GLY B 1 201 ? -7.133 11.383 -4.07 1 97.31 201 GLY B C 1
ATOM 5639 O O . GLY B 1 201 ? -6.891 11.648 -5.25 1 97.31 201 GLY B O 1
ATOM 5640 N N . LYS B 1 202 ? -7.387 12.32 -3.15 1 97.56 202 LYS B N 1
ATOM 5641 C CA . LYS B 1 202 ? -7.434 13.727 -3.516 1 97.56 202 LYS B CA 1
ATOM 5642 C C . LYS B 1 202 ? -6.043 14.359 -3.469 1 97.56 202 LYS B C 1
ATOM 5644 O O . LYS B 1 202 ? -5.797 15.383 -4.102 1 97.56 202 LYS B O 1
ATOM 5649 N N . PHE B 1 203 ? -5.156 13.828 -2.656 1 98.38 203 PHE B N 1
ATOM 5650 C CA . PHE B 1 203 ? -3.752 14.211 -2.553 1 98.38 203 PHE B CA 1
ATOM 5651 C C . PHE B 1 203 ? -2.846 13.086 -3.043 1 98.38 203 PHE B C 1
ATOM 5653 O O . PHE B 1 203 ? -3.303 11.961 -3.254 1 98.38 203 PHE B O 1
ATOM 5660 N N . PRO B 1 204 ? -1.595 13.461 -3.412 1 97.75 204 PRO B N 1
ATOM 5661 C CA . PRO B 1 204 ? -0.68 12.352 -3.715 1 97.75 204 PRO B CA 1
ATOM 5662 C C . PRO B 1 204 ? -0.569 11.352 -2.572 1 97.75 204 PRO B C 1
ATOM 5664 O O . PRO B 1 204 ? -0.691 11.719 -1.403 1 97.75 204 PRO B O 1
ATOM 5667 N N . PRO B 1 205 ? -0.417 10.156 -2.961 1 96.56 205 PRO B N 1
ATOM 5668 C CA . PRO B 1 205 ? -0.186 9.562 -4.281 1 96.56 205 PRO B CA 1
ATOM 5669 C C . PRO B 1 205 ? -1.479 9.336 -5.059 1 96.56 205 PRO B C 1
ATOM 5671 O O . PRO B 1 205 ? -1.448 8.805 -6.172 1 96.56 205 PRO B O 1
ATOM 5674 N N . GLY B 1 206 ? -2.594 9.703 -4.496 1 97.25 206 GLY B N 1
ATOM 5675 C CA . GLY B 1 206 ? -3.859 9.57 -5.199 1 97.25 206 GLY B CA 1
ATOM 5676 C C . GLY B 1 206 ? -4.508 8.211 -5.012 1 97.25 206 GLY B C 1
ATOM 5677 O O . GLY B 1 206 ? -5.32 7.781 -5.836 1 97.25 206 GLY B O 1
ATOM 5678 N N . TRP B 1 207 ? -4.141 7.512 -3.992 1 97 207 TRP B N 1
ATOM 5679 C CA . TRP B 1 207 ? -4.629 6.152 -3.771 1 97 207 TRP B CA 1
ATOM 5680 C C . TRP B 1 207 ? -6.031 6.172 -3.17 1 97 207 TRP B C 1
ATOM 5682 O O . TRP B 1 207 ? -6.363 7.059 -2.383 1 97 207 TRP B O 1
ATOM 5692 N N . THR B 1 208 ? -6.859 5.262 -3.59 1 96.88 208 THR B N 1
ATOM 5693 C CA . THR B 1 208 ? -8.219 5.105 -3.08 1 96.88 208 THR B CA 1
ATOM 5694 C C . THR B 1 208 ? -8.359 3.793 -2.312 1 96.88 208 THR B C 1
ATOM 5696 O O . THR B 1 208 ? -9.258 2.996 -2.594 1 96.88 208 THR B O 1
ATOM 5699 N N . HIS B 1 209 ? -7.477 3.619 -1.355 1 96.38 209 HIS B N 1
ATOM 5700 C CA . HIS B 1 209 ? -7.504 2.428 -0.512 1 96.38 209 HIS B CA 1
ATOM 5701 C C . HIS B 1 209 ? -8.547 2.561 0.595 1 96.38 209 HIS B C 1
ATOM 5703 O O . HIS B 1 209 ? -8.203 2.553 1.779 1 96.38 209 HIS B O 1
ATOM 5709 N N . LEU B 1 210 ? -9.789 2.564 0.25 1 95.31 210 LEU B N 1
ATOM 5710 C CA . LEU B 1 210 ? -10.93 2.85 1.122 1 95.31 210 LEU B CA 1
ATOM 5711 C C . LEU B 1 210 ? -10.984 1.86 2.281 1 95.31 210 LEU B C 1
ATOM 5713 O O . LEU B 1 210 ? -10.812 0.655 2.084 1 95.31 210 LEU B O 1
ATOM 5717 N N . GLY B 1 211 ? -11.07 2.412 3.445 1 93 211 GLY B N 1
ATOM 5718 C CA . GLY B 1 211 ? -11.32 1.61 4.633 1 93 211 GLY B CA 1
ATOM 5719 C C . GLY B 1 211 ? -10.047 1.253 5.387 1 93 211 GLY B C 1
ATOM 5720 O O . GLY B 1 211 ? -10.109 0.785 6.527 1 93 211 GLY B O 1
ATOM 5721 N N . SER B 1 212 ? -8.883 1.481 4.734 1 92.56 212 SER B N 1
ATOM 5722 C CA . SER B 1 212 ? -7.684 1.064 5.453 1 92.56 212 SER B CA 1
ATOM 5723 C C . SER B 1 212 ? -6.52 2.008 5.172 1 92.56 212 SER B C 1
ATOM 5725 O O . SER B 1 212 ? -5.562 2.068 5.949 1 92.56 212 SER B O 1
ATOM 5727 N N . GLY B 1 213 ? -6.508 2.695 4.102 1 96.56 213 GLY B N 1
ATOM 5728 C CA . GLY B 1 213 ? -5.359 3.473 3.66 1 96.56 213 GLY B CA 1
ATOM 5729 C C . GLY B 1 213 ? -4.926 4.52 4.668 1 96.56 213 GLY B C 1
ATOM 5730 O O . GLY B 1 213 ? -3.732 4.66 4.949 1 96.56 213 GLY B O 1
ATOM 5731 N N . ALA B 1 214 ? -5.875 5.188 5.227 1 97.94 214 ALA B N 1
ATOM 5732 C CA . ALA B 1 214 ? -5.555 6.262 6.16 1 97.94 214 ALA B CA 1
ATOM 5733 C C . ALA B 1 214 ? -4.984 5.703 7.461 1 97.94 214 ALA B C 1
ATOM 5735 O O . ALA B 1 214 ? -4.043 6.266 8.023 1 97.94 214 ALA B O 1
ATOM 5736 N N . TYR B 1 215 ? -5.531 4.598 7.961 1 97.81 215 TYR B N 1
ATOM 5737 C CA . TYR B 1 215 ? -5.094 4.012 9.227 1 97.81 215 TYR B CA 1
ATOM 5738 C C . TYR B 1 215 ? -3.617 3.639 9.164 1 97.81 215 TYR B C 1
ATOM 5740 O O . TYR B 1 215 ? -2.855 3.961 10.078 1 97.81 215 TYR B O 1
ATOM 5748 N N . ARG B 1 216 ? -3.24 3.02 8.125 1 96.69 216 ARG B N 1
ATOM 5749 C CA . ARG B 1 216 ? -1.857 2.574 7.992 1 96.69 216 ARG B CA 1
ATOM 5750 C C . ARG B 1 216 ? -0.907 3.762 7.879 1 96.69 216 ARG B C 1
ATOM 5752 O O . ARG B 1 216 ? 0.131 3.799 8.539 1 96.69 216 ARG B O 1
ATOM 5759 N N . ALA B 1 217 ? -1.235 4.688 7.043 1 98.44 217 ALA B N 1
ATOM 5760 C CA . ALA B 1 217 ? -0.385 5.855 6.832 1 98.44 217 ALA B CA 1
ATOM 5761 C C . ALA B 1 217 ? -0.175 6.621 8.133 1 98.44 217 ALA B C 1
ATOM 5763 O O . ALA B 1 217 ? 0.949 7.016 8.453 1 98.44 217 ALA B O 1
ATOM 5764 N N . VAL B 1 218 ? -1.228 6.82 8.898 1 98.75 218 VAL B N 1
ATOM 5765 C CA . VAL B 1 218 ? -1.141 7.562 10.156 1 98.75 218 VAL B CA 1
ATOM 5766 C C . VAL B 1 218 ? -0.225 6.828 11.133 1 98.75 218 VAL B C 1
ATOM 5768 O O . VAL B 1 218 ? 0.617 7.445 11.789 1 98.75 218 VAL B O 1
ATOM 5771 N N . CYS B 1 219 ? -0.386 5.555 11.195 1 98.19 219 CYS B N 1
ATOM 5772 C CA . CYS B 1 219 ? 0.429 4.754 12.102 1 98.19 219 CYS B CA 1
ATOM 5773 C C . CYS B 1 219 ? 1.912 4.93 11.805 1 98.19 219 CYS B C 1
ATOM 5775 O O . CYS B 1 219 ? 2.715 5.145 12.719 1 98.19 219 CYS B O 1
ATOM 5777 N N . ILE B 1 220 ? 2.258 4.887 10.57 1 98.19 220 ILE B N 1
ATOM 5778 C CA . ILE B 1 220 ? 3.66 4.977 10.18 1 98.19 220 ILE B CA 1
ATOM 5779 C C . ILE B 1 220 ? 4.16 6.406 10.375 1 98.19 220 ILE B C 1
ATOM 5781 O O . ILE B 1 220 ? 5.289 6.617 10.82 1 98.19 220 ILE B O 1
ATOM 5785 N N . MET B 1 221 ? 3.32 7.387 10.125 1 98.88 221 MET B N 1
ATOM 5786 C CA . MET B 1 221 ? 3.709 8.781 10.352 1 98.88 221 MET B CA 1
ATOM 5787 C C . MET B 1 221 ? 3.947 9.039 11.836 1 98.88 221 MET B C 1
ATOM 5789 O O . MET B 1 221 ? 4.852 9.797 12.195 1 98.88 221 MET B O 1
ATOM 5793 N N . LEU B 1 222 ? 3.143 8.43 12.688 1 98.88 222 LEU B N 1
ATOM 5794 C CA . LEU B 1 222 ? 3.35 8.594 14.117 1 98.88 222 LEU B CA 1
ATOM 5795 C C . LEU B 1 222 ? 4.684 7.992 14.547 1 98.88 222 LEU B C 1
ATOM 5797 O O . LEU B 1 222 ? 5.402 8.586 15.359 1 98.88 222 LEU B O 1
ATOM 5801 N N . LYS B 1 223 ? 5.004 6.836 14 1 98.75 223 LYS B N 1
ATOM 5802 C CA . LYS B 1 223 ? 6.301 6.234 14.289 1 98.75 223 LYS B CA 1
ATOM 5803 C C . LYS B 1 223 ? 7.441 7.113 13.781 1 98.75 223 LYS B C 1
ATOM 5805 O O . LYS B 1 223 ? 8.461 7.27 14.461 1 98.75 223 LYS B O 1
ATOM 5810 N N . ALA B 1 224 ? 7.27 7.637 12.594 1 98.88 224 ALA B N 1
ATOM 5811 C CA . ALA B 1 224 ? 8.266 8.531 12.008 1 98.88 224 ALA B CA 1
ATOM 5812 C C . ALA B 1 224 ? 8.477 9.766 12.891 1 98.88 224 ALA B C 1
ATOM 5814 O O . ALA B 1 224 ? 9.609 10.156 13.156 1 98.88 224 ALA B O 1
ATOM 5815 N N . HIS B 1 225 ? 7.375 10.352 13.312 1 98.94 225 HIS B N 1
ATOM 5816 C CA . HIS B 1 225 ? 7.434 11.477 14.242 1 98.94 225 HIS B CA 1
ATOM 5817 C C . HIS B 1 225 ? 8.227 11.125 15.492 1 98.94 225 HIS B C 1
ATOM 5819 O O . HIS B 1 225 ? 9.125 11.867 15.898 1 98.94 225 HIS B O 1
ATOM 5825 N N . ALA B 1 226 ? 7.875 10.031 16.062 1 98.94 226 ALA B N 1
ATOM 5826 C CA . ALA B 1 226 ? 8.484 9.641 17.328 1 98.94 226 ALA B CA 1
ATOM 5827 C C . ALA B 1 226 ? 9.984 9.398 17.172 1 98.94 226 ALA B C 1
ATOM 5829 O O . ALA B 1 226 ? 10.773 9.789 18.031 1 98.94 226 ALA B O 1
ATOM 5830 N N . MET B 1 227 ? 10.367 8.742 16.094 1 98.88 227 MET B N 1
ATOM 5831 C CA . MET B 1 227 ? 11.789 8.516 15.836 1 98.88 227 MET B CA 1
ATOM 5832 C C . MET B 1 227 ? 12.539 9.836 15.695 1 98.88 227 MET B C 1
ATOM 5834 O O . MET B 1 227 ? 13.625 10 16.266 1 98.88 227 MET B O 1
ATOM 5838 N N . ALA B 1 228 ? 11.984 10.766 14.969 1 98.94 228 ALA B N 1
ATOM 5839 C CA . ALA B 1 228 ? 12.602 12.078 14.789 1 98.94 228 ALA B CA 1
ATOM 5840 C C . ALA B 1 228 ? 12.727 12.812 16.125 1 98.94 228 ALA B C 1
ATOM 5842 O O . ALA B 1 228 ? 13.766 13.398 16.422 1 98.94 228 ALA B O 1
ATOM 5843 N N . TYR B 1 229 ? 11.664 12.789 16.922 1 98.94 229 TYR B N 1
ATOM 5844 C CA . TYR B 1 229 ? 11.695 13.414 18.234 1 98.94 229 TYR B CA 1
ATOM 5845 C C . TYR B 1 229 ? 12.828 12.852 19.078 1 98.94 229 TYR B C 1
ATOM 5847 O O . TYR B 1 229 ? 13.594 13.602 19.688 1 98.94 229 TYR B O 1
ATOM 5855 N N . ARG B 1 230 ? 12.914 11.508 19.156 1 98.88 230 ARG B N 1
ATOM 5856 C CA . ARG B 1 230 ? 13.938 10.852 19.969 1 98.88 230 ARG B CA 1
ATOM 5857 C C . ARG B 1 230 ? 15.336 11.203 19.469 1 98.88 230 ARG B C 1
ATOM 5859 O O . ARG B 1 230 ? 16.266 11.375 20.266 1 98.88 230 ARG B O 1
ATOM 5866 N N . THR B 1 231 ? 15.461 11.289 18.172 1 98.88 231 THR B N 1
ATOM 5867 C CA . THR B 1 231 ? 16.734 11.695 17.594 1 98.88 231 THR B CA 1
ATOM 5868 C C . THR B 1 231 ? 17.125 13.102 18.062 1 98.88 231 THR B C 1
ATOM 5870 O O . THR B 1 231 ? 18.25 13.328 18.484 1 98.88 231 THR B O 1
ATOM 5873 N N . TYR B 1 232 ? 16.219 14.039 17.984 1 98.94 232 TYR B N 1
ATOM 5874 C CA . TYR B 1 232 ? 16.516 15.391 18.469 1 98.94 232 TYR B CA 1
ATOM 5875 C C . TYR B 1 232 ? 16.859 15.383 19.953 1 98.94 232 TYR B C 1
ATOM 5877 O O . TYR B 1 232 ? 17.812 16.016 20.375 1 98.94 232 TYR B O 1
ATOM 5885 N N . ASP B 1 233 ? 16.062 14.695 20.703 1 98.75 233 ASP B N 1
ATOM 5886 C CA . ASP B 1 233 ? 16.188 14.664 22.156 1 98.75 233 ASP B CA 1
ATOM 5887 C C . ASP B 1 233 ? 17.547 14.125 22.578 1 98.75 233 ASP B C 1
ATOM 5889 O O . ASP B 1 233 ? 18.156 14.641 23.516 1 98.75 233 ASP B O 1
ATOM 5893 N N . THR B 1 234 ? 18 13.148 21.875 1 98.44 234 THR B N 1
ATOM 5894 C CA . THR B 1 234 ? 19.219 12.469 22.266 1 98.44 234 THR B CA 1
ATOM 5895 C C . THR B 1 234 ? 20.438 13.172 21.703 1 98.44 234 THR B C 1
ATOM 5897 O O . THR B 1 234 ? 21.469 13.305 22.375 1 98.44 234 THR B O 1
ATOM 5900 N N . LYS B 1 235 ? 20.312 13.695 20.547 1 98.56 235 LYS B N 1
ATOM 5901 C CA . LYS B 1 235 ? 21.5 14.156 19.844 1 98.56 235 LYS B CA 1
ATOM 5902 C C . LYS B 1 235 ? 21.656 15.672 19.953 1 98.56 235 LYS B C 1
ATOM 5904 O O . LYS B 1 235 ? 22.766 16.188 19.953 1 98.56 235 LYS B O 1
ATOM 5909 N N . TYR B 1 236 ? 20.547 16.359 20.016 1 98.69 236 TYR B N 1
ATOM 5910 C CA . TYR B 1 236 ? 20.672 17.781 19.703 1 98.69 236 TYR B CA 1
ATOM 5911 C C . TYR B 1 236 ? 20.094 18.641 20.844 1 98.69 236 TYR B C 1
ATOM 5913 O O . TYR B 1 236 ? 20.406 19.812 20.953 1 98.69 236 TYR B O 1
ATOM 5921 N N . ARG B 1 237 ? 19.266 18.141 21.703 1 98.12 237 ARG B N 1
ATOM 5922 C CA . ARG B 1 237 ? 18.547 18.906 22.719 1 98.12 237 ARG B CA 1
ATOM 5923 C C . ARG B 1 237 ? 19.516 19.719 23.594 1 98.12 237 ARG B C 1
ATOM 5925 O O . ARG B 1 237 ? 19.312 20.906 23.812 1 98.12 237 ARG B O 1
ATOM 5932 N N . LYS B 1 238 ? 20.5 19.094 24.047 1 97.94 238 LYS B N 1
ATOM 5933 C CA . LYS B 1 238 ? 21.453 19.719 24.969 1 97.94 238 LYS B CA 1
ATOM 5934 C C . LYS B 1 238 ? 22.172 20.891 24.312 1 97.94 238 LYS B C 1
ATOM 5936 O O . LYS B 1 238 ? 22.359 21.953 24.938 1 97.94 238 LYS B O 1
ATOM 5941 N N . SER B 1 239 ? 22.531 20.734 23.062 1 98.31 239 SER B N 1
ATOM 5942 C CA . SER B 1 239 ? 23.359 21.734 22.406 1 98.31 239 SER B CA 1
ATOM 5943 C C . SER B 1 239 ? 22.516 22.828 21.75 1 98.31 239 SER B C 1
ATOM 5945 O O . SER B 1 239 ? 22.938 23.969 21.656 1 98.31 239 SER B O 1
ATOM 5947 N N . GLN B 1 240 ? 21.25 22.484 21.328 1 98.31 240 GLN B N 1
ATOM 5948 C CA . GLN B 1 240 ? 20.484 23.422 20.5 1 98.31 240 GLN B CA 1
ATOM 5949 C C . GLN B 1 240 ? 19.328 24.016 21.297 1 98.31 240 GLN B C 1
ATOM 5951 O O . GLN B 1 240 ? 18.828 25.094 20.953 1 98.31 240 GLN B O 1
ATOM 5956 N N . GLY B 1 241 ? 18.859 23.312 22.281 1 98.12 241 GLY B N 1
ATOM 5957 C CA . GLY B 1 241 ? 17.828 23.828 23.172 1 98.12 241 GLY B CA 1
ATOM 5958 C C . GLY B 1 241 ? 16.484 24.031 22.484 1 98.12 241 GLY B C 1
ATOM 5959 O O . GLY B 1 241 ? 15.695 24.875 22.875 1 98.12 241 GLY B O 1
ATOM 5960 N N . GLY B 1 242 ? 16.219 23.359 21.422 1 98.38 242 GLY B N 1
ATOM 5961 C CA . GLY B 1 242 ? 14.969 23.484 20.703 1 98.38 242 GLY B CA 1
ATOM 5962 C C . GLY B 1 242 ? 13.867 22.609 21.25 1 98.38 242 GLY B C 1
ATOM 5963 O O . GLY B 1 242 ? 14.117 21.781 22.141 1 98.38 242 GLY B O 1
ATOM 5964 N N . LEU B 1 243 ? 12.641 22.875 20.859 1 98.81 243 LEU B N 1
ATOM 5965 C CA . LEU B 1 243 ? 11.453 22.094 21.156 1 98.81 243 LEU B CA 1
ATOM 5966 C C . LEU B 1 243 ? 10.906 21.422 19.906 1 98.81 243 LEU B C 1
ATOM 5968 O O . LEU B 1 243 ? 10.977 22 18.812 1 98.81 243 LEU B O 1
ATOM 5972 N N . VAL B 1 244 ? 10.43 20.203 20.047 1 98.88 244 VAL B N 1
ATOM 5973 C CA . VAL B 1 244 ? 9.945 19.422 18.922 1 98.88 244 VAL B CA 1
ATOM 5974 C C . VAL B 1 244 ? 8.523 18.938 19.203 1 98.88 244 VAL B C 1
ATOM 5976 O O . VAL B 1 244 ? 8.211 18.516 20.312 1 98.88 244 VAL B O 1
ATOM 5979 N N . SER B 1 245 ? 7.684 19.062 18.219 1 98.88 245 SER B N 1
ATOM 5980 C CA . SER B 1 245 ? 6.332 18.516 18.312 1 98.88 245 SER B CA 1
ATOM 5981 C C . SER B 1 245 ? 5.82 18.078 16.938 1 98.88 245 SER B C 1
ATOM 5983 O O . SER B 1 245 ? 6.609 17.844 16.031 1 98.88 245 SER B O 1
ATOM 5985 N N . ILE B 1 246 ? 4.574 17.766 16.859 1 98.94 246 ILE B N 1
ATOM 5986 C CA . ILE B 1 246 ? 3.803 17.406 15.672 1 98.94 246 ILE B CA 1
ATOM 5987 C C . ILE B 1 246 ? 2.539 18.266 15.594 1 98.94 246 ILE B C 1
ATOM 5989 O O . ILE B 1 246 ? 1.902 18.531 16.609 1 98.94 246 ILE B O 1
ATOM 5993 N N . ALA B 1 247 ? 2.215 18.75 14.406 1 98.94 247 ALA B N 1
ATOM 5994 C CA . ALA B 1 247 ? 1.027 19.594 14.297 1 98.94 247 ALA B CA 1
ATOM 5995 C C . ALA B 1 247 ? -0.217 18.75 14.016 1 98.94 247 ALA B C 1
ATOM 5997 O O . ALA B 1 247 ? -0.312 18.094 12.977 1 98.94 247 ALA B O 1
ATOM 5998 N N . LEU B 1 248 ? -1.144 18.812 14.93 1 98.81 248 LEU B N 1
ATOM 5999 C CA . LEU B 1 248 ? -2.379 18.047 14.82 1 98.81 248 LEU B CA 1
ATOM 6000 C C . LEU B 1 248 ? -3.541 18.938 14.398 1 98.81 248 LEU B C 1
ATOM 6002 O O . LEU B 1 248 ? -3.471 20.156 14.539 1 98.81 248 LEU B O 1
ATOM 6006 N N . ASN B 1 249 ? -4.535 18.328 13.789 1 98.25 249 ASN B N 1
ATOM 6007 C CA . ASN B 1 249 ? -5.738 19.047 13.375 1 98.25 249 ASN B CA 1
ATOM 6008 C C . ASN B 1 249 ? -6.988 18.484 14.039 1 98.25 249 ASN B C 1
ATOM 6010 O O . ASN B 1 249 ? -7.07 17.281 14.281 1 98.25 249 ASN B O 1
ATOM 6014 N N . SER B 1 250 ? -7.895 19.359 14.344 1 97.69 250 SER B N 1
ATOM 6015 C CA . SER B 1 250 ? -9.18 18.906 14.852 1 97.69 250 SER B CA 1
ATOM 6016 C C . SER B 1 250 ? -10.258 19.969 14.695 1 97.69 250 SER B C 1
ATOM 6018 O O . SER B 1 250 ? -9.969 21.172 14.789 1 97.69 250 SER B O 1
ATOM 6020 N N . PHE B 1 251 ? -11.438 19.531 14.461 1 97.38 251 PHE B N 1
ATOM 6021 C CA . PHE B 1 251 ? -12.617 20.344 14.703 1 97.38 251 PHE B CA 1
ATOM 6022 C C . PHE B 1 251 ? -13.07 20.219 16.156 1 97.38 251 PHE B C 1
ATOM 6024 O O . PHE B 1 251 ? -12.539 19.391 16.906 1 97.38 251 PHE B O 1
ATOM 6031 N N . TRP B 1 252 ? -13.906 21.094 16.484 1 98.5 252 TRP B N 1
ATOM 6032 C CA . TRP B 1 252 ? -14.742 20.781 17.641 1 98.5 252 TRP B CA 1
ATOM 6033 C C . TRP B 1 252 ? -16 20.031 17.219 1 98.5 252 TRP B C 1
ATOM 6035 O O . TRP B 1 252 ? -16.641 20.375 16.219 1 98.5 252 TRP B O 1
ATOM 6045 N N . ASP B 1 253 ? -16.312 19 17.969 1 98.25 253 ASP B N 1
ATOM 6046 C CA . ASP B 1 253 ? -17.484 18.172 17.688 1 98.25 253 ASP B CA 1
ATOM 6047 C C . ASP B 1 253 ? -18.578 18.391 18.734 1 98.25 253 ASP B C 1
ATOM 6049 O O . ASP B 1 253 ? -18.531 17.828 19.828 1 98.25 253 ASP B O 1
ATOM 6053 N N . GLU B 1 254 ? -19.562 19.172 18.359 1 98.25 254 GLU B N 1
ATOM 6054 C CA . GLU B 1 254 ? -20.672 19.531 19.25 1 98.25 254 GLU B CA 1
ATOM 6055 C C . GLU B 1 254 ? -21.828 18.562 19.109 1 98.25 254 GLU B C 1
ATOM 6057 O O . GLU B 1 254 ? -22.344 18.344 18 1 98.25 254 GLU B O 1
ATOM 6062 N N . PRO B 1 255 ? -22.281 17.984 20.25 1 98.5 255 PRO B N 1
ATOM 6063 C CA . PRO B 1 255 ? -23.453 17.125 20.125 1 98.5 255 PRO B CA 1
AT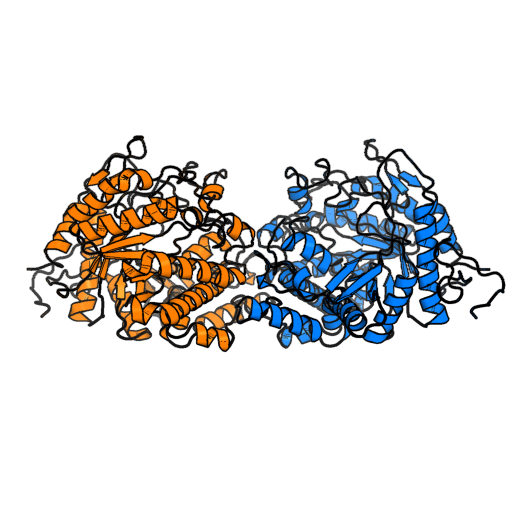OM 6064 C C . PRO B 1 255 ? -24.672 17.859 19.594 1 98.5 255 PRO B C 1
ATOM 6066 O O . PRO B 1 255 ? -24.938 19 20.016 1 98.5 255 PRO B O 1
ATOM 6069 N N . LYS B 1 256 ? -25.375 17.25 18.75 1 98.12 256 LYS B N 1
ATOM 6070 C CA . LYS B 1 256 ? -26.562 17.844 18.156 1 98.12 256 LYS B CA 1
ATOM 6071 C C . LYS B 1 256 ? -27.641 18.062 19.203 1 98.12 256 LYS B C 1
ATOM 6073 O O . LYS B 1 256 ? -28.359 19.078 19.156 1 98.12 256 LYS B O 1
ATOM 6078 N N . THR B 1 257 ? -27.891 17.078 20.078 1 98.12 257 THR B N 1
ATOM 6079 C CA . THR B 1 257 ? -28.859 17.141 21.156 1 98.12 257 THR B CA 1
ATOM 6080 C C . THR B 1 257 ? -28.203 16.797 22.484 1 98.12 257 THR B C 1
ATOM 6082 O O . THR B 1 257 ? -27.016 16.469 22.547 1 98.12 257 THR B O 1
ATOM 6085 N N . ASP B 1 258 ? -28.969 16.875 23.531 1 97.5 258 ASP B N 1
ATOM 6086 C CA . ASP B 1 258 ? -28.453 16.578 24.875 1 97.5 258 ASP B CA 1
ATOM 6087 C C . ASP B 1 258 ? -28.625 15.109 25.219 1 97.5 258 ASP B C 1
ATOM 6089 O O . ASP B 1 258 ? -28.453 14.703 26.359 1 97.5 258 ASP B O 1
ATOM 6093 N N . SER B 1 259 ? -28.875 14.312 24.188 1 98.06 259 SER B N 1
ATOM 6094 C CA . SER B 1 259 ? -29 12.875 24.438 1 98.06 259 SER B CA 1
ATOM 6095 C C . SER B 1 259 ? -27.641 12.25 24.75 1 98.06 259 SER B C 1
ATOM 6097 O O . SER B 1 259 ? -26.609 12.719 24.266 1 98.06 259 SER B O 1
ATOM 6099 N N . ASP B 1 260 ? -27.672 11.227 25.547 1 98.19 260 ASP B N 1
ATOM 6100 C CA . ASP B 1 260 ? -26.438 10.516 25.875 1 98.19 260 ASP B CA 1
ATOM 6101 C C . ASP B 1 260 ? -25.781 9.953 24.625 1 98.19 260 ASP B C 1
ATOM 6103 O O . ASP B 1 260 ? -24.547 9.922 24.531 1 98.19 260 ASP B O 1
ATOM 6107 N N . ALA B 1 261 ? -26.578 9.508 23.703 1 98.06 261 ALA B N 1
ATOM 6108 C CA . ALA B 1 261 ? -26.078 8.938 22.469 1 98.06 261 ALA B CA 1
ATOM 6109 C C . ALA B 1 261 ? -25.312 9.969 21.656 1 98.06 261 ALA B C 1
ATOM 6111 O O . ALA B 1 261 ? -24.219 9.68 21.141 1 98.06 261 ALA B O 1
ATOM 6112 N N . ASP B 1 262 ? -25.844 11.164 21.547 1 98.56 262 ASP B N 1
ATOM 6113 C CA . ASP B 1 262 ? -25.188 12.227 20.781 1 98.56 262 ASP B CA 1
ATOM 6114 C C . ASP B 1 262 ? -23.938 12.719 21.5 1 98.56 262 ASP B C 1
ATOM 6116 O O . ASP B 1 262 ? -22.922 13.039 20.859 1 98.56 262 ASP B O 1
ATOM 6120 N N . LYS B 1 263 ? -24 12.805 22.781 1 98.62 263 LYS B N 1
ATOM 6121 C CA . LYS B 1 263 ? -22.828 13.195 23.562 1 98.62 263 LYS B CA 1
ATOM 6122 C C . LYS B 1 263 ? -21.703 12.18 23.391 1 98.62 263 LYS B C 1
ATOM 6124 O O . LYS B 1 263 ? -20.547 12.547 23.203 1 98.62 263 LYS B O 1
ATOM 6129 N N . ALA B 1 264 ? -22.109 10.93 23.438 1 98.31 264 ALA B N 1
ATOM 6130 C CA . ALA B 1 264 ? -21.125 9.867 23.266 1 98.31 264 ALA B CA 1
ATOM 6131 C C . ALA B 1 264 ? -20.547 9.883 21.844 1 98.31 264 ALA B C 1
ATOM 6133 O O . ALA B 1 264 ? -19.344 9.633 21.656 1 98.31 264 ALA B O 1
ATOM 6134 N N . ALA B 1 265 ? -21.375 10.117 20.859 1 98.5 265 ALA B N 1
ATOM 6135 C CA . ALA B 1 265 ? -20.938 10.188 19.469 1 98.5 265 ALA B CA 1
ATOM 6136 C C . ALA B 1 265 ? -19.953 11.344 19.266 1 98.5 265 ALA B C 1
ATOM 6138 O O . ALA B 1 265 ? -18.953 11.203 18.547 1 98.5 265 ALA B O 1
ATOM 6139 N N . ALA B 1 266 ? -20.25 12.477 19.828 1 98.62 266 ALA B N 1
ATOM 6140 C CA . ALA B 1 266 ? -19.359 13.641 19.719 1 98.62 266 ALA B CA 1
ATOM 6141 C C . ALA B 1 266 ? -18 13.352 20.344 1 98.62 266 ALA B C 1
ATOM 6143 O O . ALA B 1 266 ? -16.969 13.672 19.75 1 98.62 266 ALA B O 1
ATOM 6144 N N . GLU B 1 267 ? -18.031 12.742 21.5 1 98.5 267 GLU B N 1
ATOM 6145 C CA . GLU B 1 267 ? -16.781 12.375 22.141 1 98.5 267 GLU B CA 1
ATOM 6146 C C . GLU B 1 267 ? -16.016 11.344 21.328 1 98.5 267 GLU B C 1
ATOM 6148 O O . GLU B 1 267 ? -14.789 11.43 21.188 1 98.5 267 GLU B O 1
ATOM 6153 N N . ARG B 1 268 ? -16.703 10.375 20.797 1 98.25 268 ARG B N 1
ATOM 6154 C CA . ARG B 1 268 ? -16.094 9.352 19.953 1 98.25 268 ARG B CA 1
ATOM 6155 C C . ARG B 1 268 ? -15.438 9.984 18.734 1 98.25 268 ARG B C 1
ATOM 6157 O O . ARG B 1 268 ? -14.312 9.641 18.375 1 98.25 268 ARG B O 1
ATOM 6164 N N . PHE B 1 269 ? -16.125 10.883 18.156 1 98.31 269 PHE B N 1
ATOM 6165 C CA . PHE B 1 269 ? -15.578 11.562 16.984 1 98.31 269 PHE B CA 1
ATOM 6166 C C . PHE B 1 269 ? -14.32 12.344 17.359 1 98.31 269 PHE B C 1
ATOM 6168 O O . PHE B 1 269 ? -13.336 12.328 16.625 1 98.31 269 PHE B O 1
ATOM 6175 N N . GLN B 1 270 ? -14.336 13.016 18.5 1 98.56 270 GLN B N 1
ATOM 6176 C CA . GLN B 1 270 ? -13.172 13.75 18.969 1 98.56 270 GLN B CA 1
ATOM 6177 C C . GLN B 1 270 ? -11.977 12.82 19.172 1 98.56 270 GLN B C 1
ATOM 6179 O O . GLN B 1 270 ? -10.844 13.188 18.875 1 98.56 270 GLN B O 1
ATOM 6184 N N . GLN B 1 271 ? -12.273 11.633 19.625 1 98.5 271 GLN B N 1
ATOM 6185 C CA . GLN B 1 271 ? -11.227 10.641 19.828 1 98.5 271 GLN B CA 1
ATOM 6186 C C . GLN B 1 271 ? -10.68 10.133 18.5 1 98.5 271 GLN B C 1
ATOM 6188 O O . GLN B 1 271 ? -9.477 9.891 18.375 1 98.5 271 GLN B O 1
ATOM 6193 N N . PHE B 1 272 ? -11.539 9.953 17.516 1 97.94 272 PHE B N 1
ATOM 6194 C CA . PHE B 1 272 ? -11.094 9.539 16.188 1 97.94 272 PHE B CA 1
ATOM 6195 C C . PHE B 1 272 ? -10.258 10.641 15.531 1 97.94 272 PHE B C 1
ATOM 6197 O O . PHE B 1 272 ? -9.188 10.367 14.992 1 97.94 272 PHE B O 1
ATOM 6204 N N . GLU B 1 273 ? -10.703 11.883 15.664 1 97.5 273 GLU B N 1
ATOM 6205 C CA . GLU B 1 273 ? -10.109 12.992 14.914 1 97.5 273 GLU B CA 1
ATOM 6206 C C . GLU B 1 273 ? -8.82 13.477 15.578 1 97.5 273 GLU B C 1
ATOM 6208 O O . GLU B 1 273 ? -7.859 13.812 14.891 1 97.5 273 GLU B O 1
ATOM 6213 N N . LEU B 1 274 ? -8.836 13.547 16.875 1 98.69 274 LEU B N 1
ATOM 6214 C CA . LEU B 1 274 ? -7.688 14.117 17.594 1 98.69 274 LEU B CA 1
ATOM 6215 C C . LEU B 1 274 ? -7.059 13.094 18.516 1 98.69 274 LEU B C 1
ATOM 6217 O O . LEU B 1 274 ? -5.836 12.938 18.547 1 98.69 274 LEU B O 1
ATOM 6221 N N . GLY B 1 275 ? -7.875 12.375 19.266 1 98.75 275 GLY B N 1
ATOM 6222 C CA . GLY B 1 275 ? -7.363 11.422 20.25 1 98.75 275 GLY B CA 1
ATOM 6223 C C . GLY B 1 275 ? -6.484 10.352 19.625 1 98.75 275 GLY B C 1
ATOM 6224 O O . GLY B 1 275 ? -5.492 9.938 20.234 1 98.75 275 GLY B O 1
ATOM 6225 N N . SER B 1 276 ? -6.828 9.914 18.453 1 98.38 276 SER B N 1
ATOM 6226 C CA . SER B 1 276 ? -6.145 8.797 17.797 1 98.38 276 SER B CA 1
ATOM 6227 C C . SER B 1 276 ? -4.699 9.156 17.469 1 98.38 276 SER B C 1
ATOM 6229 O O . SER B 1 276 ? -3.863 8.266 17.297 1 98.38 276 SER B O 1
ATOM 6231 N N . VAL B 1 277 ? -4.375 10.453 17.406 1 98.75 277 VAL B N 1
ATOM 6232 C CA . VAL B 1 277 ? -3.012 10.859 17.078 1 98.75 277 VAL B CA 1
ATOM 6233 C C . VAL B 1 277 ? -2.379 11.555 18.281 1 98.75 277 VAL B C 1
ATOM 6235 O O . VAL B 1 277 ? -1.152 11.617 18.391 1 98.75 277 VAL B O 1
ATOM 6238 N N . ALA B 1 278 ? -3.186 12.07 19.219 1 98.88 278 ALA B N 1
ATOM 6239 C CA . ALA B 1 278 ? -2.668 12.789 20.391 1 98.88 278 ALA B CA 1
ATOM 6240 C C . ALA B 1 278 ? -2.379 11.836 21.547 1 98.88 278 ALA B C 1
ATOM 6242 O O . ALA B 1 278 ? -1.331 11.93 22.188 1 98.88 278 ALA B O 1
ATOM 6243 N N . LYS B 1 279 ? -3.242 10.891 21.812 1 98.81 279 LYS B N 1
ATOM 6244 C CA . LYS B 1 279 ? -3.105 10.016 22.969 1 98.81 279 LYS B CA 1
ATOM 6245 C C . LYS B 1 279 ? -1.828 9.188 22.891 1 98.81 279 LYS B C 1
ATOM 6247 O O . LYS B 1 279 ? -1.135 9 23.891 1 98.81 279 LYS B O 1
ATOM 6252 N N . PRO B 1 280 ? -1.517 8.586 21.688 1 98.81 280 PRO B N 1
ATOM 6253 C CA . PRO B 1 280 ? -0.267 7.824 21.594 1 98.81 280 PRO B CA 1
ATOM 6254 C C . PRO B 1 280 ? 0.952 8.648 22.016 1 98.81 280 PRO B C 1
ATOM 6256 O O . PRO B 1 280 ? 1.932 8.094 22.516 1 98.81 280 PRO B O 1
ATOM 6259 N N . ILE B 1 281 ? 0.883 9.938 21.859 1 98.88 281 ILE B N 1
ATOM 6260 C CA . ILE B 1 281 ? 2.029 10.812 22.078 1 98.88 281 ILE B CA 1
ATOM 6261 C C . ILE B 1 281 ? 1.996 11.352 23.516 1 98.88 281 ILE B C 1
ATOM 6263 O O . ILE B 1 281 ? 3.012 11.336 24.219 1 98.88 281 ILE B O 1
ATOM 6267 N N . PHE B 1 282 ? 0.839 11.789 24.047 1 98.69 282 PHE B N 1
ATOM 6268 C CA . PHE B 1 282 ? 0.761 12.602 25.25 1 98.69 282 PHE B CA 1
ATOM 6269 C C . PHE B 1 282 ? 0.367 11.758 26.453 1 98.69 282 PHE B C 1
ATOM 6271 O O . PHE B 1 282 ? 0.432 12.227 27.594 1 98.69 282 PHE B O 1
ATOM 6278 N N . VAL B 1 283 ? -0.03 10.484 26.234 1 98.38 283 VAL B N 1
ATOM 6279 C CA . VAL B 1 283 ? -0.563 9.75 27.391 1 98.38 283 VAL B CA 1
ATOM 6280 C C . VAL B 1 283 ? 0.196 8.438 27.562 1 98.38 283 VAL B C 1
ATOM 6282 O O . VAL B 1 283 ? 1.019 8.305 28.469 1 98.38 283 VAL B O 1
ATOM 6285 N N . ASP B 1 284 ? 0.037 7.402 26.531 1 98 284 ASP B N 1
ATOM 6286 C CA . ASP B 1 284 ? 0.548 6.094 26.938 1 98 284 ASP B CA 1
ATOM 6287 C C . ASP B 1 284 ? 1.083 5.324 25.719 1 98 284 ASP B C 1
ATOM 6289 O O . ASP B 1 284 ? 1.361 4.125 25.828 1 98 284 ASP B O 1
ATOM 6293 N N . GLY B 1 285 ? 1.125 5.969 24.594 1 98.44 285 GLY B N 1
ATOM 6294 C CA . GLY B 1 285 ? 1.728 5.34 23.422 1 98.44 285 GLY B CA 1
ATOM 6295 C C . GLY B 1 285 ? 0.748 4.5 22.625 1 98.44 285 GLY B C 1
ATOM 6296 O O . GLY B 1 285 ? 1.139 3.811 21.688 1 98.44 285 GLY B O 1
ATOM 6297 N N . ASP B 1 286 ? -0.513 4.617 22.922 1 98.38 286 ASP B N 1
ATOM 6298 C CA . ASP B 1 286 ? -1.462 3.727 22.266 1 98.38 286 ASP B CA 1
ATOM 6299 C C . ASP B 1 286 ? -2.68 4.496 21.766 1 98.38 286 ASP B C 1
ATOM 6301 O O . ASP B 1 286 ? -2.924 5.629 22.188 1 98.38 286 ASP B O 1
ATOM 6305 N N . THR B 1 287 ? -3.375 3.896 20.781 1 98.12 287 THR B N 1
ATOM 6306 C CA . THR B 1 287 ? -4.621 4.422 20.25 1 98.12 287 THR B CA 1
ATOM 6307 C C . THR B 1 287 ? -5.738 4.355 21.281 1 98.12 287 THR B C 1
ATOM 6309 O O . THR B 1 287 ? -5.793 3.418 22.078 1 98.12 287 THR B O 1
ATOM 6312 N N . PRO B 1 288 ? -6.648 5.309 21.328 1 98.56 288 PRO B N 1
ATOM 6313 C CA . PRO B 1 288 ? -7.75 5.262 22.297 1 98.56 288 PRO B CA 1
ATOM 6314 C C . PRO B 1 288 ? -8.578 3.98 22.188 1 98.56 288 PRO B C 1
ATOM 6316 O O . PRO B 1 288 ? -8.844 3.504 21.078 1 98.56 288 PRO B O 1
ATOM 6319 N N . ASP B 1 289 ? -9.016 3.479 23.297 1 98.12 289 ASP B N 1
ATOM 6320 C CA . ASP B 1 289 ? -9.766 2.225 23.359 1 98.12 289 ASP B CA 1
ATOM 6321 C C . ASP B 1 289 ? -11.031 2.299 22.516 1 98.12 289 ASP B C 1
ATOM 6323 O O . ASP B 1 289 ? -11.391 1.335 21.828 1 98.12 289 ASP B O 1
ATOM 6327 N N . VAL B 1 290 ? -11.695 3.412 22.594 1 98.25 290 VAL B N 1
ATOM 6328 C CA . VAL B 1 290 ? -12.953 3.553 21.891 1 98.25 290 VAL B CA 1
ATOM 6329 C C . VAL B 1 290 ? -12.711 3.436 20.375 1 98.25 290 VAL B C 1
ATOM 6331 O O . VAL B 1 290 ? -13.516 2.832 19.656 1 98.25 290 VAL B O 1
ATOM 6334 N N . VAL B 1 291 ? -11.633 3.992 19.859 1 98.38 291 VAL B N 1
ATOM 6335 C CA . VAL B 1 291 ? -11.289 3.93 18.438 1 98.38 291 VAL B CA 1
ATOM 6336 C C . VAL B 1 291 ? -10.984 2.488 18.047 1 98.38 291 VAL B C 1
ATOM 6338 O O . VAL B 1 291 ? -11.523 1.979 17.062 1 98.38 291 VAL B O 1
ATOM 6341 N N . LYS B 1 292 ? -10.109 1.8 18.812 1 97.69 292 LYS B N 1
ATOM 6342 C CA . LYS B 1 292 ? -9.758 0.408 18.547 1 97.69 292 LYS B CA 1
ATOM 6343 C C . LYS B 1 292 ? -11 -0.483 18.547 1 97.69 292 LYS B C 1
ATOM 6345 O O . LYS B 1 292 ? -11.172 -1.321 17.672 1 97.69 292 LYS B O 1
ATOM 6350 N N . LYS B 1 293 ? -11.844 -0.256 19.562 1 97.69 293 LYS B N 1
ATOM 6351 C CA . LYS B 1 293 ? -13.039 -1.081 19.75 1 97.69 293 LYS B CA 1
ATOM 6352 C C . LYS B 1 293 ? -13.977 -0.962 18.547 1 97.69 293 LYS B C 1
ATOM 6354 O O . LYS B 1 293 ? -14.453 -1.971 18.031 1 97.69 293 LYS B O 1
ATOM 6359 N N . TYR B 1 294 ? -14.25 0.224 18.109 1 97.38 294 TYR B N 1
ATOM 6360 C CA . TYR B 1 294 ? -15.195 0.437 17.016 1 97.38 294 TYR B CA 1
ATOM 6361 C C . TYR B 1 294 ? -14.641 -0.099 15.703 1 97.38 294 TYR B C 1
ATOM 6363 O O . TYR B 1 294 ? -15.352 -0.771 14.945 1 97.38 294 TYR B O 1
ATOM 6371 N N . VAL B 1 295 ? -13.391 0.131 15.391 1 97.38 295 VAL B N 1
ATOM 6372 C CA . VAL B 1 295 ? -12.805 -0.331 14.133 1 97.38 295 VAL B CA 1
ATOM 6373 C C . VAL B 1 295 ? -12.688 -1.853 14.148 1 97.38 295 VAL B C 1
ATOM 6375 O O . VAL B 1 295 ? -12.914 -2.51 13.133 1 97.38 295 VAL B O 1
ATOM 6378 N N . ASP B 1 296 ? -12.312 -2.391 15.312 1 97.25 296 ASP B N 1
ATOM 6379 C CA . ASP B 1 296 ? -12.242 -3.844 15.445 1 97.25 296 ASP B CA 1
ATOM 6380 C C . ASP B 1 296 ? -13.602 -4.488 15.203 1 97.25 296 ASP B C 1
ATOM 6382 O O . ASP B 1 296 ? -13.711 -5.473 14.469 1 97.25 296 ASP B O 1
ATOM 6386 N N . ARG B 1 297 ? -14.617 -3.914 15.867 1 96.81 297 ARG B N 1
ATOM 6387 C CA . ARG B 1 297 ? -15.969 -4.434 15.695 1 96.81 297 ARG B CA 1
ATOM 6388 C C . ARG B 1 297 ? -16.391 -4.379 14.234 1 96.81 297 ARG B C 1
ATOM 6390 O O . ARG B 1 297 ? -16.938 -5.352 13.703 1 96.81 297 ARG B O 1
ATOM 6397 N N . LYS B 1 298 ? -16.172 -3.24 13.609 1 96.56 298 LYS B N 1
ATOM 6398 C CA . LYS B 1 298 ? -16.531 -3.078 12.203 1 96.56 298 LYS B CA 1
ATOM 6399 C C . LYS B 1 298 ? -15.727 -4.023 11.312 1 96.56 298 LYS B C 1
ATOM 6401 O O . LYS B 1 298 ? -16.25 -4.562 10.336 1 96.56 298 LYS B O 1
ATOM 6406 N N . SER B 1 299 ? -14.477 -4.234 11.609 1 96.56 299 SER B N 1
ATOM 6407 C CA . SER B 1 299 ? -13.617 -5.16 10.875 1 96.56 299 SER B CA 1
ATOM 6408 C C . SER B 1 299 ? -14.148 -6.586 10.961 1 96.56 299 SER B C 1
ATOM 6410 O O . SER B 1 299 ? -14.219 -7.293 9.953 1 96.56 299 SER B O 1
ATOM 6412 N N . ARG B 1 300 ? -14.57 -7 12.133 1 95.94 300 ARG B N 1
ATOM 6413 C CA . ARG B 1 300 ? -15.109 -8.336 12.336 1 95.94 300 ARG B CA 1
ATOM 6414 C C . ARG B 1 300 ? -16.438 -8.508 11.594 1 95.94 300 ARG B C 1
ATOM 6416 O O . ARG B 1 300 ? -16.703 -9.57 11.031 1 95.94 300 ARG B O 1
ATOM 6423 N N . GLN B 1 301 ? -17.203 -7.438 11.633 1 95.81 301 GLN B N 1
ATOM 6424 C CA . GLN B 1 301 ? -18.469 -7.473 10.906 1 95.81 301 GLN B CA 1
ATOM 6425 C C . GLN B 1 301 ? -18.25 -7.68 9.414 1 95.81 301 GLN B C 1
ATOM 6427 O O . GLN B 1 301 ? -19.094 -8.273 8.734 1 95.81 301 GLN B O 1
ATOM 6432 N N . LEU B 1 302 ? -17.125 -7.238 8.953 1 95.31 302 LEU B N 1
ATOM 6433 C CA . LEU B 1 302 ? -16.781 -7.363 7.539 1 95.31 302 LEU B CA 1
ATOM 6434 C C . LEU B 1 302 ? -16.172 -8.727 7.242 1 95.31 302 LEU B C 1
ATOM 6436 O O . LEU B 1 302 ? -15.859 -9.031 6.086 1 95.31 302 LEU B O 1
ATOM 6440 N N . GLY B 1 303 ? -15.891 -9.531 8.25 1 94.88 303 GLY B N 1
ATOM 6441 C CA . GLY B 1 303 ? -15.383 -10.883 8.07 1 94.88 303 GLY B CA 1
ATOM 6442 C C . GLY B 1 303 ? -13.891 -10.992 8.305 1 94.88 303 GLY B C 1
ATOM 6443 O O . GLY B 1 303 ? -13.305 -12.055 8.102 1 94.88 303 GLY B O 1
ATOM 6444 N N . LEU B 1 304 ? -13.258 -9.922 8.773 1 95.81 304 LEU B N 1
ATOM 6445 C CA . LEU B 1 304 ? -11.828 -9.953 9.023 1 95.81 304 LEU B CA 1
ATOM 6446 C C . LEU B 1 304 ? -11.531 -10.523 10.406 1 95.81 304 LEU B C 1
ATOM 6448 O O . LEU B 1 304 ? -12.367 -10.445 11.312 1 95.81 304 LEU B O 1
ATOM 6452 N N . LEU B 1 305 ? -10.32 -11.094 10.523 1 94.88 305 LEU B N 1
ATOM 6453 C CA . LEU B 1 305 ? -9.898 -11.664 11.797 1 94.88 305 LEU B CA 1
ATOM 6454 C C . LEU B 1 305 ? -8.922 -10.734 12.516 1 94.88 305 LEU B C 1
ATOM 6456 O O . LEU B 1 305 ? -8.445 -11.047 13.609 1 94.88 305 LEU B O 1
ATOM 6460 N N . CYS B 1 306 ? -8.633 -9.656 11.859 1 93.5 306 CYS B N 1
ATOM 6461 C CA . CYS B 1 306 ? -7.809 -8.609 12.469 1 93.5 306 CYS B CA 1
ATOM 6462 C C . CYS B 1 306 ? -8.422 -7.234 12.234 1 93.5 306 CYS B C 1
ATOM 6464 O O . CYS B 1 306 ? -9.242 -7.059 11.336 1 93.5 306 CYS B O 1
ATOM 6466 N N . SER B 1 307 ? -8.062 -6.324 13.117 1 96.31 307 SER B N 1
ATOM 6467 C CA . SER B 1 307 ? -8.523 -4.949 12.953 1 96.31 307 SER B CA 1
ATOM 6468 C C . SER B 1 307 ? -7.855 -4.277 11.758 1 96.31 307 SER B C 1
ATOM 6470 O O . SER B 1 307 ? -6.703 -4.574 11.438 1 96.31 307 SER B O 1
ATOM 6472 N N . ARG B 1 308 ? -8.57 -3.383 11.102 1 95.94 308 ARG B N 1
ATOM 6473 C CA . ARG B 1 308 ? -8.008 -2.607 10 1 95.94 308 ARG B CA 1
ATOM 6474 C C . ARG B 1 308 ? -7.094 -1.504 10.516 1 95.94 308 ARG B C 1
ATOM 6476 O O . ARG B 1 308 ? -6.32 -0.92 9.75 1 95.94 308 ARG B O 1
ATOM 6483 N N . ILE B 1 309 ? -7.129 -1.161 11.773 1 96.25 309 ILE B N 1
ATOM 6484 C CA . ILE B 1 309 ? -6.156 -0.263 12.383 1 96.25 309 ILE B CA 1
ATOM 6485 C C . ILE B 1 309 ? -4.98 -1.069 12.93 1 96.25 309 ILE B C 1
ATOM 6487 O O . ILE B 1 309 ? -5.152 -1.927 13.797 1 96.25 309 ILE B O 1
ATOM 6491 N N . PRO B 1 310 ? -3.809 -0.812 12.43 1 94.12 310 PRO B N 1
ATOM 6492 C CA . PRO B 1 310 ? -2.652 -1.521 12.984 1 94.12 310 PRO B CA 1
ATOM 6493 C C . PRO B 1 310 ? -2.457 -1.257 14.477 1 94.12 310 PRO B C 1
ATOM 6495 O O . PRO B 1 310 ? -2.672 -0.135 14.938 1 94.12 310 PRO B O 1
ATOM 6498 N N . SER B 1 311 ? -2.029 -2.219 15.211 1 94.31 311 SER B N 1
ATOM 6499 C CA . SER B 1 311 ? -1.719 -2.062 16.625 1 94.31 311 SER B CA 1
ATOM 6500 C C . SER B 1 311 ? -0.252 -1.696 16.828 1 94.31 311 SER B C 1
ATOM 6502 O O . SER B 1 311 ? 0.613 -2.117 16.062 1 94.31 311 SER B O 1
ATOM 6504 N N . PHE B 1 312 ? -0.006 -0.904 17.859 1 97 312 PHE B N 1
ATOM 6505 C CA . PHE B 1 312 ? 1.363 -0.662 18.297 1 97 312 PHE B CA 1
ATOM 6506 C C . PHE B 1 312 ? 1.819 -1.742 19.281 1 97 312 PHE B C 1
ATOM 6508 O O . PHE B 1 312 ? 1.13 -2.035 20.25 1 97 312 PHE B O 1
ATOM 6515 N N . ASN B 1 313 ? 2.971 -2.375 18.953 1 95.31 313 ASN B N 1
ATOM 6516 C CA . ASN B 1 313 ? 3.537 -3.291 19.938 1 95.31 313 ASN B CA 1
ATOM 6517 C C . ASN B 1 313 ? 4.18 -2.539 21.109 1 95.31 313 ASN B C 1
ATOM 6519 O O . ASN B 1 313 ? 4.176 -1.308 21.125 1 95.31 313 ASN B O 1
ATOM 6523 N N . GLU B 1 314 ? 4.707 -3.197 22.062 1 97.31 314 GLU B N 1
ATOM 6524 C CA . GLU B 1 314 ? 5.211 -2.572 23.281 1 97.31 314 GLU B CA 1
ATOM 6525 C C . GLU B 1 314 ? 6.383 -1.643 22.984 1 97.31 314 GLU B C 1
ATOM 6527 O O . GLU B 1 314 ? 6.473 -0.546 23.547 1 97.31 314 GLU B O 1
ATOM 6532 N N . ASP B 1 315 ? 7.27 -2.043 22.094 1 97.38 315 ASP B N 1
ATOM 6533 C CA . ASP B 1 315 ? 8.406 -1.206 21.719 1 97.38 315 ASP B CA 1
ATOM 6534 C C . ASP B 1 315 ? 7.945 0.076 21.031 1 97.38 315 ASP B C 1
ATOM 6536 O O . ASP B 1 315 ? 8.492 1.152 21.281 1 97.38 315 ASP B O 1
ATOM 6540 N N . GLU B 1 316 ? 6.965 -0.07 20.25 1 97.75 316 GLU B N 1
ATOM 6541 C CA . GLU B 1 316 ? 6.422 1.083 19.531 1 97.75 316 GLU B CA 1
ATOM 6542 C C . GLU B 1 316 ? 5.703 2.031 20.484 1 97.75 316 GLU B C 1
ATOM 6544 O O . GLU B 1 316 ? 5.809 3.254 20.359 1 97.75 316 GLU B O 1
ATOM 6549 N N . ARG B 1 317 ? 4.977 1.499 21.406 1 98.56 317 ARG B N 1
ATOM 6550 C CA . ARG B 1 317 ? 4.297 2.32 22.406 1 98.56 317 ARG B CA 1
ATOM 6551 C C . ARG B 1 317 ? 5.297 3.133 23.219 1 98.56 317 ARG B C 1
ATOM 6553 O O . ARG B 1 317 ? 5.078 4.316 23.484 1 98.56 317 ARG B O 1
ATOM 6560 N N . GLN B 1 318 ? 6.387 2.486 23.578 1 98.5 318 GLN B N 1
ATOM 6561 C CA . GLN B 1 318 ? 7.434 3.168 24.344 1 98.5 318 GLN B CA 1
ATOM 6562 C C . GLN B 1 318 ? 8.109 4.246 23.5 1 98.5 318 GLN B C 1
ATOM 6564 O O . GLN B 1 318 ? 8.461 5.312 24.016 1 98.5 318 GLN B O 1
ATOM 6569 N N . LEU B 1 319 ? 8.227 3.953 22.25 1 98.44 319 LEU B N 1
ATOM 6570 C CA . LEU B 1 319 ? 8.789 4.934 21.328 1 98.44 319 LEU B CA 1
ATOM 6571 C C . LEU B 1 319 ? 7.91 6.176 21.25 1 98.44 319 LEU B C 1
ATOM 6573 O O . LEU B 1 319 ? 8.414 7.301 21.234 1 98.44 319 LEU B O 1
ATOM 6577 N N . LEU B 1 320 ? 6.605 6.016 21.234 1 98.75 320 LEU B N 1
ATOM 6578 C CA . LEU B 1 320 ? 5.641 7.07 20.953 1 98.75 320 LEU B CA 1
ATOM 6579 C C . LEU B 1 320 ? 5.418 7.945 22.188 1 98.75 320 LEU B C 1
ATOM 6581 O O . LEU B 1 320 ? 5.305 9.172 22.078 1 98.75 320 LEU B O 1
ATOM 6585 N N . LYS B 1 321 ? 5.441 7.359 23.328 1 98.69 321 LYS B N 1
ATOM 6586 C CA . LYS B 1 321 ? 5.02 8.008 24.562 1 98.69 321 LYS B CA 1
ATOM 6587 C C . LYS B 1 321 ? 5.93 9.188 24.906 1 98.69 321 LYS B C 1
ATOM 6589 O O . LYS B 1 321 ? 7.148 9.031 25.016 1 98.69 321 LYS B O 1
ATOM 6594 N N . GLY B 1 322 ? 5.305 10.391 25 1 98.62 322 GLY B N 1
ATOM 6595 C CA . GLY B 1 322 ? 6.016 11.562 25.484 1 98.62 322 GLY B CA 1
ATOM 6596 C C . GLY B 1 322 ? 6.84 12.25 24.422 1 98.62 322 GLY B C 1
ATOM 6597 O O . GLY B 1 322 ? 7.809 12.945 24.719 1 98.62 322 GLY B O 1
ATOM 6598 N N . THR B 1 323 ? 6.449 12.109 23.156 1 98.81 323 THR B N 1
ATOM 6599 C CA . THR B 1 323 ? 7.309 12.586 22.078 1 98.81 323 THR B CA 1
ATOM 6600 C C . THR B 1 323 ? 6.832 13.945 21.578 1 98.81 323 THR B C 1
ATOM 6602 O O . THR B 1 323 ? 6.801 14.188 20.375 1 98.81 323 THR B O 1
ATOM 6605 N N . ALA B 1 324 ? 6.438 14.844 22.422 1 98.81 324 ALA B N 1
ATOM 6606 C CA . ALA B 1 324 ? 6.098 16.219 22.047 1 98.81 324 ALA B CA 1
ATOM 6607 C C . ALA B 1 324 ? 6.406 17.172 23.188 1 98.81 324 ALA B C 1
ATOM 6609 O O . ALA B 1 324 ? 6.066 16.906 24.344 1 98.81 324 ALA B O 1
ATOM 6610 N N . ASP B 1 325 ? 7.055 18.266 22.891 1 98.75 325 ASP B N 1
ATOM 6611 C CA . ASP B 1 325 ? 7.402 19.281 23.891 1 98.75 325 ASP B CA 1
ATOM 6612 C C . ASP B 1 325 ? 6.273 20.297 24.062 1 98.75 325 ASP B C 1
ATOM 6614 O O . ASP B 1 325 ? 6.227 21.016 25.062 1 98.75 325 ASP B O 1
ATOM 6618 N N . TYR B 1 326 ? 5.426 20.406 23.156 1 98.75 326 TYR B N 1
ATOM 6619 C CA . TYR B 1 326 ? 4.25 21.266 23.156 1 98.75 326 TYR B CA 1
ATOM 6620 C C . TYR B 1 326 ? 3.154 20.688 22.266 1 98.75 326 TYR B C 1
ATOM 6622 O O . TYR B 1 326 ? 3.387 19.75 21.516 1 98.75 326 TYR B O 1
ATOM 6630 N N . PHE B 1 327 ? 1.917 21.125 22.453 1 98.88 327 PHE B N 1
ATOM 6631 C CA . PHE B 1 327 ? 0.774 20.734 21.625 1 98.88 327 PHE B CA 1
ATOM 6632 C C . PHE B 1 327 ? 0.564 21.719 20.484 1 98.88 327 PHE B C 1
ATOM 6634 O O . PHE B 1 327 ? 0.172 22.875 20.719 1 98.88 327 PHE B O 1
ATOM 6641 N N . ALA B 1 328 ? 0.894 21.328 19.266 1 98.88 328 ALA B N 1
ATOM 6642 C CA . ALA B 1 328 ? 0.636 22.156 18.094 1 98.88 328 ALA B CA 1
ATOM 6643 C C . ALA B 1 328 ? -0.717 21.828 17.469 1 98.88 328 ALA B C 1
ATOM 6645 O O . ALA B 1 328 ? -0.964 20.688 17.078 1 98.88 328 ALA B O 1
ATOM 6646 N N . LEU B 1 329 ? -1.592 22.812 17.344 1 98.88 329 LEU B N 1
ATOM 6647 C CA . LEU B 1 329 ? -2.971 22.578 16.938 1 98.88 329 LEU B CA 1
ATOM 6648 C C . LEU B 1 329 ? -3.344 23.453 15.742 1 98.88 329 LEU B C 1
ATOM 6650 O O . LEU B 1 329 ? -3.141 24.672 15.766 1 98.88 329 LEU B O 1
ATOM 6654 N N . ASN B 1 330 ? -3.76 22.828 14.688 1 98.88 330 ASN B N 1
ATOM 6655 C CA . ASN B 1 330 ? -4.477 23.5 13.617 1 98.88 330 ASN B CA 1
ATOM 6656 C C . ASN B 1 330 ? -5.988 23.422 13.812 1 98.88 330 ASN B C 1
ATOM 6658 O O . ASN B 1 330 ? -6.551 22.328 13.898 1 98.88 330 ASN B O 1
ATOM 6662 N N . TYR B 1 331 ? -6.684 24.562 13.891 1 98.62 331 TYR B N 1
ATOM 6663 C CA . TYR B 1 331 ? -8.125 24.609 14.133 1 98.62 331 TYR B CA 1
ATOM 6664 C C . TYR B 1 331 ? -8.812 25.5 13.102 1 98.62 331 TYR B C 1
ATOM 6666 O O . TYR B 1 331 ? -8.344 26.594 12.797 1 98.62 331 TYR B O 1
ATOM 6674 N N . TYR B 1 332 ? -10.062 24.984 12.641 1 97.62 332 TYR B N 1
ATOM 6675 C CA . TYR B 1 332 ? -10.719 25.781 11.609 1 97.62 332 TYR B CA 1
ATOM 6676 C C . TYR B 1 332 ? -12.219 25.859 11.852 1 97.62 332 TYR B C 1
ATOM 6678 O O . TYR B 1 332 ? -12.867 26.828 11.484 1 97.62 332 TYR B O 1
ATOM 6686 N N . SER B 1 333 ? -12.789 24.781 12.445 1 97.81 333 SER B N 1
ATOM 6687 C CA . SER B 1 333 ? -14.242 24.766 12.398 1 97.81 333 SER B CA 1
ATOM 6688 C C . SER B 1 333 ? -14.828 23.891 13.492 1 97.81 333 SER B C 1
ATOM 6690 O O . SER B 1 333 ? -14.094 23.297 14.289 1 97.81 333 SER B O 1
ATOM 6692 N N . THR B 1 334 ? -16.188 23.969 13.57 1 97.38 334 THR B N 1
ATOM 6693 C CA . THR B 1 334 ? -16.984 23.141 14.469 1 97.38 334 THR B CA 1
ATOM 6694 C C . THR B 1 334 ? -18 22.328 13.688 1 97.38 334 THR B C 1
ATOM 6696 O O . THR B 1 334 ? -18.562 22.797 12.703 1 97.38 334 THR B O 1
ATOM 6699 N N . ARG B 1 335 ? -18.172 21.109 14.195 1 96.94 335 ARG B N 1
ATOM 6700 C CA . ARG B 1 335 ? -19.172 20.219 13.617 1 96.94 335 ARG B CA 1
ATOM 6701 C C . ARG B 1 335 ? -20.281 19.922 14.617 1 96.94 335 ARG B C 1
ATOM 6703 O O . ARG B 1 335 ? -20.047 19.922 15.828 1 96.94 335 ARG B O 1
ATOM 6710 N N . ILE B 1 336 ? -21.484 19.75 14 1 98.19 336 ILE B N 1
ATOM 6711 C CA . ILE B 1 336 ? -22.594 19.203 14.773 1 98.19 336 ILE B CA 1
ATOM 6712 C C . ILE B 1 336 ? -22.672 17.688 14.531 1 98.19 336 ILE B C 1
ATOM 6714 O O . ILE B 1 336 ? -22.656 17.234 13.391 1 98.19 336 ILE B O 1
ATOM 6718 N N . VAL B 1 337 ? -22.781 16.875 15.695 1 98.25 337 VAL B N 1
ATOM 6719 C CA . VAL B 1 337 ? -22.625 15.438 15.57 1 98.25 337 VAL B CA 1
ATOM 6720 C C . VAL B 1 337 ? -23.812 14.734 16.203 1 98.25 337 VAL B C 1
ATOM 6722 O O . VAL B 1 337 ? -24.25 15.094 17.312 1 98.25 337 VAL B O 1
ATOM 6725 N N . ASN B 1 338 ? -24.391 13.828 15.555 1 98.19 338 ASN B N 1
ATOM 6726 C CA . ASN B 1 338 ? -25.359 12.906 16.141 1 98.19 338 ASN B CA 1
ATOM 6727 C C . ASN B 1 338 ? -24.969 11.445 15.898 1 98.19 338 ASN B C 1
ATOM 6729 O O . ASN B 1 338 ? -24.25 11.148 14.945 1 98.19 338 ASN B O 1
ATOM 6733 N N . HIS B 1 339 ? -25.391 10.594 16.828 1 97.94 339 HIS B N 1
ATOM 6734 C CA . HIS B 1 339 ? -25.109 9.172 16.703 1 97.94 339 HIS B CA 1
ATOM 6735 C C . HIS B 1 339 ? -25.875 8.562 15.531 1 97.94 339 HIS B C 1
ATOM 6737 O O . HIS B 1 339 ? -27.047 8.898 15.305 1 97.94 339 HIS B O 1
ATOM 6743 N N . LYS B 1 340 ? -25.266 7.793 14.766 1 96.5 340 LYS B N 1
ATOM 6744 C CA . LYS B 1 340 ? -25.875 6.98 13.719 1 96.5 340 LYS B CA 1
ATOM 6745 C C . LYS B 1 340 ? -25.125 5.668 13.531 1 96.5 340 LYS B C 1
ATOM 6747 O O . LYS B 1 340 ? -23.922 5.676 13.234 1 96.5 340 LYS B O 1
ATOM 6752 N N . ASP B 1 341 ? -25.797 4.57 13.688 1 92.75 341 ASP B N 1
ATOM 6753 C CA . ASP B 1 341 ? -25.188 3.266 13.453 1 92.75 341 ASP B CA 1
ATOM 6754 C C . ASP B 1 341 ? -25.047 2.98 11.961 1 92.75 341 ASP B C 1
ATOM 6756 O O . ASP B 1 341 ? -26 3.172 11.203 1 92.75 341 ASP B O 1
ATOM 6760 N N . TYR B 1 342 ? -23.906 2.584 11.617 1 91.62 342 TYR B N 1
ATOM 6761 C CA . TYR B 1 342 ? -23.672 2.191 10.227 1 91.62 342 TYR B CA 1
ATOM 6762 C C . TYR B 1 342 ? -23.297 0.716 10.141 1 91.62 342 TYR B C 1
ATOM 6764 O O . TYR B 1 342 ? -22.359 0.264 10.797 1 91.62 342 TYR B O 1
ATOM 6772 N N . ASP B 1 343 ? -24.078 -0.01 9.391 1 90.81 343 ASP B N 1
ATOM 6773 C CA . ASP B 1 343 ? -23.672 -1.369 9.031 1 90.81 343 ASP B CA 1
ATOM 6774 C C . ASP B 1 343 ? -22.641 -1.363 7.914 1 90.81 343 ASP B C 1
ATOM 6776 O O . ASP B 1 343 ? -22.953 -1.019 6.773 1 90.81 343 ASP B O 1
ATOM 6780 N N . PRO B 1 344 ? -21.453 -1.807 8.266 1 87.5 344 PRO B N 1
ATOM 6781 C CA . PRO B 1 344 ? -20.422 -1.748 7.219 1 87.5 344 PRO B CA 1
ATOM 6782 C C . PRO B 1 344 ? -20.75 -2.648 6.031 1 87.5 344 PRO B C 1
ATOM 6784 O O . PRO B 1 344 ? -20.266 -2.412 4.922 1 87.5 344 PRO B O 1
ATOM 6787 N N . GLN B 1 345 ? -21.547 -3.604 6.227 1 87.31 345 GLN B N 1
ATOM 6788 C CA . GLN B 1 345 ? -21.906 -4.527 5.156 1 87.31 345 GLN B CA 1
ATOM 6789 C C . GLN B 1 345 ? -22.906 -3.889 4.191 1 87.31 345 GLN B C 1
ATOM 6791 O O . GLN B 1 345 ? -23.141 -4.418 3.105 1 87.31 345 GLN B O 1
ATOM 6796 N N . SER B 1 346 ? -23.438 -2.795 4.664 1 88.44 346 SER B N 1
ATOM 6797 C CA . SER B 1 346 ? -24.391 -2.102 3.811 1 88.44 346 SER B CA 1
ATOM 6798 C C . SER B 1 346 ? -23.688 -1.339 2.693 1 88.44 346 SER B C 1
ATOM 6800 O O . SER B 1 346 ? -24.328 -0.922 1.723 1 88.44 346 SER B O 1
ATOM 6802 N N . LEU B 1 347 ? -22.406 -1.235 2.822 1 87.38 347 LEU B N 1
ATOM 6803 C CA . LEU B 1 347 ? -21.578 -0.591 1.8 1 87.38 347 LEU B CA 1
ATOM 6804 C C . LEU B 1 347 ? -20.844 -1.628 0.956 1 87.38 347 LEU B C 1
ATOM 6806 O O . LEU B 1 347 ? -20.391 -2.65 1.476 1 87.38 347 LEU B O 1
ATOM 6810 N N . LEU B 1 348 ? -20.859 -1.391 -0.332 1 87.69 348 LEU B N 1
ATOM 6811 C CA . LEU B 1 348 ? -20.078 -2.264 -1.198 1 87.69 348 LEU B CA 1
ATOM 6812 C C . LEU B 1 348 ? -18.609 -2.219 -0.817 1 87.69 348 LEU B C 1
ATOM 6814 O O . LEU B 1 348 ? -17.938 -3.258 -0.765 1 87.69 348 LEU B O 1
ATOM 6818 N N . VAL B 1 349 ? -18.109 -0.961 -0.565 1 92.06 349 VAL B N 1
ATOM 6819 C CA . VAL B 1 349 ? -16.75 -0.718 -0.101 1 92.06 349 VAL B CA 1
ATOM 6820 C C . VAL B 1 349 ? -16.781 0.157 1.149 1 92.06 349 VAL B C 1
ATOM 6822 O O . VAL B 1 349 ? -17.188 1.32 1.092 1 92.06 349 VAL B O 1
ATOM 6825 N N . PRO B 1 350 ? -16.328 -0.427 2.215 1 92.56 350 PRO B N 1
ATOM 6826 C CA . PRO B 1 350 ? -16.312 0.394 3.428 1 92.56 350 PRO B CA 1
ATOM 6827 C C . PRO B 1 350 ? -15.25 1.492 3.369 1 92.56 350 PRO B C 1
ATOM 6829 O O . PRO B 1 350 ? -14.25 1.359 2.652 1 92.56 350 PRO B O 1
ATOM 6832 N N . ASN B 1 351 ? -15.547 2.615 3.996 1 91.19 351 ASN B N 1
ATOM 6833 C CA . ASN B 1 351 ? -14.555 3.666 4.188 1 91.19 351 ASN B CA 1
ATOM 6834 C C . ASN B 1 351 ? -14.406 4.031 5.664 1 91.19 351 ASN B C 1
ATOM 6836 O O . ASN B 1 351 ? -15.188 3.584 6.5 1 91.19 351 ASN B O 1
ATOM 6840 N N . ILE B 1 352 ? -13.484 4.863 6.004 1 93.19 352 ILE B N 1
ATOM 6841 C CA . ILE B 1 352 ? -13.133 5.105 7.398 1 93.19 352 ILE B CA 1
ATOM 6842 C C . ILE B 1 352 ? -14.242 5.898 8.078 1 93.19 352 ILE B C 1
ATOM 6844 O O . ILE B 1 352 ? -14.461 5.762 9.289 1 93.19 352 ILE B O 1
ATOM 6848 N N . PHE B 1 353 ? -15 6.703 7.398 1 93.19 353 PHE B N 1
ATOM 6849 C CA . PHE B 1 353 ? -16.016 7.551 8.008 1 93.19 353 PHE B CA 1
ATOM 6850 C C . PHE B 1 353 ? -17.188 6.719 8.523 1 93.19 353 PHE B C 1
ATOM 6852 O O . PHE B 1 353 ? -17.844 7.098 9.5 1 93.19 353 PHE B O 1
ATOM 6859 N N . SER B 1 354 ? -17.375 5.57 7.879 1 92.25 354 SER B N 1
ATOM 6860 C CA . SER B 1 354 ? -18.438 4.684 8.336 1 92.25 354 SER B CA 1
ATOM 6861 C C . SER B 1 354 ? -18.062 4.004 9.648 1 92.25 354 SER B C 1
ATOM 6863 O O . SER B 1 354 ? -18.922 3.455 10.344 1 92.25 354 SER B O 1
ATOM 6865 N N . ASP B 1 355 ? -16.828 4.094 9.984 1 95.62 355 ASP B N 1
ATOM 6866 C CA . ASP B 1 355 ? -16.359 3.449 11.211 1 95.62 355 ASP B CA 1
ATOM 6867 C C . ASP B 1 355 ? -16.75 4.262 12.438 1 95.62 355 ASP B C 1
ATOM 6869 O O . ASP B 1 355 ? -16.766 3.738 13.555 1 95.62 355 ASP B O 1
ATOM 6873 N N . TYR B 1 356 ? -17.047 5.531 12.227 1 96 356 TYR B N 1
ATOM 6874 C CA . TYR B 1 356 ? -17.219 6.445 13.352 1 96 356 TYR B CA 1
ATOM 6875 C C . TYR B 1 356 ? -18.594 6.258 14.008 1 96 356 TYR B C 1
ATOM 6877 O O . TYR B 1 356 ? -18.797 6.648 15.156 1 96 356 TYR B O 1
ATOM 6885 N N . ASP B 1 357 ? -19.594 5.715 13.242 1 96.19 357 ASP B N 1
ATOM 6886 C CA . ASP B 1 357 ? -20.969 5.535 13.688 1 96.19 357 ASP B CA 1
ATOM 6887 C C . ASP B 1 357 ? -21.578 6.863 14.133 1 96.19 357 ASP B C 1
ATOM 6889 O O . ASP B 1 357 ? -22.125 6.969 15.242 1 96.19 357 ASP B O 1
ATOM 6893 N N . LEU B 1 358 ? -21.516 7.805 13.234 1 97.38 358 LEU B N 1
ATOM 6894 C CA . LEU B 1 358 ? -22.062 9.133 13.492 1 97.38 358 LEU B CA 1
ATOM 6895 C C . LEU B 1 358 ? -22.391 9.844 12.188 1 97.38 358 LEU B C 1
ATOM 6897 O O . LEU B 1 358 ? -22.062 9.359 11.109 1 97.38 358 LEU B O 1
ATOM 6901 N N . GLU B 1 359 ? -23.156 10.836 12.297 1 96.88 359 GLU B N 1
ATOM 6902 C CA . GLU B 1 359 ? -23.438 11.758 11.203 1 96.88 359 GLU B CA 1
ATOM 6903 C C . GLU B 1 359 ? -23.031 13.188 11.57 1 96.88 359 GLU B C 1
ATOM 6905 O O . GLU B 1 359 ? -23.266 13.633 12.695 1 96.88 359 GLU B O 1
ATOM 6910 N N . GLU B 1 360 ? -22.391 13.836 10.641 1 96.12 360 GLU B N 1
ATOM 6911 C CA . GLU B 1 360 ? -21.984 15.227 10.812 1 96.12 360 GLU B CA 1
ATOM 6912 C C . GLU B 1 360 ? -22.922 16.188 10.086 1 96.12 360 GLU B C 1
ATOM 6914 O O . GLU B 1 360 ? -23.422 15.867 9.008 1 96.12 360 GLU B O 1
ATOM 6919 N N . SER B 1 361 ? -23.109 17.281 10.719 1 95.62 361 SER B N 1
ATOM 6920 C CA . SER B 1 361 ? -23.859 18.375 10.102 1 95.62 361 SER B CA 1
ATOM 6921 C C . SER B 1 361 ? -23.344 19.734 10.547 1 95.62 361 SER B C 1
ATOM 6923 O O . SER B 1 361 ? -22.281 19.828 11.172 1 95.62 361 SER B O 1
ATOM 6925 N N . TRP B 1 362 ? -23.938 20.766 10.078 1 92.69 362 TRP B N 1
ATOM 6926 C CA . TRP B 1 362 ? -23.609 22.141 10.477 1 92.69 362 TRP B CA 1
ATOM 6927 C C . TRP B 1 362 ? -24.875 22.891 10.867 1 92.69 362 TRP B C 1
ATOM 6929 O O . TRP B 1 362 ? -25.969 22.594 10.383 1 92.69 362 TRP B O 1
ATOM 6939 N N . ASP B 1 363 ? -24.594 23.812 11.766 1 93 363 ASP B N 1
ATOM 6940 C CA . ASP B 1 363 ? -25.672 24.75 12.078 1 93 363 ASP B CA 1
ATOM 6941 C C . ASP B 1 363 ? -25.812 25.797 10.984 1 93 363 ASP B C 1
ATOM 6943 O O . ASP B 1 363 ? -24.828 26.375 10.531 1 93 363 ASP B O 1
ATOM 6947 N N . LYS B 1 364 ? -27.062 26.047 10.562 1 91.5 364 LYS B N 1
ATOM 6948 C CA . LYS B 1 364 ? -27.344 26.984 9.477 1 91.5 364 LYS B CA 1
ATOM 6949 C C . LYS B 1 364 ? -26.875 28.391 9.836 1 91.5 364 LYS B C 1
ATOM 6951 O O . LYS B 1 364 ? -26.641 29.219 8.953 1 91.5 364 LYS B O 1
ATOM 6956 N N . ASN B 1 365 ? -26.719 28.656 11.086 1 92.62 365 ASN B N 1
ATOM 6957 C CA . ASN B 1 365 ? -26.312 29.969 11.547 1 92.62 365 ASN B CA 1
ATOM 6958 C C . ASN B 1 365 ? -24.797 30.156 11.461 1 92.62 365 ASN B C 1
ATOM 6960 O O . ASN B 1 365 ? -24.297 31.281 11.594 1 92.62 365 ASN B O 1
ATOM 6964 N N . PHE B 1 366 ? -24.031 29.125 11.203 1 95.25 366 PHE B N 1
ATOM 6965 C CA . PHE B 1 366 ? -22.594 29.25 11.078 1 95.25 366 PHE B CA 1
ATOM 6966 C C . PHE B 1 366 ? -22.219 29.938 9.766 1 95.25 366 PHE B C 1
ATOM 6968 O O . PHE B 1 366 ? -22.531 29.438 8.688 1 95.25 366 PHE B O 1
ATOM 6975 N N . PRO B 1 367 ? -21.578 31.141 9.828 1 96.44 367 PRO B N 1
ATOM 6976 C CA . PRO B 1 367 ? -21.062 31.688 8.562 1 96.44 367 PRO B CA 1
ATOM 6977 C C . PRO B 1 367 ? -20.156 30.703 7.84 1 96.44 367 PRO B C 1
ATOM 6979 O O . PRO B 1 367 ? -19.234 30.141 8.445 1 96.44 367 PRO B O 1
ATOM 6982 N N . ARG B 1 368 ? -20.406 30.484 6.586 1 95.25 368 ARG B N 1
ATOM 6983 C CA . ARG B 1 368 ? -19.656 29.5 5.805 1 95.25 368 ARG B CA 1
ATOM 6984 C C . ARG B 1 368 ? -18.562 30.188 4.988 1 95.25 368 ARG B C 1
ATOM 6986 O O . ARG B 1 368 ? -18.812 31.203 4.336 1 95.25 368 ARG B O 1
ATOM 6993 N N . ALA B 1 369 ? -17.328 29.672 5.043 1 97.25 369 ALA B N 1
ATOM 6994 C CA . ALA B 1 369 ? -16.25 30.109 4.168 1 97.25 369 ALA B CA 1
ATOM 6995 C C . ALA B 1 369 ? -16.406 29.547 2.76 1 97.25 369 ALA B C 1
ATOM 6997 O O . ALA B 1 369 ? -17.453 28.984 2.432 1 97.25 369 ALA B O 1
ATOM 6998 N N . PHE B 1 370 ? -15.438 29.859 1.914 1 96.31 370 PHE B N 1
ATOM 6999 C CA . PHE B 1 370 ? -15.508 29.312 0.567 1 96.31 370 PHE B CA 1
ATOM 7000 C C . PHE B 1 370 ? -15.164 27.828 0.575 1 96.31 370 PHE B C 1
ATOM 7002 O O . PHE B 1 370 ? -15.734 27.047 -0.186 1 96.31 370 PHE B O 1
ATOM 7009 N N . SER B 1 371 ? -14.148 27.453 1.364 1 96.56 371 SER B N 1
ATOM 7010 C CA . SER B 1 371 ? -13.906 26.016 1.557 1 96.56 371 SER B CA 1
ATOM 7011 C C . SER B 1 371 ? -15.125 25.328 2.15 1 96.56 371 SER B C 1
ATOM 7013 O O . SER B 1 371 ? -15.609 25.719 3.213 1 96.56 371 SER B O 1
ATOM 7015 N N . GLU B 1 372 ? -15.578 24.281 1.617 1 93 372 GLU B N 1
ATOM 7016 C CA . GLU B 1 372 ? -16.859 23.656 1.955 1 93 372 GLU B CA 1
ATOM 7017 C C . GLU B 1 372 ? -16.828 23.094 3.373 1 93 372 GLU B C 1
ATOM 7019 O O . GLU B 1 372 ? -17.875 23 4.027 1 93 372 GLU B O 1
ATOM 7024 N N . TRP B 1 373 ? -15.688 22.812 3.834 1 94.44 373 TRP B N 1
ATOM 7025 C CA . TRP B 1 373 ? -15.555 22.172 5.141 1 94.44 373 TRP B CA 1
ATOM 7026 C C . TRP B 1 373 ? -15.422 23.219 6.242 1 94.44 373 TRP B C 1
ATOM 7028 O O . TRP B 1 373 ? -15.391 22.891 7.43 1 94.44 373 TRP B O 1
ATOM 7038 N N . LEU B 1 374 ? -15.328 24.516 5.992 1 97.69 374 LEU B N 1
ATOM 7039 C CA . LEU B 1 374 ? -14.953 25.562 6.949 1 97.69 374 LEU B CA 1
ATOM 7040 C C . LEU B 1 374 ? -16.156 26.438 7.297 1 97.69 374 LEU B C 1
ATOM 7042 O O . LEU B 1 374 ? -16.609 27.234 6.477 1 97.69 374 LEU B O 1
ATOM 7046 N N . TYR B 1 375 ? -16.656 26.312 8.555 1 97.12 375 TYR B N 1
ATOM 7047 C CA . TYR B 1 375 ? -17.734 27.078 9.148 1 97.12 375 TYR B CA 1
ATOM 7048 C C . TYR B 1 375 ? -17.266 27.812 10.398 1 97.12 375 TYR B C 1
ATOM 7050 O O . TYR B 1 375 ? -16.609 27.234 11.258 1 97.12 375 TYR B O 1
ATOM 7058 N N . SER B 1 376 ? -17.625 29.078 10.484 1 97.19 376 SER B N 1
ATOM 7059 C CA . SER B 1 376 ? -17.172 29.906 11.602 1 97.19 376 SER B CA 1
ATOM 7060 C C . SER B 1 376 ? -18.078 29.75 12.812 1 97.19 376 SER B C 1
ATOM 7062 O O . SER B 1 376 ? -19.203 30.266 12.828 1 97.19 376 SER B O 1
ATOM 7064 N N . ALA B 1 377 ? -17.594 29.047 13.758 1 96.06 377 ALA B N 1
ATOM 7065 C CA . ALA B 1 377 ? -18.203 28.922 15.078 1 96.06 377 ALA B CA 1
ATOM 7066 C C . ALA B 1 377 ? -17.156 29.062 16.188 1 96.06 377 ALA B C 1
ATOM 7068 O O . ALA B 1 377 ? -16.734 28.078 16.781 1 96.06 377 ALA B O 1
ATOM 7069 N N . PRO B 1 378 ? -16.828 30.312 16.547 1 97.25 378 PRO B N 1
ATOM 7070 C CA . PRO B 1 378 ? -15.648 30.578 17.391 1 97.25 378 PRO B CA 1
ATOM 7071 C C . PRO B 1 378 ? -15.727 29.906 18.75 1 97.25 378 PRO B C 1
ATOM 7073 O O . PRO B 1 378 ? -14.703 29.5 19.297 1 97.25 378 PRO B O 1
ATOM 7076 N N . TRP B 1 379 ? -16.969 29.75 19.312 1 97.25 379 TRP B N 1
ATOM 7077 C CA . TRP B 1 379 ? -17.125 29.172 20.641 1 97.25 379 TRP B CA 1
ATOM 7078 C C . TRP B 1 379 ? -16.609 27.734 20.672 1 97.25 379 TRP B C 1
ATOM 7080 O O . TRP B 1 379 ? -16.188 27.25 21.719 1 97.25 379 TRP B O 1
ATOM 7090 N N . GLY B 1 380 ? -16.672 27.031 19.562 1 98.19 380 GLY B N 1
ATOM 7091 C CA . GLY B 1 380 ? -16.125 25.672 19.484 1 98.19 380 GLY B CA 1
ATOM 7092 C C . GLY B 1 380 ? -14.633 25.625 19.703 1 98.19 380 GLY B C 1
ATOM 7093 O O . GLY B 1 380 ? -14.109 24.641 20.219 1 98.19 380 GLY B O 1
ATOM 7094 N N . PHE B 1 381 ? -13.953 26.703 19.344 1 98.69 381 PHE B N 1
ATOM 7095 C CA . PHE B 1 381 ? -12.508 26.797 19.516 1 98.69 381 PHE B CA 1
ATOM 7096 C C . PHE B 1 381 ? -12.141 26.734 21 1 98.69 381 PHE B C 1
ATOM 7098 O O . PHE B 1 381 ? -11.25 25.984 21.391 1 98.69 381 PHE B O 1
ATOM 7105 N N . ARG B 1 382 ? -12.773 27.5 21.797 1 98.69 382 ARG B N 1
ATOM 7106 C CA . ARG B 1 382 ? -12.547 27.5 23.25 1 98.69 382 ARG B CA 1
ATOM 7107 C C . ARG B 1 382 ? -12.883 26.141 23.859 1 98.69 382 ARG B C 1
ATOM 7109 O O . ARG B 1 382 ? -12.164 25.656 24.734 1 98.69 382 ARG B O 1
ATOM 7116 N N . LYS B 1 383 ? -13.953 25.547 23.375 1 98.62 383 LYS B N 1
ATOM 7117 C CA . LYS B 1 383 ? -14.352 24.219 23.875 1 98.62 383 LYS B CA 1
ATOM 7118 C C . LYS B 1 383 ? -13.281 23.172 23.562 1 98.62 383 LYS B C 1
ATOM 7120 O O . LYS B 1 383 ? -12.977 22.328 24.406 1 98.62 383 LYS B O 1
ATOM 7125 N N . LEU B 1 384 ? -12.719 23.219 22.391 1 98.88 384 LEU B N 1
ATOM 7126 C CA . LEU B 1 384 ? -11.672 22.266 22.031 1 98.88 384 LEU B CA 1
ATOM 7127 C C . LEU B 1 384 ? -10.43 22.469 22.891 1 98.88 384 LEU B C 1
ATOM 7129 O O . LEU B 1 384 ? -9.805 21.5 23.328 1 98.88 384 LEU B O 1
ATOM 7133 N N . LEU B 1 385 ? -10.055 23.734 23.109 1 98.81 385 LEU B N 1
ATOM 7134 C CA . LEU B 1 385 ? -8.898 24.031 23.938 1 98.81 385 LEU B CA 1
ATOM 7135 C C . LEU B 1 385 ? -9.094 23.484 25.359 1 98.81 385 LEU B C 1
ATOM 7137 O O . LEU B 1 385 ? -8.164 22.938 25.953 1 98.81 385 LEU B O 1
ATOM 7141 N N . ASN B 1 386 ? -10.266 23.641 25.859 1 98.75 386 ASN B N 1
ATOM 7142 C CA . ASN B 1 386 ? -10.57 23.094 27.172 1 98.75 386 ASN B CA 1
ATOM 7143 C C . ASN B 1 386 ? -10.539 21.562 27.172 1 98.75 386 ASN B C 1
ATOM 7145 O O . ASN B 1 386 ? -10.094 20.938 28.141 1 98.75 386 ASN B O 1
ATOM 7149 N N . TRP B 1 387 ? -11.055 20.969 26.094 1 98.75 387 TRP B N 1
ATOM 7150 C CA . TRP B 1 387 ? -11.008 19.516 25.953 1 98.75 387 TRP B CA 1
ATOM 7151 C C . TRP B 1 387 ? -9.57 19 25.969 1 98.75 387 TRP B C 1
ATOM 7153 O O . TRP B 1 387 ? -9.273 17.984 26.594 1 98.75 387 TRP B O 1
ATOM 7163 N N . ILE B 1 388 ? -8.648 19.688 25.297 1 98.88 388 ILE B N 1
ATOM 7164 C CA . ILE B 1 388 ? -7.234 19.328 25.25 1 98.88 388 ILE B CA 1
ATOM 7165 C C . ILE B 1 388 ? -6.625 19.422 26.641 1 98.88 388 ILE B C 1
ATOM 7167 O O . ILE B 1 388 ? -5.914 18.516 27.078 1 98.88 388 ILE B O 1
ATOM 7171 N N . LYS B 1 389 ? -6.934 20.516 27.359 1 98.62 389 LYS B N 1
ATOM 7172 C CA . LYS B 1 389 ? -6.441 20.672 28.734 1 98.62 389 LYS B CA 1
ATOM 7173 C C . LYS B 1 389 ? -6.945 19.531 29.625 1 98.62 389 LYS B C 1
ATOM 7175 O O . LYS B 1 389 ? -6.176 18.953 30.391 1 98.62 389 LYS B O 1
ATOM 7180 N N . LYS B 1 390 ? -8.18 19.203 29.5 1 98.31 390 LYS B N 1
ATOM 7181 C CA . LYS B 1 390 ? -8.797 18.156 30.312 1 98.31 390 LYS B CA 1
ATOM 7182 C C . LYS B 1 390 ? -8.156 16.797 30.031 1 98.31 390 LYS B C 1
ATOM 7184 O O . LYS B 1 390 ? -7.934 16.016 30.969 1 98.31 390 LYS B O 1
ATOM 7189 N N . ASN B 1 391 ? -7.848 16.531 28.797 1 98 391 ASN B N 1
ATOM 7190 C CA . ASN B 1 391 ? -7.43 15.188 28.406 1 98 391 ASN B CA 1
ATOM 7191 C C . ASN B 1 391 ? -5.91 15.039 28.438 1 98 391 ASN B C 1
ATOM 7193 O O . ASN B 1 391 ? -5.395 13.93 28.609 1 98 391 ASN B O 1
ATOM 7197 N N . TYR B 1 392 ? -5.172 16.141 28.281 1 98.12 392 TYR B N 1
ATOM 7198 C CA . TYR B 1 392 ? -3.729 16 28.125 1 98.12 392 TYR B CA 1
ATOM 7199 C C . TYR B 1 392 ? -2.979 16.891 29.109 1 98.12 392 TYR B C 1
ATOM 7201 O O . TYR B 1 392 ? -1.748 16.969 29.078 1 98.12 392 TYR B O 1
ATOM 7209 N N . GLY B 1 393 ? -3.699 17.656 30 1 97.06 393 GLY B N 1
ATOM 7210 C CA . GLY B 1 393 ? -3.088 18.438 31.062 1 97.06 393 GLY B CA 1
ATOM 7211 C C . GLY B 1 393 ? -2.697 19.828 30.625 1 97.06 393 GLY B C 1
ATOM 7212 O O . GLY B 1 393 ? -3.23 20.344 29.641 1 97.06 393 GLY B O 1
ATOM 7213 N N . ASP B 1 394 ? -1.832 20.438 31.391 1 97.38 394 ASP B N 1
ATOM 7214 C CA . ASP B 1 394 ? -1.444 21.828 31.172 1 97.38 394 ASP B CA 1
ATOM 7215 C C . ASP B 1 394 ? -0.279 21.922 30.188 1 97.38 394 ASP B C 1
ATOM 7217 O O . ASP B 1 394 ? 0.722 22.578 30.453 1 97.38 394 ASP B O 1
ATOM 7221 N N . VAL B 1 395 ? -0.427 21.25 29.0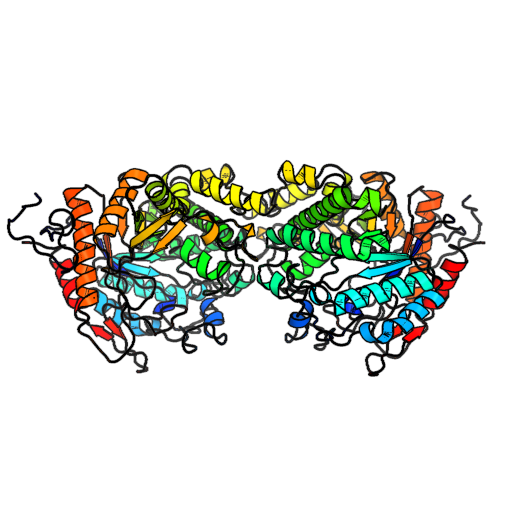94 1 97.62 395 VAL B N 1
ATOM 7222 C CA . VAL B 1 395 ? 0.596 21.266 28.047 1 97.62 395 VAL B CA 1
ATOM 7223 C C . VAL B 1 395 ? 0.606 22.625 27.359 1 97.62 395 VAL B C 1
ATOM 7225 O O . VAL B 1 395 ? -0.448 23.234 27.141 1 97.62 395 VAL B O 1
ATOM 7228 N N . PRO B 1 396 ? 1.8 23.188 27.078 1 98.44 396 PRO B N 1
ATOM 7229 C CA . PRO B 1 396 ? 1.805 24.391 26.25 1 98.44 396 PRO B CA 1
ATOM 7230 C C . PRO B 1 396 ? 1.18 24.172 24.875 1 98.44 396 PRO B C 1
ATOM 7232 O O . PRO B 1 396 ? 1.477 23.156 24.219 1 98.44 396 PRO B O 1
ATOM 7235 N N . ILE B 1 397 ? 0.287 25.047 24.5 1 98.81 397 ILE B N 1
ATOM 7236 C CA . ILE B 1 397 ? -0.414 24.891 23.234 1 98.81 397 ILE B CA 1
ATOM 7237 C C . ILE B 1 397 ? -0.028 26.031 22.281 1 98.81 397 ILE B C 1
ATOM 7239 O O . ILE B 1 397 ? -0.046 27.203 22.672 1 98.81 397 ILE B O 1
ATOM 7243 N N . TYR B 1 398 ? 0.406 25.734 21.109 1 98.88 398 TYR B N 1
ATOM 7244 C CA . TYR B 1 398 ? 0.539 26.672 20 1 98.88 398 TYR B CA 1
ATOM 7245 C C . TYR B 1 398 ? -0.536 26.422 18.938 1 98.88 398 TYR B C 1
ATOM 7247 O O . TYR B 1 398 ? -0.669 25.312 18.422 1 98.88 398 TYR B O 1
ATOM 7255 N N . ILE B 1 399 ? -1.354 27.406 18.688 1 98.94 399 ILE B N 1
ATOM 7256 C CA . ILE B 1 399 ? -2.225 27.344 17.516 1 98.94 399 ILE B CA 1
ATOM 7257 C C . ILE B 1 399 ? -1.414 27.609 16.25 1 98.94 399 ILE B C 1
ATOM 7259 O O . ILE B 1 399 ? -1.03 28.75 15.984 1 98.94 399 ILE B O 1
ATOM 7263 N N . THR B 1 400 ? -1.222 26.531 15.469 1 98.88 400 THR B N 1
ATOM 7264 C CA . THR B 1 400 ? -0.223 26.641 14.406 1 98.88 400 THR B CA 1
ATOM 7265 C C . THR B 1 400 ? -0.882 26.969 13.07 1 98.88 400 THR B C 1
ATOM 7267 O O . THR B 1 400 ? -0.203 27.344 12.117 1 98.88 400 THR B O 1
ATOM 7270 N N . GLU B 1 401 ? -2.172 26.797 12.969 1 98.75 401 GLU B N 1
ATOM 7271 C CA . GLU B 1 401 ? -2.947 27.266 11.828 1 98.75 401 GLU B CA 1
ATOM 7272 C C . GLU B 1 401 ? -4.367 27.641 12.234 1 98.75 401 GLU B C 1
ATOM 7274 O O . GLU B 1 401 ? -5.008 26.922 13.008 1 98.75 401 GLU B O 1
ATOM 7279 N N . ASN B 1 402 ? -4.863 28.672 11.836 1 98.75 402 ASN B N 1
ATOM 7280 C CA . ASN B 1 402 ? -6.227 29.188 11.945 1 98.75 402 ASN B CA 1
ATOM 7281 C C . ASN B 1 402 ? -6.523 30.234 10.875 1 98.75 402 ASN B C 1
ATOM 7283 O O . ASN B 1 402 ? -5.738 31.156 10.672 1 98.75 402 ASN B O 1
ATOM 7287 N N . GLY B 1 403 ? -7.523 30.031 10.109 1 98.12 403 GLY B N 1
ATOM 7288 C CA . GLY B 1 403 ? -7.773 30.969 9.023 1 98.12 403 GLY B CA 1
ATOM 7289 C C . GLY B 1 403 ? -9.117 30.75 8.352 1 98.12 403 GLY B C 1
ATOM 7290 O O . GLY B 1 403 ? -9.852 29.828 8.703 1 98.12 403 GLY B O 1
ATOM 7291 N N . PHE B 1 404 ? -9.453 31.609 7.449 1 98.19 404 PHE B N 1
ATOM 7292 C CA . PHE B 1 404 ? -10.75 31.672 6.793 1 98.19 404 PHE B CA 1
ATOM 7293 C C . PHE B 1 404 ? -10.586 31.891 5.293 1 98.19 404 PHE B C 1
ATOM 7295 O O . PHE B 1 404 ? -9.898 32.812 4.867 1 98.19 404 PHE B O 1
ATOM 7302 N N . SER B 1 405 ? -11.273 31.047 4.52 1 97.44 405 SER B N 1
ATOM 7303 C CA . SER B 1 405 ? -11.086 31.094 3.072 1 97.44 405 SER B CA 1
ATOM 7304 C C . SER B 1 405 ? -12.164 31.938 2.408 1 97.44 405 SER B C 1
ATOM 7306 O O . SER B 1 405 ? -13.32 31.938 2.848 1 97.44 405 SER B O 1
ATOM 7308 N N . GLU B 1 406 ? -11.781 32.656 1.415 1 96 406 GLU B N 1
ATOM 7309 C CA . GLU B 1 406 ? -12.688 33.344 0.507 1 96 406 GLU B CA 1
ATOM 7310 C C . GLU B 1 406 ? -12.484 32.875 -0.934 1 96 406 GLU B C 1
ATOM 7312 O O . GLU B 1 406 ? -11.5 32.188 -1.243 1 96 406 GLU B O 1
ATOM 7317 N N . LYS B 1 407 ? -13.43 33.156 -1.777 1 93.88 407 LYS B N 1
ATOM 7318 C CA . LYS B 1 407 ? -13.359 32.719 -3.174 1 93.88 407 LYS B CA 1
ATOM 7319 C C . LYS B 1 407 ? -12.336 33.562 -3.945 1 93.88 407 LYS B C 1
ATOM 7321 O O . LYS B 1 407 ? -12.188 34.75 -3.693 1 93.88 407 LYS B O 1
ATOM 7326 N N . ASP B 1 408 ? -11.711 32.844 -4.875 1 88.88 408 ASP B N 1
ATOM 7327 C CA . ASP B 1 408 ? -10.891 33.594 -5.816 1 88.88 408 ASP B CA 1
ATOM 7328 C C . ASP B 1 408 ? -11.742 34.562 -6.645 1 88.88 408 ASP B C 1
ATOM 7330 O O . ASP B 1 408 ? -12.922 34.281 -6.879 1 88.88 408 ASP B O 1
ATOM 7334 N N . GLY B 1 409 ? -11.211 35.656 -7.059 1 79.5 409 GLY B N 1
ATOM 7335 C CA . GLY B 1 409 ? -11.961 36.625 -7.828 1 79.5 409 GLY B CA 1
ATOM 7336 C C . GLY B 1 409 ? -11.25 37.969 -7.957 1 79.5 409 GLY B C 1
ATOM 7337 O O . GLY B 1 409 ? -10.031 38.031 -7.766 1 79.5 409 GLY B O 1
ATOM 7338 N N . PRO B 1 410 ? -12.195 38.875 -8.242 1 79.31 410 PRO B N 1
ATOM 7339 C CA . PRO B 1 410 ? -11.609 40.188 -8.352 1 79.31 410 PRO B CA 1
ATOM 7340 C C . PRO B 1 410 ? -10.906 40.656 -7.066 1 79.31 410 PRO B C 1
ATOM 7342 O O . PRO B 1 410 ? -11.219 40.156 -5.984 1 79.31 410 PRO B O 1
ATOM 7345 N N . MET B 1 411 ? -9.961 41.406 -7.293 1 80.31 411 MET B N 1
ATOM 7346 C CA . MET B 1 411 ? -9.188 41.875 -6.152 1 80.31 411 MET B CA 1
ATOM 7347 C C . MET B 1 411 ? -10.094 42.562 -5.125 1 80.31 411 MET B C 1
ATOM 7349 O O . MET B 1 411 ? -10.75 43.562 -5.434 1 80.31 411 MET B O 1
ATOM 7353 N N . ARG B 1 412 ? -10.414 41.812 -4.172 1 79.44 412 ARG B N 1
ATOM 7354 C CA . ARG B 1 412 ? -11.133 42.344 -3.018 1 79.44 412 ARG B CA 1
ATOM 7355 C C . ARG B 1 412 ? -10.242 42.375 -1.781 1 79.44 412 ARG B C 1
ATOM 7357 O O . ARG B 1 412 ? -9.945 41.312 -1.191 1 79.44 412 ARG B O 1
ATOM 7364 N N . LEU B 1 413 ? -9.867 43.531 -1.395 1 94.12 413 LEU B N 1
ATOM 7365 C CA . LEU B 1 413 ? -8.922 43.656 -0.291 1 94.12 413 LEU B CA 1
ATOM 7366 C C . LEU B 1 413 ? -9.656 43.875 1.028 1 94.12 413 LEU B C 1
ATOM 7368 O O . LEU B 1 413 ? -9.055 43.781 2.102 1 94.12 413 LEU B O 1
ATOM 7372 N N . ASN B 1 414 ? -10.953 44.156 0.982 1 95.12 414 ASN B N 1
ATOM 7373 C CA . ASN B 1 414 ? -11.75 44.312 2.197 1 95.12 414 ASN B CA 1
ATOM 7374 C C . ASN B 1 414 ? -12.406 42.969 2.596 1 95.12 414 ASN B C 1
ATOM 7376 O O . ASN B 1 414 ? -13.617 42.812 2.463 1 95.12 414 ASN B O 1
ATOM 7380 N N . ASP B 1 415 ? -11.68 42.188 3.189 1 96.06 415 ASP B N 1
ATOM 7381 C CA . ASP B 1 415 ? -12.125 40.844 3.545 1 96.06 415 ASP B CA 1
ATOM 7382 C C . ASP B 1 415 ? -12.75 40.812 4.938 1 96.06 415 ASP B C 1
ATOM 7384 O O . ASP B 1 415 ? -12.242 40.125 5.84 1 96.06 415 ASP B O 1
ATOM 7388 N N . THR B 1 416 ? -13.922 41.281 5.117 1 95.75 416 THR B N 1
ATOM 7389 C CA . THR B 1 416 ? -14.617 41.531 6.375 1 95.75 416 THR B CA 1
ATOM 7390 C C . THR B 1 416 ? -14.898 40.219 7.105 1 95.75 416 THR B C 1
ATOM 7392 O O . THR B 1 416 ? -14.852 40.156 8.336 1 95.75 416 THR B O 1
ATOM 7395 N N . GLU B 1 417 ? -15.25 39.188 6.352 1 96.12 417 GLU B N 1
ATOM 7396 C CA . GLU B 1 417 ? -15.562 37.938 7.004 1 96.12 417 GLU B CA 1
ATOM 7397 C C . GLU B 1 417 ? -14.32 37.312 7.633 1 96.12 417 GLU B C 1
ATOM 7399 O O . GLU B 1 417 ? -14.398 36.688 8.703 1 96.12 417 GLU B O 1
ATOM 7404 N N . ARG B 1 418 ? -13.219 37.469 6.965 1 97.69 418 ARG B N 1
ATOM 7405 C CA . ARG B 1 418 ? -11.969 36.969 7.535 1 97.69 418 ARG B CA 1
ATOM 7406 C C . ARG B 1 418 ? -11.586 37.75 8.781 1 97.69 418 ARG B C 1
ATOM 7408 O O . ARG B 1 418 ? -11.086 37.188 9.758 1 97.69 418 ARG B O 1
ATOM 7415 N N . VAL B 1 419 ? -11.828 39.031 8.766 1 98.12 419 VAL B N 1
ATOM 7416 C CA . VAL B 1 419 ? -11.586 39.906 9.922 1 98.12 419 VAL B CA 1
ATOM 7417 C C . VAL B 1 419 ? -12.422 39.406 11.102 1 98.12 419 VAL B C 1
ATOM 7419 O O . VAL B 1 419 ? -11.906 39.25 12.211 1 98.12 419 VAL B O 1
ATOM 7422 N N . LYS B 1 420 ? -13.672 39.156 10.859 1 98.06 420 LYS B N 1
ATOM 7423 C CA . LYS B 1 420 ? -14.555 38.656 11.914 1 98.06 420 LYS B CA 1
ATOM 7424 C C . LYS B 1 420 ? -14.055 37.312 12.461 1 98.06 420 LYS B C 1
ATOM 7426 O O . LYS B 1 420 ? -14.078 37.094 13.672 1 98.06 420 LYS B O 1
ATOM 7431 N N . TYR B 1 421 ? -13.641 36.5 11.555 1 98.44 421 TYR B N 1
ATOM 7432 C CA . TYR B 1 421 ? -13.156 35.188 11.945 1 98.44 421 TYR B CA 1
ATOM 7433 C C . TYR B 1 421 ? -11.953 35.281 12.875 1 98.44 421 TYR B C 1
ATOM 7435 O O . TYR B 1 421 ? -11.938 34.688 13.953 1 98.44 421 TYR B O 1
ATOM 7443 N N . TYR B 1 422 ? -10.938 36.062 12.5 1 98.62 422 TYR B N 1
ATOM 7444 C CA . TYR B 1 422 ? -9.742 36.219 13.32 1 98.62 422 TYR B CA 1
ATOM 7445 C C . TYR B 1 422 ? -10.078 36.812 14.672 1 98.62 422 TYR B C 1
ATOM 7447 O O . TYR B 1 422 ? -9.656 36.312 15.719 1 98.62 422 TYR B O 1
ATOM 7455 N N . LYS B 1 423 ? -10.859 37.844 14.68 1 98.31 423 LYS B N 1
ATOM 7456 C CA . LYS B 1 423 ? -11.203 38.531 15.93 1 98.31 423 LYS B CA 1
ATOM 7457 C C . LYS B 1 423 ? -11.938 37.594 16.875 1 98.31 423 LYS B C 1
ATOM 7459 O O . LYS B 1 423 ? -11.609 37.531 18.062 1 98.31 423 LYS B O 1
ATOM 7464 N N . SER B 1 424 ? -12.898 36.938 16.359 1 98 424 SER B N 1
ATOM 7465 C CA . SER B 1 424 ? -13.734 36.094 17.203 1 98 424 SER B CA 1
ATOM 7466 C C . SER B 1 424 ? -12.961 34.875 17.734 1 98 424 SER B C 1
ATOM 7468 O O . SER B 1 424 ? -13.039 34.562 18.922 1 98 424 SER B O 1
ATOM 7470 N N . HIS B 1 425 ? -12.219 34.188 16.891 1 98.62 425 HIS B N 1
ATOM 7471 C CA . HIS B 1 425 ? -11.484 33 17.312 1 98.62 425 HIS B CA 1
ATOM 7472 C C . HIS B 1 425 ? -10.336 33.375 18.25 1 98.62 425 HIS B C 1
ATOM 7474 O O . HIS B 1 425 ? -10.086 32.656 19.234 1 98.62 425 HIS B O 1
ATOM 7480 N N . ILE B 1 426 ? -9.633 34.469 17.969 1 98.81 426 ILE B N 1
ATOM 7481 C CA . ILE B 1 426 ? -8.562 34.875 18.859 1 98.81 426 ILE B CA 1
ATOM 7482 C C . ILE B 1 426 ? -9.148 35.281 20.203 1 98.81 426 ILE B C 1
ATOM 7484 O O . ILE B 1 426 ? -8.547 35.062 21.25 1 98.81 426 ILE B O 1
ATOM 7488 N N . ASN B 1 427 ? -10.32 35.906 20.172 1 98.38 427 ASN B N 1
ATOM 7489 C CA . ASN B 1 427 ? -10.953 36.25 21.438 1 98.38 427 ASN B CA 1
ATOM 7490 C C . ASN B 1 427 ? -11.359 35.031 22.25 1 98.38 427 ASN B C 1
ATOM 7492 O O . ASN B 1 427 ? -11.273 35.031 23.469 1 98.38 427 ASN B O 1
ATOM 7496 N N . GLU B 1 428 ? -11.844 34 21.562 1 98.56 428 GLU B N 1
ATOM 7497 C CA . GLU B 1 428 ? -12.164 32.75 22.25 1 98.56 428 GLU B CA 1
ATOM 7498 C C . GLU B 1 428 ? -10.906 32.094 22.828 1 98.56 428 GLU B C 1
ATOM 7500 O O . GLU B 1 428 ? -10.953 31.5 23.906 1 98.56 428 GLU B O 1
ATOM 7505 N N . MET B 1 429 ? -9.812 32.219 22.125 1 98.75 429 MET B N 1
ATOM 7506 C CA . MET B 1 429 ? -8.531 31.75 22.656 1 98.75 429 MET B CA 1
ATOM 7507 C C . MET B 1 429 ? -8.133 32.562 23.891 1 98.75 429 MET B C 1
ATOM 7509 O O . MET B 1 429 ? -7.605 32 24.859 1 98.75 429 MET B O 1
ATOM 7513 N N . LEU B 1 430 ? -8.375 33.844 23.828 1 98.44 430 LEU B N 1
ATOM 7514 C CA . LEU B 1 430 ? -8.102 34.688 24.969 1 98.44 430 LEU B CA 1
ATOM 7515 C C . LEU B 1 430 ? -8.938 34.281 26.172 1 98.44 430 LEU B C 1
ATOM 7517 O O . LEU B 1 430 ? -8.422 34.219 27.297 1 98.44 430 LEU B O 1
ATOM 7521 N N . LYS B 1 431 ? -10.195 34.062 25.969 1 98.19 431 LYS B N 1
ATOM 7522 C CA . LYS B 1 431 ? -11.062 33.562 27.031 1 98.19 431 LYS B CA 1
ATOM 7523 C C . LYS B 1 431 ? -10.555 32.25 27.609 1 98.19 431 LYS B C 1
ATOM 7525 O O . LYS B 1 431 ? -10.555 32.062 28.828 1 98.19 431 LYS B O 1
ATOM 7530 N N . ALA B 1 432 ? -10.141 31.344 26.75 1 98.56 432 ALA B N 1
ATOM 7531 C CA . ALA B 1 432 ? -9.594 30.062 27.219 1 98.56 432 ALA B CA 1
ATOM 7532 C C . ALA B 1 432 ? -8.391 30.281 28.125 1 98.56 432 ALA B C 1
ATOM 7534 O O . ALA B 1 432 ? -8.227 29.594 29.125 1 98.56 432 ALA B O 1
ATOM 7535 N N . ARG B 1 433 ? -7.547 31.219 27.688 1 98 433 ARG B N 1
ATOM 7536 C CA . ARG B 1 433 ? -6.336 31.5 28.453 1 98 433 ARG B CA 1
ATOM 7537 C C . ARG B 1 433 ? -6.664 32.188 29.781 1 98 433 ARG B C 1
ATOM 7539 O O . ARG B 1 433 ? -6.172 31.766 30.828 1 98 433 ARG B O 1
ATOM 7546 N N . LEU B 1 434 ? -7.48 33.219 29.797 1 96.88 434 LEU B N 1
ATOM 7547 C CA . LEU B 1 434 ? -7.68 34.094 30.953 1 96.88 434 LEU B CA 1
ATOM 7548 C C . LEU B 1 434 ? -8.734 33.5 31.891 1 96.88 434 LEU B C 1
ATOM 7550 O O . LEU B 1 434 ? -8.633 33.656 33.125 1 96.88 434 LEU B O 1
ATOM 7554 N N . LEU B 1 435 ? -9.766 32.938 31.312 1 97.25 435 LEU B N 1
ATOM 7555 C CA . LEU B 1 435 ? -10.906 32.531 32.125 1 97.25 435 LEU B CA 1
ATOM 7556 C C . LEU B 1 435 ? -10.812 31.031 32.469 1 97.25 435 LEU B C 1
ATOM 7558 O O . LEU B 1 435 ? -11.266 30.625 33.562 1 97.25 435 LEU B O 1
ATOM 7562 N N . ASP B 1 436 ? -10.25 30.219 31.609 1 97.88 436 ASP B N 1
ATOM 7563 C CA . ASP B 1 436 ? -10.25 28.766 31.812 1 97.88 436 ASP B CA 1
ATOM 7564 C C . ASP B 1 436 ? -8.867 28.266 32.219 1 97.88 436 ASP B C 1
ATOM 7566 O O . ASP B 1 436 ? -8.719 27.125 32.625 1 97.88 436 ASP B O 1
ATOM 7570 N N . GLY B 1 437 ? -7.836 29.062 32.031 1 98 437 GLY B N 1
ATOM 7571 C CA . GLY B 1 437 ? -6.492 28.688 32.438 1 98 437 GLY B CA 1
ATOM 7572 C C . GLY B 1 437 ? -5.785 27.797 31.453 1 98 437 GLY B C 1
ATOM 7573 O O . GLY B 1 437 ? -4.875 27.047 31.812 1 98 437 GLY B O 1
ATOM 7574 N N . VAL B 1 438 ? -6.238 27.766 30.219 1 98.62 438 VAL B N 1
ATOM 7575 C CA . VAL B 1 438 ? -5.578 26.984 29.188 1 98.62 438 VAL B CA 1
ATOM 7576 C C . VAL B 1 438 ? -4.211 27.578 28.875 1 98.62 438 VAL B C 1
ATOM 7578 O O . VAL B 1 438 ? -4.074 28.797 28.766 1 98.62 438 VAL B O 1
ATOM 7581 N N . ASN B 1 439 ? -3.186 26.766 28.734 1 98.38 439 ASN B N 1
ATOM 7582 C CA . ASN B 1 439 ? -1.803 27.203 28.547 1 98.38 439 ASN B CA 1
ATOM 7583 C C . ASN B 1 439 ? -1.495 27.453 27.078 1 98.38 439 ASN B C 1
ATOM 7585 O O . ASN B 1 439 ? -0.585 26.844 26.516 1 98.38 439 ASN B O 1
ATOM 7589 N N . VAL B 1 440 ? -2.199 28.391 26.516 1 98.44 440 VAL B N 1
ATOM 7590 C CA . VAL B 1 440 ? -1.921 28.766 25.125 1 98.44 440 VAL B CA 1
ATOM 7591 C C . VAL B 1 440 ? -0.722 29.703 25.078 1 98.44 440 VAL B C 1
ATOM 7593 O O . VAL B 1 440 ? -0.662 30.688 25.844 1 98.44 440 VAL B O 1
ATOM 7596 N N . GLN B 1 441 ? 0.229 29.406 24.109 1 98.38 441 GLN B N 1
ATOM 7597 C CA . GLN B 1 441 ? 1.499 30.125 24.109 1 98.38 441 GLN B CA 1
ATOM 7598 C C . GLN B 1 441 ? 1.71 30.859 22.781 1 98.38 441 GLN B C 1
ATOM 7600 O O . GLN B 1 441 ? 2.574 31.719 22.672 1 98.38 441 GLN B O 1
ATOM 7605 N N . GLY B 1 442 ? 0.891 30.578 21.844 1 98.75 442 GLY B N 1
ATOM 7606 C CA . GLY B 1 442 ? 1.118 31.234 20.562 1 98.75 442 GLY B CA 1
ATOM 7607 C C . GLY B 1 442 ? -0.025 31.031 19.578 1 98.75 442 GLY B C 1
ATOM 7608 O O . GLY B 1 442 ? -0.869 30.156 19.766 1 98.75 442 GLY B O 1
ATOM 7609 N N . TYR B 1 443 ? -0.093 31.844 18.594 1 98.88 443 TYR B N 1
ATOM 7610 C CA . TYR B 1 443 ? -1.101 31.859 17.547 1 98.88 443 TYR B CA 1
ATOM 7611 C C . TYR B 1 443 ? -0.475 32.188 16.188 1 98.88 443 TYR B C 1
ATOM 7613 O O . TYR B 1 443 ? 0.21 33.219 16.047 1 98.88 443 TYR B O 1
ATOM 7621 N N . PHE B 1 444 ? -0.68 31.344 15.227 1 98.94 444 PHE B N 1
ATOM 7622 C CA . PHE B 1 444 ? -0.19 31.547 13.867 1 98.94 444 PHE B CA 1
ATOM 7623 C C . PHE B 1 444 ? -1.349 31.625 12.875 1 98.94 444 PHE B C 1
ATOM 7625 O O . PHE B 1 444 ? -2.105 30.656 12.727 1 98.94 444 PHE B O 1
ATOM 7632 N N . ALA B 1 445 ? -1.47 32.719 12.242 1 98.88 445 ALA B N 1
ATOM 7633 C CA . ALA B 1 445 ? -2.51 32.906 11.234 1 98.88 445 ALA B CA 1
ATOM 7634 C C . ALA B 1 445 ? -2.182 32.156 9.961 1 98.88 445 ALA B C 1
ATOM 7636 O O . ALA B 1 445 ? -1.024 32.094 9.531 1 98.88 445 ALA B O 1
ATOM 7637 N N . TRP B 1 446 ? -3.156 31.422 9.508 1 98.69 446 TRP B N 1
ATOM 7638 C CA . TRP B 1 446 ? -3.121 30.859 8.164 1 98.69 446 TRP B CA 1
ATOM 7639 C C . TRP B 1 446 ? -3.984 31.672 7.207 1 98.69 446 TRP B C 1
ATOM 7641 O O . TRP B 1 446 ? -5.199 31.781 7.398 1 98.69 446 TRP B O 1
ATOM 7651 N N . SER B 1 447 ? -3.336 32.344 6.156 1 98.5 447 SER B N 1
ATOM 7652 C CA . SER B 1 447 ? -1.916 32.25 5.836 1 98.5 447 SER B CA 1
ATOM 7653 C C . SER B 1 447 ? -1.301 33.594 5.543 1 98.5 447 SER B C 1
ATOM 7655 O O . SER B 1 447 ? -2.008 34.625 5.488 1 98.5 447 SER B O 1
ATOM 7657 N N . LEU B 1 448 ? -0.016 33.625 5.43 1 98.88 448 LEU B N 1
ATOM 7658 C CA . LEU B 1 448 ? 0.676 34.906 5.164 1 98.88 448 LEU B CA 1
ATOM 7659 C C . LEU B 1 448 ? 0.159 35.531 3.887 1 98.88 448 LEU B C 1
ATOM 7661 O O . LEU B 1 448 ? -0.022 36.75 3.832 1 98.88 448 LEU B O 1
ATOM 7665 N N . MET B 1 449 ? -0.128 34.75 2.885 1 98.62 449 MET B N 1
ATOM 7666 C CA . MET B 1 449 ? -0.576 35.219 1.584 1 98.62 449 MET B CA 1
ATOM 7667 C C . MET B 1 449 ? -1.458 34.188 0.888 1 98.62 449 MET B C 1
ATOM 7669 O O . MET B 1 449 ? -1.468 33.031 1.267 1 98.62 449 MET B O 1
ATOM 7673 N N . ASP B 1 450 ? -2.24 34.719 -0.065 1 97.81 450 ASP B N 1
ATOM 7674 C CA . ASP B 1 450 ? -2.934 33.75 -0.916 1 97.81 450 ASP B CA 1
ATOM 7675 C C . ASP B 1 450 ? -1.949 32.781 -1.565 1 97.81 450 ASP B C 1
ATOM 7677 O O . ASP B 1 450 ? -0.884 33.188 -2.031 1 97.81 450 ASP B O 1
ATOM 7681 N N . ASN B 1 451 ? -2.23 31.5 -1.435 1 98.19 451 ASN B N 1
ATOM 7682 C CA . ASN B 1 451 ? -1.291 30.516 -1.962 1 98.19 451 ASN B CA 1
ATOM 7683 C C . ASN B 1 451 ? -2.016 29.344 -2.637 1 98.19 451 ASN B C 1
ATOM 7685 O O . ASN B 1 451 ? -3.236 29.391 -2.807 1 98.19 451 ASN B O 1
ATOM 7689 N N . PHE B 1 452 ? -1.267 28.438 -3.268 1 98.25 452 PHE B N 1
ATOM 7690 C CA . PHE B 1 452 ? -1.782 27.219 -3.857 1 98.25 452 PHE B CA 1
ATOM 7691 C C . PHE B 1 452 ? -2.469 26.344 -2.805 1 98.25 452 PHE B C 1
ATOM 7693 O O . PHE B 1 452 ? -1.886 26.062 -1.758 1 98.25 452 PHE B O 1
ATOM 7700 N N . GLU B 1 453 ? -3.727 26.031 -3.021 1 98 453 GLU B N 1
ATOM 7701 C CA . GLU B 1 453 ? -4.512 25.328 -2.012 1 98 453 GLU B CA 1
ATOM 7702 C C . GLU B 1 453 ? -4.754 23.875 -2.414 1 98 453 GLU B C 1
ATOM 7704 O O . GLU B 1 453 ? -5.902 23.422 -2.496 1 98 453 GLU B O 1
ATOM 7709 N N . TRP B 1 454 ? -3.66 23.141 -2.668 1 97.62 454 TRP B N 1
ATOM 7710 C CA . TRP B 1 454 ? -3.672 21.703 -2.898 1 97.62 454 TRP B CA 1
ATOM 7711 C C . TRP B 1 454 ? -4.637 21.328 -4.023 1 97.62 454 TRP B C 1
ATOM 7713 O O . TRP B 1 454 ? -4.477 21.781 -5.16 1 97.62 454 TRP B O 1
ATOM 7723 N N . ALA B 1 455 ? -5.621 20.453 -3.812 1 97.75 455 ALA B N 1
ATOM 7724 C CA . ALA B 1 455 ? -6.5 19.969 -4.879 1 97.75 455 ALA B CA 1
ATOM 7725 C C . ALA B 1 455 ? -7.352 21.109 -5.438 1 97.75 455 ALA B C 1
ATOM 7727 O O . ALA B 1 455 ? -7.836 21.031 -6.566 1 97.75 455 ALA B O 1
ATOM 7728 N N . GLU B 1 456 ? -7.418 22.219 -4.695 1 97.94 456 GLU B N 1
ATOM 7729 C CA . GLU B 1 456 ? -8.273 23.328 -5.109 1 97.94 456 GLU B CA 1
ATOM 7730 C C . GLU B 1 456 ? -7.496 24.359 -5.926 1 97.94 456 GLU B C 1
ATOM 7732 O O . GLU B 1 456 ? -8.055 25.359 -6.367 1 97.94 456 GLU B O 1
ATOM 7737 N N . GLY B 1 457 ? -6.25 24.141 -6.141 1 97.69 457 GLY B N 1
ATOM 7738 C CA . GLY B 1 457 ? -5.434 25.062 -6.902 1 97.69 457 GLY B CA 1
ATOM 7739 C C . GLY B 1 457 ? -5.43 26.469 -6.324 1 97.69 457 GLY B C 1
ATOM 7740 O O . GLY B 1 457 ? -5.137 26.656 -5.141 1 97.69 457 GLY B O 1
ATOM 7741 N N . TYR B 1 458 ? -5.836 27.375 -7.117 1 97.25 458 TYR B N 1
ATOM 7742 C CA . TYR B 1 458 ? -5.855 28.766 -6.676 1 97.25 458 TYR B CA 1
ATOM 7743 C C . TYR B 1 458 ? -7.285 29.25 -6.469 1 97.25 458 TYR B C 1
ATOM 7745 O O . TYR B 1 458 ? -7.539 30.453 -6.449 1 97.25 458 TYR B O 1
ATOM 7753 N N . ASN B 1 459 ? -8.18 28.328 -6.277 1 96.56 459 ASN B N 1
ATOM 7754 C CA . ASN B 1 459 ? -9.602 28.625 -6.191 1 96.56 459 ASN B CA 1
ATOM 7755 C C . ASN B 1 459 ? -9.969 29.219 -4.836 1 96.56 459 ASN B C 1
ATOM 7757 O O . ASN B 1 459 ? -10.992 29.906 -4.707 1 96.56 459 ASN B O 1
ATOM 7761 N N . GLU B 1 460 ? -9.211 28.922 -3.797 1 96.69 460 GLU B N 1
ATOM 7762 C CA . GLU B 1 460 ? -9.477 29.359 -2.434 1 96.69 460 GLU B CA 1
ATOM 7763 C C . GLU B 1 460 ? -8.375 30.297 -1.934 1 96.69 460 GLU B C 1
ATOM 7765 O O . GLU B 1 460 ? -7.188 30.031 -2.135 1 96.69 460 GLU B O 1
ATOM 7770 N N . ARG B 1 461 ? -8.844 31.422 -1.308 1 96.44 461 ARG B N 1
ATOM 7771 C CA . ARG B 1 461 ? -7.91 32.438 -0.833 1 96.44 461 ARG B CA 1
ATOM 7772 C C . ARG B 1 461 ? -7.918 32.5 0.69 1 96.44 461 ARG B C 1
ATOM 7774 O O . ARG B 1 461 ? -8.914 32.906 1.29 1 96.44 461 ARG B O 1
ATOM 7781 N N . PHE B 1 462 ? -6.777 32.188 1.289 1 97.44 462 PHE B N 1
ATOM 7782 C CA . PHE B 1 462 ? -6.664 32.188 2.744 1 97.44 462 PHE B CA 1
ATOM 7783 C C . PHE B 1 462 ? -5.785 33.344 3.213 1 97.44 462 PHE B C 1
ATOM 7785 O O . PHE B 1 462 ? -5.754 33.656 4.402 1 97.44 462 PHE B O 1
ATOM 7792 N N . GLY B 1 463 ? -5.188 34.031 2.312 1 98 463 GLY B N 1
ATOM 7793 C CA . GLY B 1 463 ? -4.047 34.844 2.668 1 98 463 GLY B CA 1
ATOM 7794 C C . GLY B 1 463 ? -4.449 36.156 3.318 1 98 463 GLY B C 1
ATOM 7795 O O . GLY B 1 463 ? -5.453 36.781 2.941 1 98 463 GLY B O 1
ATOM 7796 N N . LEU B 1 464 ? -3.576 36.656 4.266 1 98.56 464 LEU B N 1
ATOM 7797 C CA . LEU B 1 464 ? -3.627 38 4.777 1 98.56 464 LEU B CA 1
ATOM 7798 C C . LEU B 1 464 ? -3.227 39 3.699 1 98.56 464 LEU B C 1
ATOM 7800 O O . LEU B 1 464 ? -3.539 40.188 3.801 1 98.56 464 LEU B O 1
ATOM 7804 N N . HIS B 1 465 ? -2.518 38.594 2.734 1 98.31 465 HIS B N 1
ATOM 7805 C CA . HIS B 1 465 ? -2.115 39.375 1.57 1 98.31 465 HIS B CA 1
ATOM 7806 C C . HIS B 1 465 ? -2.621 38.75 0.279 1 98.31 465 HIS B C 1
ATOM 7808 O O . HIS B 1 465 ? -2.521 37.531 0.101 1 98.31 465 HIS B O 1
ATOM 7814 N N . HIS B 1 466 ? -3.168 39.531 -0.609 1 97.56 466 HIS B N 1
ATOM 7815 C CA . HIS B 1 466 ? -3.594 39.094 -1.932 1 97.56 466 HIS B CA 1
ATOM 7816 C C . HIS B 1 466 ? -2.396 38.875 -2.85 1 97.56 466 HIS B C 1
ATOM 7818 O O . HIS B 1 466 ? -1.46 39.688 -2.863 1 97.56 466 HIS B O 1
ATOM 7824 N N . VAL B 1 467 ? -2.373 37.781 -3.5 1 97.5 467 VAL B N 1
ATOM 7825 C CA . VAL B 1 467 ? -1.405 37.5 -4.559 1 97.5 467 VAL B CA 1
ATOM 7826 C C . VAL B 1 467 ? -2.119 37.438 -5.91 1 97.5 467 VAL B C 1
ATOM 7828 O O . VAL B 1 467 ? -3.119 36.75 -6.059 1 97.5 467 VAL B O 1
ATOM 7831 N N . ASP B 1 468 ? -1.642 38.219 -6.859 1 96.19 468 ASP B N 1
ATOM 7832 C CA . ASP B 1 468 ? -2.197 38.156 -8.211 1 96.19 468 ASP B CA 1
ATOM 7833 C C . ASP B 1 468 ? -1.55 37.062 -9.023 1 96.19 468 ASP B C 1
ATOM 7835 O O . ASP B 1 468 ? -0.479 37.25 -9.609 1 96.19 468 ASP B O 1
ATOM 7839 N N . PHE B 1 469 ? -2.262 35.969 -9.234 1 95.88 469 PHE B N 1
ATOM 7840 C CA . PHE B 1 469 ? -1.709 34.781 -9.891 1 95.88 469 PHE B CA 1
ATOM 7841 C C . PHE B 1 469 ? -1.788 34.938 -11.406 1 95.88 469 PHE B C 1
ATOM 7843 O O . PHE B 1 469 ? -1.197 34.156 -12.141 1 95.88 469 PHE B O 1
ATOM 7850 N N . ASN B 1 470 ? -2.453 35.969 -11.883 1 93.44 470 ASN B N 1
ATOM 7851 C CA . ASN B 1 470 ? -2.52 36.25 -13.312 1 93.44 470 ASN B CA 1
ATOM 7852 C C . ASN B 1 470 ? -1.375 37.156 -13.758 1 93.44 470 ASN B C 1
ATOM 7854 O O . ASN B 1 470 ? -1.188 37.375 -14.953 1 93.44 470 ASN B O 1
ATOM 7858 N N . ASP B 1 471 ? -0.678 37.688 -12.828 1 95.56 471 ASP B N 1
ATOM 7859 C CA . ASP B 1 471 ? 0.512 38.5 -13.07 1 95.56 471 ASP B CA 1
ATOM 7860 C C . ASP B 1 471 ? 1.785 37.688 -12.828 1 95.56 471 ASP B C 1
ATOM 7862 O O . ASP B 1 471 ? 2.004 37.188 -11.719 1 95.56 471 ASP B O 1
ATOM 7866 N N . PRO B 1 472 ? 2.676 37.594 -13.828 1 95.88 472 PRO B N 1
ATOM 7867 C CA . PRO B 1 472 ? 3.895 36.812 -13.664 1 95.88 472 PRO B CA 1
ATOM 7868 C C . PRO B 1 472 ? 4.773 37.281 -12.516 1 95.88 472 PRO B C 1
ATOM 7870 O O . PRO B 1 472 ? 5.582 36.531 -11.977 1 95.88 472 PRO B O 1
ATOM 7873 N N . GLU B 1 473 ? 4.586 38.531 -12.078 1 96.81 473 GLU B N 1
ATOM 7874 C CA . GLU B 1 473 ? 5.395 39.062 -11 1 96.81 473 GLU B CA 1
ATOM 7875 C C . GLU B 1 473 ? 4.773 38.75 -9.633 1 96.81 473 GLU B C 1
ATOM 7877 O O . GLU B 1 473 ? 5.391 39 -8.602 1 96.81 473 GLU B O 1
ATOM 7882 N N . ARG B 1 474 ? 3.621 38.219 -9.539 1 97.56 474 ARG B N 1
ATOM 7883 C CA . ARG B 1 474 ? 2.941 37.812 -8.312 1 97.56 474 ARG B CA 1
ATOM 7884 C C . ARG B 1 474 ? 2.953 38.938 -7.281 1 97.56 474 ARG B C 1
ATOM 7886 O O . ARG B 1 474 ? 3.346 38.75 -6.133 1 97.56 474 ARG B O 1
ATOM 7893 N N . PRO B 1 475 ? 2.467 40.125 -7.633 1 97.38 475 PRO B N 1
ATOM 7894 C CA . PRO B 1 475 ? 2.48 41.188 -6.629 1 97.38 475 PRO B CA 1
ATOM 7895 C C . PRO B 1 475 ? 1.614 40.875 -5.414 1 97.38 475 PRO B C 1
ATOM 7897 O O . PRO B 1 475 ? 0.571 40.219 -5.551 1 97.38 475 PRO B O 1
ATOM 7900 N N . ARG B 1 476 ? 2.016 41.344 -4.238 1 97.5 476 ARG B N 1
ATOM 7901 C CA . ARG B 1 476 ? 1.325 41.156 -2.969 1 97.5 476 ARG B CA 1
ATOM 7902 C C . ARG B 1 476 ? 0.677 42.469 -2.5 1 97.5 476 ARG B C 1
ATOM 7904 O O . ARG B 1 476 ? 1.271 43.531 -2.613 1 97.5 476 ARG B O 1
ATOM 7911 N N . ARG B 1 477 ? -0.545 42.344 -2 1 97.44 477 ARG B N 1
ATOM 7912 C CA . ARG B 1 477 ? -1.266 43.5 -1.452 1 97.44 477 ARG B CA 1
ATOM 7913 C C . ARG B 1 477 ? -1.93 43.125 -0.126 1 97.44 477 ARG B C 1
ATOM 7915 O O . ARG B 1 477 ? -2.59 42.094 -0.013 1 97.44 477 ARG B O 1
ATOM 7922 N N . ALA B 1 478 ? -1.767 43.969 0.868 1 98 478 ALA B N 1
ATOM 7923 C CA . ALA B 1 478 ? -2.34 43.75 2.191 1 98 478 ALA B CA 1
ATOM 7924 C C . ALA B 1 478 ? -3.861 43.844 2.156 1 98 478 ALA B C 1
ATOM 7926 O O . ALA B 1 478 ? -4.41 44.781 1.551 1 98 478 ALA B O 1
ATOM 7927 N N . LYS B 1 479 ? -4.5 42.906 2.768 1 97.94 479 LYS B N 1
ATOM 7928 C CA . LYS B 1 479 ? -5.949 42.969 2.943 1 97.94 479 LYS B CA 1
ATOM 7929 C C . LYS B 1 479 ? -6.316 43.656 4.258 1 97.94 479 LYS B C 1
ATOM 7931 O O . LYS B 1 479 ? -5.441 44.031 5.043 1 97.94 479 LYS B O 1
ATOM 7936 N N . ALA B 1 480 ? -7.602 43.844 4.48 1 98.12 480 ALA B N 1
ATOM 7937 C CA . ALA B 1 480 ? -8.086 44.406 5.734 1 98.12 480 ALA B CA 1
ATOM 7938 C C . ALA B 1 480 ? -7.715 43.531 6.918 1 98.12 480 ALA B C 1
ATOM 7940 O O . ALA B 1 480 ? -7.387 44.031 8 1 98.12 480 ALA B O 1
ATOM 7941 N N . SER B 1 481 ? -7.773 42.281 6.738 1 98.44 481 SER B N 1
ATOM 7942 C CA . SER B 1 481 ? -7.434 41.344 7.801 1 98.44 481 SER B CA 1
ATOM 7943 C C . SER B 1 481 ? -5.969 41.469 8.211 1 98.44 481 SER B C 1
ATOM 7945 O O . SER B 1 481 ? -5.625 41.281 9.375 1 98.44 481 SER B O 1
ATOM 7947 N N . SER B 1 482 ? -5.133 41.781 7.23 1 98.62 482 SER B N 1
ATOM 7948 C CA . SER B 1 482 ? -3.727 42 7.543 1 98.62 482 SER B CA 1
ATOM 7949 C C . SER B 1 482 ? -3.562 43.156 8.539 1 98.62 482 SER B C 1
ATOM 7951 O O . SER B 1 482 ? -2.824 43.031 9.516 1 98.62 482 SER B O 1
ATOM 7953 N N . LYS B 1 483 ? -4.254 44.188 8.352 1 98.38 483 LYS B N 1
ATOM 7954 C CA . LYS B 1 483 ? -4.188 45.344 9.219 1 98.38 483 LYS B CA 1
ATOM 7955 C C . LYS B 1 483 ? -4.746 45.062 10.602 1 98.38 483 LYS B C 1
ATOM 7957 O O . LYS B 1 483 ? -4.176 45.469 11.617 1 98.38 483 LYS B O 1
ATOM 7962 N N . VAL B 1 484 ? -5.773 44.375 10.57 1 98.56 484 VAL B N 1
ATOM 7963 C CA . VAL B 1 484 ? -6.422 44.062 11.836 1 98.56 484 VAL B CA 1
ATOM 7964 C C . VAL B 1 484 ? -5.527 43.094 12.633 1 98.56 484 VAL B C 1
ATOM 7966 O O . VAL B 1 484 ? -5.367 43.281 13.844 1 98.56 484 VAL B O 1
ATOM 7969 N N . TYR B 1 485 ? -5.008 42.125 12.008 1 98.81 485 TYR B N 1
ATOM 7970 C CA . TYR B 1 485 ? -4.117 41.188 12.672 1 98.81 485 TYR B CA 1
ATOM 7971 C C . TYR B 1 485 ? -2.889 41.875 13.234 1 98.81 485 TYR B C 1
ATOM 7973 O O . TYR B 1 485 ? -2.475 41.625 14.367 1 98.81 485 TYR B O 1
ATOM 7981 N N . ALA B 1 486 ? -2.336 42.75 12.453 1 98.81 486 ALA B N 1
ATOM 7982 C CA . ALA B 1 486 ? -1.191 43.531 12.906 1 98.81 486 ALA B CA 1
ATOM 7983 C C . ALA B 1 486 ? -1.532 44.312 14.164 1 98.81 486 ALA B C 1
ATOM 7985 O O . ALA B 1 486 ? -0.709 44.438 15.078 1 98.81 486 ALA B O 1
ATOM 7986 N N . LYS B 1 487 ? -2.68 44.906 14.203 1 98.69 487 LYS B N 1
ATOM 7987 C CA . LYS B 1 487 ? -3.113 45.656 15.375 1 98.69 487 LYS B CA 1
ATOM 7988 C C . LYS B 1 487 ? -3.254 44.75 16.594 1 98.69 487 LYS B C 1
ATOM 7990 O O . LYS B 1 487 ? -2.861 45.125 17.703 1 98.69 487 LYS B O 1
ATOM 7995 N N . ILE B 1 488 ? -3.84 43.562 16.391 1 98.69 488 ILE B N 1
ATOM 7996 C CA . ILE B 1 488 ? -3.996 42.625 17.484 1 98.69 488 ILE B CA 1
ATOM 7997 C C . ILE B 1 488 ? -2.627 42.25 18.047 1 98.69 488 ILE B C 1
ATOM 7999 O O . ILE B 1 488 ? -2.463 42.156 19.266 1 98.69 488 ILE B O 1
ATOM 8003 N N . ILE B 1 489 ? -1.651 42.094 17.156 1 98.69 489 ILE B N 1
ATOM 8004 C CA . ILE B 1 489 ? -0.292 41.75 17.562 1 98.69 489 ILE B CA 1
ATOM 8005 C C . ILE B 1 489 ? 0.306 42.906 18.375 1 98.69 489 ILE B C 1
ATOM 8007 O O . ILE B 1 489 ? 0.85 42.688 19.453 1 98.69 489 ILE B O 1
ATOM 8011 N N . LYS B 1 490 ? 0.187 44.031 17.828 1 98.12 490 LYS B N 1
ATOM 8012 C CA . LYS B 1 490 ? 0.735 45.219 18.469 1 98.12 490 LYS B CA 1
ATOM 8013 C C . LYS B 1 490 ? 0.151 45.406 19.875 1 98.12 490 LYS B C 1
ATOM 8015 O O . LYS B 1 490 ? 0.866 45.781 20.812 1 98.12 490 LYS B O 1
ATOM 8020 N N . ASP B 1 491 ? -1.119 45.125 19.984 1 98.19 491 ASP B N 1
ATOM 8021 C CA . ASP B 1 491 ? -1.843 45.344 21.234 1 98.19 491 ASP B CA 1
ATOM 8022 C C . ASP B 1 491 ? -1.715 44.125 22.141 1 98.19 491 ASP B C 1
ATOM 8024 O O . ASP B 1 491 ? -2.152 44.156 23.297 1 98.19 491 ASP B O 1
ATOM 8028 N N . ASN B 1 492 ? -1.164 43.031 21.641 1 98.44 492 ASN B N 1
ATOM 8029 C CA . ASN B 1 492 ? -1.061 41.781 22.344 1 98.44 492 ASN B CA 1
ATOM 8030 C C . ASN B 1 492 ? -2.43 41.281 22.797 1 98.44 492 ASN B C 1
ATOM 8032 O O . ASN B 1 492 ? -2.605 40.906 23.953 1 98.44 492 ASN B O 1
ATOM 8036 N N . GLY B 1 493 ? -3.4 41.406 21.906 1 98.06 493 GLY B N 1
ATOM 8037 C CA . GLY B 1 493 ? -4.77 41 22.203 1 98.06 493 GLY B CA 1
ATOM 8038 C C . GLY B 1 493 ? -5.77 42.125 21.969 1 98.06 493 GLY B C 1
ATOM 8039 O O . GLY B 1 493 ? -5.797 42.719 20.891 1 98.06 493 GLY B O 1
ATOM 8040 N N . PHE B 1 494 ? -6.598 42.281 22.938 1 97.5 494 PHE B N 1
ATOM 8041 C CA . PHE B 1 494 ? -7.668 43.25 22.828 1 97.5 494 PHE B CA 1
ATOM 8042 C C . PHE B 1 494 ? -7.742 44.094 24.094 1 97.5 494 PHE B C 1
ATOM 8044 O O . PHE B 1 494 ? -8.711 44.031 24.844 1 97.5 494 PHE B O 1
ATOM 8051 N N . PRO B 1 495 ? -6.824 45 24.172 1 95.38 495 PRO B N 1
ATOM 8052 C CA . PRO B 1 495 ? -6.895 45.875 25.375 1 95.38 495 PRO B CA 1
ATOM 8053 C C . PRO B 1 495 ? -8.133 46.75 25.375 1 95.38 495 PRO B C 1
ATOM 8055 O O . PRO B 1 495 ? -8.719 47.031 24.328 1 95.38 495 PRO B O 1
ATOM 8058 N N . ALA B 1 496 ? -8.5 47.25 26.531 1 90 496 ALA B N 1
ATOM 8059 C CA . ALA B 1 496 ? -9.664 48.125 26.688 1 90 496 ALA B CA 1
ATOM 8060 C C . ALA B 1 496 ? -9.438 49.469 26.016 1 90 496 ALA B C 1
ATOM 8062 O O . ALA B 1 496 ? -8.305 49.969 25.969 1 90 496 ALA B O 1
#